Protein AF-A0A428S1T2-F1 (afdb_monomer)

Solvent-accessible surface area (backbone atoms only — not comparable to full-atom values): 47108 Å² total; per-residue (Å²): 139,77,93,81,84,79,88,91,71,99,71,86,79,83,82,72,82,70,84,66,78,58,75,86,76,52,88,75,78,67,57,74,71,94,63,84,83,83,77,69,60,70,73,56,46,52,50,21,39,52,46,25,36,77,73,41,54,54,55,37,39,63,66,56,74,67,63,49,52,52,52,56,52,44,66,78,74,45,82,92,45,78,85,39,65,68,56,28,49,48,50,24,42,52,29,41,37,43,13,42,6,33,45,71,68,52,86,67,52,90,71,89,77,60,62,58,29,36,66,37,40,54,54,20,60,42,40,54,78,63,90,87,56,85,80,48,74,68,53,30,30,41,30,40,51,52,12,52,50,28,44,76,71,68,39,55,70,60,15,46,52,32,30,50,49,21,46,53,42,36,50,76,73,43,37,44,39,66,78,83,62,85,84,58,53,69,66,62,53,50,49,41,47,41,31,36,50,35,48,52,32,48,41,34,54,45,17,66,76,70,73,47,81,69,94,72,61,79,87,75,50,60,45,81,88,72,88,46,84,74,61,48,39,48,36,46,56,47,35,54,50,27,50,53,44,45,50,42,47,58,60,72,67,46,88,67,91,66,57,75,70,58,46,54,52,45,46,52,52,52,55,48,52,53,52,50,51,63,71,69,51,56,74,92,70,57,77,63,78,87,48,83,92,51,91,75,52,68,58,48,53,54,45,52,46,52,50,32,49,45,48,40,63,61,25,42,66,60,49,50,52,51,37,52,52,45,55,49,42,25,76,74,64,80,51,55,74,84,62,79,63,70,95,58,54,74,67,59,48,54,40,44,51,49,26,52,51,29,43,44,50,46,37,48,48,26,55,72,37,48,91,69,68,66,92,69,77,60,48,62,57,47,55,75,56,39,85,66,50,75,67,56,52,50,40,37,51,53,27,55,50,50,37,46,57,47,21,77,34,50,37,59,70,47,37,56,50,47,52,52,53,51,52,53,52,56,64,53,72,70,54,84,78,77,78,86,76,84,80,81,90,74,93,83,84,92,84,87,87,80,92,74,93,77,85,90,77,88,81,82,86,81,85,84,88,86,80,82,90,79,89,80,90,82,85,88,78,89,77,88,87,84,89,84,87,79,91,83,89,84,86,86,87,84,88,82,85,83,80,81,79,90,81,88,85,84,91,83,90,83,83,90,78,92,76,92,80,84,86,90,73,79,85,69,81,85,74,82,91,59,76,76,48,87,89,35,86,84,57,56,61,59,71,51,43,48,46,57,54,67,54,84,54,60,42,81,78,42,78,50,74,40,52,55,46,28,34,46,52,50,80,42,54,51,71,21,38,41,36,41,31,18,68,83,20,30,40,26,33,40,35,42,45,25,34,61,91,43,68,83,40,24,51,26,32,67,59,28,24,60,61,72,36,57,46,58,42,61,54,39,53,46,25,29,28,81,88,42,56,25,53,43,29,33,26,45,38,42,69,56,37,68,82,72,62,37,66,44,101,68,60,30,30,47,27,25,34,75,64,54,68,55,40,41,63,62,43,28,73,76,61,72,45,86,53,78,44,25,31,48,46,16,38,32,62,26,37,39,87,76,77,46,52,63,88,69,62,62,49,16,43,32,35,53,31,25,35,34,50,47,99,84,72,43,79,48,77,44,54,28,82,49,42,61,69,33,38,41,27,32,34,23,30,34,47,26,30,37,31,41,9,23,30,47,46,7,21,40,77,60,61,61,91,83,53,66,71,66,60,17,52,76,40,41,36,42,38,35,42,38,31,29,41,57,73,53,64,75,54,50,58,97,64,74,74,58,63,57,62,85,78,78,62,63,90,75,58,79,88,124

Secondary structure (DSSP, 8-state):
-----S----S--------PPPGGGS-------SS---PPPHHHHHHHHHHHIIIIITT---S-HHHHHHHHHHHHHS---TT-HHHHHHHHHHHHHHHHHHHHH------SS-STTHHHHHHHHHTPPPTTSPP-HHHHHHHHHHHHHHHHTT-HHHHHHHHHHHHHHHHHTTTTS----TTS-HHHHHHHHHHHHHHHHHHHHHHHHHTPPPSS-GGG--------STHHHHHHHHHHHHHHHHHHIIIIIS-S---HHHHHHHHHHHHHHHHHHHHHS-GGG---TT-TTS---HHHHHHHHHHHHHHHHHHHHHHHHHHHHHHHHHHHHSS--S-TTTT--HHHHHHHHHHHHHHHHHHHHHHHTTTS-----HHHHHHHHS---HHHHHHHHHHHHHHHHHHHTT-HHHHHHHHHHHHHHHHHTTSPPPP-PPPPP----------------------------------------------------------------------------------PPPPPS-PPPTT-TTS--HHHHHHHHH-S-EEEEEEEEE-TT-EEEEEE-TT-EEEEE-SSS---EEEEEEETTEEEEEB-HHHHHHHS-SB--TT-EEEBPTTT--EEEEEEEESSTTTTT---TTS-EEEESS-----HHHHHHHHS---TTSHHHHHHHHHGGGT--GGG--PPEEEEEEEEE-TTS-EEEE-----TT-EEEEEESS-EEEEEEE-TTTTSTT--SSS-HHHHHTT---EEEEEEEE--GGGGTT----------SGGG----

Structure (mmCIF, N/CA/C/O backbone):
data_AF-A0A428S1T2-F1
#
_entry.id   AF-A0A428S1T2-F1
#
loop_
_atom_site.group_PDB
_atom_site.id
_atom_site.type_symbol
_atom_site.label_atom_id
_atom_site.label_alt_id
_atom_site.label_comp_id
_atom_site.label_asym_id
_atom_site.label_entity_id
_atom_site.label_seq_id
_atom_site.pdbx_PDB_ins_code
_atom_site.Cartn_x
_atom_site.Cartn_y
_atom_site.Cartn_z
_atom_site.occupancy
_atom_site.B_iso_or_equiv
_atom_site.auth_seq_id
_atom_site.auth_comp_id
_atom_site.auth_asym_id
_atom_site.auth_atom_id
_atom_site.pdbx_PDB_model_num
ATOM 1 N N . MET A 1 1 ? 7.789 -32.130 -8.640 1.00 27.75 1 MET A N 1
ATOM 2 C CA . MET A 1 1 ? 7.642 -31.981 -10.104 1.00 27.75 1 MET A CA 1
ATOM 3 C C . MET A 1 1 ? 8.535 -30.818 -10.525 1.00 27.75 1 MET A C 1
ATOM 5 O O . MET A 1 1 ? 8.118 -29.670 -10.470 1.00 27.75 1 MET A O 1
ATOM 9 N N . VAL A 1 2 ? 9.817 -31.093 -10.770 1.00 30.27 2 VAL A N 1
ATOM 10 C CA . VAL A 1 2 ? 10.804 -30.094 -11.214 1.00 30.27 2 VAL A CA 1
ATOM 11 C C . VAL A 1 2 ? 10.760 -30.073 -12.741 1.00 30.27 2 VAL A C 1
ATOM 13 O O . VAL A 1 2 ? 10.674 -31.136 -13.349 1.00 30.27 2 VAL A O 1
ATOM 16 N N . LYS A 1 3 ? 10.798 -28.890 -13.365 1.00 31.09 3 LYS A N 1
ATOM 17 C CA . LYS A 1 3 ? 11.050 -28.751 -14.807 1.00 31.09 3 LYS A CA 1
ATOM 18 C C . LYS A 1 3 ? 12.513 -29.115 -15.094 1.00 31.09 3 LYS A C 1
ATOM 20 O O . LYS A 1 3 ? 13.347 -28.242 -15.294 1.00 31.09 3 LYS A O 1
ATOM 25 N N . THR A 1 4 ? 12.831 -30.402 -15.078 1.00 32.84 4 THR A N 1
ATOM 26 C CA . THR A 1 4 ? 14.000 -30.954 -15.764 1.00 32.84 4 THR A CA 1
ATOM 27 C C . THR A 1 4 ? 13.579 -31.193 -17.207 1.00 32.84 4 THR A C 1
ATOM 29 O O . THR A 1 4 ? 13.074 -32.251 -17.547 1.00 32.84 4 THR A O 1
ATOM 32 N N . PHE A 1 5 ? 13.746 -30.187 -18.057 1.00 33.38 5 PHE A N 1
ATOM 33 C CA . PHE A 1 5 ? 13.829 -30.404 -19.498 1.00 33.38 5 PHE A CA 1
ATOM 34 C C . PHE A 1 5 ? 15.105 -29.735 -19.979 1.00 33.38 5 PHE A C 1
ATOM 36 O O . PHE A 1 5 ? 15.091 -28.597 -20.431 1.00 33.38 5 PHE A O 1
ATOM 43 N N . GLN A 1 6 ? 16.216 -30.449 -19.801 1.00 30.44 6 GLN A N 1
ATOM 44 C CA . GLN A 1 6 ? 17.296 -30.504 -20.782 1.00 30.44 6 GLN A CA 1
ATOM 45 C C . GLN A 1 6 ? 18.158 -31.752 -20.527 1.00 30.44 6 GLN A C 1
ATOM 47 O O . GLN A 1 6 ? 19.052 -31.777 -19.688 1.00 30.44 6 GLN A O 1
ATOM 52 N N . SER A 1 7 ? 17.763 -32.804 -21.251 1.00 36.31 7 SER A N 1
ATOM 53 C CA . SER A 1 7 ? 18.582 -33.816 -21.930 1.00 36.31 7 SER A CA 1
ATOM 54 C C . SER A 1 7 ? 19.714 -34.505 -21.164 1.00 36.31 7 SER A C 1
ATOM 56 O O . SER A 1 7 ? 20.866 -34.135 -21.359 1.00 36.31 7 SER A O 1
ATOM 58 N N . GLN A 1 8 ? 19.396 -35.589 -20.448 1.00 33.03 8 GLN A N 1
ATOM 59 C CA . GLN A 1 8 ? 20.204 -36.822 -20.403 1.00 33.03 8 GLN A CA 1
ATOM 60 C C . GLN A 1 8 ? 19.298 -38.006 -20.018 1.00 33.03 8 GLN A C 1
ATOM 62 O O . GLN A 1 8 ? 19.372 -38.499 -18.902 1.00 33.03 8 GLN A O 1
ATOM 67 N N . ASP A 1 9 ? 18.421 -38.440 -20.924 1.00 29.75 9 ASP A N 1
ATOM 68 C CA . ASP A 1 9 ? 17.871 -39.799 -20.884 1.00 29.75 9 ASP A CA 1
ATOM 69 C C . ASP A 1 9 ? 17.701 -40.285 -22.330 1.00 29.75 9 ASP A C 1
ATOM 71 O O . ASP A 1 9 ? 16.846 -39.818 -23.084 1.00 29.75 9 ASP A O 1
ATOM 75 N N . ASP A 1 10 ? 18.576 -41.207 -22.735 1.00 35.09 10 ASP A N 1
ATOM 76 C CA . ASP A 1 10 ? 18.412 -42.016 -23.940 1.00 35.09 10 ASP A CA 1
ATOM 77 C C . ASP A 1 10 ? 17.214 -42.954 -23.718 1.00 35.09 10 ASP A C 1
ATOM 79 O O . ASP A 1 10 ? 17.360 -44.087 -23.258 1.00 35.09 10 ASP A O 1
ATOM 83 N N . GLY A 1 11 ? 16.004 -42.475 -24.012 1.00 34.56 11 GLY A N 1
ATOM 84 C CA . GLY A 1 11 ? 14.797 -43.284 -23.862 1.00 34.56 11 GLY A CA 1
ATOM 85 C C . GLY A 1 11 ? 13.495 -42.545 -24.153 1.00 34.56 11 GLY A C 1
ATOM 86 O O . GLY A 1 11 ? 12.748 -42.256 -23.233 1.00 34.56 11 GLY A O 1
ATOM 87 N N . PHE A 1 12 ? 13.200 -42.315 -25.438 1.00 34.56 12 PHE A N 1
ATOM 88 C CA . PHE A 1 12 ? 11.872 -41.948 -25.962 1.00 34.56 12 PHE A CA 1
ATOM 89 C C . PHE A 1 12 ? 11.178 -40.742 -25.296 1.00 34.56 12 PHE A C 1
ATOM 91 O O . PHE A 1 12 ? 10.127 -40.889 -24.678 1.00 34.56 12 PHE A O 1
ATOM 98 N N . ASP A 1 13 ? 11.683 -39.533 -25.548 1.00 28.12 13 ASP A N 1
ATOM 99 C CA . ASP A 1 13 ? 10.865 -38.321 -25.435 1.00 28.12 13 ASP A CA 1
ATOM 100 C C . ASP A 1 13 ? 10.286 -37.973 -26.813 1.00 28.12 13 ASP A C 1
ATOM 102 O O . ASP A 1 13 ? 11.004 -37.639 -27.761 1.00 28.12 13 ASP A O 1
ATOM 106 N N . LEU A 1 14 ? 8.964 -38.083 -26.942 1.00 33.66 14 LEU A N 1
ATOM 107 C CA . LEU A 1 14 ? 8.220 -37.492 -28.049 1.00 33.66 14 LEU A CA 1
ATOM 108 C C . LEU A 1 14 ? 8.386 -35.971 -27.939 1.00 33.66 14 LEU A C 1
ATOM 110 O O . LEU A 1 14 ? 7.707 -35.333 -27.138 1.00 33.66 14 LEU A O 1
ATOM 114 N N . GLN A 1 15 ? 9.277 -35.385 -28.745 1.00 31.47 15 GLN A N 1
ATOM 115 C CA . GLN A 1 15 ? 9.291 -33.945 -29.010 1.00 31.47 15 GLN A CA 1
ATOM 116 C C . GLN A 1 15 ? 7.970 -33.562 -29.685 1.00 31.47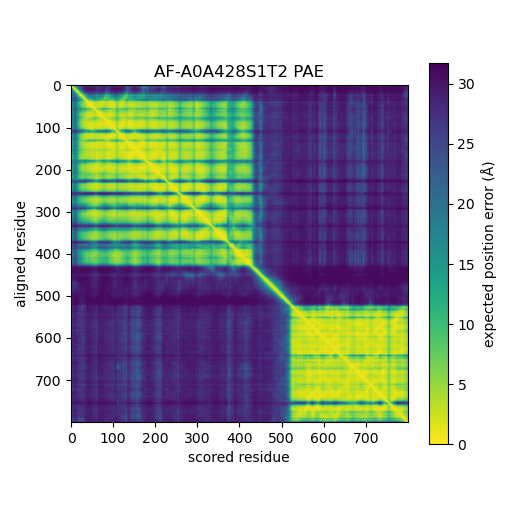 15 GLN A C 1
ATOM 118 O O . GLN A 1 15 ? 7.860 -33.491 -30.907 1.00 31.47 15 GLN A O 1
ATOM 123 N N . ILE A 1 16 ? 6.935 -33.347 -28.879 1.00 36.25 16 ILE A N 1
ATOM 124 C CA . ILE A 1 16 ? 5.757 -32.614 -29.308 1.00 36.25 16 ILE A CA 1
ATOM 125 C C . ILE A 1 16 ? 6.195 -31.151 -29.306 1.00 36.25 16 ILE A C 1
ATOM 127 O O . ILE A 1 16 ? 6.205 -30.500 -28.261 1.00 36.25 16 ILE A O 1
ATOM 131 N N . GLU A 1 17 ? 6.610 -30.644 -30.469 1.00 33.88 17 GLU A N 1
ATOM 132 C CA . GLU A 1 17 ? 6.641 -29.205 -30.733 1.00 33.88 17 GLU A CA 1
ATOM 133 C C . GLU A 1 17 ? 5.209 -28.688 -30.570 1.00 33.88 17 GLU A C 1
ATOM 135 O O . GLU A 1 17 ? 4.408 -28.687 -31.502 1.00 33.88 17 GLU A O 1
ATOM 140 N N . CYS A 1 18 ? 4.847 -28.320 -29.345 1.00 34.91 18 CYS A N 1
ATOM 141 C CA . CYS A 1 18 ? 3.614 -27.605 -29.085 1.00 34.91 18 CYS A CA 1
ATOM 142 C C . CYS A 1 18 ? 3.852 -26.186 -29.618 1.00 34.91 18 CYS A C 1
ATOM 144 O O . CYS A 1 18 ? 4.741 -25.510 -29.092 1.00 34.91 18 CYS A O 1
ATOM 146 N N . PRO A 1 19 ? 3.156 -25.732 -30.675 1.00 38.53 19 PRO A N 1
ATOM 147 C CA . PRO A 1 19 ? 3.404 -24.417 -31.239 1.00 38.53 19 PRO A CA 1
ATOM 148 C C . PRO A 1 19 ? 2.969 -23.372 -30.211 1.00 38.53 19 PRO A C 1
ATOM 150 O O . PRO A 1 19 ? 1.787 -23.059 -30.073 1.00 38.53 19 PRO A O 1
ATOM 153 N N . THR A 1 20 ? 3.923 -22.838 -29.454 1.00 47.03 20 THR A N 1
ATOM 154 C CA . THR A 1 20 ? 3.711 -21.607 -28.702 1.00 47.03 20 THR A CA 1
ATOM 155 C C . THR A 1 20 ? 3.409 -20.496 -29.705 1.00 47.03 20 THR A C 1
ATOM 157 O O . THR A 1 20 ? 3.921 -20.500 -30.828 1.00 47.03 20 THR A O 1
ATOM 160 N N . TYR A 1 21 ? 2.560 -19.539 -29.323 1.00 52.81 21 TYR A N 1
ATOM 161 C CA . TYR A 1 21 ? 2.396 -18.310 -30.100 1.00 52.81 21 TYR A CA 1
ATOM 162 C C . TYR A 1 21 ? 3.776 -17.743 -30.453 1.00 52.81 21 TYR A C 1
ATOM 164 O O . TYR A 1 21 ? 4.683 -17.792 -29.624 1.00 52.81 21 TYR A O 1
ATOM 172 N N . SER A 1 22 ? 3.936 -17.231 -31.679 1.00 54.97 22 SER A N 1
ATOM 173 C CA . SER A 1 22 ? 5.181 -16.582 -32.104 1.00 54.97 22 SER A CA 1
ATOM 174 C C . SER A 1 22 ? 5.632 -15.581 -31.039 1.00 54.97 22 SER A C 1
ATOM 176 O O . SER A 1 22 ? 4.810 -14.785 -30.588 1.00 54.97 22 SER A O 1
ATOM 178 N N . ASP A 1 23 ? 6.918 -15.567 -30.679 1.00 53.88 23 ASP A N 1
ATOM 179 C CA . ASP A 1 23 ? 7.473 -14.581 -29.735 1.00 53.88 23 ASP A CA 1
ATOM 180 C C . ASP A 1 23 ? 7.155 -13.132 -30.151 1.00 53.88 23 ASP A C 1
ATOM 182 O O . ASP A 1 23 ? 7.026 -12.251 -29.306 1.00 53.88 23 ASP A O 1
ATOM 186 N N . ALA A 1 24 ? 6.928 -12.890 -31.450 1.00 56.09 24 ALA A N 1
ATOM 187 C CA . ALA A 1 24 ? 6.510 -11.598 -31.993 1.00 56.09 24 ALA A CA 1
ATOM 188 C C . ALA A 1 24 ? 5.053 -11.198 -31.663 1.00 56.09 24 ALA A C 1
ATOM 190 O O . ALA A 1 24 ? 4.682 -10.043 -31.868 1.00 56.09 24 ALA A O 1
ATOM 191 N N . ALA A 1 25 ? 4.215 -12.129 -31.195 1.00 59.50 25 ALA A N 1
ATOM 192 C CA . ALA A 1 25 ? 2.832 -11.869 -30.786 1.00 59.50 25 ALA A CA 1
ATOM 193 C C . ALA A 1 25 ? 2.741 -11.275 -29.371 1.00 59.50 25 ALA A C 1
ATOM 195 O O . ALA A 1 25 ? 1.745 -10.626 -29.041 1.00 59.50 25 ALA A O 1
ATOM 196 N N . TRP A 1 26 ? 3.778 -11.459 -28.547 1.00 56.38 26 TRP A N 1
ATOM 197 C CA . TRP A 1 26 ? 3.891 -10.800 -27.252 1.00 56.38 26 TRP A CA 1
ATOM 198 C C . TRP A 1 26 ? 4.497 -9.408 -27.451 1.00 56.38 26 TRP A C 1
ATOM 200 O O . TRP A 1 26 ? 5.591 -9.293 -28.004 1.00 56.38 26 TRP A O 1
ATOM 210 N N . PRO A 1 27 ? 3.831 -8.323 -27.020 1.00 57.06 27 PRO A N 1
ATOM 211 C CA . PRO A 1 27 ? 4.418 -6.996 -27.114 1.00 57.06 27 PRO A CA 1
ATOM 212 C C . PRO A 1 27 ? 5.664 -6.925 -26.219 1.00 57.06 27 PRO A C 1
ATOM 214 O O . PRO A 1 27 ? 5.563 -6.852 -24.997 1.00 57.06 27 PRO A O 1
ATOM 217 N N . THR A 1 28 ? 6.854 -6.951 -26.820 1.00 55.41 28 THR A N 1
ATOM 218 C CA . THR A 1 28 ? 8.108 -6.647 -26.121 1.00 55.41 28 THR A CA 1
ATOM 219 C C . THR A 1 28 ? 8.186 -5.137 -25.944 1.00 55.41 28 THR A C 1
ATOM 221 O O . THR A 1 28 ? 8.250 -4.389 -26.930 1.00 55.41 28 THR A O 1
ATOM 224 N N . ARG A 1 29 ? 8.159 -4.645 -24.704 1.00 56.78 29 ARG A N 1
ATOM 225 C CA . ARG A 1 29 ? 8.405 -3.227 -24.468 1.00 56.78 29 ARG A CA 1
ATOM 226 C C . ARG A 1 29 ? 9.882 -2.963 -24.712 1.00 56.78 29 ARG A C 1
ATOM 228 O O . ARG A 1 29 ? 10.739 -3.378 -23.945 1.00 56.78 29 ARG A O 1
ATOM 235 N N . ARG A 1 30 ? 10.190 -2.235 -25.783 1.00 62.81 30 ARG A N 1
ATOM 236 C CA . ARG A 1 30 ? 11.556 -1.746 -25.983 1.00 62.81 30 ARG A CA 1
ATOM 237 C C . ARG A 1 30 ? 11.882 -0.728 -24.887 1.00 62.81 30 ARG A C 1
ATOM 239 O O . ARG A 1 30 ? 11.060 0.173 -24.673 1.00 62.81 30 ARG A O 1
ATOM 246 N N . PRO A 1 31 ? 13.053 -0.823 -24.234 1.00 64.88 31 PRO A N 1
ATOM 247 C CA . PRO A 1 31 ? 13.510 0.196 -23.301 1.00 64.88 31 PRO A CA 1
ATOM 248 C C . PRO A 1 31 ? 13.446 1.581 -23.956 1.00 64.88 31 PRO A C 1
ATOM 250 O O . PRO A 1 31 ? 14.057 1.818 -25.001 1.00 64.88 31 PRO A O 1
ATOM 253 N N . SER A 1 32 ? 12.674 2.505 -23.380 1.00 63.75 32 SER A N 1
ATOM 254 C CA . SER A 1 32 ? 12.599 3.888 -23.859 1.00 63.75 32 SER A CA 1
ATOM 255 C C . SER A 1 32 ? 13.567 4.740 -23.046 1.00 63.75 32 SER A C 1
ATOM 257 O O . SER A 1 32 ? 13.209 5.246 -21.984 1.00 63.75 32 SER A O 1
ATOM 259 N N . VAL A 1 33 ? 14.800 4.873 -23.530 1.00 66.88 33 VAL A N 1
ATOM 260 C CA . VAL A 1 33 ? 15.838 5.637 -22.830 1.00 66.88 33 VAL A CA 1
ATOM 261 C C . VAL A 1 33 ? 15.702 7.119 -23.172 1.00 66.88 33 VAL A C 1
ATOM 263 O O . VAL A 1 33 ? 15.831 7.513 -24.332 1.00 66.88 33 VAL A O 1
ATOM 266 N N . SER A 1 34 ? 15.470 7.958 -22.161 1.00 62.53 34 SER A N 1
ATOM 267 C CA . SER A 1 34 ? 15.293 9.409 -22.353 1.00 62.53 34 SER A CA 1
ATOM 268 C C . SER A 1 34 ? 16.609 10.111 -22.720 1.00 62.53 34 SER A C 1
ATOM 270 O O . SER A 1 34 ? 16.624 11.124 -23.423 1.00 62.53 34 SER A O 1
ATOM 272 N N . ARG A 1 35 ? 17.735 9.580 -22.224 1.00 68.19 35 ARG A N 1
ATOM 273 C CA . ARG A 1 35 ? 19.100 10.048 -22.492 1.00 68.19 35 ARG A CA 1
ATOM 274 C C . ARG A 1 35 ? 20.083 8.900 -22.247 1.00 68.19 35 ARG A C 1
ATOM 276 O O . ARG A 1 35 ? 20.017 8.269 -21.199 1.00 68.19 35 ARG A O 1
ATOM 283 N N . LEU A 1 36 ? 20.997 8.649 -23.189 1.00 68.62 36 LEU A N 1
ATOM 284 C CA . LEU A 1 36 ? 22.000 7.588 -23.037 1.00 68.62 36 LEU A CA 1
ATOM 285 C C . LEU A 1 36 ? 22.840 7.793 -21.761 1.00 68.62 36 LEU A C 1
ATOM 287 O O . LEU A 1 36 ? 23.253 8.932 -21.497 1.00 68.62 36 LEU A O 1
ATOM 291 N N . PRO A 1 37 ? 23.126 6.719 -21.001 1.00 69.75 37 PRO A N 1
ATOM 292 C CA . PRO A 1 37 ? 23.978 6.791 -19.825 1.00 69.75 37 PRO A CA 1
ATOM 293 C C . PRO A 1 37 ? 25.354 7.370 -20.145 1.00 69.75 37 PRO A C 1
ATOM 295 O O . PRO A 1 37 ? 26.072 6.851 -21.000 1.00 69.75 37 PRO A O 1
ATOM 298 N N . GLN A 1 38 ? 25.749 8.439 -19.452 1.00 79.44 38 GLN A N 1
ATOM 299 C CA . GLN A 1 38 ? 27.127 8.923 -19.526 1.00 79.44 38 GLN A CA 1
ATOM 300 C C . GLN A 1 38 ? 28.003 8.049 -18.637 1.00 79.44 38 GLN A C 1
ATOM 302 O O . GLN A 1 38 ? 27.924 8.121 -17.413 1.00 79.44 38 GLN A O 1
ATOM 307 N N . LEU A 1 39 ? 28.832 7.217 -19.264 1.00 87.56 39 LEU A N 1
ATOM 308 C CA . LEU A 1 39 ? 29.771 6.365 -18.547 1.00 87.56 39 LEU A CA 1
ATOM 309 C C . LEU A 1 39 ? 30.941 7.204 -18.000 1.00 87.56 39 LEU A C 1
ATOM 311 O O . LEU A 1 39 ? 31.465 8.065 -18.714 1.00 87.56 39 LEU A O 1
ATOM 315 N N . PRO A 1 40 ? 31.388 6.962 -16.754 1.00 91.75 40 PRO A N 1
ATOM 316 C CA . PRO A 1 40 ? 32.588 7.601 -16.226 1.00 91.75 40 PRO A CA 1
ATOM 317 C C . PRO A 1 40 ? 33.842 7.118 -16.977 1.00 91.75 40 PRO A C 1
ATOM 319 O O . PRO A 1 40 ? 33.790 6.106 -17.673 1.00 91.75 40 PRO A O 1
ATOM 322 N N . PRO A 1 41 ? 35.008 7.769 -16.830 1.00 92.88 41 PRO A N 1
ATOM 323 C CA . PRO A 1 41 ? 36.263 7.222 -17.346 1.00 92.88 41 PRO A CA 1
ATOM 324 C C . PRO A 1 41 ? 36.526 5.806 -16.807 1.00 92.88 41 PRO A C 1
ATOM 326 O O . PRO A 1 41 ? 36.261 5.540 -15.635 1.00 92.88 41 PRO A O 1
ATOM 329 N N . TYR A 1 42 ? 37.086 4.915 -17.631 1.00 91.44 42 TYR A N 1
ATOM 330 C CA . TYR A 1 42 ? 37.272 3.491 -17.298 1.00 91.44 42 TYR A CA 1
ATOM 331 C C . TYR A 1 42 ? 38.025 3.253 -15.974 1.00 91.44 42 TYR A C 1
ATOM 333 O O . TYR A 1 42 ? 37.654 2.395 -15.176 1.00 91.44 42 TYR A O 1
ATOM 341 N N . GLU A 1 43 ? 39.043 4.064 -15.679 1.00 90.12 43 GLU A N 1
ATOM 342 C CA . GLU A 1 43 ? 39.770 3.979 -14.404 1.00 90.12 43 GLU A CA 1
ATOM 343 C C . GLU A 1 43 ? 38.912 4.392 -13.199 1.00 90.12 43 GLU A C 1
ATOM 345 O O . GLU A 1 43 ? 39.021 3.804 -12.125 1.00 90.12 43 GLU A O 1
ATOM 350 N N . HIS A 1 44 ? 37.999 5.351 -13.373 1.00 90.31 44 HIS A N 1
ATOM 351 C CA . HIS A 1 44 ? 37.044 5.709 -12.326 1.00 90.31 44 HIS A CA 1
ATOM 352 C C . HIS A 1 44 ? 35.969 4.625 -12.150 1.00 90.31 44 HIS A C 1
ATOM 354 O O . HIS A 1 44 ? 35.598 4.314 -11.022 1.00 90.31 44 HIS A O 1
ATOM 360 N N . ALA A 1 45 ? 35.522 3.981 -13.234 1.00 91.94 45 ALA A N 1
ATOM 361 C CA . ALA A 1 45 ? 34.627 2.823 -13.162 1.00 91.94 45 ALA A CA 1
ATOM 362 C C . ALA A 1 45 ? 35.224 1.674 -12.332 1.00 91.94 45 ALA A C 1
ATOM 364 O O . ALA A 1 45 ? 34.543 1.132 -11.462 1.00 91.94 45 ALA A O 1
ATOM 365 N N . LYS A 1 46 ? 36.517 1.365 -12.517 1.00 91.25 46 LYS A N 1
ATOM 366 C CA . LYS A 1 46 ? 37.238 0.387 -11.680 1.00 91.25 46 LYS A CA 1
ATOM 367 C C . LYS A 1 46 ? 37.240 0.768 -10.201 1.00 91.25 46 LYS A C 1
ATOM 369 O O . LYS A 1 46 ? 37.055 -0.100 -9.354 1.00 91.25 46 LYS A O 1
ATOM 374 N N . GLN A 1 47 ? 37.437 2.049 -9.884 1.00 89.69 47 GLN A N 1
ATOM 375 C CA . GLN A 1 47 ? 37.395 2.538 -8.502 1.00 89.69 47 GLN A CA 1
ATOM 376 C C . GLN A 1 47 ? 35.999 2.381 -7.888 1.00 89.69 47 GLN A C 1
ATOM 378 O O . GLN A 1 47 ? 35.883 1.922 -6.754 1.00 89.69 47 GLN A O 1
ATOM 383 N N . LEU A 1 48 ? 34.944 2.716 -8.640 1.00 90.00 48 LEU A N 1
ATOM 384 C CA . LEU A 1 48 ? 33.558 2.544 -8.200 1.00 90.00 48 LEU A CA 1
ATOM 385 C C . LEU A 1 48 ? 33.225 1.067 -7.958 1.00 90.00 48 LEU A C 1
ATOM 387 O O . LEU A 1 48 ? 32.629 0.741 -6.932 1.00 90.00 48 LEU A O 1
ATOM 391 N N . TYR A 1 49 ? 33.657 0.175 -8.853 1.00 90.50 49 TYR A N 1
ATOM 392 C CA . TYR A 1 49 ? 33.515 -1.266 -8.657 1.00 90.50 49 TYR A CA 1
ATOM 393 C C . TYR A 1 49 ? 34.278 -1.751 -7.421 1.00 90.50 49 TYR A C 1
ATOM 395 O O . TYR A 1 49 ? 33.698 -2.429 -6.583 1.00 90.50 49 TYR A O 1
ATOM 403 N N . ALA A 1 50 ? 35.544 -1.362 -7.245 1.00 86.88 50 ALA A N 1
ATOM 404 C CA . ALA A 1 50 ? 36.331 -1.751 -6.073 1.00 86.88 50 ALA A CA 1
ATOM 405 C C . ALA A 1 50 ? 35.676 -1.288 -4.758 1.00 86.88 50 ALA A C 1
ATOM 407 O O . ALA A 1 50 ? 35.613 -2.052 -3.792 1.00 86.88 50 ALA A O 1
ATOM 408 N N . ALA A 1 51 ? 35.132 -0.066 -4.740 1.00 82.88 51 ALA A N 1
ATOM 409 C CA . ALA A 1 51 ? 34.374 0.457 -3.610 1.00 82.88 51 ALA A CA 1
ATOM 410 C C . ALA A 1 51 ? 33.103 -0.364 -3.347 1.00 82.88 51 ALA A C 1
ATOM 412 O O . ALA A 1 51 ? 32.840 -0.736 -2.210 1.00 82.88 51 ALA A O 1
ATOM 413 N N . GLN A 1 52 ? 32.325 -0.703 -4.376 1.00 84.81 52 GLN A N 1
ATOM 414 C CA . GLN A 1 52 ? 31.142 -1.552 -4.217 1.00 84.81 52 GLN A CA 1
ATOM 415 C C . GLN A 1 52 ? 31.502 -2.972 -3.754 1.00 84.81 52 GLN A C 1
ATOM 417 O O . GLN A 1 52 ? 30.842 -3.511 -2.862 1.00 84.81 52 GLN A O 1
ATOM 422 N N . HIS A 1 53 ? 32.545 -3.571 -4.327 1.00 84.00 53 HIS A N 1
ATOM 423 C CA . HIS A 1 53 ? 32.934 -4.953 -4.075 1.00 84.00 53 HIS A CA 1
ATOM 424 C C . HIS A 1 53 ? 33.349 -5.147 -2.616 1.00 84.00 53 HIS A C 1
ATOM 426 O O . HIS A 1 53 ? 32.890 -6.087 -1.970 1.00 84.00 53 HIS A O 1
ATOM 432 N N . ALA A 1 54 ? 34.098 -4.192 -2.057 1.00 75.56 54 ALA A N 1
ATOM 433 C CA . ALA A 1 54 ? 34.452 -4.168 -0.639 1.00 75.56 54 ALA A CA 1
ATOM 434 C C . ALA A 1 54 ? 33.237 -4.031 0.304 1.00 75.56 54 ALA A C 1
ATOM 436 O O . ALA A 1 54 ? 33.354 -4.284 1.502 1.00 75.56 54 ALA A O 1
ATOM 437 N N . TYR A 1 55 ? 32.077 -3.597 -0.203 1.00 71.75 55 TYR A N 1
ATOM 438 C CA . TYR A 1 55 ? 30.887 -3.327 0.607 1.00 71.75 55 TYR A CA 1
ATOM 439 C C . TYR A 1 55 ? 29.778 -4.377 0.475 1.00 71.75 55 TYR A C 1
ATOM 441 O O . TYR A 1 55 ? 29.039 -4.586 1.445 1.00 71.75 55 TYR A O 1
ATOM 449 N N . ILE A 1 56 ? 29.632 -4.983 -0.706 1.00 72.94 56 ILE A N 1
ATOM 450 C CA . ILE A 1 56 ? 28.581 -5.955 -1.047 1.00 72.94 56 ILE A CA 1
ATOM 451 C C . ILE A 1 56 ? 29.185 -7.313 -1.394 1.00 72.94 56 ILE A C 1
ATOM 453 O O . ILE A 1 56 ? 28.736 -8.326 -0.857 1.00 72.94 56 ILE A O 1
ATOM 457 N N . GLY A 1 57 ? 30.185 -7.323 -2.281 1.00 65.69 57 GLY A N 1
ATOM 458 C CA . GLY A 1 57 ? 30.734 -8.530 -2.907 1.00 65.69 57 GLY A CA 1
ATOM 459 C C . GLY A 1 57 ? 31.386 -9.509 -1.931 1.00 65.69 57 GLY A C 1
ATOM 460 O O . GLY A 1 57 ? 31.536 -10.684 -2.252 1.00 65.69 57 GLY A O 1
ATOM 461 N N . THR A 1 58 ? 31.720 -9.049 -0.726 1.00 69.00 58 THR A N 1
ATOM 462 C CA . THR A 1 58 ? 32.293 -9.871 0.345 1.00 69.00 58 THR A CA 1
ATOM 463 C C . THR A 1 58 ? 31.253 -10.604 1.199 1.00 69.00 58 THR A C 1
ATOM 465 O O . THR A 1 58 ? 31.619 -11.491 1.967 1.00 69.00 58 THR A O 1
ATOM 468 N N . ILE A 1 59 ? 29.964 -10.260 1.075 1.00 73.50 59 ILE A N 1
ATOM 469 C CA . ILE A 1 59 ? 28.861 -10.882 1.831 1.00 73.50 59 ILE A CA 1
ATOM 470 C C . ILE A 1 59 ? 27.886 -11.586 0.889 1.00 73.50 59 ILE A C 1
ATOM 472 O O . ILE A 1 59 ? 27.533 -12.738 1.127 1.00 73.50 59 ILE A O 1
ATOM 476 N N . PHE A 1 60 ? 27.452 -10.898 -0.169 1.00 84.50 60 PHE A N 1
ATOM 477 C CA . PHE A 1 60 ? 26.550 -11.444 -1.177 1.00 84.50 60 PHE A CA 1
ATOM 478 C C . PHE A 1 60 ? 27.278 -11.565 -2.508 1.00 84.50 60 PHE A C 1
ATOM 480 O O . PHE A 1 60 ? 27.805 -10.591 -3.047 1.00 84.50 60 PHE A O 1
ATOM 487 N N . SER A 1 61 ? 27.254 -12.765 -3.066 1.00 84.12 61 SER A N 1
ATOM 488 C CA . SER A 1 61 ? 27.880 -13.090 -4.342 1.00 84.12 61 SER A CA 1
ATOM 489 C C . SER A 1 61 ? 26.864 -12.942 -5.472 1.00 84.12 61 SER A C 1
ATOM 491 O O . SER A 1 61 ? 26.454 -13.921 -6.089 1.00 84.12 61 SER A O 1
ATOM 493 N N . PHE A 1 62 ? 26.423 -11.706 -5.721 1.00 84.62 62 PHE A N 1
ATOM 494 C CA . PHE A 1 62 ? 25.570 -11.404 -6.878 1.00 84.62 62 PHE A CA 1
ATOM 495 C C . PHE A 1 62 ? 26.345 -11.357 -8.194 1.00 84.62 62 PHE A C 1
ATOM 497 O O . PHE A 1 62 ? 25.727 -11.345 -9.244 1.00 84.62 62 PHE A O 1
ATOM 504 N N . LEU A 1 63 ? 27.674 -11.266 -8.147 1.00 84.94 63 LEU A N 1
ATOM 505 C CA . LEU A 1 63 ? 28.528 -11.090 -9.317 1.00 84.94 63 LEU A CA 1
ATOM 506 C C . LEU A 1 63 ? 29.742 -12.002 -9.204 1.00 84.94 63 LEU A C 1
ATOM 508 O O . LEU A 1 63 ? 30.319 -12.123 -8.118 1.00 84.94 63 LEU A O 1
ATOM 512 N N . ASP A 1 64 ? 30.169 -12.551 -10.335 1.00 84.00 64 ASP A N 1
ATOM 513 C CA . ASP A 1 64 ? 31.512 -13.098 -10.481 1.00 84.00 64 ASP A CA 1
ATOM 514 C C . ASP A 1 64 ? 32.479 -11.966 -10.898 1.00 84.00 64 ASP A C 1
ATOM 516 O O . ASP A 1 64 ? 32.223 -11.286 -11.897 1.00 84.00 64 ASP A O 1
ATOM 520 N N . PRO A 1 65 ? 33.577 -11.713 -10.156 1.00 85.19 65 PRO A N 1
ATOM 521 C CA . PRO A 1 65 ? 34.501 -10.621 -10.464 1.00 85.19 65 PRO A CA 1
ATOM 522 C C . PRO A 1 65 ? 35.165 -10.704 -11.842 1.00 85.19 65 PRO A C 1
ATOM 524 O O . PRO A 1 65 ? 35.463 -9.663 -12.429 1.00 85.19 65 PRO A O 1
ATOM 527 N N . THR A 1 66 ? 35.416 -11.915 -12.344 1.00 86.38 66 THR A N 1
ATOM 528 C CA . THR A 1 66 ? 36.046 -12.129 -13.649 1.00 86.38 66 THR A CA 1
ATOM 529 C C . THR A 1 66 ? 35.054 -11.807 -14.757 1.00 86.38 66 THR A C 1
ATOM 531 O O . THR A 1 66 ? 35.350 -10.972 -15.611 1.00 86.38 66 THR A O 1
ATOM 534 N N . VAL A 1 67 ? 33.847 -12.373 -14.678 1.00 87.62 67 VAL A N 1
ATOM 535 C CA . VAL A 1 67 ? 32.768 -12.116 -15.648 1.00 87.62 67 VAL A CA 1
ATOM 536 C C . VAL A 1 67 ? 32.385 -10.634 -15.656 1.00 87.62 67 VAL A C 1
ATOM 538 O O . VAL A 1 67 ? 32.235 -10.023 -16.712 1.00 87.62 67 VAL A O 1
ATOM 541 N N . PHE A 1 68 ? 32.305 -10.003 -14.481 1.00 89.94 68 PHE A N 1
ATOM 542 C CA . PHE A 1 68 ? 32.024 -8.573 -14.399 1.00 89.94 68 PHE A CA 1
ATOM 543 C C . PHE A 1 68 ? 33.109 -7.720 -15.078 1.00 89.94 68 PHE A C 1
ATOM 545 O O . PHE A 1 68 ? 32.797 -6.704 -15.699 1.00 89.94 68 PHE A O 1
ATOM 552 N N . GLY A 1 69 ? 34.382 -8.120 -14.991 1.00 91.19 69 GLY A N 1
ATOM 553 C CA . GLY A 1 69 ? 35.472 -7.443 -15.693 1.00 91.19 69 GLY A CA 1
ATOM 554 C C . GLY A 1 69 ? 35.290 -7.453 -17.215 1.00 91.19 69 GLY A C 1
ATOM 555 O O . GLY A 1 69 ? 35.537 -6.437 -17.869 1.00 91.19 69 GLY A O 1
ATOM 556 N N . GLU A 1 70 ? 34.804 -8.565 -17.766 1.00 92.06 70 GLU A N 1
ATOM 557 C CA . GLU A 1 70 ? 34.485 -8.711 -19.191 1.00 92.06 70 GLU A CA 1
ATOM 558 C C . GLU A 1 70 ? 33.287 -7.841 -19.589 1.00 92.06 70 GLU A C 1
ATOM 560 O O . GLU A 1 70 ? 33.384 -7.064 -20.539 1.00 92.06 70 GLU A O 1
ATOM 565 N N . HIS A 1 71 ? 32.205 -7.879 -18.805 1.00 93.44 71 HIS A N 1
ATOM 566 C CA . HIS A 1 71 ? 31.032 -7.014 -18.972 1.00 93.44 71 HIS A CA 1
ATOM 567 C C . HIS A 1 71 ? 31.405 -5.526 -18.941 1.00 93.44 71 HIS A C 1
ATOM 569 O O . HIS A 1 71 ? 30.962 -4.736 -19.776 1.00 93.44 71 HIS A O 1
ATOM 575 N N . MET A 1 72 ? 32.271 -5.131 -18.005 1.00 92.25 72 MET A N 1
ATOM 576 C CA . MET A 1 72 ? 32.764 -3.763 -17.922 1.00 92.25 72 MET A CA 1
ATOM 577 C C . MET A 1 72 ? 33.602 -3.407 -19.153 1.00 92.25 72 MET A C 1
ATOM 579 O O . MET A 1 72 ? 33.440 -2.319 -19.683 1.00 92.25 72 MET A O 1
ATOM 583 N N . HIS A 1 73 ? 34.464 -4.289 -19.660 1.00 92.12 73 HIS A N 1
ATOM 584 C CA . HIS A 1 73 ? 35.206 -4.021 -20.897 1.00 92.12 73 HIS A CA 1
ATOM 585 C C . HIS A 1 73 ? 34.274 -3.895 -22.119 1.00 92.12 73 HIS A C 1
ATOM 587 O O . HIS A 1 73 ? 34.492 -3.047 -22.991 1.00 92.12 73 HIS A O 1
ATOM 593 N N . GLU A 1 74 ? 33.220 -4.709 -22.179 1.00 91.00 74 GLU A N 1
ATOM 594 C CA . GLU A 1 74 ? 32.246 -4.722 -23.268 1.00 91.00 74 GLU A CA 1
ATOM 595 C C . GLU A 1 74 ? 31.502 -3.389 -23.414 1.00 91.00 74 GLU A C 1
ATOM 597 O O . GLU A 1 74 ? 31.494 -2.832 -24.516 1.00 91.00 74 GLU A O 1
ATOM 602 N N . ILE A 1 75 ? 30.976 -2.816 -22.324 1.00 90.88 75 ILE A N 1
ATOM 603 C CA . ILE A 1 75 ? 30.202 -1.560 -22.389 1.00 90.88 75 ILE A CA 1
ATOM 604 C C . ILE A 1 75 ? 31.023 -0.332 -22.827 1.00 90.88 75 ILE A C 1
ATOM 606 O O . ILE A 1 75 ? 30.450 0.676 -23.240 1.00 90.88 75 ILE A O 1
ATOM 610 N N . TYR A 1 76 ? 32.358 -0.386 -22.709 1.00 91.19 76 TYR A N 1
ATOM 611 C CA . TYR A 1 76 ? 33.265 0.665 -23.197 1.00 91.19 76 TYR A CA 1
ATOM 612 C C . TYR A 1 76 ? 33.740 0.410 -24.630 1.00 91.19 76 TYR A C 1
ATOM 614 O O . TYR A 1 76 ? 34.219 1.334 -25.286 1.00 91.19 76 TYR A O 1
ATOM 622 N N . SER A 1 77 ? 33.625 -0.829 -25.112 1.00 89.62 77 SER A N 1
ATOM 623 C CA . SER A 1 77 ? 34.109 -1.242 -26.433 1.00 89.62 77 SER A CA 1
ATOM 624 C C . SER A 1 77 ? 33.013 -1.235 -27.497 1.00 89.62 77 SER A C 1
ATOM 626 O O . SER A 1 77 ? 33.309 -1.039 -28.676 1.00 89.62 77 SER A O 1
ATOM 628 N N . LYS A 1 78 ? 31.754 -1.459 -27.105 1.00 86.81 78 LYS A N 1
ATOM 629 C CA . LYS A 1 78 ? 30.596 -1.530 -28.004 1.00 86.81 78 LYS A CA 1
ATOM 630 C C . LYS A 1 78 ? 29.522 -0.515 -27.589 1.00 86.81 78 LYS A C 1
ATOM 632 O O . LYS A 1 78 ? 29.343 -0.287 -26.396 1.00 86.81 78 LYS A O 1
ATOM 637 N N . PRO A 1 79 ? 28.799 0.101 -28.543 1.00 83.75 79 PRO A N 1
ATOM 638 C CA . PRO A 1 79 ? 27.656 0.948 -28.218 1.00 83.75 79 PRO A CA 1
ATOM 639 C C . PRO A 1 79 ? 26.474 0.116 -27.694 1.00 83.75 79 PRO A C 1
ATOM 641 O O . PRO A 1 79 ? 26.294 -1.029 -28.101 1.00 83.75 79 PRO A O 1
ATOM 644 N N . LEU A 1 80 ? 25.646 0.724 -26.839 1.00 86.19 80 LEU A N 1
ATOM 645 C CA . LEU A 1 80 ? 24.405 0.130 -26.336 1.00 86.19 80 LEU A CA 1
ATOM 646 C C . LEU A 1 80 ? 23.437 -0.181 -27.487 1.00 86.19 80 LEU A C 1
ATOM 648 O O . LEU A 1 80 ? 22.962 0.733 -28.164 1.00 86.19 80 LEU A O 1
ATOM 652 N N . ASP A 1 81 ? 23.104 -1.460 -27.647 1.00 86.19 81 ASP A N 1
ATOM 653 C CA . ASP A 1 81 ? 22.023 -1.930 -28.508 1.00 86.19 81 ASP A CA 1
ATOM 654 C C . ASP A 1 81 ? 20.775 -2.225 -27.663 1.00 86.19 81 ASP A C 1
ATOM 656 O O . ASP A 1 81 ? 20.741 -3.181 -26.892 1.00 86.19 81 ASP A O 1
ATOM 660 N N . LEU A 1 82 ? 19.738 -1.396 -27.814 1.00 84.56 82 LEU A N 1
ATOM 661 C CA . LEU A 1 82 ? 18.462 -1.544 -27.098 1.00 84.56 82 LEU A CA 1
ATOM 662 C C . LEU A 1 82 ? 17.613 -2.721 -27.599 1.00 84.56 82 LEU A C 1
ATOM 664 O O . LEU A 1 82 ? 16.583 -3.025 -26.999 1.00 84.56 82 LEU A O 1
ATOM 668 N N . SER A 1 83 ? 17.985 -3.331 -28.727 1.00 81.94 83 SER A N 1
ATOM 669 C CA . SER A 1 83 ? 17.329 -4.533 -29.242 1.00 81.94 83 SER A CA 1
ATOM 670 C C . SER A 1 83 ? 17.934 -5.822 -28.689 1.00 81.94 83 SER A C 1
ATOM 672 O O . SER A 1 83 ? 17.255 -6.848 -28.687 1.00 81.94 83 SER A O 1
ATOM 674 N N . ASP A 1 84 ? 19.162 -5.763 -28.166 1.00 86.06 84 ASP A N 1
ATOM 675 C CA . ASP A 1 84 ? 19.810 -6.895 -27.517 1.00 86.06 84 ASP A CA 1
ATOM 676 C C . ASP A 1 84 ? 19.591 -6.862 -25.999 1.00 86.06 84 ASP A C 1
ATOM 678 O O . ASP A 1 84 ? 20.150 -6.049 -25.254 1.00 86.06 84 ASP A O 1
ATOM 682 N N . ARG A 1 85 ? 18.787 -7.817 -25.536 1.00 85.25 85 ARG A N 1
ATOM 683 C CA . ARG A 1 85 ? 18.465 -8.035 -24.126 1.00 85.25 85 ARG A CA 1
ATOM 684 C C . ARG A 1 85 ? 19.705 -8.288 -23.275 1.00 85.25 85 ARG A C 1
ATOM 686 O O . ARG A 1 85 ? 19.787 -7.776 -22.159 1.00 85.25 85 ARG A O 1
ATOM 693 N N . GLN A 1 86 ? 20.660 -9.067 -23.783 1.00 89.00 86 GLN A N 1
ATOM 694 C CA . GLN A 1 86 ? 21.869 -9.401 -23.033 1.00 89.00 86 GLN A CA 1
ATOM 695 C C . GLN A 1 86 ? 22.708 -8.138 -22.819 1.00 89.00 86 GLN A C 1
ATOM 697 O O . GLN A 1 86 ? 23.091 -7.843 -21.687 1.00 89.00 86 GLN A O 1
ATOM 702 N N . THR A 1 87 ? 22.902 -7.343 -23.875 1.00 89.69 87 THR A N 1
ATOM 703 C CA . THR A 1 87 ? 23.566 -6.036 -23.784 1.00 89.69 87 THR A CA 1
ATOM 704 C C . THR A 1 87 ? 22.844 -5.105 -22.802 1.00 89.69 87 THR A C 1
ATOM 706 O O . THR A 1 87 ? 23.497 -4.509 -21.944 1.00 89.69 87 THR A O 1
ATOM 709 N N . CYS A 1 88 ? 21.509 -5.015 -22.839 1.00 90.06 88 CYS A N 1
ATOM 710 C CA . CYS A 1 88 ? 20.744 -4.199 -21.884 1.00 90.06 88 CYS A CA 1
ATOM 711 C C . CYS A 1 88 ? 20.979 -4.634 -20.429 1.00 90.06 88 CYS A C 1
ATOM 713 O O . CYS A 1 88 ? 21.266 -3.792 -19.577 1.00 90.06 88 CYS A O 1
ATOM 715 N N . LEU A 1 89 ? 20.938 -5.941 -20.147 1.00 92.06 89 LEU A N 1
ATOM 716 C CA . LEU A 1 89 ? 21.201 -6.488 -18.812 1.00 92.06 89 LEU A CA 1
ATOM 717 C C . LEU A 1 89 ? 22.636 -6.229 -18.335 1.00 92.06 89 LEU A C 1
ATOM 719 O O . LEU A 1 89 ? 22.834 -5.884 -17.168 1.00 92.06 89 LEU A O 1
ATOM 723 N N . ILE A 1 90 ? 23.628 -6.343 -19.224 1.00 93.69 90 ILE A N 1
ATOM 724 C CA . ILE A 1 90 ? 25.027 -6.000 -18.932 1.00 93.69 90 ILE A CA 1
ATOM 725 C C . ILE A 1 90 ? 25.134 -4.517 -18.547 1.00 93.69 90 ILE A C 1
ATOM 727 O O . ILE A 1 90 ? 25.733 -4.178 -17.523 1.00 93.69 90 ILE A O 1
ATOM 731 N N . TYR A 1 91 ? 24.487 -3.626 -19.305 1.00 92.81 91 TYR A N 1
ATOM 732 C CA . TYR A 1 91 ? 24.429 -2.204 -18.966 1.00 92.81 91 TYR A CA 1
ATOM 733 C C . TYR A 1 91 ? 23.732 -1.961 -17.620 1.00 92.81 91 TYR A C 1
ATOM 735 O O . TYR A 1 91 ? 24.276 -1.228 -16.793 1.00 92.81 91 TYR A O 1
ATOM 743 N N . CYS A 1 92 ? 22.583 -2.595 -17.348 1.00 93.31 92 CYS A N 1
ATOM 744 C CA . CYS A 1 92 ? 21.918 -2.516 -16.042 1.00 93.31 92 CYS A CA 1
ATOM 745 C C . CYS A 1 92 ? 22.878 -2.900 -14.913 1.00 93.31 92 CYS A C 1
ATOM 747 O O . CYS A 1 92 ? 23.019 -2.158 -13.941 1.00 93.31 92 CYS A O 1
ATOM 749 N N . GLN A 1 93 ? 23.558 -4.041 -15.049 1.00 94.75 93 GLN A N 1
ATOM 750 C CA . GLN A 1 93 ? 24.479 -4.552 -14.042 1.00 94.75 93 GLN A CA 1
ATOM 751 C C . GLN A 1 93 ? 25.607 -3.556 -13.750 1.00 94.75 93 GLN A C 1
ATOM 753 O O . GLN A 1 93 ? 25.855 -3.232 -12.586 1.00 94.75 93 GLN A O 1
ATOM 758 N N . VAL A 1 94 ? 26.265 -3.029 -14.786 1.00 94.38 94 VAL A N 1
ATOM 759 C CA . VAL A 1 94 ? 27.386 -2.098 -14.607 1.00 94.38 94 VAL A CA 1
ATOM 760 C C . VAL A 1 94 ? 26.925 -0.751 -14.038 1.00 94.38 94 VAL A C 1
ATOM 762 O O . VAL A 1 94 ? 27.559 -0.222 -13.122 1.00 94.38 94 VAL A O 1
ATOM 765 N N . LEU A 1 95 ? 25.784 -0.218 -14.487 1.00 94.31 95 LEU A N 1
ATOM 766 C CA . LEU A 1 95 ? 25.214 1.014 -13.929 1.00 94.31 95 LEU A CA 1
ATOM 767 C C . LEU A 1 95 ? 24.833 0.853 -12.451 1.00 94.31 95 LEU A C 1
ATOM 769 O O . LEU A 1 95 ? 25.088 1.754 -11.651 1.00 94.31 95 LEU A O 1
ATOM 773 N N . LEU A 1 96 ? 24.292 -0.303 -12.056 1.00 94.50 96 LEU A N 1
ATOM 774 C CA . LEU A 1 96 ? 24.029 -0.613 -10.648 1.00 94.50 96 LEU A CA 1
ATOM 775 C C . LEU A 1 96 ? 25.327 -0.638 -9.834 1.00 94.50 96 LEU A C 1
ATOM 777 O O . LEU A 1 96 ? 25.354 -0.107 -8.724 1.00 94.50 96 LEU A O 1
ATOM 781 N N . MET A 1 97 ? 26.423 -1.180 -10.377 1.00 92.94 97 MET A N 1
ATOM 782 C CA . MET A 1 97 ? 27.728 -1.139 -9.703 1.00 92.94 97 MET A CA 1
ATOM 783 C C . MET A 1 97 ? 28.232 0.285 -9.511 1.00 92.94 97 MET A C 1
ATOM 785 O O . MET A 1 97 ? 28.742 0.607 -8.439 1.00 92.94 97 MET A O 1
ATOM 789 N N . PHE A 1 98 ? 28.038 1.166 -10.491 1.00 92.75 98 PHE A N 1
ATOM 790 C CA . PHE A 1 98 ? 28.384 2.580 -10.343 1.00 92.75 98 PHE A CA 1
ATOM 791 C C . PHE A 1 98 ? 27.500 3.281 -9.317 1.00 92.75 98 PHE A C 1
ATOM 793 O O . PHE A 1 98 ? 28.010 4.066 -8.514 1.00 92.75 98 PHE A O 1
ATOM 800 N N . ALA A 1 99 ? 26.204 2.962 -9.294 1.00 92.00 99 ALA A N 1
ATOM 801 C CA . ALA A 1 99 ? 25.274 3.480 -8.301 1.00 92.00 99 ALA A CA 1
ATOM 802 C C . ALA A 1 99 ? 25.737 3.126 -6.878 1.00 92.00 99 ALA A C 1
ATOM 804 O O . ALA A 1 99 ? 25.877 4.002 -6.026 1.00 92.00 99 ALA A O 1
ATOM 805 N N . TYR A 1 100 ? 26.062 1.855 -6.636 1.00 88.81 100 TYR A N 1
ATOM 806 C CA . TYR A 1 100 ? 26.595 1.401 -5.353 1.00 88.81 100 TYR A CA 1
ATOM 807 C C . TYR A 1 100 ? 27.976 1.968 -5.035 1.00 88.81 100 TYR A C 1
ATOM 809 O O . TYR A 1 100 ? 28.220 2.386 -3.904 1.00 88.81 100 TYR A O 1
ATOM 817 N N . GLY A 1 101 ? 28.873 2.010 -6.020 1.00 87.50 101 GLY A N 1
ATOM 818 C CA . GLY A 1 101 ? 30.211 2.566 -5.863 1.00 87.50 101 GLY A CA 1
ATOM 819 C C . GLY A 1 101 ? 30.157 4.020 -5.407 1.00 87.50 101 GLY A C 1
ATOM 820 O O . GLY A 1 101 ? 30.850 4.389 -4.461 1.00 87.50 101 GLY A O 1
ATOM 821 N N . GLN A 1 102 ? 29.276 4.836 -5.998 1.00 87.06 102 GLN A N 1
ATOM 822 C CA . GLN A 1 102 ? 29.064 6.217 -5.561 1.00 87.06 102 GLN A CA 1
ATOM 823 C C . GLN A 1 102 ? 28.421 6.286 -4.175 1.00 87.06 102 GLN A C 1
ATOM 825 O O . GLN A 1 102 ? 28.887 7.057 -3.337 1.00 87.06 102 GLN A O 1
ATOM 830 N N . MET A 1 103 ? 27.408 5.455 -3.912 1.00 82.81 103 MET A N 1
ATOM 831 C CA . MET A 1 103 ? 26.725 5.398 -2.617 1.00 82.81 103 MET A CA 1
ATOM 832 C C . MET A 1 103 ? 27.681 5.076 -1.457 1.00 82.81 103 MET A C 1
ATOM 834 O O . MET A 1 103 ? 27.498 5.597 -0.360 1.00 82.81 103 MET A O 1
ATOM 838 N N . TYR A 1 104 ? 28.705 4.248 -1.688 1.00 78.88 104 TYR A N 1
ATOM 839 C CA . TYR A 1 104 ? 29.694 3.879 -0.667 1.00 78.88 104 TYR A CA 1
ATOM 840 C C . TYR A 1 104 ? 30.973 4.725 -0.674 1.00 78.88 104 TYR A C 1
ATOM 842 O O . TYR A 1 104 ? 31.717 4.693 0.304 1.00 78.88 104 TYR A O 1
ATOM 850 N N . SER A 1 105 ? 31.231 5.493 -1.734 1.00 77.31 105 SER A N 1
ATOM 851 C CA . SER A 1 105 ? 32.399 6.386 -1.810 1.00 77.31 105 SER A CA 1
ATOM 852 C C . SER A 1 105 ? 32.100 7.805 -1.318 1.00 77.31 105 SER A C 1
ATOM 854 O O . SER A 1 105 ? 33.007 8.511 -0.881 1.00 77.31 105 SER A O 1
ATOM 856 N N . ILE A 1 106 ? 30.841 8.250 -1.396 1.00 72.88 106 ILE A N 1
ATOM 857 C CA . ILE A 1 106 ? 30.440 9.625 -1.080 1.00 72.88 106 ILE A CA 1
ATOM 858 C C . ILE A 1 106 ? 29.782 9.665 0.304 1.00 72.88 106 ILE A C 1
ATOM 860 O O . ILE A 1 106 ? 28.655 9.219 0.497 1.00 72.88 106 ILE A O 1
ATOM 864 N N . ASN A 1 107 ? 30.490 10.246 1.275 1.00 62.22 107 ASN A N 1
ATOM 865 C CA . ASN A 1 107 ? 30.093 10.261 2.689 1.00 62.22 107 ASN A CA 1
ATOM 866 C C . ASN A 1 107 ? 29.155 11.415 3.100 1.00 62.22 107 ASN A C 1
ATOM 868 O O . ASN A 1 107 ? 28.798 11.507 4.277 1.00 62.22 107 ASN A O 1
ATOM 872 N N . GLN A 1 108 ? 28.766 12.295 2.172 1.00 63.78 108 GLN A N 1
ATOM 873 C CA . GLN A 1 108 ? 27.901 13.443 2.450 1.00 63.78 108 GLN A CA 1
ATOM 874 C C . GLN A 1 108 ? 26.936 13.694 1.289 1.00 63.78 108 GLN A C 1
ATOM 876 O O . GLN A 1 108 ? 27.354 13.768 0.134 1.00 63.78 108 GLN A O 1
ATOM 881 N N . TRP A 1 109 ? 25.652 13.853 1.608 1.00 68.19 109 TRP A N 1
ATOM 882 C CA . TRP A 1 109 ? 24.594 14.098 0.634 1.00 68.19 109 TRP A CA 1
ATOM 883 C C . TRP A 1 109 ? 23.861 15.410 0.944 1.00 68.19 109 TRP A C 1
ATOM 885 O O . TRP A 1 109 ? 23.387 15.612 2.059 1.00 68.19 109 TRP A O 1
ATOM 895 N N . THR A 1 110 ? 23.802 16.316 -0.036 1.00 56.97 110 THR A N 1
ATOM 896 C CA . THR A 1 110 ? 23.284 17.690 0.128 1.00 56.97 110 THR A CA 1
ATOM 897 C C . THR A 1 110 ? 22.186 18.070 -0.878 1.00 56.97 110 THR A C 1
ATOM 899 O O . THR A 1 110 ? 21.747 19.218 -0.878 1.00 56.97 110 THR A O 1
ATOM 902 N N . GLY A 1 111 ? 21.740 17.139 -1.734 1.00 59.78 111 GLY A N 1
ATOM 903 C CA . GLY A 1 111 ? 20.748 17.385 -2.794 1.00 59.78 111 GLY A CA 1
ATOM 904 C C . GLY A 1 111 ? 19.411 16.666 -2.573 1.00 59.78 111 GLY A C 1
ATOM 905 O O . GLY A 1 111 ? 19.322 15.761 -1.752 1.00 59.78 111 GLY A O 1
ATOM 906 N N . ASN A 1 112 ? 18.380 17.037 -3.342 1.00 57.25 112 ASN A N 1
ATOM 907 C CA . ASN A 1 112 ? 17.046 16.413 -3.283 1.00 57.25 112 ASN A CA 1
ATOM 908 C C . ASN A 1 112 ? 16.839 15.290 -4.323 1.00 57.25 112 ASN A C 1
ATOM 910 O O . ASN A 1 112 ? 15.799 14.636 -4.315 1.00 57.25 112 ASN A O 1
ATOM 914 N N . ASP A 1 113 ? 17.828 15.025 -5.182 1.00 65.56 113 ASP A N 1
ATOM 915 C CA . ASP A 1 113 ? 17.716 14.130 -6.349 1.00 65.56 113 ASP A CA 1
ATOM 916 C C . ASP A 1 113 ? 17.973 12.640 -6.031 1.00 65.56 113 ASP A C 1
ATOM 918 O O . ASP A 1 113 ? 18.347 11.867 -6.907 1.00 65.56 113 ASP A O 1
ATOM 922 N N . GLY A 1 114 ? 17.799 12.223 -4.774 1.00 71.50 114 GLY A N 1
ATOM 923 C CA . GLY A 1 114 ? 18.158 10.882 -4.289 1.00 71.50 114 GLY A CA 1
ATOM 924 C C . GLY A 1 114 ? 19.641 10.734 -3.897 1.00 71.50 114 GLY A C 1
ATOM 925 O O . GLY A 1 114 ? 20.435 11.649 -4.128 1.00 71.50 114 GLY A O 1
ATOM 926 N N . PRO A 1 115 ? 20.028 9.615 -3.248 1.00 79.88 115 PRO A N 1
ATOM 927 C CA . PRO A 1 115 ? 21.382 9.424 -2.722 1.00 79.88 115 PRO A CA 1
ATOM 928 C C . PRO A 1 115 ? 22.450 9.402 -3.830 1.00 79.88 115 PRO A C 1
ATOM 930 O O . PRO A 1 115 ? 22.125 9.221 -5.005 1.00 79.88 115 PRO A O 1
ATOM 933 N N . PRO A 1 116 ? 23.745 9.529 -3.487 1.00 83.00 116 PRO A N 1
ATOM 934 C CA . PRO A 1 116 ? 24.818 9.387 -4.467 1.00 83.00 116 PRO A CA 1
ATOM 935 C C . PRO A 1 116 ? 24.679 8.088 -5.276 1.00 83.00 116 PRO A C 1
ATOM 937 O O . PRO A 1 116 ? 24.421 7.029 -4.707 1.00 83.00 116 PRO A O 1
ATOM 940 N N . GLY A 1 117 ? 24.808 8.173 -6.603 1.00 86.56 117 GLY A N 1
ATOM 941 C CA . GLY A 1 117 ? 24.580 7.045 -7.512 1.00 86.56 117 GLY A CA 1
ATOM 942 C C . GLY A 1 117 ? 23.134 6.841 -7.979 1.00 86.56 117 GLY A C 1
ATOM 943 O O . GLY A 1 117 ? 22.899 6.013 -8.859 1.00 86.56 117 GLY A O 1
ATOM 944 N N . PHE A 1 118 ? 22.160 7.600 -7.462 1.00 88.69 118 PHE A N 1
ATOM 945 C CA . PHE A 1 118 ? 20.744 7.423 -7.808 1.00 88.69 118 PHE A CA 1
ATOM 946 C C . PHE A 1 118 ? 20.438 7.637 -9.298 1.00 88.69 118 PHE A C 1
ATOM 948 O O . PHE A 1 118 ? 19.589 6.947 -9.854 1.00 88.69 118 PHE A O 1
ATOM 955 N N . SER A 1 119 ? 21.161 8.526 -9.982 1.00 89.06 119 SER A N 1
ATOM 956 C CA . SER A 1 119 ? 21.002 8.733 -11.428 1.00 89.06 119 SER A CA 1
ATOM 957 C C . SER A 1 119 ? 21.357 7.486 -12.246 1.00 89.06 119 SER A C 1
ATOM 959 O O . SER A 1 119 ? 20.615 7.135 -13.162 1.00 89.06 119 SER A O 1
ATOM 961 N N . TYR A 1 120 ? 22.441 6.786 -11.894 1.00 91.94 120 TYR A N 1
ATOM 962 C CA . TYR A 1 120 ? 22.803 5.511 -12.517 1.00 91.94 120 TYR A CA 1
ATOM 963 C C . TYR A 1 120 ? 21.781 4.422 -12.201 1.00 91.94 120 TYR A C 1
ATOM 965 O O . TYR A 1 120 ? 21.420 3.652 -13.085 1.00 91.94 120 TYR A O 1
ATOM 973 N N . PHE A 1 121 ? 21.266 4.391 -10.969 1.00 93.44 121 PHE A N 1
ATOM 974 C CA . PHE A 1 121 ? 20.200 3.467 -10.587 1.00 93.44 121 PHE A CA 1
ATOM 975 C C . PHE A 1 121 ? 18.928 3.675 -11.425 1.00 93.44 121 PHE A C 1
ATOM 977 O O . PHE A 1 121 ? 18.378 2.713 -11.953 1.00 93.44 121 PHE A O 1
ATOM 984 N N . MET A 1 122 ? 18.484 4.923 -11.598 1.00 90.62 122 MET A N 1
ATOM 985 C CA . MET A 1 122 ? 17.309 5.240 -12.417 1.00 90.62 122 MET A CA 1
ATOM 986 C C . MET A 1 122 ? 17.514 4.857 -13.886 1.00 90.62 122 MET A C 1
ATOM 988 O O . MET A 1 122 ? 16.623 4.266 -14.486 1.00 90.62 122 MET A O 1
ATOM 992 N N . GLN A 1 123 ? 18.700 5.108 -14.445 1.00 90.50 123 GLN A N 1
ATOM 993 C CA . GLN A 1 123 ? 19.038 4.679 -15.807 1.00 90.50 123 GLN A CA 1
ATOM 994 C C . GLN A 1 123 ? 19.067 3.150 -15.945 1.00 90.50 123 GLN A C 1
ATOM 996 O O . GLN A 1 123 ? 18.603 2.619 -16.948 1.00 90.50 123 GLN A O 1
ATOM 1001 N N . ALA A 1 124 ? 19.556 2.427 -14.933 1.00 92.88 124 ALA A N 1
ATOM 1002 C CA . ALA A 1 124 ? 19.516 0.967 -14.927 1.00 92.88 124 ALA A CA 1
ATOM 1003 C C . ALA A 1 124 ? 18.075 0.428 -14.923 1.00 92.88 124 ALA A C 1
ATOM 1005 O O . ALA A 1 124 ? 17.810 -0.585 -15.562 1.00 92.88 124 ALA A O 1
ATOM 1006 N N . LEU A 1 125 ? 17.141 1.106 -14.242 1.00 91.88 125 LEU A N 1
ATOM 1007 C CA . LEU A 1 125 ? 15.719 0.745 -14.266 1.00 91.88 125 LEU A CA 1
ATOM 1008 C C . LEU A 1 125 ? 15.056 1.009 -15.623 1.00 91.88 125 LEU A C 1
ATOM 1010 O O . LEU A 1 125 ? 14.178 0.245 -16.007 1.00 91.88 125 LEU A O 1
ATOM 1014 N N . GLU A 1 126 ? 15.459 2.057 -16.349 1.00 89.81 126 GLU A N 1
ATOM 1015 C CA . GLU A 1 126 ? 14.954 2.328 -17.707 1.00 89.81 126 GLU A CA 1
ATOM 1016 C C . GLU A 1 126 ? 15.351 1.236 -18.713 1.00 89.81 126 GLU A C 1
ATOM 1018 O O . GLU A 1 126 ? 14.643 1.032 -19.696 1.00 89.81 126 GLU A O 1
ATOM 1023 N N . LEU A 1 127 ? 16.468 0.544 -18.460 1.00 89.19 127 LEU A N 1
ATOM 1024 C CA . LEU A 1 127 ? 17.016 -0.532 -19.293 1.00 89.19 127 LEU A CA 1
ATOM 1025 C C . LEU A 1 127 ? 16.557 -1.938 -18.877 1.00 89.19 127 LEU A C 1
ATOM 1027 O O . LEU A 1 127 ? 16.911 -2.911 -19.541 1.00 89.19 127 LEU A O 1
ATOM 1031 N N . LEU A 1 128 ? 15.808 -2.060 -17.777 1.00 89.75 128 LEU A N 1
ATOM 1032 C CA . LEU A 1 128 ? 15.410 -3.355 -17.238 1.00 89.75 128 LEU A CA 1
ATOM 1033 C C . LEU A 1 128 ? 14.390 -4.038 -18.175 1.00 89.75 128 LEU A C 1
ATOM 1035 O O . LEU A 1 128 ? 13.379 -3.410 -18.496 1.00 89.75 128 LEU A O 1
ATOM 1039 N N . PRO A 1 129 ? 14.613 -5.304 -18.577 1.00 84.06 129 PRO A N 1
ATOM 1040 C CA . PRO A 1 129 ? 13.649 -6.049 -19.387 1.00 84.06 129 PRO A CA 1
ATOM 1041 C C . PRO A 1 129 ? 12.310 -6.271 -18.672 1.00 84.06 129 PRO A C 1
ATOM 1043 O O . PRO A 1 129 ? 12.246 -6.263 -17.435 1.00 84.06 129 PRO A O 1
ATOM 1046 N N . ASP A 1 130 ? 11.244 -6.516 -19.438 1.00 81.69 130 ASP A N 1
ATOM 1047 C CA . ASP A 1 130 ? 9.934 -6.822 -18.860 1.00 81.69 130 ASP A CA 1
ATOM 1048 C C . ASP A 1 130 ? 9.902 -8.224 -18.217 1.00 81.69 130 ASP A C 1
ATOM 1050 O O . ASP A 1 130 ? 10.658 -9.134 -18.556 1.00 81.69 130 ASP A O 1
ATOM 1054 N N . ILE A 1 131 ? 8.976 -8.425 -17.275 1.00 77.38 131 ILE A N 1
ATOM 1055 C CA . ILE A 1 131 ? 8.903 -9.645 -16.450 1.00 77.38 131 ILE A CA 1
ATOM 1056 C C . ILE A 1 131 ? 8.487 -10.915 -17.208 1.00 77.38 131 ILE A C 1
ATOM 1058 O O . ILE A 1 131 ? 8.653 -12.009 -16.672 1.00 77.38 131 ILE A O 1
ATOM 1062 N N . HIS A 1 132 ? 7.884 -10.781 -18.392 1.00 73.00 132 HIS A N 1
ATOM 1063 C CA . HIS A 1 132 ? 7.468 -11.909 -19.235 1.00 73.00 132 HIS A CA 1
ATOM 1064 C C . HIS A 1 132 ? 8.577 -12.396 -20.167 1.00 73.00 132 HIS A C 1
ATOM 1066 O O . HIS A 1 132 ? 8.396 -13.412 -20.832 1.00 73.00 132 HIS A O 1
ATOM 1072 N N . GLU A 1 133 ? 9.707 -11.693 -20.223 1.00 73.12 133 GLU A N 1
ATOM 1073 C CA . GLU A 1 133 ? 10.863 -12.126 -20.999 1.00 73.12 133 GLU A CA 1
ATOM 1074 C C . GLU A 1 133 ? 11.571 -13.325 -20.347 1.00 73.12 133 GLU A C 1
ATOM 1076 O O . GLU A 1 133 ? 11.466 -13.576 -19.143 1.00 73.12 133 GLU A O 1
ATOM 1081 N N . GLU A 1 134 ? 12.308 -14.086 -21.156 1.00 79.56 134 GLU A N 1
ATOM 1082 C CA . GLU A 1 134 ? 12.993 -15.304 -20.721 1.00 79.56 134 GLU A CA 1
ATOM 1083 C C . GLU A 1 134 ? 13.985 -15.030 -19.573 1.00 79.56 134 GLU A C 1
ATOM 1085 O O . GLU A 1 134 ? 14.818 -14.124 -19.639 1.00 79.56 134 GLU A O 1
ATOM 1090 N N . GLY A 1 135 ? 13.941 -15.833 -18.510 1.00 86.25 135 GLY A N 1
ATOM 1091 C CA . GLY A 1 135 ? 14.865 -15.691 -17.384 1.00 86.25 135 GLY A CA 1
ATOM 1092 C C . GLY A 1 135 ? 16.314 -16.019 -17.760 1.00 86.25 135 GLY A C 1
ATOM 1093 O O . GLY A 1 135 ? 16.577 -16.903 -18.569 1.00 86.25 135 GLY A O 1
ATOM 1094 N N . SER A 1 136 ? 17.279 -15.346 -17.135 1.00 92.06 136 SER A N 1
ATOM 1095 C CA . SER A 1 136 ? 18.702 -15.695 -17.234 1.00 92.06 136 SER A CA 1
ATOM 1096 C C . SER A 1 136 ? 19.394 -15.515 -15.885 1.00 92.06 136 SER A C 1
ATOM 1098 O O . SER A 1 136 ? 18.892 -14.801 -15.014 1.00 92.06 136 SER A O 1
ATOM 1100 N N . VAL A 1 137 ? 20.555 -16.152 -15.696 1.00 92.38 137 VAL A N 1
ATOM 1101 C CA . VAL A 1 137 ? 21.354 -15.987 -14.468 1.00 92.38 137 VAL A CA 1
ATOM 1102 C C . VAL A 1 137 ? 21.707 -14.511 -14.267 1.00 92.38 137 VAL A C 1
ATOM 1104 O O . VAL A 1 137 ? 21.440 -13.971 -13.200 1.00 92.38 137 VAL A O 1
ATOM 1107 N N . LEU A 1 138 ? 22.164 -13.827 -15.322 1.00 93.50 138 LEU A N 1
ATOM 1108 C CA . LEU A 1 138 ? 22.445 -12.389 -15.298 1.00 93.50 138 LEU A CA 1
ATOM 1109 C C . LEU A 1 138 ? 21.215 -11.559 -14.894 1.00 93.50 138 LEU A C 1
ATOM 1111 O O . LEU A 1 138 ? 21.333 -10.589 -14.146 1.00 93.50 138 LEU A O 1
ATOM 1115 N N . PHE A 1 139 ? 20.016 -11.940 -15.338 1.00 94.31 139 PHE A N 1
ATOM 1116 C CA . PHE A 1 139 ? 18.805 -11.221 -14.956 1.00 94.31 139 PHE A CA 1
ATOM 1117 C C . PHE A 1 139 ? 18.477 -11.407 -13.464 1.00 94.31 139 PHE A C 1
ATOM 1119 O O . PHE A 1 139 ? 18.119 -10.441 -12.790 1.00 94.31 139 PHE A O 1
ATOM 1126 N N . VAL A 1 140 ? 18.697 -12.603 -12.903 1.00 95.75 140 VAL A N 1
ATOM 1127 C CA . VAL A 1 140 ? 18.605 -12.832 -11.448 1.00 95.75 140 VAL A CA 1
ATOM 1128 C C . VAL A 1 140 ? 19.580 -11.924 -10.692 1.00 95.75 140 VAL A C 1
ATOM 1130 O O . VAL A 1 140 ? 19.187 -11.312 -9.696 1.00 95.75 140 VAL A O 1
ATOM 1133 N N . GLU A 1 141 ? 20.822 -11.784 -11.161 1.00 95.25 141 GLU A N 1
ATOM 1134 C CA . GLU A 1 141 ? 21.826 -10.891 -10.562 1.00 95.25 141 GLU A CA 1
ATOM 1135 C C . GLU A 1 141 ? 21.353 -9.432 -10.568 1.00 95.25 141 GLU A C 1
ATOM 1137 O O . GLU A 1 141 ? 21.327 -8.779 -9.522 1.00 95.25 141 GLU A O 1
ATOM 1142 N N . VAL A 1 142 ? 20.910 -8.935 -11.728 1.00 95.62 142 VAL A N 1
ATOM 1143 C CA . VAL A 1 142 ? 20.411 -7.563 -11.899 1.00 95.62 142 VAL A CA 1
ATOM 1144 C C . VAL A 1 142 ? 19.206 -7.299 -10.996 1.00 95.62 142 VAL A C 1
ATOM 1146 O O . VAL A 1 142 ? 19.201 -6.313 -10.259 1.00 95.62 142 VAL A O 1
ATOM 1149 N N . LEU A 1 143 ? 18.207 -8.185 -10.982 1.00 96.25 143 LEU A N 1
ATOM 1150 C CA . LEU A 1 143 ? 17.024 -8.042 -10.126 1.00 96.25 143 LEU A CA 1
ATOM 1151 C C . LEU A 1 143 ? 17.388 -8.050 -8.637 1.00 96.25 143 LEU A C 1
ATOM 1153 O O . LEU A 1 143 ? 16.816 -7.288 -7.853 1.00 96.25 143 LEU A O 1
ATOM 1157 N N . SER A 1 144 ? 18.373 -8.864 -8.253 1.00 95.75 144 SER A N 1
ATOM 1158 C CA . SER A 1 144 ? 18.876 -8.927 -6.879 1.00 95.75 144 SER A CA 1
ATOM 1159 C C . SER A 1 144 ? 19.522 -7.615 -6.446 1.00 95.75 144 SER A C 1
ATOM 1161 O O . SER A 1 144 ? 19.245 -7.098 -5.361 1.00 95.75 144 SER A O 1
ATOM 1163 N N . LEU A 1 145 ? 20.332 -7.031 -7.327 1.00 95.25 145 LEU A N 1
ATOM 1164 C CA . LEU A 1 145 ? 20.962 -5.732 -7.124 1.00 95.25 145 LEU A CA 1
ATOM 1165 C C . LEU A 1 145 ? 19.929 -4.598 -7.082 1.00 95.25 145 LEU A C 1
ATOM 1167 O O . LEU A 1 145 ? 19.991 -3.748 -6.196 1.00 95.25 145 LEU A O 1
ATOM 1171 N N . VAL A 1 146 ? 18.927 -4.605 -7.966 1.00 96.19 146 VAL A N 1
ATOM 1172 C CA . VAL A 1 146 ? 17.827 -3.626 -7.933 1.00 96.19 146 VAL A CA 1
ATOM 1173 C C . VAL A 1 146 ? 17.061 -3.713 -6.613 1.00 96.19 146 VAL A C 1
ATOM 1175 O O . VAL A 1 146 ? 16.841 -2.697 -5.945 1.00 96.19 146 VAL A O 1
ATOM 1178 N N . GLY A 1 147 ? 16.680 -4.924 -6.207 1.00 94.12 147 GLY A N 1
ATOM 1179 C CA . GLY A 1 147 ? 15.961 -5.162 -4.960 1.00 94.12 147 GLY A CA 1
ATOM 1180 C C . GLY A 1 147 ? 16.760 -4.723 -3.733 1.00 94.12 147 GLY A C 1
ATOM 1181 O O . GLY A 1 147 ? 16.219 -4.073 -2.833 1.00 94.12 147 GLY A O 1
ATOM 1182 N N . TYR A 1 148 ? 18.068 -4.984 -3.722 1.00 91.38 148 TYR A N 1
ATOM 1183 C CA . TYR A 1 148 ? 18.937 -4.522 -2.648 1.00 91.38 148 TYR A CA 1
ATOM 1184 C C . TYR A 1 148 ? 19.095 -2.993 -2.634 1.00 91.38 148 TYR A C 1
ATOM 1186 O O . TYR A 1 148 ? 19.141 -2.382 -1.564 1.00 91.38 148 TYR A O 1
ATOM 1194 N N . PHE A 1 149 ? 19.127 -2.327 -3.788 1.00 91.69 149 PHE A N 1
ATOM 1195 C CA . PHE A 1 149 ? 19.223 -0.866 -3.843 1.00 91.69 149 PHE A CA 1
ATOM 1196 C C . PHE A 1 149 ? 17.925 -0.229 -3.330 1.00 91.69 149 PHE A C 1
ATOM 1198 O O . PHE A 1 149 ? 17.959 0.656 -2.476 1.00 91.69 149 PHE A O 1
ATOM 1205 N N . MET A 1 150 ? 16.767 -0.766 -3.734 1.00 91.69 150 MET A N 1
ATOM 1206 C CA . MET A 1 150 ? 15.452 -0.374 -3.208 1.00 91.69 150 MET A CA 1
ATOM 1207 C C . MET A 1 150 ? 15.360 -0.534 -1.682 1.00 91.69 150 MET A C 1
ATOM 1209 O O . MET A 1 150 ? 14.753 0.303 -1.008 1.00 91.69 150 MET A O 1
ATOM 1213 N N . GLN A 1 151 ? 16.001 -1.564 -1.115 1.00 86.44 151 GLN A N 1
ATOM 1214 C CA . GLN A 1 151 ? 16.099 -1.729 0.336 1.00 86.44 151 GLN A CA 1
ATOM 1215 C C . GLN A 1 151 ? 16.894 -0.585 0.986 1.00 86.44 151 GLN A C 1
ATOM 1217 O O . GLN A 1 151 ? 16.451 -0.052 2.006 1.00 86.44 151 GLN A O 1
ATOM 1222 N N . ASN A 1 152 ? 18.028 -0.182 0.399 1.00 81.88 152 ASN A N 1
ATOM 1223 C CA . ASN A 1 152 ? 18.839 0.942 0.888 1.00 81.88 152 ASN A CA 1
ATOM 1224 C C . ASN A 1 152 ? 18.084 2.282 0.808 1.00 81.88 152 ASN A C 1
ATOM 1226 O O . ASN A 1 152 ? 18.216 3.115 1.702 1.00 81.88 152 ASN A O 1
ATOM 1230 N N . LEU A 1 153 ? 17.207 2.446 -0.189 1.00 82.19 153 LEU A N 1
ATOM 1231 C CA . LEU A 1 153 ? 16.280 3.581 -0.305 1.00 82.19 153 LEU A CA 1
ATOM 1232 C C . LEU A 1 153 ? 15.092 3.525 0.676 1.00 82.19 153 LEU A C 1
ATOM 1234 O O . LEU A 1 153 ? 14.234 4.406 0.653 1.00 82.19 153 LEU A O 1
ATOM 1238 N N . ASN A 1 154 ? 14.993 2.484 1.511 1.00 78.19 154 ASN A N 1
ATOM 1239 C CA . ASN A 1 154 ? 13.844 2.210 2.381 1.00 78.19 154 ASN A CA 1
ATOM 1240 C C . ASN A 1 154 ? 12.503 2.081 1.613 1.00 78.19 154 ASN A C 1
ATOM 1242 O O . ASN A 1 154 ? 11.430 2.255 2.191 1.00 78.19 154 ASN A O 1
ATOM 1246 N N . ARG A 1 155 ? 12.537 1.694 0.327 1.00 85.12 155 ARG A N 1
ATOM 1247 C CA . ARG A 1 155 ? 11.352 1.338 -0.476 1.00 85.12 155 ARG A CA 1
ATOM 1248 C C . ARG A 1 155 ? 11.029 -0.149 -0.324 1.00 85.12 155 ARG A C 1
ATOM 1250 O O . ARG A 1 155 ? 11.276 -0.951 -1.222 1.00 85.12 155 ARG A O 1
ATOM 1257 N N . ARG A 1 156 ? 10.507 -0.515 0.848 1.00 84.50 156 ARG A N 1
ATOM 1258 C CA . ARG A 1 156 ? 10.355 -1.916 1.293 1.00 84.50 156 ARG A CA 1
ATOM 1259 C C . ARG A 1 156 ? 9.506 -2.770 0.355 1.00 84.50 156 ARG A C 1
ATOM 1261 O O . ARG A 1 156 ? 9.937 -3.864 0.011 1.0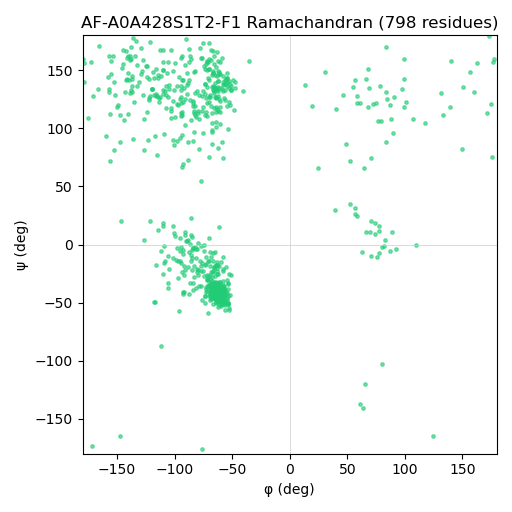0 84.50 156 ARG A O 1
ATOM 1268 N N . ASP A 1 157 ? 8.374 -2.248 -0.112 1.00 87.75 157 ASP A N 1
ATOM 1269 C CA . ASP A 1 157 ? 7.472 -2.995 -0.998 1.00 87.75 157 ASP A CA 1
ATOM 1270 C C . ASP A 1 157 ? 8.127 -3.279 -2.352 1.00 87.75 157 ASP A C 1
ATOM 1272 O O . ASP A 1 157 ? 8.083 -4.400 -2.849 1.00 87.75 157 ASP A O 1
ATOM 1276 N N . ALA A 1 158 ? 8.823 -2.288 -2.919 1.00 91.94 158 ALA A N 1
ATOM 1277 C CA . ALA A 1 158 ? 9.569 -2.473 -4.159 1.00 91.94 158 ALA A CA 1
ATOM 1278 C C . ALA A 1 158 ? 10.715 -3.478 -3.979 1.00 91.94 158 ALA A C 1
ATOM 1280 O O . ALA A 1 158 ? 10.879 -4.369 -4.806 1.00 91.94 158 ALA A O 1
ATOM 1281 N N . ALA A 1 159 ? 11.474 -3.378 -2.882 1.00 92.50 159 ALA A N 1
ATOM 1282 C CA . ALA A 1 159 ? 12.532 -4.336 -2.565 1.00 92.50 159 ALA A CA 1
ATOM 1283 C C . ALA A 1 159 ? 11.991 -5.771 -2.449 1.00 92.50 159 ALA A C 1
ATOM 1285 O O . ALA A 1 159 ? 12.594 -6.697 -2.985 1.00 92.50 159 ALA A O 1
ATOM 1286 N N . PHE A 1 160 ? 10.836 -5.947 -1.798 1.00 93.94 160 PHE A N 1
ATOM 1287 C CA . PHE A 1 160 ? 10.149 -7.234 -1.689 1.00 93.94 160 PHE A CA 1
ATOM 1288 C C . PHE A 1 160 ? 9.741 -7.790 -3.058 1.00 93.94 160 PHE A C 1
ATOM 1290 O O . PHE A 1 160 ? 10.014 -8.953 -3.341 1.00 93.94 160 PHE A O 1
ATOM 1297 N N . LEU A 1 161 ? 9.156 -6.965 -3.929 1.00 94.94 161 LEU A N 1
ATOM 1298 C CA . LEU A 1 161 ? 8.745 -7.400 -5.266 1.00 94.94 161 LEU A CA 1
ATOM 1299 C C . LEU A 1 161 ? 9.937 -7.801 -6.147 1.00 94.94 161 LEU A C 1
ATOM 1301 O O . LEU A 1 161 ? 9.901 -8.868 -6.756 1.00 94.94 161 LEU A O 1
ATOM 1305 N N . TYR A 1 162 ? 11.004 -6.996 -6.189 1.00 95.75 162 TYR A N 1
ATOM 1306 C CA . TYR A 1 162 ? 12.181 -7.288 -7.019 1.00 95.75 162 TYR A CA 1
ATOM 1307 C C . TYR A 1 162 ? 12.949 -8.529 -6.544 1.00 95.75 162 TYR A C 1
ATOM 1309 O O . TYR A 1 162 ? 13.323 -9.363 -7.367 1.00 95.75 162 TYR A O 1
ATOM 1317 N N . ILE A 1 163 ? 13.137 -8.703 -5.231 1.00 95.81 163 ILE A N 1
ATOM 1318 C CA . ILE A 1 163 ? 13.788 -9.908 -4.688 1.00 95.81 163 ILE A CA 1
ATOM 1319 C C . ILE A 1 163 ? 12.892 -11.141 -4.815 1.00 95.81 163 ILE A C 1
ATOM 1321 O O . ILE A 1 163 ? 13.393 -12.228 -5.103 1.00 95.81 163 ILE A O 1
ATOM 1325 N N . GLY A 1 164 ? 11.573 -10.987 -4.683 1.00 94.94 164 GLY A N 1
ATOM 1326 C CA . GLY A 1 164 ? 10.621 -12.058 -4.967 1.00 94.94 164 GLY A CA 1
ATOM 1327 C C . GLY A 1 164 ? 10.673 -12.501 -6.432 1.00 94.94 164 GLY A C 1
ATOM 1328 O O . GLY A 1 164 ? 10.663 -13.699 -6.713 1.00 94.94 164 GLY A O 1
ATOM 1329 N N . LEU A 1 165 ? 10.800 -11.554 -7.369 1.00 95.06 165 LEU A N 1
ATOM 1330 C CA . LEU A 1 165 ? 10.977 -11.854 -8.791 1.00 95.06 165 LEU A CA 1
ATOM 1331 C C . LEU A 1 165 ? 12.311 -12.565 -9.055 1.00 95.06 165 LEU A C 1
ATOM 1333 O O . LEU A 1 165 ? 12.311 -13.613 -9.699 1.00 95.06 165 LEU A O 1
ATOM 1337 N N . ALA A 1 166 ? 13.419 -12.062 -8.496 1.00 96.38 166 ALA A N 1
ATOM 1338 C CA . ALA A 1 166 ? 14.729 -12.712 -8.582 1.00 96.38 166 ALA A CA 1
ATOM 1339 C C . ALA A 1 166 ? 14.683 -14.151 -8.042 1.00 96.38 166 ALA A C 1
ATOM 1341 O O . ALA A 1 166 ? 15.189 -15.071 -8.679 1.00 96.38 166 ALA A O 1
ATOM 1342 N N . SER A 1 167 ? 14.009 -14.363 -6.906 1.00 95.75 167 SER A N 1
ATOM 1343 C CA . SER A 1 167 ? 13.842 -15.680 -6.282 1.00 95.75 167 SER A CA 1
ATOM 1344 C C . SER A 1 167 ? 13.048 -16.635 -7.172 1.00 95.75 167 SER A C 1
ATOM 1346 O O . SER A 1 167 ? 13.485 -17.757 -7.411 1.00 95.75 167 SER A O 1
ATOM 1348 N N . ARG A 1 168 ? 11.903 -16.199 -7.714 1.00 95.44 168 ARG A N 1
ATOM 1349 C CA . ARG A 1 168 ? 11.079 -17.023 -8.617 1.00 95.44 168 ARG A CA 1
ATOM 1350 C C . ARG A 1 168 ? 11.801 -17.353 -9.918 1.00 95.44 168 ARG A C 1
ATOM 1352 O O . ARG A 1 168 ? 11.698 -18.478 -10.395 1.00 95.44 168 ARG A O 1
ATOM 1359 N N . MET A 1 169 ? 12.561 -16.407 -10.460 1.00 94.38 169 MET A N 1
ATOM 1360 C CA . MET A 1 169 ? 13.378 -16.635 -11.648 1.00 94.38 169 MET A CA 1
ATOM 1361 C C . MET A 1 169 ? 14.519 -17.618 -11.361 1.00 94.38 169 MET A C 1
ATOM 1363 O O . MET A 1 169 ? 14.706 -18.564 -12.119 1.00 94.38 169 MET A O 1
ATOM 1367 N N . ALA A 1 170 ? 15.213 -17.480 -10.226 1.00 95.00 170 ALA A N 1
ATOM 1368 C CA . ALA A 1 170 ? 16.227 -18.437 -9.784 1.00 95.00 170 ALA A CA 1
ATOM 1369 C C . ALA A 1 170 ? 15.643 -19.850 -9.595 1.00 95.00 170 ALA A C 1
ATOM 1371 O O . ALA A 1 170 ? 16.265 -20.835 -9.994 1.00 95.00 170 ALA A O 1
ATOM 1372 N N . ILE A 1 171 ? 14.429 -19.955 -9.043 1.00 94.50 171 ILE A N 1
ATOM 1373 C CA . ILE A 1 171 ? 13.697 -21.223 -8.917 1.00 94.50 171 ILE A CA 1
ATOM 1374 C C . ILE A 1 171 ? 13.377 -21.799 -10.299 1.00 94.50 171 ILE A C 1
ATOM 1376 O O . ILE A 1 171 ? 13.668 -22.968 -10.541 1.00 94.50 171 ILE A O 1
ATOM 1380 N N . SER A 1 172 ? 12.844 -20.984 -11.216 1.00 91.19 172 SER A N 1
ATOM 1381 C CA . SER A 1 172 ? 12.513 -21.399 -12.587 1.00 91.19 172 SER A CA 1
ATOM 1382 C C . SER A 1 172 ? 13.732 -21.884 -13.372 1.00 91.19 172 SER A C 1
ATOM 1384 O O . SER A 1 172 ? 13.610 -22.796 -14.181 1.00 91.19 172 SER A O 1
ATOM 1386 N N . LEU A 1 173 ? 14.901 -21.294 -13.122 1.00 90.81 173 LEU A N 1
ATOM 1387 C CA . LEU A 1 173 ? 16.183 -21.697 -13.703 1.00 90.81 173 LEU A CA 1
ATOM 1388 C C . LEU A 1 173 ? 16.833 -22.882 -12.959 1.00 90.81 173 LEU A C 1
ATOM 1390 O O . LEU A 1 173 ? 17.916 -23.326 -13.337 1.00 90.81 173 LEU A O 1
ATOM 1394 N N . GLY A 1 174 ? 16.217 -23.379 -11.881 1.00 91.12 174 GLY A N 1
ATOM 1395 C CA . GLY A 1 174 ? 16.697 -24.535 -11.125 1.00 91.12 174 GLY A CA 1
ATOM 1396 C C . GLY A 1 174 ? 17.870 -24.262 -10.177 1.00 91.12 174 GLY A C 1
ATOM 1397 O O . GLY A 1 174 ? 18.502 -25.207 -9.732 1.00 91.12 174 GLY A O 1
ATOM 1398 N N . LEU A 1 175 ? 18.185 -23.007 -9.828 1.00 92.75 175 LEU A N 1
ATOM 1399 C CA . LEU A 1 175 ? 19.336 -22.676 -8.959 1.00 92.75 175 LEU A CA 1
ATOM 1400 C C . LEU A 1 175 ? 19.200 -23.207 -7.513 1.00 92.75 175 LEU A C 1
ATOM 1402 O O . LEU A 1 175 ? 20.189 -23.332 -6.794 1.00 92.75 175 LEU A O 1
ATOM 1406 N N . HIS A 1 176 ? 17.973 -23.515 -7.097 1.00 93.12 176 HIS A N 1
ATOM 1407 C CA . HIS A 1 176 ? 17.620 -24.082 -5.792 1.00 93.12 176 HIS A CA 1
ATOM 1408 C C . HIS A 1 176 ? 17.827 -25.606 -5.683 1.00 93.12 176 HIS A C 1
ATOM 1410 O O . HIS A 1 176 ? 17.620 -26.175 -4.608 1.00 93.12 176 HIS A O 1
ATOM 1416 N N . GLN A 1 177 ? 18.217 -26.260 -6.782 1.00 90.50 177 GLN A N 1
ATOM 1417 C CA . GLN A 1 177 ? 18.566 -27.678 -6.837 1.00 90.50 177 GLN A CA 1
ATOM 1418 C C . GLN A 1 177 ? 20.025 -27.843 -7.280 1.00 90.50 177 GLN A C 1
ATOM 1420 O O . GLN A 1 177 ? 20.531 -27.057 -8.086 1.00 90.50 177 GLN A O 1
ATOM 1425 N N . GLU A 1 178 ? 20.695 -28.891 -6.795 1.00 84.44 178 GLU A N 1
ATOM 1426 C CA . GLU A 1 178 ? 22.009 -29.259 -7.326 1.00 84.44 178 GLU A CA 1
ATOM 1427 C C . GLU A 1 178 ? 21.897 -29.754 -8.768 1.00 84.44 178 GLU A C 1
ATOM 1429 O O . GLU A 1 178 ? 21.047 -30.577 -9.106 1.00 84.44 178 GLU A O 1
ATOM 1434 N N . VAL A 1 179 ? 22.810 -29.281 -9.613 1.00 79.44 179 VAL A N 1
ATOM 1435 C CA . VAL A 1 179 ? 22.914 -29.723 -11.003 1.00 79.44 179 VAL A CA 1
ATOM 1436 C C . VAL A 1 179 ? 23.935 -30.858 -11.078 1.00 79.44 179 VAL A C 1
ATOM 1438 O O . VAL A 1 179 ? 25.127 -30.645 -10.845 1.00 79.44 179 VAL A O 1
ATOM 1441 N N . SER A 1 180 ? 23.475 -32.067 -11.417 1.00 72.75 180 SER A N 1
ATOM 1442 C CA . SER A 1 180 ? 24.332 -33.256 -11.576 1.00 72.75 180 SER A CA 1
ATOM 1443 C C . SER A 1 180 ? 25.045 -33.338 -12.930 1.00 72.75 180 SER A C 1
ATOM 1445 O O . SER A 1 180 ? 25.858 -34.238 -13.118 1.00 72.75 180 SER A O 1
ATOM 1447 N N . ASP A 1 181 ? 24.777 -32.407 -13.851 1.00 76.38 181 ASP A N 1
ATOM 1448 C CA . ASP A 1 181 ? 25.364 -32.389 -15.192 1.00 76.38 181 ASP A CA 1
ATOM 1449 C C . ASP A 1 181 ? 26.904 -32.270 -15.134 1.00 76.38 181 ASP A C 1
ATOM 1451 O O . ASP A 1 181 ? 27.432 -31.236 -14.700 1.00 76.38 181 ASP A O 1
ATOM 1455 N N . PRO A 1 182 ? 27.651 -33.307 -15.561 1.00 72.94 182 PRO A N 1
ATOM 1456 C CA . PRO A 1 182 ? 29.109 -33.304 -15.538 1.00 72.94 182 PRO A CA 1
ATOM 1457 C C . PRO A 1 182 ? 29.734 -32.350 -16.567 1.00 72.94 182 PRO A C 1
ATOM 1459 O O . PRO A 1 182 ? 30.928 -32.072 -16.466 1.00 72.94 182 PRO A O 1
ATOM 1462 N N . THR A 1 183 ? 28.964 -31.854 -17.542 1.00 79.50 183 THR A N 1
ATOM 1463 C CA . THR A 1 183 ? 29.447 -30.943 -18.592 1.00 79.50 183 THR A CA 1
ATOM 1464 C C . THR A 1 183 ? 29.476 -29.478 -18.156 1.00 79.50 183 THR A C 1
ATOM 1466 O O . THR A 1 183 ? 30.200 -28.676 -18.747 1.00 79.50 183 THR A O 1
ATOM 1469 N N . LEU A 1 184 ? 28.742 -29.125 -17.093 1.00 78.81 184 LEU A N 1
ATOM 1470 C CA . LEU A 1 184 ? 28.721 -27.769 -16.557 1.00 78.81 184 LEU A CA 1
ATOM 1471 C C . LEU A 1 184 ? 30.060 -27.425 -15.894 1.00 78.81 184 LEU A C 1
ATOM 1473 O O . LEU A 1 184 ? 30.507 -28.126 -14.981 1.00 78.81 184 LEU A O 1
ATOM 1477 N N . ASP A 1 185 ? 30.651 -26.301 -16.305 1.00 83.62 185 ASP A N 1
ATOM 1478 C CA . ASP A 1 185 ? 31.881 -25.789 -15.705 1.00 83.62 185 ASP A CA 1
ATOM 1479 C C . ASP A 1 185 ? 31.750 -25.631 -14.179 1.00 83.62 185 ASP A C 1
ATOM 1481 O O . ASP A 1 185 ? 30.725 -25.185 -13.651 1.00 83.62 185 ASP A O 1
ATOM 1485 N N . LYS A 1 186 ? 32.817 -25.987 -13.458 1.00 82.75 186 LYS A N 1
ATOM 1486 C CA . LYS A 1 186 ? 32.845 -25.953 -11.990 1.00 82.75 186 LYS A CA 1
ATOM 1487 C C . LYS A 1 186 ? 32.655 -24.533 -11.459 1.00 82.75 186 LYS A C 1
ATOM 1489 O O . LYS A 1 186 ? 31.965 -24.358 -10.457 1.00 82.75 186 LYS A O 1
ATOM 1494 N N . THR A 1 187 ? 33.214 -23.534 -12.141 1.00 82.81 187 THR A N 1
ATOM 1495 C CA . THR A 1 187 ? 33.090 -22.119 -11.759 1.00 82.81 187 THR A CA 1
ATOM 1496 C C . THR A 1 187 ? 31.656 -21.643 -11.948 1.00 82.81 187 THR A C 1
ATOM 1498 O O . THR A 1 187 ? 31.076 -21.050 -11.042 1.00 82.81 187 THR A O 1
ATOM 1501 N N . ALA A 1 188 ? 31.040 -21.983 -13.084 1.00 83.38 188 ALA A N 1
ATOM 1502 C CA . ALA A 1 188 ? 29.638 -21.669 -13.354 1.00 83.38 188 ALA A CA 1
ATOM 1503 C C . ALA A 1 188 ? 28.683 -22.337 -12.349 1.00 83.38 188 ALA A C 1
ATOM 1505 O O . ALA A 1 188 ? 27.728 -21.712 -11.881 1.00 83.38 188 ALA A O 1
ATOM 1506 N N . ARG A 1 189 ? 28.943 -23.598 -11.977 1.00 84.75 189 ARG A N 1
ATOM 1507 C CA . ARG A 1 189 ? 28.171 -24.312 -10.948 1.00 84.75 189 ARG A CA 1
ATOM 1508 C C . ARG A 1 189 ? 28.266 -23.618 -9.593 1.00 84.75 189 ARG A C 1
ATOM 1510 O O . ARG A 1 189 ? 27.246 -23.391 -8.948 1.00 84.75 189 ARG A O 1
ATOM 1517 N N . GLU A 1 190 ? 29.475 -23.255 -9.187 1.00 84.94 190 GLU A N 1
ATOM 1518 C CA . GLU A 1 190 ? 29.706 -22.580 -7.915 1.00 84.94 190 GLU A CA 1
ATOM 1519 C C . GLU A 1 190 ? 29.064 -21.187 -7.884 1.00 84.94 190 GLU A C 1
ATOM 1521 O O . GLU A 1 190 ? 28.409 -20.823 -6.907 1.00 84.94 190 GLU A O 1
ATOM 1526 N N . HIS A 1 191 ? 29.145 -20.434 -8.982 1.00 86.62 191 HIS A N 1
ATOM 1527 C CA . HIS A 1 191 ? 28.457 -19.150 -9.112 1.00 86.62 191 HIS A CA 1
ATOM 1528 C C . HIS A 1 191 ? 26.937 -19.286 -8.943 1.00 86.62 191 HIS A C 1
ATOM 1530 O O . HIS A 1 191 ? 26.327 -18.533 -8.185 1.00 86.62 191 HIS A O 1
ATOM 1536 N N . ARG A 1 192 ? 26.318 -20.312 -9.546 1.00 90.00 192 ARG A N 1
ATOM 1537 C CA . ARG A 1 192 ? 24.881 -20.601 -9.371 1.00 90.00 192 ARG A CA 1
ATOM 1538 C C . ARG A 1 192 ? 24.514 -20.880 -7.911 1.00 90.00 192 ARG A C 1
ATOM 1540 O O . ARG A 1 192 ? 23.511 -20.345 -7.436 1.00 90.00 192 ARG A O 1
ATOM 1547 N N . ARG A 1 193 ? 25.324 -21.669 -7.193 1.00 89.31 193 ARG A N 1
ATOM 1548 C CA . ARG A 1 193 ? 25.122 -21.957 -5.759 1.00 89.31 193 ARG A CA 1
ATOM 1549 C C . ARG A 1 193 ? 25.222 -20.686 -4.920 1.00 89.31 193 ARG A C 1
ATOM 1551 O O . ARG A 1 193 ? 24.361 -20.415 -4.083 1.00 89.31 193 ARG A O 1
ATOM 1558 N N . ARG A 1 194 ? 26.256 -19.880 -5.157 1.00 89.38 194 ARG A N 1
ATOM 1559 C CA . ARG A 1 194 ? 26.493 -18.629 -4.426 1.00 89.38 194 ARG A CA 1
ATOM 1560 C C . ARG A 1 194 ? 25.408 -17.589 -4.680 1.00 89.38 194 ARG A C 1
ATOM 1562 O O . ARG A 1 194 ? 24.942 -16.947 -3.734 1.00 89.38 194 ARG A O 1
ATOM 1569 N N . LEU A 1 195 ? 24.970 -17.458 -5.930 1.00 92.38 195 LEU A N 1
ATOM 1570 C CA . LEU A 1 195 ? 23.872 -16.576 -6.301 1.00 92.38 195 LEU A CA 1
ATOM 1571 C C . LEU A 1 195 ? 22.574 -17.025 -5.626 1.00 92.38 195 LEU A C 1
ATOM 1573 O O . LEU A 1 195 ? 21.911 -16.202 -4.997 1.00 92.38 195 LEU A O 1
ATOM 1577 N N . TRP A 1 196 ? 22.257 -18.325 -5.662 1.00 94.44 196 TRP A N 1
ATOM 1578 C CA . TRP A 1 196 ? 21.101 -18.884 -4.957 1.00 94.44 196 TRP A CA 1
ATOM 1579 C C . TRP A 1 196 ? 21.094 -18.509 -3.476 1.00 94.44 196 TRP A C 1
ATOM 1581 O O . TRP A 1 196 ? 20.129 -17.917 -2.996 1.00 94.44 196 TRP A O 1
ATOM 1591 N N . TRP A 1 197 ? 22.182 -18.793 -2.755 1.00 93.38 197 TRP A N 1
ATOM 1592 C CA . TRP A 1 197 ? 22.252 -18.530 -1.318 1.00 93.38 197 TRP A CA 1
ATOM 1593 C C . TRP A 1 197 ? 22.247 -17.038 -0.972 1.00 93.38 197 TRP A C 1
ATOM 1595 O O . TRP A 1 197 ? 21.726 -16.649 0.079 1.00 93.38 197 TRP A O 1
ATOM 1605 N N . SER A 1 198 ? 22.741 -16.190 -1.876 1.00 93.75 198 SER A N 1
ATOM 1606 C CA . SER A 1 198 ? 22.655 -14.733 -1.745 1.00 93.75 198 SER A CA 1
ATOM 1607 C C . SER A 1 198 ? 21.214 -14.237 -1.905 1.00 93.75 198 SER A C 1
ATOM 1609 O O . SER A 1 198 ? 20.724 -13.489 -1.056 1.00 93.75 198 SER A O 1
ATOM 1611 N N . VAL A 1 199 ? 20.505 -14.698 -2.942 1.00 95.56 199 VAL A N 1
ATOM 1612 C CA . VAL A 1 199 ? 19.088 -14.373 -3.192 1.00 95.56 199 VAL A CA 1
ATOM 1613 C C . VAL A 1 199 ? 18.205 -14.888 -2.059 1.00 95.56 199 VAL A C 1
ATOM 1615 O O . VAL A 1 199 ? 17.406 -14.133 -1.507 1.00 95.56 199 VAL A O 1
ATOM 1618 N N . TYR A 1 200 ? 18.414 -16.140 -1.649 1.00 95.69 200 TYR A N 1
ATOM 1619 C CA . TYR A 1 200 ? 17.745 -16.778 -0.521 1.00 95.69 200 TYR A CA 1
ATOM 1620 C C . TYR A 1 200 ? 17.887 -15.953 0.764 1.00 95.69 200 TYR A C 1
ATOM 1622 O O . TYR A 1 200 ? 16.897 -15.630 1.422 1.00 95.69 200 TYR A O 1
ATOM 1630 N N . SER A 1 201 ? 19.118 -15.572 1.118 1.00 94.44 201 SER A N 1
ATOM 1631 C CA . SER A 1 201 ? 19.380 -14.812 2.343 1.00 94.44 201 SER A CA 1
ATOM 1632 C C . SER A 1 201 ? 18.689 -13.445 2.309 1.00 94.44 201 SER A C 1
ATOM 1634 O O . SER A 1 201 ? 18.094 -13.012 3.301 1.00 94.44 201 SER A O 1
ATOM 1636 N N . MET A 1 202 ? 18.681 -12.789 1.145 1.00 92.75 202 MET A N 1
ATOM 1637 C CA . MET A 1 202 ? 17.990 -11.513 0.966 1.00 92.75 202 MET A CA 1
ATOM 1638 C C . MET A 1 202 ? 16.472 -11.612 1.041 1.00 92.75 202 MET A C 1
ATOM 1640 O O . MET A 1 202 ? 15.855 -10.762 1.691 1.00 92.75 202 MET A O 1
ATOM 1644 N N . ASP A 1 203 ? 15.876 -12.645 0.443 1.00 94.56 203 ASP A N 1
ATOM 1645 C CA . ASP A 1 203 ? 14.443 -12.932 0.548 1.00 94.56 203 ASP A CA 1
ATOM 1646 C C . ASP A 1 203 ? 14.022 -13.008 2.021 1.00 94.56 203 ASP A C 1
ATOM 1648 O O . ASP A 1 203 ? 13.135 -12.268 2.454 1.00 94.56 203 ASP A O 1
ATOM 1652 N N . ARG A 1 204 ? 14.735 -13.800 2.835 1.00 93.88 204 ARG A N 1
ATOM 1653 C CA . ARG A 1 204 ? 14.448 -13.948 4.273 1.00 93.88 204 ARG A CA 1
ATOM 1654 C C . ARG A 1 204 ? 14.545 -12.627 5.028 1.00 93.88 204 ARG A C 1
ATOM 1656 O O . ARG A 1 204 ? 13.654 -12.294 5.813 1.00 93.88 204 ARG A O 1
ATOM 1663 N N . ILE A 1 205 ? 15.600 -11.851 4.781 1.00 90.44 205 ILE A N 1
ATOM 1664 C CA . ILE A 1 205 ? 15.819 -10.559 5.444 1.00 90.44 205 ILE A CA 1
ATOM 1665 C C . ILE A 1 205 ? 14.715 -9.560 5.093 1.00 90.44 205 ILE A C 1
ATOM 1667 O O . ILE A 1 205 ? 14.226 -8.842 5.971 1.00 90.44 205 ILE A O 1
ATOM 1671 N N . ILE A 1 206 ? 14.317 -9.483 3.824 1.00 89.69 206 ILE A N 1
ATOM 1672 C CA . ILE A 1 206 ? 13.295 -8.535 3.370 1.00 89.69 206 ILE A CA 1
ATOM 1673 C C . ILE A 1 206 ? 11.905 -8.960 3.832 1.00 89.69 206 ILE A C 1
ATOM 1675 O O . ILE A 1 206 ? 11.152 -8.106 4.311 1.00 89.69 206 ILE A O 1
ATOM 1679 N N . CYS A 1 207 ? 11.590 -10.254 3.780 1.00 89.94 207 CYS A N 1
ATOM 1680 C CA . CYS A 1 207 ? 10.348 -10.805 4.315 1.00 89.94 207 CYS A CA 1
ATOM 1681 C C . CYS A 1 207 ? 10.216 -10.511 5.815 1.00 89.94 207 CYS A C 1
ATOM 1683 O O . CYS A 1 207 ? 9.208 -9.942 6.236 1.00 89.94 207 CYS A O 1
ATOM 1685 N N . ALA A 1 208 ? 11.271 -10.754 6.607 1.00 86.06 208 ALA A N 1
ATOM 1686 C CA . ALA A 1 208 ? 11.290 -10.428 8.036 1.00 86.06 208 ALA A CA 1
ATOM 1687 C C . ALA A 1 208 ? 11.054 -8.935 8.315 1.00 86.06 208 ALA A C 1
ATOM 1689 O O . ALA A 1 208 ? 10.297 -8.577 9.217 1.00 86.06 208 ALA A O 1
ATOM 1690 N N . LYS A 1 209 ? 11.710 -8.048 7.554 1.00 79.12 209 LYS A N 1
ATOM 1691 C CA . LYS A 1 209 ? 11.597 -6.588 7.729 1.00 79.12 209 LYS A CA 1
ATOM 1692 C C . LYS A 1 209 ? 10.238 -6.030 7.297 1.00 79.12 209 LYS A C 1
ATOM 1694 O O . LYS A 1 209 ? 9.842 -4.977 7.802 1.00 79.12 209 LYS A O 1
ATOM 1699 N N . SER A 1 210 ? 9.562 -6.703 6.369 1.00 79.88 210 SER A N 1
ATOM 1700 C CA . SER A 1 210 ? 8.293 -6.254 5.779 1.00 79.88 210 SER A CA 1
ATOM 1701 C C . SER A 1 210 ? 7.073 -6.965 6.376 1.00 79.88 210 SER A C 1
ATOM 1703 O O . SER A 1 210 ? 5.955 -6.515 6.172 1.00 79.88 210 SER A O 1
ATOM 1705 N N . GLY A 1 211 ? 7.275 -8.038 7.149 1.00 79.56 211 GLY A N 1
ATOM 1706 C CA . GLY A 1 211 ? 6.189 -8.856 7.697 1.00 79.56 211 GLY A CA 1
ATOM 1707 C C . GLY A 1 211 ? 5.513 -9.754 6.655 1.00 79.56 211 GLY A C 1
ATOM 1708 O O . GLY A 1 211 ? 4.395 -10.211 6.883 1.00 79.56 211 GLY A O 1
ATOM 1709 N N . ASN A 1 212 ? 6.181 -9.999 5.524 1.00 85.69 212 ASN A N 1
ATOM 1710 C CA . ASN A 1 212 ? 5.661 -10.817 4.433 1.00 85.69 212 ASN A CA 1
ATOM 1711 C C . ASN A 1 212 ? 6.059 -12.295 4.606 1.00 85.69 212 ASN A C 1
ATOM 1713 O O . ASN A 1 212 ? 7.081 -12.583 5.237 1.00 85.69 212 ASN A O 1
ATOM 1717 N N . PRO A 1 213 ? 5.282 -13.242 4.048 1.00 86.88 213 PRO A N 1
ATOM 1718 C CA . PRO A 1 213 ? 5.677 -14.648 3.980 1.00 86.88 213 PRO A CA 1
ATOM 1719 C C . PRO A 1 213 ? 6.953 -14.852 3.154 1.00 86.88 213 PRO A C 1
ATOM 1721 O O . PRO A 1 213 ? 7.176 -14.137 2.181 1.00 86.88 213 PRO A O 1
ATOM 1724 N N . ILE A 1 214 ? 7.747 -15.857 3.528 1.00 89.38 214 ILE A N 1
ATOM 1725 C CA . ILE A 1 214 ? 8.947 -16.286 2.794 1.00 89.38 214 ILE A CA 1
ATOM 1726 C C . ILE A 1 214 ? 8.589 -16.963 1.459 1.00 89.38 214 ILE A C 1
ATOM 1728 O O . ILE A 1 214 ? 7.527 -17.578 1.352 1.00 89.38 214 ILE A O 1
ATOM 1732 N N . THR A 1 215 ? 9.468 -16.873 0.453 1.00 90.19 215 THR A N 1
ATOM 1733 C CA . THR A 1 215 ? 9.143 -17.300 -0.926 1.00 90.19 215 THR A CA 1
ATOM 1734 C C . THR A 1 215 ? 9.163 -18.820 -1.147 1.00 90.19 215 THR A C 1
ATOM 1736 O O . THR A 1 215 ? 8.357 -19.338 -1.914 1.00 90.19 215 THR A O 1
ATOM 1739 N N . ILE A 1 216 ? 10.076 -19.537 -0.492 1.00 92.44 216 ILE A N 1
ATOM 1740 C CA . ILE A 1 216 ? 10.298 -20.987 -0.649 1.00 92.44 216 ILE A CA 1
ATOM 1741 C C . ILE A 1 216 ? 10.494 -21.620 0.727 1.00 92.44 216 ILE A C 1
ATOM 1743 O O . ILE A 1 216 ? 11.086 -20.968 1.587 1.00 92.44 216 ILE A O 1
ATOM 1747 N N . ALA A 1 217 ? 10.028 -22.847 0.959 1.00 91.06 217 ALA A N 1
ATOM 1748 C CA . ALA A 1 217 ? 10.312 -23.565 2.200 1.00 91.06 217 ALA A CA 1
ATOM 1749 C C . ALA A 1 217 ? 11.693 -24.235 2.140 1.00 91.06 217 ALA A C 1
ATOM 1751 O O . ALA A 1 217 ? 12.154 -24.652 1.082 1.00 91.06 217 ALA A O 1
ATOM 1752 N N . ASP A 1 218 ? 12.359 -24.374 3.285 1.00 91.25 218 ASP A N 1
ATOM 1753 C CA . ASP A 1 218 ? 13.702 -24.966 3.346 1.00 91.25 218 ASP A CA 1
ATOM 1754 C C . ASP A 1 218 ? 13.747 -26.432 2.877 1.00 91.25 218 ASP A C 1
ATOM 1756 O O . ASP A 1 218 ? 14.797 -26.893 2.436 1.00 91.25 218 ASP A O 1
ATOM 1760 N N . GLY A 1 219 ? 12.626 -27.158 2.971 1.00 89.06 219 GLY A N 1
ATOM 1761 C CA . GLY A 1 219 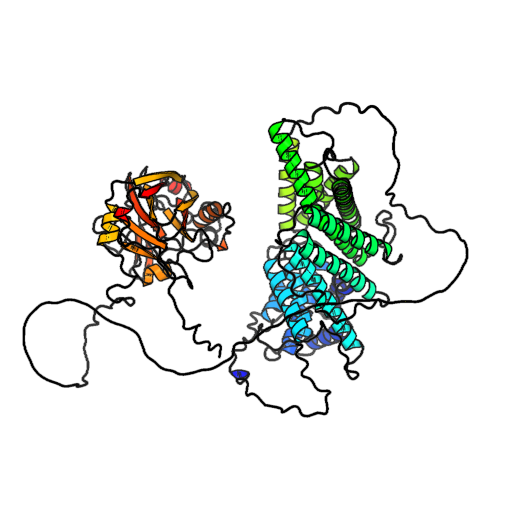? 12.504 -28.547 2.512 1.00 89.06 219 GLY A CA 1
ATOM 1762 C C . GLY A 1 219 ? 12.477 -28.710 0.990 1.00 89.06 219 GLY A C 1
ATOM 1763 O O . GLY A 1 219 ? 12.735 -29.804 0.503 1.00 89.06 219 GLY A O 1
ATOM 1764 N N . ASP A 1 220 ? 12.222 -27.631 0.246 1.00 90.88 220 ASP A N 1
ATOM 1765 C CA . ASP A 1 220 ? 12.184 -27.644 -1.222 1.00 90.88 220 ASP A CA 1
ATOM 1766 C C . ASP A 1 220 ? 13.563 -27.362 -1.847 1.00 90.88 220 ASP A C 1
ATOM 1768 O O . ASP A 1 220 ? 13.684 -27.254 -3.066 1.00 90.88 220 ASP A O 1
ATOM 1772 N N . ILE A 1 221 ? 14.612 -27.207 -1.032 1.00 92.56 221 ILE A N 1
ATOM 1773 C CA . ILE A 1 221 ? 15.954 -26.816 -1.476 1.00 92.56 221 ILE A CA 1
ATOM 1774 C C . ILE A 1 221 ? 16.864 -28.045 -1.502 1.00 92.56 221 ILE A C 1
ATOM 1776 O O . ILE A 1 221 ? 17.151 -28.629 -0.458 1.00 92.56 221 ILE A O 1
ATOM 1780 N N . GLY A 1 222 ? 17.355 -28.400 -2.691 1.00 87.06 222 GLY A N 1
ATOM 1781 C CA . GLY A 1 222 ? 18.330 -29.478 -2.883 1.00 87.06 222 GLY A CA 1
ATOM 1782 C C . GLY A 1 222 ? 19.781 -29.003 -2.975 1.00 87.06 222 GLY A C 1
ATOM 1783 O O . GLY A 1 222 ? 20.686 -29.824 -2.863 1.00 87.06 222 GLY A O 1
ATOM 1784 N N . THR A 1 223 ? 20.021 -27.701 -3.165 1.00 85.38 223 THR A N 1
ATOM 1785 C CA . THR A 1 223 ? 21.372 -27.117 -3.226 1.00 85.38 223 THR A CA 1
ATOM 1786 C C . THR A 1 223 ? 22.109 -27.269 -1.892 1.00 85.38 223 THR A C 1
ATOM 1788 O O . THR A 1 223 ? 21.552 -26.988 -0.828 1.00 85.38 223 THR A O 1
ATOM 1791 N N . GLY A 1 224 ? 23.374 -27.687 -1.926 1.00 79.62 224 GLY A N 1
ATOM 1792 C CA . GLY A 1 224 ? 24.218 -27.822 -0.740 1.00 79.62 224 GLY A CA 1
ATOM 1793 C C . GLY A 1 224 ? 24.692 -26.472 -0.192 1.00 79.62 224 GLY A C 1
ATOM 1794 O O . GLY A 1 224 ? 24.822 -25.491 -0.924 1.00 79.62 224 GLY A O 1
ATOM 1795 N N . ILE A 1 225 ? 24.979 -26.419 1.114 1.00 71.06 225 ILE A N 1
ATOM 1796 C CA . ILE A 1 225 ? 25.728 -25.312 1.731 1.00 71.06 225 ILE A CA 1
ATOM 1797 C C . ILE A 1 225 ? 27.100 -25.874 2.115 1.00 71.06 225 ILE A C 1
ATOM 1799 O O . ILE A 1 225 ? 27.227 -26.504 3.166 1.00 71.06 225 ILE A O 1
ATOM 1803 N N . GLU A 1 226 ? 28.106 -25.706 1.260 1.00 68.25 226 GLU A N 1
ATOM 1804 C CA . GLU A 1 226 ? 29.452 -26.247 1.490 1.00 68.25 226 GLU A CA 1
ATOM 1805 C C . GLU A 1 226 ? 30.363 -25.190 2.148 1.00 68.25 226 GLU A C 1
ATOM 1807 O O . GLU A 1 226 ? 30.366 -24.028 1.731 1.00 68.25 226 GLU A O 1
ATOM 1812 N N . PRO A 1 227 ? 31.115 -25.542 3.208 1.00 60.53 227 PRO A N 1
ATOM 1813 C CA . PRO A 1 227 ? 32.089 -24.643 3.809 1.00 60.53 227 PRO A CA 1
ATOM 1814 C C . PRO A 1 227 ? 33.412 -24.712 3.031 1.00 60.53 227 PRO A C 1
ATOM 1816 O O . PRO A 1 227 ? 34.243 -25.577 3.299 1.00 60.53 227 PRO A O 1
ATOM 1819 N N . GLU A 1 228 ? 33.639 -23.788 2.098 1.00 56.97 228 GLU A N 1
ATOM 1820 C CA . GLU A 1 228 ? 34.957 -23.597 1.474 1.00 56.97 228 GLU A CA 1
ATOM 1821 C C . GLU A 1 228 ? 35.628 -22.280 1.909 1.00 56.97 228 GLU A C 1
ATOM 1823 O O . GLU A 1 228 ? 35.000 -21.350 2.421 1.00 56.97 228 GLU A O 1
ATOM 1828 N N . ILE A 1 229 ? 36.958 -22.244 1.797 1.00 51.97 229 ILE A N 1
ATOM 1829 C CA . ILE A 1 229 ? 37.852 -21.290 2.469 1.00 51.97 229 ILE A CA 1
ATOM 1830 C C . ILE A 1 229 ? 37.636 -19.836 1.995 1.00 51.97 229 ILE A C 1
ATOM 1832 O O . ILE A 1 229 ? 37.432 -19.564 0.815 1.00 51.97 229 ILE A O 1
ATOM 1836 N N . SER A 1 230 ? 37.811 -18.892 2.934 1.00 57.19 230 SER A N 1
ATOM 1837 C CA . SER A 1 230 ? 37.898 -17.429 2.758 1.00 57.19 230 SER A CA 1
ATOM 1838 C C . SER A 1 230 ? 36.557 -16.694 2.586 1.00 57.19 230 SER A C 1
ATOM 1840 O O . SER A 1 230 ? 35.871 -16.466 3.582 1.00 57.19 230 SER A O 1
ATOM 1842 N N . SER A 1 231 ? 36.166 -16.292 1.373 1.00 54.56 231 SER A N 1
ATOM 1843 C CA . SER A 1 231 ? 34.998 -15.422 1.141 1.00 54.56 231 SER A CA 1
ATOM 1844 C C . SER A 1 231 ? 33.664 -16.175 1.185 1.00 54.56 231 SER A C 1
ATOM 1846 O O . SER A 1 231 ? 32.640 -15.608 1.565 1.00 54.56 231 SER A O 1
ATOM 1848 N N . VAL A 1 232 ? 33.679 -17.476 0.881 1.00 65.06 232 VAL A N 1
ATOM 1849 C CA . VAL A 1 232 ? 32.502 -18.363 0.920 1.00 65.06 232 VAL A CA 1
ATOM 1850 C C . VAL A 1 232 ? 32.065 -18.658 2.355 1.00 65.06 232 VAL A C 1
ATOM 1852 O O . VAL A 1 232 ? 30.874 -18.803 2.627 1.00 65.06 232 VAL A O 1
ATOM 1855 N N . ALA A 1 233 ? 33.006 -18.665 3.303 1.00 76.69 233 ALA A N 1
ATOM 1856 C CA . ALA A 1 233 ? 32.718 -18.910 4.713 1.00 76.69 233 ALA A CA 1
ATOM 1857 C C . ALA A 1 233 ? 31.764 -17.857 5.308 1.00 76.69 233 ALA A C 1
ATOM 1859 O O . ALA A 1 233 ? 30.887 -18.192 6.107 1.00 76.69 233 ALA A O 1
ATOM 1860 N N . ILE A 1 234 ? 31.882 -16.592 4.892 1.00 81.81 234 ILE A N 1
ATOM 1861 C CA . ILE A 1 234 ? 30.983 -15.522 5.347 1.00 81.81 234 ILE A CA 1
ATOM 1862 C C . ILE A 1 234 ? 29.569 -15.768 4.828 1.00 81.81 234 ILE A C 1
ATOM 1864 O O . ILE A 1 234 ? 28.638 -15.808 5.632 1.00 81.81 234 ILE A O 1
ATOM 1868 N N . LEU A 1 235 ? 29.403 -15.999 3.520 1.00 84.94 235 LEU A N 1
ATOM 1869 C CA . LEU A 1 235 ? 28.097 -16.308 2.931 1.00 84.94 235 LEU A CA 1
ATOM 1870 C C . LEU A 1 235 ? 27.484 -17.566 3.565 1.00 84.94 235 LEU A C 1
ATOM 1872 O O . LEU A 1 235 ? 26.293 -17.571 3.870 1.00 84.94 235 LEU A O 1
ATOM 1876 N N . TYR A 1 236 ? 28.288 -18.596 3.843 1.00 87.56 236 TYR A N 1
ATOM 1877 C CA . TYR A 1 236 ? 27.866 -19.807 4.551 1.00 87.56 236 TYR A CA 1
ATOM 1878 C C . TYR A 1 236 ? 27.260 -19.476 5.924 1.00 87.56 236 TYR A C 1
ATOM 1880 O O . TYR A 1 236 ? 26.107 -19.820 6.208 1.00 87.56 236 TYR A O 1
ATOM 1888 N N . HIS A 1 237 ? 28.004 -18.768 6.780 1.00 88.75 237 HIS A N 1
ATOM 1889 C CA . HIS A 1 237 ? 27.540 -18.437 8.129 1.00 88.75 237 HIS A CA 1
ATOM 1890 C C . HIS A 1 237 ? 26.368 -17.449 8.115 1.00 88.75 237 HIS A C 1
ATOM 1892 O O . HIS A 1 237 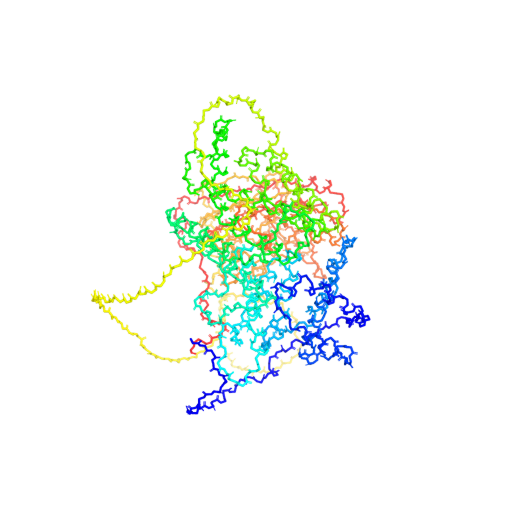? 25.449 -17.588 8.927 1.00 88.75 237 HIS A O 1
ATOM 1898 N N . TYR A 1 238 ? 26.354 -16.514 7.165 1.00 89.75 238 TYR A N 1
ATOM 1899 C CA . TYR A 1 238 ? 25.258 -15.574 6.942 1.00 89.75 238 TYR A CA 1
ATOM 1900 C C . TYR A 1 238 ? 23.974 -16.285 6.488 1.00 89.75 238 TYR A C 1
ATOM 1902 O O . TYR A 1 238 ? 22.883 -16.004 6.988 1.00 89.75 238 TYR A O 1
ATOM 1910 N N . THR A 1 239 ? 24.105 -17.284 5.614 1.00 91.62 239 THR A N 1
ATOM 1911 C CA . THR A 1 239 ? 22.997 -18.131 5.153 1.00 91.62 239 THR A CA 1
ATOM 1912 C C . THR A 1 239 ? 22.421 -18.953 6.302 1.00 91.62 239 THR A C 1
ATOM 1914 O O . THR A 1 239 ? 21.202 -19.050 6.441 1.00 91.62 239 THR A O 1
ATOM 1917 N N . LYS A 1 240 ? 23.265 -19.507 7.186 1.00 92.94 240 LYS A N 1
ATOM 1918 C CA . LYS A 1 240 ? 22.791 -20.220 8.388 1.00 92.94 240 LYS A CA 1
ATOM 1919 C C . LYS A 1 240 ? 21.961 -19.312 9.301 1.00 92.94 240 LYS A C 1
ATOM 1921 O O . LYS A 1 240 ? 20.899 -19.737 9.750 1.00 92.94 240 LYS A O 1
ATOM 1926 N N . LEU A 1 241 ? 22.379 -18.061 9.510 1.00 94.50 241 LEU A N 1
ATOM 1927 C CA . LEU A 1 241 ? 21.564 -17.069 10.225 1.00 94.50 241 LEU A CA 1
ATOM 1928 C C . LEU A 1 241 ? 20.252 -16.769 9.489 1.00 94.50 241 LEU A C 1
ATOM 1930 O O . LEU A 1 241 ? 19.201 -16.703 10.120 1.00 94.50 241 LEU A O 1
ATOM 1934 N N . SER A 1 242 ? 20.283 -16.665 8.159 1.00 94.88 242 SER A N 1
ATOM 1935 C CA . SER A 1 242 ? 19.083 -16.432 7.345 1.00 94.88 242 SER A CA 1
ATOM 1936 C C . SER A 1 242 ? 18.077 -17.591 7.420 1.00 94.88 242 SER A C 1
ATOM 1938 O O . SER A 1 242 ? 16.869 -17.354 7.409 1.00 94.88 242 SER A O 1
ATOM 1940 N N . ARG A 1 243 ? 18.541 -18.841 7.566 1.00 94.75 243 ARG A N 1
ATOM 1941 C CA . ARG A 1 243 ? 17.676 -20.003 7.858 1.00 94.75 243 ARG A CA 1
ATOM 1942 C C . ARG A 1 243 ? 17.030 -19.898 9.238 1.00 94.75 243 ARG A C 1
ATOM 1944 O O . ARG A 1 243 ? 15.816 -20.045 9.348 1.00 94.75 243 ARG A O 1
ATOM 1951 N N . ILE A 1 244 ? 17.805 -19.546 10.269 1.00 95.75 244 ILE A N 1
ATOM 1952 C CA . ILE A 1 244 ? 17.258 -19.279 11.611 1.00 95.75 244 ILE A CA 1
ATOM 1953 C C . ILE A 1 244 ? 16.228 -18.138 11.554 1.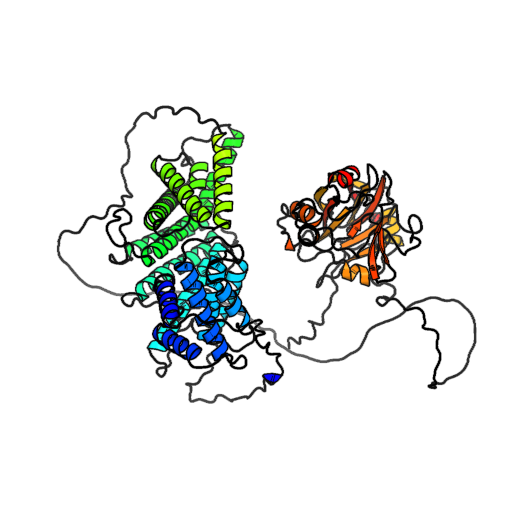00 95.75 244 ILE A C 1
ATOM 1955 O O . ILE A 1 244 ? 15.168 -18.229 12.170 1.00 95.75 244 ILE A O 1
ATOM 1959 N N . LEU A 1 245 ? 16.478 -17.089 10.763 1.00 94.62 245 LEU A N 1
ATOM 1960 C CA . LEU A 1 245 ? 15.518 -16.007 10.544 1.00 94.62 245 LEU A CA 1
ATOM 1961 C C . LEU A 1 245 ? 14.218 -16.503 9.892 1.00 94.62 245 LEU A C 1
ATOM 1963 O O . LEU A 1 245 ? 13.141 -16.087 10.315 1.00 94.62 245 LEU A O 1
ATOM 1967 N N . GLY A 1 246 ? 14.299 -17.414 8.919 1.00 92.12 246 GLY A N 1
ATOM 1968 C CA . GLY A 1 246 ? 13.132 -18.109 8.364 1.00 92.12 246 GLY A CA 1
ATOM 1969 C C . GLY A 1 246 ? 12.324 -18.834 9.446 1.00 92.12 246 GLY A C 1
ATOM 1970 O O . GLY A 1 246 ? 11.117 -18.612 9.561 1.00 92.12 246 GLY A O 1
ATOM 1971 N N . ASN A 1 247 ? 13.003 -19.588 10.316 1.00 91.69 247 ASN A N 1
ATOM 1972 C CA . ASN A 1 247 ? 12.377 -20.276 11.449 1.00 91.69 247 ASN A CA 1
ATOM 1973 C C . ASN A 1 247 ? 11.714 -19.300 12.429 1.00 91.69 247 ASN A C 1
ATOM 1975 O O . ASN A 1 247 ? 10.642 -19.603 12.949 1.00 91.69 247 ASN A O 1
ATOM 1979 N N . ILE A 1 248 ? 12.309 -18.127 12.673 1.00 91.19 248 ILE A N 1
ATOM 1980 C CA . ILE A 1 248 ? 11.699 -17.069 13.493 1.00 91.19 248 ILE A CA 1
ATOM 1981 C C . ILE A 1 248 ? 10.395 -16.582 12.851 1.00 91.19 248 ILE A C 1
ATOM 1983 O O . ILE A 1 248 ? 9.369 -16.518 13.528 1.00 91.19 248 ILE A O 1
ATOM 1987 N N . ILE A 1 249 ? 10.403 -16.256 11.554 1.00 89.00 249 ILE A N 1
ATOM 1988 C CA . ILE A 1 249 ? 9.200 -15.790 10.841 1.00 89.00 249 ILE A CA 1
ATOM 1989 C C . ILE A 1 249 ? 8.085 -16.837 10.946 1.00 89.00 249 ILE A C 1
ATOM 1991 O O . ILE A 1 249 ? 6.950 -16.508 11.299 1.00 89.00 249 ILE A O 1
ATOM 1995 N N . GLU A 1 250 ? 8.412 -18.100 10.686 1.00 86.31 250 GLU A N 1
ATOM 1996 C CA . GLU A 1 250 ? 7.443 -19.190 10.685 1.00 86.31 250 GLU A CA 1
ATOM 1997 C C . GLU A 1 250 ? 6.928 -19.537 12.085 1.00 86.31 250 GLU A C 1
ATOM 1999 O O . GLU A 1 250 ? 5.721 -19.696 12.279 1.00 86.31 250 GLU A O 1
ATOM 2004 N N . ASN A 1 251 ? 7.813 -19.626 13.078 1.00 85.81 251 ASN A N 1
ATOM 2005 C CA . ASN A 1 251 ? 7.448 -20.159 14.386 1.00 85.81 251 ASN A CA 1
ATOM 2006 C C . ASN A 1 251 ? 7.016 -19.110 15.406 1.00 85.81 251 ASN A C 1
ATOM 2008 O O . ASN A 1 251 ? 6.277 -19.470 16.326 1.00 85.81 251 ASN A O 1
ATOM 2012 N N . VAL A 1 252 ? 7.445 -17.856 15.244 1.00 85.56 252 VAL A N 1
ATOM 2013 C CA . VAL A 1 252 ? 7.165 -16.756 16.180 1.00 85.56 252 VAL A CA 1
ATOM 2014 C C . VAL A 1 252 ? 6.119 -15.787 15.619 1.00 85.56 252 VAL A C 1
ATOM 2016 O O . VAL A 1 252 ? 5.279 -15.308 16.378 1.00 85.56 252 VAL A O 1
ATOM 2019 N N . TYR A 1 253 ? 6.128 -15.509 14.308 1.00 81.88 253 TYR A N 1
ATOM 2020 C CA . TYR A 1 253 ? 5.298 -14.450 13.707 1.00 81.88 253 TYR A CA 1
ATOM 2021 C C . TYR A 1 253 ? 4.124 -14.943 12.839 1.00 81.88 253 TYR A C 1
ATOM 2023 O O . TYR A 1 253 ? 3.206 -14.165 12.565 1.00 81.88 253 TYR A O 1
ATOM 2031 N N . ARG A 1 254 ? 4.092 -16.213 12.408 1.00 75.69 254 ARG A N 1
ATOM 2032 C CA . ARG A 1 254 ? 2.990 -16.757 11.590 1.00 75.69 254 ARG A CA 1
ATOM 2033 C C . ARG A 1 254 ? 1.728 -16.970 12.441 1.00 75.69 254 ARG A C 1
ATOM 2035 O O . ARG A 1 254 ? 1.772 -17.637 13.468 1.00 75.69 254 ARG A O 1
ATOM 2042 N N . LYS A 1 255 ? 0.578 -16.459 11.970 1.00 57.84 255 LYS A N 1
ATOM 2043 C CA . LYS A 1 255 ? -0.754 -16.445 12.634 1.00 57.84 255 LYS A CA 1
ATOM 2044 C C . LYS A 1 255 ? -1.392 -17.819 12.951 1.00 57.84 255 LYS A C 1
ATOM 2046 O O . LYS A 1 255 ? -2.593 -17.875 13.220 1.00 57.84 255 LYS A O 1
ATOM 2051 N N . SER A 1 256 ? -0.654 -18.929 12.916 1.00 48.88 256 SER A N 1
ATOM 2052 C CA . SER A 1 256 ? -1.209 -20.205 13.382 1.00 48.88 256 SER A CA 1
ATOM 2053 C C . SER A 1 256 ? -1.516 -20.096 14.877 1.00 48.88 256 SER A C 1
ATOM 2055 O O . SER A 1 256 ? -0.710 -19.551 15.629 1.00 48.88 256 SER A O 1
ATOM 2057 N N . ARG A 1 257 ? -2.698 -20.567 15.295 1.00 46.25 257 ARG A N 1
ATOM 2058 C CA . ARG A 1 257 ? -3.202 -20.592 16.680 1.00 46.25 257 ARG A CA 1
ATOM 2059 C C . ARG A 1 257 ? -2.252 -21.386 17.596 1.00 46.25 257 ARG A C 1
ATOM 2061 O O . ARG A 1 257 ? -2.548 -22.516 17.968 1.00 46.25 257 ARG A O 1
ATOM 2068 N N . LYS A 1 258 ? -1.099 -20.827 17.961 1.00 51.09 258 LYS A N 1
ATOM 2069 C CA . LYS A 1 258 ? -0.197 -21.423 18.948 1.00 51.09 258 LYS A CA 1
ATOM 2070 C C . LYS A 1 258 ? -0.691 -21.030 20.343 1.00 51.09 258 LYS A C 1
ATOM 2072 O O . LYS A 1 258 ? -0.690 -19.858 20.708 1.00 51.09 258 LYS A O 1
ATOM 2077 N N . ILE A 1 259 ? -1.153 -22.022 21.104 1.00 51.53 259 ILE A N 1
ATOM 2078 C CA . ILE A 1 259 ? -1.396 -21.920 22.552 1.00 51.53 259 ILE A CA 1
ATOM 2079 C C . ILE A 1 259 ? -0.050 -21.582 23.224 1.00 51.53 259 ILE A C 1
ATOM 2081 O O . ILE A 1 259 ? 0.998 -21.996 22.730 1.00 51.53 259 ILE A O 1
ATOM 2085 N N . GLY A 1 260 ? -0.057 -20.807 24.315 1.00 54.59 260 GLY A N 1
ATOM 2086 C CA . GLY A 1 260 ? 1.143 -20.174 24.893 1.00 54.59 260 GLY A CA 1
ATOM 2087 C C . GLY A 1 260 ? 2.354 -21.088 25.162 1.00 54.59 260 GLY A C 1
ATOM 2088 O O . GLY A 1 260 ? 3.482 -20.605 25.095 1.00 54.59 260 GLY A O 1
ATOM 2089 N N . SER A 1 261 ? 2.159 -22.394 25.384 1.00 59.34 261 SER A N 1
ATOM 2090 C CA . SER A 1 261 ? 3.242 -23.383 25.539 1.00 59.34 261 SER A CA 1
ATOM 2091 C C . SER A 1 261 ? 4.121 -23.519 24.289 1.00 59.34 261 SER A C 1
ATOM 2093 O O . SER A 1 261 ? 5.344 -23.559 24.396 1.00 59.34 261 SER A O 1
ATOM 2095 N N . ASN A 1 262 ? 3.516 -23.498 23.098 1.00 70.88 262 ASN A N 1
ATOM 2096 C CA . ASN A 1 262 ? 4.209 -23.782 21.836 1.00 70.88 262 ASN A CA 1
ATOM 2097 C C . ASN A 1 262 ? 5.092 -22.606 21.381 1.00 70.88 262 ASN A C 1
ATOM 2099 O O . ASN A 1 262 ? 6.034 -22.791 20.610 1.00 70.88 262 ASN A O 1
ATOM 2103 N N . LEU A 1 263 ? 4.791 -21.382 21.838 1.00 78.12 263 LEU A N 1
ATOM 2104 C CA . LEU A 1 263 ? 5.616 -20.200 21.572 1.00 78.12 263 LEU A CA 1
ATOM 2105 C C . LEU A 1 263 ? 6.907 -20.232 22.395 1.00 78.12 263 LEU A C 1
ATOM 2107 O O . LEU A 1 263 ? 7.973 -19.951 21.857 1.00 78.12 263 LEU A O 1
ATOM 2111 N N . VAL A 1 264 ? 6.816 -20.580 23.682 1.00 80.00 264 VAL A N 1
ATOM 2112 C CA . VAL A 1 264 ? 7.984 -20.648 24.574 1.00 80.00 264 VAL A CA 1
ATOM 2113 C C . VAL A 1 264 ? 8.958 -21.727 24.103 1.00 80.00 264 VAL A C 1
ATOM 2115 O O . VAL A 1 264 ? 10.151 -21.452 24.017 1.00 80.00 264 VAL A O 1
ATOM 2118 N N . GLU A 1 265 ? 8.454 -22.902 23.721 1.00 84.44 265 GLU A N 1
ATOM 2119 C CA . GLU A 1 265 ? 9.260 -23.975 23.126 1.00 84.44 265 GLU A CA 1
ATOM 2120 C C . GLU A 1 265 ? 9.958 -23.508 21.840 1.00 84.44 265 GLU A C 1
ATOM 2122 O O . GLU A 1 265 ? 11.177 -23.603 21.728 1.00 84.44 265 GLU A O 1
ATOM 2127 N N . SER A 1 266 ? 9.212 -22.885 20.917 1.00 87.56 266 SER A N 1
ATOM 2128 C CA . SER A 1 266 ? 9.782 -22.336 19.675 1.00 87.56 266 SER A CA 1
ATOM 2129 C C . SER A 1 266 ? 10.904 -21.324 19.958 1.00 87.56 266 SER A C 1
ATOM 2131 O O . SER A 1 266 ? 11.949 -21.351 19.311 1.00 87.56 266 SER A O 1
ATOM 2133 N N . VAL A 1 267 ? 10.705 -20.434 20.937 1.00 89.44 267 VAL A N 1
ATOM 2134 C CA . VAL A 1 267 ? 11.707 -19.443 21.356 1.00 89.44 267 VAL A CA 1
ATOM 2135 C C . VAL A 1 267 ? 12.948 -20.121 21.942 1.00 89.44 267 VAL A C 1
ATOM 2137 O O . VAL A 1 267 ? 14.061 -19.718 21.612 1.00 89.44 267 VAL A O 1
ATOM 2140 N N . GLN A 1 268 ? 12.788 -21.151 22.777 1.00 89.38 268 GLN A N 1
ATOM 2141 C CA . GLN A 1 268 ? 13.912 -21.900 23.345 1.00 89.38 268 GLN A CA 1
ATOM 2142 C C . GLN A 1 268 ? 14.730 -22.604 22.260 1.00 89.38 268 GLN A C 1
ATOM 2144 O O . GLN A 1 268 ? 15.955 -22.482 22.268 1.00 89.38 268 GLN A O 1
ATOM 2149 N N . THR A 1 269 ? 14.073 -23.271 21.306 1.00 92.44 269 THR A N 1
ATOM 2150 C CA . THR A 1 269 ? 14.740 -23.918 20.166 1.00 92.44 269 THR A CA 1
ATOM 2151 C C . THR A 1 269 ? 15.550 -22.907 19.361 1.00 92.44 269 THR A C 1
ATOM 2153 O O . THR A 1 269 ? 16.746 -23.099 19.164 1.00 92.44 269 THR A O 1
ATOM 2156 N N . ILE A 1 270 ? 14.945 -21.775 18.987 1.00 94.19 270 ILE A N 1
ATOM 2157 C CA . ILE A 1 270 ? 15.620 -20.724 18.210 1.00 94.19 270 ILE A CA 1
ATOM 2158 C C . ILE A 1 270 ? 16.823 -20.143 18.970 1.00 94.19 270 ILE A C 1
ATOM 2160 O O . ILE A 1 270 ? 17.888 -19.935 18.390 1.00 94.19 270 ILE A O 1
ATOM 2164 N N . MET A 1 271 ? 16.685 -19.884 20.274 1.00 93.12 271 MET A N 1
ATOM 2165 C CA . MET A 1 271 ? 17.802 -19.405 21.098 1.00 93.12 271 MET A CA 1
ATOM 2166 C C . MET A 1 271 ? 18.911 -20.459 21.231 1.00 93.12 271 MET A C 1
ATOM 2168 O O . MET A 1 271 ? 20.090 -20.105 21.297 1.00 93.12 271 MET A O 1
ATOM 2172 N N . GLY A 1 272 ? 18.556 -21.746 21.244 1.00 94.50 272 GLY A N 1
ATOM 2173 C CA . GLY A 1 272 ? 19.497 -22.862 21.156 1.00 94.50 272 GLY A CA 1
ATOM 2174 C C . GLY A 1 272 ? 20.280 -22.851 19.842 1.00 94.50 272 GLY A C 1
ATOM 2175 O O . GLY A 1 272 ? 21.510 -22.887 19.871 1.00 94.50 272 GLY A O 1
ATOM 2176 N N . ASP A 1 273 ? 19.588 -22.703 18.711 1.00 95.31 273 ASP A N 1
ATOM 2177 C CA . ASP A 1 273 ? 20.192 -22.648 17.373 1.00 95.31 273 ASP A CA 1
ATOM 2178 C C . ASP A 1 273 ? 21.149 -21.457 17.218 1.00 95.31 273 ASP A C 1
ATOM 2180 O O . ASP A 1 273 ? 22.246 -21.597 16.673 1.00 95.31 273 ASP A O 1
ATOM 2184 N N . LEU A 1 274 ? 20.773 -20.286 17.742 1.00 95.44 274 LEU A N 1
ATOM 2185 C CA . LEU A 1 274 ? 21.622 -19.090 17.745 1.00 95.44 274 LEU A CA 1
ATOM 2186 C C . LEU A 1 274 ? 22.897 -19.304 18.573 1.00 95.44 274 LEU A C 1
ATOM 2188 O O . LEU A 1 274 ? 23.996 -18.976 18.121 1.00 95.44 274 LEU A O 1
ATOM 2192 N N . ASN A 1 275 ? 22.778 -19.912 19.755 1.00 93.19 275 ASN A N 1
ATOM 2193 C CA . ASN A 1 275 ? 23.938 -20.258 20.577 1.00 93.19 275 ASN A CA 1
ATOM 2194 C C . ASN A 1 275 ? 24.843 -21.291 19.895 1.00 93.19 275 ASN A C 1
ATOM 2196 O O . ASN A 1 275 ? 26.069 -21.167 19.942 1.00 93.19 275 ASN A O 1
ATOM 2200 N N . LEU A 1 276 ? 24.255 -22.300 19.249 1.00 94.00 276 LEU A N 1
ATOM 2201 C CA . LEU A 1 276 ? 24.998 -23.307 18.497 1.00 94.00 276 LEU A CA 1
ATOM 2202 C C . LEU A 1 276 ? 25.757 -22.670 17.329 1.00 94.00 276 LEU A C 1
ATOM 2204 O O . LEU A 1 276 ? 26.940 -22.952 17.138 1.00 94.00 276 LEU A O 1
ATOM 2208 N N . TRP A 1 277 ? 25.112 -21.766 16.590 1.00 94.06 277 TRP A N 1
ATOM 2209 C CA . TRP A 1 277 ? 25.755 -21.009 15.521 1.00 94.06 277 TRP A CA 1
ATOM 2210 C C . TRP A 1 277 ? 26.967 -20.222 16.035 1.00 94.06 277 TRP A C 1
ATOM 2212 O O . TRP A 1 277 ? 28.051 -20.335 15.463 1.00 94.06 277 TRP A O 1
ATOM 2222 N N . LEU A 1 278 ? 26.825 -19.496 17.153 1.00 91.56 278 LEU A N 1
ATOM 2223 C CA . LEU A 1 278 ? 27.919 -18.710 17.733 1.00 91.56 278 LEU A CA 1
ATOM 2224 C C . LEU A 1 278 ? 29.099 -19.604 18.153 1.00 91.56 278 LEU A C 1
ATOM 2226 O O . LEU A 1 278 ? 30.260 -19.276 17.886 1.00 91.56 278 LEU A O 1
ATOM 2230 N N . ARG A 1 279 ? 28.813 -20.761 18.766 1.00 89.88 279 ARG A N 1
ATOM 2231 C CA . ARG A 1 279 ? 29.823 -21.752 19.184 1.00 89.88 279 ARG A CA 1
ATOM 2232 C C . ARG A 1 279 ? 30.562 -22.390 18.009 1.00 89.88 279 ARG A C 1
ATOM 2234 O O . ARG A 1 279 ? 31.762 -22.626 18.127 1.00 89.88 279 ARG A O 1
ATOM 2241 N N . ASN A 1 280 ? 29.878 -22.596 16.888 1.00 89.00 280 ASN A N 1
ATOM 2242 C CA . ASN A 1 280 ? 30.447 -23.201 15.681 1.00 89.00 280 ASN A CA 1
ATOM 2243 C C . ASN A 1 280 ? 31.168 -22.197 14.769 1.00 89.00 280 ASN A C 1
ATOM 2245 O O . ASN A 1 280 ? 31.750 -22.597 13.763 1.00 89.00 280 ASN A O 1
ATOM 2249 N N . LEU A 1 281 ? 31.130 -20.900 15.086 1.00 87.19 281 LEU A N 1
ATOM 2250 C CA . LEU A 1 281 ? 31.822 -19.884 14.301 1.00 87.19 281 LEU A CA 1
ATOM 2251 C C . LEU A 1 281 ? 33.355 -20.018 14.453 1.00 87.19 281 LEU A C 1
ATOM 2253 O O . LEU A 1 281 ? 33.841 -19.997 15.587 1.00 87.19 281 LEU A O 1
ATOM 2257 N N . PRO A 1 282 ? 34.135 -20.116 13.359 1.00 84.56 282 PRO A N 1
ATOM 2258 C CA . PRO A 1 282 ? 35.591 -20.201 13.426 1.00 84.56 282 PRO A CA 1
ATOM 2259 C C . PRO A 1 282 ? 36.222 -19.000 14.155 1.00 84.56 282 PRO A C 1
ATOM 2261 O O . PRO A 1 282 ? 35.744 -17.874 13.984 1.00 84.56 282 PRO A O 1
ATOM 2264 N N . PRO A 1 283 ? 37.320 -19.184 14.919 1.00 79.69 283 PRO A N 1
ATOM 2265 C CA . PRO A 1 283 ? 37.986 -18.094 15.638 1.00 79.69 283 PRO A CA 1
ATOM 2266 C C . PRO A 1 283 ? 38.393 -16.912 14.749 1.00 79.69 283 PRO A C 1
ATOM 2268 O O . PRO A 1 283 ? 38.372 -15.772 15.197 1.00 79.69 283 PRO A O 1
ATOM 2271 N N . GLN A 1 284 ? 38.712 -17.167 13.477 1.00 76.12 284 GLN A N 1
ATOM 2272 C CA . GLN A 1 284 ? 39.117 -16.147 12.504 1.00 76.12 284 GLN A CA 1
ATOM 2273 C C . GLN A 1 284 ? 37.973 -15.192 12.129 1.00 76.12 284 GLN A C 1
ATOM 2275 O O . GLN A 1 284 ? 38.231 -14.070 11.709 1.00 76.12 284 GLN A O 1
ATOM 2280 N N . LEU A 1 285 ? 36.720 -15.628 12.290 1.00 76.81 285 LEU A N 1
ATOM 2281 C CA . LEU A 1 285 ? 35.517 -14.840 12.009 1.00 76.81 285 LEU A CA 1
ATOM 2282 C C . LEU A 1 285 ? 34.897 -14.241 13.284 1.00 76.81 285 LEU A C 1
ATOM 2284 O O . LEU A 1 285 ? 33.802 -13.685 13.226 1.00 76.81 285 LEU A O 1
ATOM 2288 N N . ARG A 1 286 ? 35.570 -14.362 14.441 1.00 80.94 286 ARG A N 1
ATOM 2289 C CA . ARG A 1 286 ? 35.157 -13.785 15.730 1.00 80.94 286 ARG A CA 1
ATOM 2290 C C . ARG A 1 286 ? 35.956 -12.503 16.015 1.00 80.94 286 ARG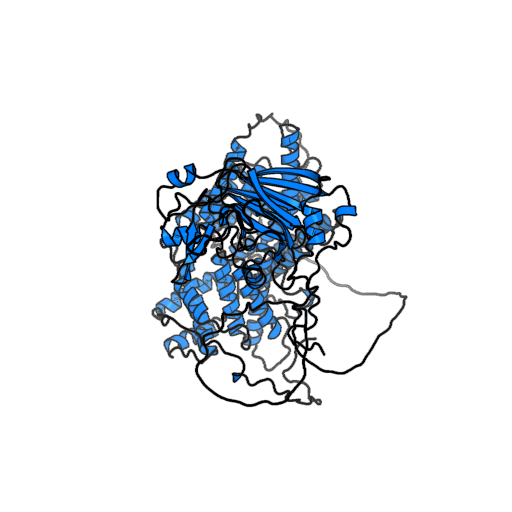 A C 1
ATOM 2292 O O . ARG A 1 286 ? 37.024 -12.584 16.621 1.00 80.94 286 ARG A O 1
ATOM 2299 N N . PRO A 1 287 ? 35.478 -11.321 15.594 1.00 73.62 287 PRO A N 1
ATOM 2300 C CA . PRO A 1 287 ? 36.121 -10.059 15.941 1.00 73.62 287 PRO A CA 1
ATOM 2301 C C . PRO A 1 287 ? 35.994 -9.766 17.445 1.00 73.62 287 PRO A C 1
ATOM 2303 O O . PRO A 1 287 ? 34.975 -10.061 18.072 1.00 73.62 287 PRO A O 1
ATOM 2306 N N . ASP A 1 288 ? 37.019 -9.131 18.013 1.00 72.62 288 ASP A N 1
ATOM 2307 C CA . ASP A 1 288 ? 36.966 -8.556 19.359 1.00 72.62 288 ASP A CA 1
ATOM 2308 C C . ASP A 1 288 ? 36.566 -7.080 19.255 1.00 72.62 288 ASP A C 1
ATOM 2310 O O . ASP A 1 288 ? 37.402 -6.204 19.045 1.00 72.62 288 ASP A O 1
ATOM 2314 N N . PHE A 1 289 ? 35.269 -6.800 19.390 1.00 70.81 289 PHE A N 1
ATOM 2315 C CA . PHE A 1 289 ? 34.729 -5.440 19.289 1.00 70.81 289 PHE A CA 1
ATOM 2316 C C . PHE A 1 289 ? 35.121 -4.521 20.460 1.00 70.81 289 PHE A C 1
ATOM 2318 O O . PHE A 1 289 ? 34.824 -3.330 20.411 1.00 70.81 289 PHE A O 1
ATOM 2325 N N . ASN A 1 290 ? 35.786 -5.043 21.499 1.00 66.50 290 ASN A N 1
ATOM 2326 C CA . ASN A 1 290 ? 36.276 -4.250 22.630 1.00 66.50 290 ASN A CA 1
ATOM 2327 C C . ASN A 1 290 ? 37.727 -3.774 22.442 1.00 66.50 290 ASN A C 1
ATOM 2329 O O . ASN A 1 290 ? 38.215 -2.985 23.252 1.00 66.50 290 ASN A O 1
ATOM 2333 N N . LYS A 1 291 ? 38.424 -4.243 21.396 1.00 66.44 291 LYS A N 1
ATOM 2334 C CA . LYS A 1 291 ? 39.798 -3.843 21.062 1.00 66.44 291 LYS A CA 1
ATOM 2335 C C . LYS A 1 291 ? 39.826 -3.152 19.693 1.00 66.44 291 LYS A C 1
ATOM 2337 O O . LYS A 1 291 ? 39.960 -3.839 18.683 1.00 66.44 291 LYS A O 1
ATOM 2342 N N . PRO A 1 292 ? 39.735 -1.812 19.645 1.00 53.12 292 PRO A N 1
ATOM 2343 C CA . PRO A 1 292 ? 39.698 -1.061 18.387 1.00 53.12 292 PRO A CA 1
ATOM 2344 C C . PRO A 1 292 ? 41.005 -1.134 17.571 1.00 53.12 292 PRO A C 1
ATOM 2346 O O . PRO A 1 292 ? 40.990 -0.819 16.389 1.00 53.12 292 PRO A O 1
ATOM 2349 N N . ASP A 1 293 ? 42.115 -1.595 18.163 1.00 51.91 293 ASP A N 1
ATOM 2350 C CA . ASP A 1 293 ? 43.438 -1.672 17.517 1.00 51.91 293 ASP A CA 1
ATOM 2351 C C . ASP A 1 293 ? 43.618 -2.854 16.534 1.00 51.91 293 ASP A C 1
ATOM 2353 O O . ASP A 1 293 ? 44.686 -3.004 15.940 1.00 51.91 293 ASP A O 1
ATOM 2357 N N . LYS A 1 294 ? 42.610 -3.723 16.355 1.00 56.19 294 LYS A N 1
ATOM 2358 C CA . LYS A 1 294 ? 42.602 -4.759 15.302 1.00 56.19 294 LYS A CA 1
ATOM 2359 C C . LYS A 1 294 ? 41.604 -4.380 14.211 1.00 56.19 294 LYS A C 1
ATOM 2361 O O . LYS A 1 294 ? 40.481 -4.015 14.534 1.00 56.19 294 LYS A O 1
ATOM 2366 N N . ASP A 1 295 ? 41.988 -4.539 12.942 1.00 60.41 295 ASP A N 1
ATOM 2367 C CA . ASP A 1 295 ? 41.118 -4.306 11.780 1.00 60.41 295 ASP A CA 1
ATOM 2368 C C . ASP A 1 295 ? 39.805 -5.106 11.896 1.00 60.41 295 ASP A C 1
ATOM 2370 O O . ASP A 1 295 ? 39.748 -6.307 11.618 1.00 60.41 295 ASP A O 1
ATOM 2374 N N . ILE A 1 296 ? 38.728 -4.442 12.325 1.00 68.31 296 ILE A N 1
ATOM 2375 C CA . ILE A 1 296 ? 37.385 -5.022 12.365 1.00 68.31 296 ILE A CA 1
ATOM 2376 C C . ILE A 1 296 ? 36.877 -5.097 10.925 1.00 68.31 296 ILE A C 1
ATOM 2378 O O . ILE A 1 296 ? 36.600 -4.074 10.293 1.00 68.31 296 ILE A O 1
ATOM 2382 N N . SER A 1 297 ? 36.730 -6.314 10.400 1.00 73.00 297 SER A N 1
ATOM 2383 C CA . SER A 1 297 ? 36.223 -6.505 9.042 1.00 73.00 297 SER A CA 1
ATOM 2384 C C . SER A 1 297 ? 34.726 -6.177 8.950 1.00 73.00 297 SER A C 1
ATOM 2386 O O . SER A 1 297 ? 33.936 -6.457 9.861 1.00 73.00 297 SER A O 1
ATOM 2388 N N . ARG A 1 298 ? 34.308 -5.579 7.831 1.00 72.69 298 ARG A N 1
ATOM 2389 C CA . ARG A 1 298 ? 32.911 -5.179 7.581 1.00 72.69 298 ARG A CA 1
ATOM 2390 C C . ARG A 1 298 ? 31.977 -6.388 7.542 1.00 72.69 298 ARG A C 1
ATOM 2392 O O . ARG A 1 298 ? 30.827 -6.319 7.973 1.00 72.69 298 ARG A O 1
ATOM 2399 N N . GLU A 1 299 ? 32.479 -7.490 7.017 1.00 76.44 299 GLU A N 1
ATOM 2400 C CA . GLU A 1 299 ? 31.800 -8.773 6.899 1.00 76.44 299 GLU A CA 1
ATOM 2401 C C . GLU A 1 299 ? 31.413 -9.276 8.287 1.00 76.44 299 GLU A C 1
ATOM 2403 O O . GLU A 1 299 ? 30.266 -9.662 8.520 1.00 76.44 299 GLU A O 1
ATOM 2408 N N . SER A 1 300 ? 32.345 -9.157 9.236 1.00 79.38 300 SER A N 1
ATOM 2409 C CA . SER A 1 300 ? 32.113 -9.515 10.629 1.00 79.38 300 SER A CA 1
ATOM 2410 C C . SER A 1 300 ? 31.083 -8.588 11.279 1.00 79.38 300 SER A C 1
ATOM 2412 O O . SER A 1 300 ? 30.173 -9.067 11.951 1.00 79.38 300 SER A O 1
ATOM 2414 N N . VAL A 1 301 ? 31.145 -7.275 11.021 1.00 79.25 301 VAL A N 1
ATOM 2415 C CA . VAL A 1 301 ? 30.117 -6.321 11.482 1.00 79.25 301 VAL A CA 1
ATOM 2416 C C . VAL A 1 301 ? 28.728 -6.728 10.980 1.00 79.25 301 VAL A C 1
ATOM 2418 O O . VAL A 1 301 ? 27.805 -6.879 11.778 1.00 79.25 301 VAL A O 1
ATOM 2421 N N . SER A 1 302 ? 28.569 -6.957 9.675 1.00 81.31 302 SER A N 1
ATOM 2422 C CA . SER A 1 302 ? 27.277 -7.322 9.078 1.00 81.31 302 SER A CA 1
ATOM 2423 C C . SER A 1 302 ? 26.733 -8.645 9.626 1.00 81.31 302 SER A C 1
ATOM 2425 O O . SER A 1 302 ? 25.556 -8.739 9.981 1.00 81.31 302 SER A O 1
ATOM 2427 N N . MET A 1 303 ? 27.592 -9.659 9.749 1.00 86.56 303 MET A N 1
ATOM 2428 C CA . MET A 1 303 ? 27.217 -10.980 10.248 1.00 86.56 303 MET A CA 1
ATOM 2429 C C . MET A 1 303 ? 26.770 -10.935 11.716 1.00 86.56 303 MET A C 1
ATOM 2431 O O . MET A 1 303 ? 25.721 -11.485 12.053 1.00 86.56 303 MET A O 1
ATOM 2435 N N . PHE A 1 304 ? 27.503 -10.235 12.588 1.00 87.50 304 PHE A N 1
ATOM 2436 C CA . PHE A 1 304 ? 27.120 -10.111 13.998 1.00 87.50 304 PHE A CA 1
ATOM 2437 C C . PHE A 1 304 ? 25.881 -9.233 14.195 1.00 87.50 304 PHE A C 1
ATOM 2439 O O . PHE A 1 304 ? 25.034 -9.557 15.026 1.00 87.50 304 PHE A O 1
ATOM 2446 N N . LEU A 1 305 ? 25.701 -8.175 13.397 1.00 85.88 305 LEU A N 1
ATOM 2447 C CA . LEU A 1 305 ? 24.447 -7.415 13.404 1.00 85.88 305 LEU A CA 1
ATOM 2448 C C . LEU A 1 305 ? 23.261 -8.279 12.960 1.00 85.88 305 LEU A C 1
ATOM 2450 O O . LEU A 1 305 ? 22.179 -8.173 13.536 1.00 85.88 305 LEU A O 1
ATOM 2454 N N . HIS A 1 306 ? 23.453 -9.170 11.984 1.00 89.50 306 HIS A N 1
ATOM 2455 C CA . HIS A 1 306 ? 22.420 -10.115 11.571 1.00 89.50 306 HIS A CA 1
ATOM 2456 C C . HIS A 1 306 ? 22.095 -11.139 12.674 1.00 89.50 306 HIS A C 1
ATOM 2458 O O . HIS A 1 306 ? 20.919 -11.404 12.938 1.00 89.50 306 HIS A O 1
ATOM 2464 N N . TYR A 1 307 ? 23.112 -11.639 13.381 1.00 92.94 307 TYR A N 1
ATOM 2465 C CA . TYR A 1 307 ? 22.957 -12.514 14.547 1.00 92.94 307 TYR A CA 1
ATOM 2466 C C . TYR A 1 307 ? 22.148 -11.847 15.671 1.00 92.94 307 TYR A C 1
ATOM 2468 O O . TYR A 1 307 ? 21.122 -12.379 16.105 1.00 92.94 307 TYR A O 1
ATOM 2476 N N . TYR A 1 308 ? 22.541 -10.644 16.097 1.00 89.94 308 TYR A N 1
ATOM 2477 C CA . TYR A 1 308 ? 21.823 -9.914 17.145 1.00 89.94 308 TYR A CA 1
ATOM 2478 C C . TYR A 1 308 ? 20.414 -9.504 16.710 1.00 89.94 308 TYR A C 1
ATOM 2480 O O . TYR A 1 308 ? 19.490 -9.516 17.524 1.00 89.94 308 TYR A O 1
ATOM 2488 N N . GLN A 1 309 ? 20.203 -9.218 15.422 1.00 88.06 309 GLN A N 1
ATOM 2489 C CA . GLN A 1 309 ? 18.865 -8.997 14.878 1.00 88.06 309 GLN A CA 1
ATOM 2490 C C . GLN A 1 309 ? 17.968 -10.234 15.040 1.00 88.06 309 GLN A C 1
ATOM 2492 O O . GLN A 1 309 ? 16.790 -10.077 15.360 1.00 88.06 309 GLN A O 1
ATOM 2497 N N . CYS A 1 310 ? 18.495 -11.450 14.866 1.00 92.38 310 CYS A N 1
ATOM 2498 C CA . CYS A 1 310 ? 17.730 -12.680 15.084 1.00 92.38 310 CYS A CA 1
ATOM 2499 C C . CYS A 1 310 ? 17.332 -12.849 16.560 1.00 92.38 310 CYS A C 1
ATOM 2501 O O . CYS A 1 310 ? 16.168 -13.141 16.844 1.00 92.38 310 CYS A O 1
ATOM 2503 N N . ILE A 1 311 ? 18.244 -12.574 17.504 1.00 91.31 311 ILE A N 1
ATOM 2504 C CA . ILE A 1 311 ? 17.931 -12.570 18.948 1.00 91.31 311 ILE A CA 1
ATOM 2505 C C . ILE A 1 311 ? 16.806 -11.575 19.241 1.00 91.31 311 ILE A C 1
ATOM 2507 O O . ILE A 1 311 ? 15.782 -11.926 19.827 1.00 91.31 311 ILE A O 1
ATOM 2511 N N . ASN A 1 312 ? 16.964 -10.340 18.769 1.00 87.06 312 ASN A N 1
ATOM 2512 C CA . ASN A 1 312 ? 15.999 -9.272 18.991 1.00 87.06 312 ASN A CA 1
ATOM 2513 C C . ASN A 1 312 ? 14.616 -9.601 18.407 1.00 87.06 312 ASN A C 1
ATOM 2515 O O . ASN A 1 312 ? 13.599 -9.374 19.058 1.00 87.06 312 ASN A O 1
ATOM 2519 N N . MET A 1 313 ? 14.556 -10.170 17.199 1.00 86.56 313 MET A N 1
ATOM 2520 C CA . MET A 1 313 ? 13.296 -10.593 16.578 1.00 86.56 313 MET A CA 1
ATOM 2521 C C . MET A 1 313 ? 12.630 -11.740 17.342 1.00 86.56 313 MET A C 1
ATOM 2523 O O . MET A 1 313 ? 11.405 -11.751 17.445 1.00 86.56 313 MET A O 1
ATOM 2527 N N . THR A 1 314 ? 13.409 -12.662 17.903 1.00 90.56 314 THR A N 1
ATOM 2528 C CA . THR A 1 314 ? 12.902 -13.775 18.721 1.00 90.56 314 THR A CA 1
ATOM 2529 C C . THR A 1 314 ? 12.319 -13.273 20.042 1.00 90.56 314 THR A C 1
ATOM 2531 O O . THR A 1 314 ? 11.234 -13.685 20.447 1.00 90.56 314 THR A O 1
ATOM 2534 N N . ALA A 1 315 ? 13.006 -12.332 20.693 1.00 87.75 315 ALA A N 1
ATOM 2535 C CA . ALA A 1 315 ? 12.603 -11.788 21.985 1.00 87.75 315 ALA A CA 1
ATOM 2536 C C . ALA A 1 315 ? 11.456 -10.768 21.904 1.00 87.75 315 ALA A C 1
ATOM 2538 O O . ALA A 1 315 ? 10.750 -10.551 22.890 1.00 87.75 315 ALA A O 1
ATOM 2539 N N . ARG A 1 316 ? 11.246 -10.133 20.746 1.00 85.19 316 ARG A N 1
ATOM 2540 C CA . ARG A 1 316 ? 10.329 -8.994 20.582 1.00 85.19 316 ARG A CA 1
ATOM 2541 C C . ARG A 1 316 ? 8.891 -9.231 21.077 1.00 85.19 316 ARG A C 1
ATOM 2543 O O . ARG A 1 316 ? 8.381 -8.325 21.736 1.00 85.19 316 ARG A O 1
ATOM 2550 N N . PRO A 1 317 ? 8.213 -10.369 20.822 1.00 84.75 317 PRO A N 1
ATOM 2551 C CA . PRO A 1 317 ? 6.862 -10.589 21.350 1.00 84.75 317 PRO A CA 1
ATOM 2552 C C . PRO A 1 317 ? 6.829 -10.669 22.880 1.00 84.75 317 PRO A C 1
ATOM 2554 O O . PRO A 1 317 ? 5.921 -10.126 23.505 1.00 84.75 317 PRO A O 1
ATOM 2557 N N . LEU A 1 318 ? 7.842 -11.302 23.482 1.00 85.00 318 LEU A N 1
ATOM 2558 C CA . LEU A 1 318 ? 7.981 -11.409 24.935 1.00 85.00 318 LEU A CA 1
ATOM 2559 C C . LEU A 1 318 ? 8.275 -10.043 25.555 1.00 85.00 318 LEU A C 1
ATOM 2561 O O . LEU A 1 318 ? 7.627 -9.656 26.523 1.00 85.00 318 LEU A O 1
ATOM 2565 N N . LEU A 1 319 ? 9.190 -9.286 24.947 1.00 83.88 319 LEU A N 1
ATOM 2566 C CA . LEU A 1 319 ? 9.490 -7.915 25.340 1.00 83.88 319 LEU A CA 1
ATOM 2567 C C . LEU A 1 319 ? 8.221 -7.055 25.318 1.00 83.88 319 LEU A C 1
ATOM 2569 O O . LEU A 1 319 ? 7.900 -6.420 26.317 1.00 83.88 319 LEU A O 1
ATOM 2573 N N . PHE A 1 320 ? 7.462 -7.080 24.218 1.00 81.62 320 PHE A N 1
ATOM 2574 C CA . PHE A 1 320 ? 6.234 -6.294 24.082 1.00 81.62 320 PHE A CA 1
ATOM 2575 C C . PHE A 1 320 ? 5.166 -6.694 25.107 1.00 81.62 320 PHE A C 1
ATOM 2577 O O . PHE A 1 320 ? 4.520 -5.822 25.684 1.00 81.62 320 PHE A O 1
ATOM 2584 N N . HIS A 1 321 ? 5.017 -7.994 25.384 1.00 81.44 321 HIS A N 1
ATOM 2585 C CA . HIS A 1 321 ? 4.124 -8.485 26.432 1.00 81.44 321 HIS A CA 1
ATOM 2586 C C . HIS A 1 321 ? 4.490 -7.914 27.809 1.00 81.44 321 HIS A C 1
ATOM 2588 O O . HIS A 1 321 ? 3.615 -7.428 28.527 1.00 81.44 321 HIS A O 1
ATOM 2594 N N . VAL A 1 322 ? 5.781 -7.913 28.159 1.00 81.38 322 VAL A N 1
ATOM 2595 C CA . VAL A 1 322 ? 6.259 -7.352 29.430 1.00 81.38 322 VAL A CA 1
ATOM 2596 C C . VAL A 1 322 ? 6.059 -5.837 29.479 1.00 81.38 322 VAL A C 1
ATOM 2598 O O . VAL A 1 322 ? 5.530 -5.337 30.470 1.00 81.38 322 VAL A O 1
ATOM 2601 N N . VAL A 1 323 ? 6.382 -5.109 28.403 1.00 78.75 323 VAL A N 1
ATOM 2602 C CA . VAL A 1 323 ? 6.137 -3.657 28.312 1.00 78.75 323 VAL A CA 1
ATOM 2603 C C . VAL A 1 323 ? 4.652 -3.346 28.522 1.00 78.75 323 VAL A C 1
ATOM 2605 O O . VAL A 1 323 ? 4.303 -2.485 29.326 1.00 78.75 323 VAL A O 1
ATOM 2608 N N . GLN A 1 324 ? 3.764 -4.064 27.831 1.00 77.56 324 GLN A N 1
ATOM 2609 C CA . GLN A 1 324 ? 2.321 -3.856 27.914 1.00 77.56 324 GLN A CA 1
ATOM 2610 C C . GLN A 1 324 ? 1.787 -4.133 29.324 1.00 77.56 324 GLN A C 1
ATOM 2612 O O . GLN A 1 324 ? 1.000 -3.336 29.835 1.00 77.56 324 GLN A O 1
ATOM 2617 N N . LYS A 1 325 ? 2.241 -5.218 29.965 1.00 76.25 325 LYS A N 1
ATOM 2618 C CA . LYS A 1 325 ? 1.895 -5.544 31.356 1.00 76.25 325 LYS A CA 1
ATOM 2619 C C . LYS A 1 325 ? 2.307 -4.410 32.300 1.00 76.25 325 LYS A C 1
ATOM 2621 O O . LYS A 1 325 ? 1.478 -3.913 33.053 1.00 76.25 325 LYS A O 1
ATOM 2626 N N . ARG A 1 326 ? 3.545 -3.915 32.186 1.00 73.88 326 ARG A N 1
ATOM 2627 C CA . ARG A 1 326 ? 4.048 -2.830 33.046 1.00 73.88 326 ARG A CA 1
ATOM 2628 C C . ARG A 1 326 ? 3.332 -1.499 32.822 1.00 73.88 326 ARG A C 1
ATOM 2630 O O . ARG A 1 326 ? 3.039 -0.807 33.793 1.00 73.88 326 ARG A O 1
ATOM 2637 N N . LEU A 1 327 ? 3.006 -1.147 31.577 1.00 71.06 327 LEU A N 1
ATOM 2638 C CA . LEU A 1 327 ? 2.222 0.057 31.275 1.00 71.06 327 LEU A CA 1
ATOM 2639 C C . LEU A 1 327 ? 0.796 -0.026 31.848 1.00 71.06 327 LEU A C 1
ATOM 2641 O O . LEU A 1 327 ? 0.265 0.978 32.319 1.00 71.06 327 LEU A O 1
ATOM 2645 N N . GLN A 1 328 ? 0.181 -1.213 31.842 1.00 73.69 328 GLN A N 1
ATOM 2646 C CA . GLN A 1 328 ? -1.132 -1.441 32.456 1.00 73.69 328 GLN A CA 1
ATOM 2647 C C . GLN A 1 328 ? -1.080 -1.363 33.985 1.00 73.69 328 GLN A C 1
ATOM 2649 O O . GLN A 1 328 ? -1.954 -0.738 34.586 1.00 73.69 328 GLN A O 1
ATOM 2654 N N . ASP A 1 329 ? -0.058 -1.954 34.605 1.00 67.81 329 ASP A N 1
ATOM 2655 C CA . ASP A 1 329 ? 0.151 -1.891 36.055 1.00 67.81 329 ASP A CA 1
ATOM 2656 C C . ASP A 1 329 ? 0.404 -0.446 36.511 1.00 67.81 329 ASP A C 1
ATOM 2658 O O . ASP A 1 329 ? -0.188 0.010 37.490 1.00 67.81 329 ASP A O 1
ATOM 2662 N N . PHE A 1 330 ? 1.182 0.319 35.737 1.00 65.88 330 PHE A N 1
ATOM 2663 C CA . PHE A 1 330 ? 1.392 1.748 35.962 1.00 65.88 330 PHE A CA 1
ATOM 2664 C C . PHE A 1 330 ? 0.085 2.550 35.875 1.00 65.88 330 PHE A C 1
ATOM 2666 O O . PHE A 1 330 ? -0.212 3.346 36.765 1.00 65.88 330 PHE A O 1
ATOM 2673 N N . GLY A 1 331 ? -0.733 2.305 34.844 1.00 62.81 331 GLY A N 1
ATOM 2674 C CA . GLY A 1 331 ? -2.034 2.962 34.682 1.00 62.81 331 GLY A CA 1
ATOM 2675 C C . GLY A 1 331 ? -3.041 2.645 35.795 1.00 62.81 331 GLY A C 1
ATOM 2676 O O . GLY A 1 331 ? -3.963 3.427 36.014 1.00 62.81 331 GLY A O 1
ATOM 2677 N N . ARG A 1 332 ? -2.871 1.521 36.508 1.00 62.12 332 ARG A N 1
ATOM 2678 C CA . ARG A 1 332 ? -3.736 1.101 37.624 1.00 62.12 332 ARG A CA 1
ATOM 2679 C C . ARG A 1 332 ? -3.250 1.584 38.990 1.00 62.12 332 ARG A C 1
ATOM 2681 O O . ARG A 1 332 ? -4.075 1.998 39.796 1.00 62.12 332 ARG A O 1
ATOM 2688 N N . ASN A 1 333 ? -1.942 1.537 39.246 1.00 58.16 333 ASN A N 1
ATOM 2689 C CA . ASN A 1 333 ? -1.382 1.724 40.590 1.00 58.16 333 ASN A CA 1
ATOM 2690 C C . ASN A 1 333 ? -0.579 3.027 40.756 1.00 58.16 333 ASN A C 1
ATOM 2692 O O . ASN A 1 333 ? -0.126 3.323 41.858 1.00 58.16 333 ASN A O 1
ATOM 2696 N N . GLY A 1 334 ? -0.360 3.802 39.685 1.00 57.97 334 GLY A N 1
ATOM 2697 C CA . GLY A 1 334 ? 0.464 5.021 39.704 1.00 57.97 334 GLY A CA 1
ATOM 2698 C C . GLY A 1 334 ? 1.973 4.770 39.858 1.00 57.97 334 GLY A C 1
ATOM 2699 O O . GLY A 1 334 ? 2.769 5.687 39.673 1.00 57.97 334 GLY A O 1
ATOM 2700 N N . THR A 1 335 ? 2.376 3.532 40.157 1.00 55.78 335 THR A N 1
ATOM 2701 C CA . THR A 1 335 ? 3.759 3.052 40.211 1.00 55.78 335 THR A CA 1
ATOM 2702 C C . THR A 1 335 ? 3.844 1.673 39.548 1.00 55.78 335 THR A C 1
ATOM 2704 O O . THR A 1 335 ? 2.978 0.820 39.739 1.00 55.78 335 THR A O 1
ATOM 2707 N N . ALA A 1 336 ? 4.875 1.447 38.732 1.00 56.09 336 ALA A N 1
ATOM 2708 C CA . ALA A 1 336 ? 5.213 0.109 38.246 1.00 56.09 336 ALA A CA 1
ATOM 2709 C C . ALA A 1 336 ? 6.063 -0.614 39.309 1.00 56.09 336 ALA A C 1
ATOM 2711 O O . ALA A 1 336 ? 6.828 0.042 40.019 1.00 56.09 336 ALA A O 1
ATOM 2712 N N . THR A 1 337 ? 5.963 -1.947 39.413 1.00 57.56 337 THR A N 1
ATOM 2713 C CA . THR A 1 337 ? 6.865 -2.757 40.261 1.00 57.56 337 THR A CA 1
ATOM 2714 C C . THR A 1 337 ? 8.323 -2.438 39.927 1.00 57.56 337 THR A C 1
ATOM 2716 O O . THR A 1 337 ? 8.640 -2.221 38.759 1.00 57.56 337 THR A O 1
ATOM 2719 N N . ALA A 1 338 ? 9.216 -2.361 40.919 1.00 61.06 338 ALA A N 1
ATOM 2720 C CA . ALA A 1 338 ? 10.612 -1.982 40.676 1.00 61.06 338 ALA A CA 1
ATOM 2721 C C . ALA A 1 338 ? 11.353 -3.038 39.837 1.00 61.06 338 ALA A C 1
ATOM 2723 O O . ALA A 1 338 ? 12.079 -2.682 38.907 1.00 61.06 338 ALA A O 1
ATOM 2724 N N . ASP A 1 339 ? 11.111 -4.323 40.113 1.00 72.69 339 ASP A N 1
ATOM 2725 C CA . ASP A 1 339 ? 11.665 -5.429 39.339 1.00 72.69 339 ASP A CA 1
ATOM 2726 C C . ASP A 1 339 ? 10.675 -5.906 38.269 1.00 72.69 339 ASP A C 1
ATOM 2728 O O . ASP A 1 339 ? 9.520 -6.244 38.532 1.00 72.69 339 ASP A O 1
ATOM 2732 N N . TRP A 1 340 ? 11.144 -5.929 37.025 1.00 76.62 340 TRP A N 1
ATOM 2733 C CA . TRP A 1 340 ? 10.371 -6.387 35.875 1.00 76.62 340 TRP A CA 1
ATOM 2734 C C . TRP A 1 340 ? 10.289 -7.911 35.780 1.00 76.62 340 TRP A C 1
ATOM 2736 O O . TRP A 1 340 ? 9.477 -8.421 35.010 1.00 76.62 340 TRP A O 1
ATOM 2746 N N . ARG A 1 341 ? 11.125 -8.629 36.539 1.00 81.12 341 ARG A N 1
ATOM 2747 C CA . ARG A 1 341 ? 11.190 -10.097 36.558 1.00 81.12 341 ARG A CA 1
ATOM 2748 C C . ARG A 1 341 ? 10.046 -10.733 37.348 1.00 81.12 341 ARG A C 1
ATOM 2750 O O . ARG A 1 341 ? 9.751 -11.912 37.157 1.00 81.12 341 ARG A O 1
ATOM 2757 N N . GLU A 1 342 ? 9.380 -9.967 38.210 1.00 74.75 342 GLU A N 1
ATOM 2758 C CA . GLU A 1 342 ? 8.318 -10.473 39.076 1.00 74.75 342 GLU A CA 1
ATOM 2759 C C . GLU A 1 342 ? 7.138 -11.062 38.279 1.00 74.75 342 GLU A C 1
ATOM 2761 O O . GLU A 1 342 ? 6.501 -10.420 37.436 1.00 74.75 342 GLU A O 1
ATOM 2766 N N . GLY A 1 343 ? 6.824 -12.330 38.567 1.00 71.88 343 GLY A N 1
ATOM 2767 C CA . GLY A 1 343 ? 5.712 -13.048 37.942 1.00 71.88 343 GLY A CA 1
ATOM 2768 C C . GLY A 1 343 ? 5.927 -13.408 36.467 1.00 71.88 343 GLY A C 1
ATOM 2769 O O . GLY A 1 343 ? 4.942 -13.628 35.760 1.00 71.88 343 GLY A O 1
ATOM 2770 N N . LEU A 1 344 ? 7.178 -13.443 35.991 1.00 82.00 344 LEU A N 1
ATOM 2771 C CA . LEU A 1 344 ? 7.556 -13.949 34.668 1.00 82.00 344 LEU A CA 1
ATOM 2772 C C . LEU A 1 344 ? 8.240 -15.320 34.768 1.00 82.00 344 LEU A C 1
ATOM 2774 O O . LEU A 1 344 ? 8.805 -15.681 35.797 1.00 82.00 344 LEU A O 1
ATOM 2778 N N . SER A 1 345 ? 8.200 -16.093 33.679 1.00 83.94 345 SER A N 1
ATOM 2779 C CA . SER A 1 345 ? 8.935 -17.361 33.604 1.00 83.94 345 SER A CA 1
ATOM 2780 C C . SER A 1 345 ? 10.444 -17.124 33.474 1.00 83.94 345 SER A C 1
ATOM 2782 O O . SER A 1 345 ? 10.865 -16.152 32.840 1.00 83.94 345 SER A O 1
ATOM 2784 N N . GLN A 1 346 ? 11.265 -18.052 33.980 1.00 84.44 346 GLN A N 1
ATOM 2785 C CA . GLN A 1 346 ? 12.727 -17.967 33.857 1.00 84.44 346 GLN A CA 1
ATOM 2786 C C . GLN A 1 346 ? 13.182 -17.873 32.392 1.00 84.44 346 GLN A C 1
ATOM 2788 O O . GLN A 1 346 ? 14.099 -17.126 32.066 1.00 84.44 346 GLN A O 1
ATOM 2793 N N . THR A 1 347 ? 12.506 -18.580 31.482 1.00 83.19 347 THR A N 1
ATOM 2794 C CA . THR A 1 347 ? 12.784 -18.496 30.043 1.00 83.19 347 THR A CA 1
ATOM 2795 C C . THR A 1 347 ? 12.517 -17.098 29.491 1.00 83.19 347 THR A C 1
ATOM 2797 O O . THR A 1 347 ? 13.332 -16.575 28.738 1.00 83.19 347 THR A O 1
ATOM 2800 N N . THR A 1 348 ? 11.407 -16.465 29.881 1.00 85.06 348 THR A N 1
ATOM 2801 C CA . THR A 1 348 ? 11.081 -15.092 29.466 1.00 85.06 348 THR A CA 1
ATOM 2802 C C . THR A 1 348 ? 12.151 -14.104 29.926 1.00 85.06 348 THR A C 1
ATOM 2804 O O . THR A 1 348 ? 12.562 -13.255 29.139 1.00 85.06 348 THR A O 1
ATOM 2807 N N . ILE A 1 349 ? 12.629 -14.245 31.165 1.00 87.25 349 ILE A N 1
ATOM 2808 C CA . ILE A 1 349 ? 13.673 -13.386 31.737 1.00 87.25 349 ILE A CA 1
ATOM 2809 C C . ILE A 1 349 ? 14.974 -13.524 30.941 1.00 87.25 349 ILE A C 1
ATOM 2811 O O . ILE A 1 349 ? 15.472 -12.528 30.423 1.00 87.25 349 ILE A O 1
ATOM 2815 N N . VAL A 1 350 ? 15.467 -14.752 30.753 1.00 88.00 350 VAL A N 1
ATOM 2816 C CA . VAL A 1 350 ? 16.726 -15.020 30.031 1.00 88.00 350 VAL A CA 1
ATOM 2817 C C . VAL A 1 350 ? 16.682 -14.501 28.590 1.00 88.00 350 VAL A C 1
ATOM 2819 O O . VAL A 1 350 ? 17.651 -13.923 28.103 1.00 88.00 350 VAL A O 1
ATOM 2822 N N . VAL A 1 351 ? 15.555 -14.669 27.891 1.00 88.44 351 VAL A N 1
ATOM 2823 C CA . VAL A 1 351 ? 15.402 -14.196 26.505 1.00 88.44 351 VAL A CA 1
ATOM 2824 C C . VAL A 1 351 ? 15.396 -12.667 26.427 1.00 88.44 351 VAL A C 1
ATOM 2826 O O . VAL A 1 351 ? 15.986 -12.095 25.509 1.00 88.44 351 VAL A O 1
ATOM 2829 N N . ILE A 1 352 ? 14.758 -11.991 27.385 1.00 87.38 352 ILE A N 1
ATOM 2830 C CA . ILE A 1 352 ? 14.764 -10.526 27.460 1.00 87.38 352 ILE A CA 1
ATOM 2831 C C . ILE A 1 352 ? 16.164 -10.010 27.809 1.00 87.38 352 ILE A C 1
ATOM 2833 O O . ILE A 1 352 ? 16.636 -9.083 27.158 1.00 87.38 352 ILE A O 1
ATOM 2837 N N . GLU A 1 353 ? 16.871 -10.630 28.754 1.00 87.38 353 GLU A N 1
ATOM 2838 C CA . GLU A 1 353 ? 18.258 -10.267 29.082 1.00 87.38 353 GLU A CA 1
ATOM 2839 C C . GLU A 1 353 ? 19.193 -10.456 27.878 1.00 87.38 353 GLU A C 1
ATOM 2841 O O . GLU A 1 353 ? 20.003 -9.577 27.572 1.00 87.38 353 GLU A O 1
ATOM 2846 N N . ALA A 1 354 ? 19.022 -11.545 27.123 1.00 87.88 354 ALA A N 1
ATOM 2847 C CA . ALA A 1 354 ? 19.740 -11.758 25.871 1.00 87.88 354 ALA A CA 1
ATOM 2848 C C . ALA A 1 354 ? 19.417 -10.678 24.824 1.00 87.88 354 ALA A C 1
ATOM 2850 O O . ALA A 1 354 ? 20.320 -10.225 24.123 1.00 87.88 354 ALA A O 1
ATOM 2851 N N . CYS A 1 355 ? 18.163 -10.222 24.736 1.00 87.50 355 CYS A N 1
ATOM 2852 C CA . CYS A 1 355 ? 17.753 -9.117 23.864 1.00 87.50 355 CYS A CA 1
ATOM 2853 C C . CYS A 1 355 ? 18.402 -7.786 24.259 1.00 87.50 355 CYS A C 1
ATOM 2855 O O . CYS A 1 355 ? 18.888 -7.057 23.395 1.00 87.50 355 CYS A O 1
ATOM 2857 N N . ILE A 1 356 ? 18.445 -7.475 25.556 1.00 83.81 356 ILE A N 1
ATOM 2858 C CA . ILE A 1 356 ? 19.092 -6.264 26.076 1.00 83.81 356 ILE A CA 1
ATOM 2859 C C . ILE A 1 356 ? 20.590 -6.306 25.758 1.00 83.81 356 ILE A C 1
ATOM 2861 O O . ILE A 1 356 ? 21.130 -5.368 25.169 1.00 83.81 356 ILE A O 1
ATOM 2865 N N . SER A 1 357 ? 21.246 -7.429 26.057 1.00 86.25 357 SER A N 1
ATOM 2866 C CA . SER A 1 357 ? 22.658 -7.647 25.734 1.00 86.25 357 SER A CA 1
ATOM 2867 C C . SER A 1 357 ? 22.924 -7.534 24.228 1.00 86.25 357 SER A C 1
ATOM 2869 O O . SER A 1 357 ? 23.853 -6.840 23.818 1.00 86.25 357 SER A O 1
ATOM 2871 N N . ALA A 1 358 ? 22.063 -8.121 23.389 1.00 86.25 358 ALA A N 1
ATOM 2872 C CA . ALA A 1 358 ? 22.144 -8.033 21.933 1.00 86.25 358 ALA A CA 1
ATOM 2873 C C . ALA A 1 358 ? 21.999 -6.595 21.415 1.00 86.25 358 ALA A C 1
ATOM 2875 O O . ALA A 1 358 ? 22.724 -6.190 20.505 1.00 86.25 358 ALA A O 1
ATOM 2876 N N . ALA A 1 359 ? 21.088 -5.804 21.986 1.00 80.75 359 ALA A N 1
ATOM 2877 C CA . ALA A 1 359 ? 20.897 -4.401 21.628 1.00 80.75 359 ALA A CA 1
ATOM 2878 C C . ALA A 1 359 ? 22.103 -3.529 22.031 1.00 80.75 359 ALA A C 1
ATOM 2880 O O . ALA A 1 359 ? 22.555 -2.692 21.241 1.00 80.75 359 ALA A O 1
ATOM 2881 N N . CYS A 1 360 ? 22.665 -3.764 23.220 1.00 81.25 360 CYS A N 1
ATOM 2882 C CA . CYS A 1 360 ? 23.889 -3.109 23.684 1.00 81.25 360 CYS A CA 1
ATOM 2883 C C . CYS A 1 360 ? 25.088 -3.484 22.804 1.00 81.25 360 CYS A C 1
ATOM 2885 O O . CYS A 1 360 ? 25.772 -2.599 22.299 1.00 81.25 360 CYS A O 1
ATOM 2887 N N . ALA A 1 361 ? 25.296 -4.779 22.547 1.00 84.25 361 ALA A N 1
ATOM 2888 C CA . ALA A 1 361 ? 26.374 -5.275 21.696 1.00 84.25 361 ALA A CA 1
ATOM 2889 C C . ALA A 1 361 ? 26.261 -4.745 20.262 1.00 84.25 361 ALA A C 1
ATOM 2891 O O . ALA A 1 361 ? 27.253 -4.289 19.705 1.00 84.25 361 ALA A O 1
ATOM 2892 N N . SER A 1 362 ? 25.050 -4.710 19.691 1.00 83.56 362 SER A N 1
ATOM 2893 C CA . SER A 1 362 ? 24.812 -4.090 18.380 1.00 83.56 362 SER A CA 1
ATOM 2894 C C . SER A 1 362 ? 25.255 -2.632 18.372 1.00 83.56 362 SER A C 1
ATOM 2896 O O . SER A 1 362 ? 25.858 -2.184 17.409 1.00 83.56 362 SER A O 1
ATOM 2898 N N . THR A 1 363 ? 25.012 -1.895 19.455 1.00 75.56 363 THR A N 1
ATOM 2899 C CA . THR A 1 363 ? 25.411 -0.487 19.548 1.00 75.56 363 THR A CA 1
ATOM 2900 C C . THR A 1 363 ? 26.913 -0.322 19.722 1.00 75.56 363 THR A C 1
ATOM 2902 O O . THR A 1 363 ? 27.486 0.546 19.080 1.00 75.56 363 THR A O 1
ATOM 2905 N N . THR A 1 364 ? 27.575 -1.183 20.497 1.00 79.38 364 THR A N 1
ATOM 2906 C CA . THR A 1 364 ? 29.044 -1.214 20.578 1.00 79.38 364 THR A CA 1
ATOM 2907 C C . THR A 1 364 ? 29.667 -1.523 19.219 1.00 79.38 364 THR A C 1
ATOM 2909 O O . THR A 1 364 ? 30.574 -0.817 18.794 1.00 79.38 364 THR A O 1
ATOM 2912 N N . ILE A 1 365 ? 29.140 -2.519 18.501 1.00 78.38 365 ILE A N 1
ATOM 2913 C CA . ILE A 1 365 ? 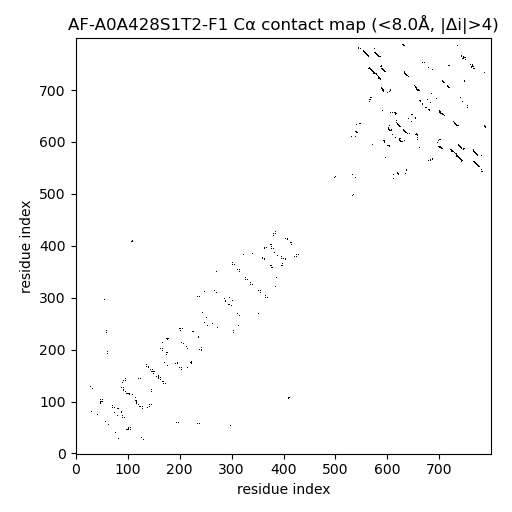29.571 -2.855 17.138 1.00 78.38 365 ILE A CA 1
ATOM 2914 C C . ILE A 1 365 ? 29.373 -1.665 16.215 1.00 78.38 365 ILE A C 1
ATOM 2916 O O . ILE A 1 365 ? 30.265 -1.332 15.447 1.00 78.38 365 ILE A O 1
ATOM 2920 N N . LEU A 1 366 ? 28.213 -1.017 16.291 1.00 73.75 366 LEU A N 1
ATOM 2921 C CA . LEU A 1 366 ? 27.902 0.140 15.469 1.00 73.75 366 LEU A CA 1
ATOM 2922 C C . LEU A 1 366 ? 28.713 1.366 15.840 1.00 73.75 366 LEU A C 1
ATOM 2924 O O . LEU A 1 366 ? 28.963 2.144 14.942 1.00 73.75 366 LEU A O 1
ATOM 2928 N N . ALA A 1 367 ? 29.120 1.540 17.097 1.00 71.75 367 ALA A N 1
ATOM 2929 C CA . ALA A 1 367 ? 29.999 2.613 17.548 1.00 71.75 367 ALA A CA 1
ATOM 2930 C C . ALA A 1 367 ? 31.445 2.366 17.099 1.00 71.75 367 ALA A C 1
ATOM 2932 O O . ALA A 1 367 ? 32.065 3.261 16.533 1.00 71.75 367 ALA A O 1
ATOM 2933 N N . ALA A 1 368 ? 31.945 1.135 17.245 1.00 69.62 368 ALA A N 1
ATOM 2934 C CA . ALA A 1 368 ? 33.224 0.710 16.675 1.00 69.62 368 ALA A CA 1
ATOM 2935 C C . ALA A 1 368 ? 33.217 0.841 15.143 1.00 69.62 368 ALA A C 1
ATOM 2937 O O . ALA A 1 368 ? 34.190 1.268 14.532 1.00 69.62 368 ALA A O 1
ATOM 2938 N N . ALA A 1 369 ? 32.073 0.557 14.520 1.00 66.69 369 ALA A N 1
ATOM 2939 C CA . ALA A 1 369 ? 31.830 0.778 13.107 1.00 66.69 369 ALA A CA 1
ATOM 2940 C C . ALA A 1 369 ? 31.296 2.184 12.792 1.00 66.69 369 ALA A C 1
ATOM 2942 O O . ALA A 1 369 ? 30.989 2.417 11.633 1.00 66.69 369 ALA A O 1
ATOM 2943 N N . ALA A 1 370 ? 31.152 3.127 13.737 1.00 57.38 370 ALA A N 1
ATOM 2944 C CA . ALA A 1 370 ? 30.568 4.463 13.497 1.00 57.38 370 ALA A CA 1
ATOM 2945 C C . ALA A 1 370 ? 31.590 5.423 12.888 1.00 57.38 370 ALA A C 1
ATOM 2947 O O . ALA A 1 370 ? 31.207 6.424 12.282 1.00 57.38 370 ALA A O 1
ATOM 2948 N N . GLU A 1 371 ? 32.867 5.040 12.879 1.00 52.56 371 GLU A N 1
ATOM 2949 C CA . GLU A 1 371 ? 33.807 5.513 11.861 1.00 52.56 371 GLU A CA 1
ATOM 2950 C C . GLU A 1 371 ? 33.336 5.151 10.425 1.00 52.56 371 GLU A C 1
ATOM 2952 O O . GLU A 1 371 ? 33.867 5.675 9.449 1.00 52.56 371 GLU A O 1
ATOM 2957 N N . ARG A 1 372 ? 32.299 4.303 10.272 1.00 42.31 372 ARG A N 1
ATOM 2958 C CA . ARG A 1 372 ? 31.734 3.744 9.022 1.00 42.31 372 ARG A CA 1
ATOM 2959 C C . ARG A 1 372 ? 30.181 3.497 9.000 1.00 42.31 372 ARG A C 1
ATOM 2961 O O . ARG A 1 372 ? 29.725 2.800 8.100 1.00 42.31 372 ARG A O 1
ATOM 2968 N N . ASN A 1 373 ? 29.374 4.136 9.877 1.00 38.12 373 ASN A N 1
ATOM 2969 C CA . ASN A 1 373 ? 27.875 4.252 9.933 1.00 38.12 373 ASN A CA 1
ATOM 2970 C C . ASN A 1 373 ? 26.974 2.968 10.033 1.00 38.12 373 ASN A C 1
ATOM 2972 O O . ASN A 1 373 ? 27.056 2.152 9.125 1.00 38.12 373 ASN A O 1
ATOM 2976 N N . LEU A 1 374 ? 26.022 2.858 11.018 1.00 37.47 374 LEU A N 1
ATOM 2977 C CA . LEU A 1 374 ? 24.641 2.222 10.992 1.00 37.47 374 LEU A CA 1
ATOM 2978 C C . LEU A 1 374 ? 23.912 2.157 12.407 1.00 37.47 374 LEU A C 1
ATOM 2980 O O . LEU A 1 374 ? 24.473 2.629 13.380 1.00 37.47 374 LEU A O 1
ATOM 2984 N N . VAL A 1 375 ? 22.660 1.628 12.528 1.00 44.84 375 VAL A N 1
ATOM 2985 C CA . VAL A 1 375 ? 21.433 2.097 13.299 1.00 44.84 375 VAL A CA 1
ATOM 2986 C C . VAL A 1 375 ? 21.045 1.492 14.695 1.00 44.84 375 VAL A C 1
ATOM 2988 O O . VAL A 1 375 ? 21.243 0.309 14.933 1.00 44.84 375 VAL A O 1
ATOM 2991 N N . ALA A 1 376 ? 20.278 2.240 15.538 1.00 44.31 376 ALA A N 1
ATOM 2992 C CA . ALA A 1 376 ? 19.850 1.882 16.915 1.00 44.31 376 ALA A CA 1
ATOM 2993 C C . ALA A 1 376 ? 18.367 2.150 17.368 1.00 44.31 376 ALA A C 1
ATOM 2995 O O . ALA A 1 376 ? 18.055 3.194 17.939 1.00 44.31 376 ALA A O 1
ATOM 2996 N N . LEU A 1 377 ? 17.431 1.194 17.199 1.00 43.28 377 LEU A N 1
ATOM 2997 C CA . LEU A 1 377 ? 15.997 1.373 17.565 1.00 43.28 377 LEU A CA 1
ATOM 2998 C C . LEU A 1 377 ? 15.535 0.649 18.855 1.00 43.28 377 LEU A C 1
ATOM 3000 O O . LEU A 1 377 ? 14.503 1.000 19.419 1.00 43.28 377 LEU A O 1
ATOM 3004 N N . ILE A 1 378 ? 16.252 -0.386 19.305 1.00 52.53 378 ILE A N 1
ATOM 3005 C CA . ILE A 1 378 ? 15.773 -1.317 20.351 1.00 52.53 378 ILE A CA 1
ATOM 3006 C C . ILE A 1 378 ? 16.078 -0.815 21.765 1.00 52.53 378 ILE A C 1
ATOM 3008 O O . ILE A 1 378 ? 15.264 -0.997 22.666 1.00 52.53 378 ILE A O 1
ATOM 3012 N N . LEU A 1 379 ? 17.198 -0.114 21.943 1.00 52.31 379 LEU A N 1
ATOM 3013 C CA . LEU A 1 379 ? 17.632 0.395 23.245 1.00 52.31 379 LEU A CA 1
ATOM 3014 C C . LEU A 1 379 ? 16.657 1.399 23.861 1.00 52.31 379 LEU A C 1
ATOM 3016 O O . LEU A 1 379 ? 16.453 1.384 25.067 1.00 52.31 379 LEU A O 1
ATOM 3020 N N . VAL A 1 380 ? 15.987 2.208 23.034 1.00 51.84 380 VAL A N 1
ATOM 3021 C CA . VAL A 1 380 ? 14.985 3.158 23.534 1.00 51.84 380 VAL A CA 1
ATOM 3022 C C . VAL A 1 380 ? 13.808 2.419 24.157 1.00 51.84 380 VAL A C 1
ATOM 3024 O O . VAL A 1 380 ? 13.372 2.828 25.216 1.00 51.84 380 VAL A O 1
ATOM 3027 N N . MET A 1 381 ? 13.335 1.307 23.571 1.00 53.16 381 MET A N 1
ATOM 3028 C CA . MET A 1 381 ? 12.229 0.509 24.129 1.00 53.16 381 MET A CA 1
ATOM 3029 C C . MET A 1 381 ? 12.597 -0.190 25.446 1.00 53.16 381 MET A C 1
ATOM 3031 O O . MET A 1 381 ? 11.726 -0.369 26.293 1.00 53.16 381 MET A O 1
ATOM 3035 N N . VAL A 1 382 ? 13.866 -0.569 25.619 1.00 56.97 382 VAL A N 1
ATOM 3036 C CA . VAL A 1 382 ? 14.393 -1.171 26.856 1.00 56.97 382 VAL A CA 1
ATOM 3037 C C . VAL A 1 382 ? 14.362 -0.160 28.007 1.00 56.97 382 VAL A C 1
ATOM 3039 O O . VAL A 1 382 ? 13.889 -0.508 29.082 1.00 56.97 382 VAL A O 1
ATOM 3042 N N . ASP A 1 383 ? 14.748 1.094 27.757 1.00 55.78 383 ASP A N 1
ATOM 3043 C CA . ASP A 1 383 ? 14.719 2.201 28.735 1.00 55.78 383 ASP A CA 1
ATOM 3044 C C . ASP A 1 383 ? 13.285 2.544 29.196 1.00 55.78 383 ASP A C 1
ATOM 3046 O O . ASP A 1 383 ? 13.052 2.864 30.358 1.00 55.78 383 ASP A O 1
ATOM 3050 N N . ILE A 1 384 ? 12.288 2.404 28.306 1.00 57.66 384 ILE A N 1
ATOM 3051 C CA . ILE A 1 384 ? 10.857 2.537 28.667 1.00 57.66 384 ILE A CA 1
ATOM 3052 C C . ILE A 1 384 ? 10.421 1.393 29.584 1.00 57.66 384 ILE A C 1
ATOM 3054 O O . ILE A 1 384 ? 9.619 1.570 30.501 1.00 57.66 384 ILE A O 1
ATOM 3058 N N . ALA A 1 385 ? 10.868 0.183 29.255 1.00 55.72 385 ALA A N 1
ATOM 3059 C CA . ALA A 1 385 ? 10.299 -1.045 29.777 1.00 55.72 385 ALA A CA 1
ATOM 3060 C C . ALA A 1 385 ? 10.963 -1.529 31.057 1.00 55.72 385 ALA A C 1
ATOM 3062 O O . ALA A 1 385 ? 10.333 -2.306 31.773 1.00 55.72 385 ALA A O 1
ATOM 3063 N N . PHE A 1 386 ? 12.201 -1.121 31.340 1.00 63.31 386 PHE A N 1
ATOM 3064 C CA . PHE A 1 386 ? 13.049 -1.660 32.402 1.00 63.31 386 PHE A CA 1
ATOM 3065 C C . PHE A 1 386 ? 13.824 -0.542 33.103 1.00 63.31 386 PHE A C 1
ATOM 3067 O O . PHE A 1 386 ? 14.164 0.436 32.449 1.00 63.31 386 PHE A O 1
ATOM 3074 N N . PRO A 1 387 ? 14.116 -0.653 34.415 1.00 59.22 387 PRO A N 1
ATOM 3075 C CA . PRO A 1 387 ? 15.007 0.297 35.074 1.00 59.22 387 PRO A CA 1
ATOM 3076 C C . PRO A 1 387 ? 16.392 0.186 34.420 1.00 59.22 387 PRO A C 1
ATOM 3078 O O . PRO A 1 387 ? 17.000 -0.885 34.516 1.00 59.22 387 PRO A O 1
ATOM 3081 N N . PRO A 1 388 ? 16.879 1.233 33.736 1.00 63.72 388 PRO A N 1
ATOM 3082 C CA . PRO A 1 388 ? 18.080 1.119 32.927 1.00 63.72 388 PRO A CA 1
ATOM 3083 C C . PRO A 1 388 ? 19.318 1.002 33.811 1.00 63.72 388 PRO A C 1
ATOM 3085 O O . PRO A 1 388 ? 19.498 1.756 34.773 1.00 63.72 388 PRO A O 1
ATOM 3088 N N . THR A 1 389 ? 20.219 0.085 33.465 1.00 73.38 389 THR A N 1
ATOM 3089 C CA . THR A 1 389 ? 21.568 0.093 34.041 1.00 73.38 389 THR A CA 1
ATOM 3090 C C . THR A 1 389 ? 22.385 1.261 33.461 1.00 73.38 389 THR A C 1
ATOM 3092 O O . THR A 1 389 ? 22.130 1.693 32.332 1.00 73.38 389 THR A O 1
ATOM 3095 N N . PRO A 1 390 ? 23.418 1.778 34.160 1.00 72.62 390 PRO A N 1
ATOM 3096 C CA . PRO A 1 390 ? 24.271 2.847 33.621 1.00 72.62 390 PRO A CA 1
ATOM 3097 C C . PRO A 1 390 ? 24.868 2.516 32.243 1.00 72.62 390 PRO A C 1
ATOM 3099 O O . PRO A 1 390 ? 25.019 3.393 31.396 1.00 72.62 390 PRO A O 1
ATOM 3102 N N . ARG A 1 391 ? 25.158 1.230 32.001 1.00 72.88 391 ARG A N 1
ATOM 3103 C CA . ARG A 1 391 ? 25.656 0.717 30.720 1.00 72.88 391 ARG A CA 1
ATOM 3104 C C . ARG A 1 391 ? 24.613 0.820 29.603 1.00 72.88 391 ARG A C 1
ATOM 3106 O O . ARG A 1 391 ? 24.960 1.220 28.496 1.00 72.88 391 ARG A O 1
ATOM 3113 N N . GLU A 1 392 ? 23.359 0.462 29.873 1.00 69.75 392 GLU A N 1
ATOM 3114 C CA . GLU A 1 392 ? 22.255 0.549 28.902 1.00 69.75 392 GLU A CA 1
ATOM 3115 C C . GLU A 1 392 ? 21.932 2.000 28.545 1.00 69.75 392 GLU A C 1
ATOM 3117 O O . GLU A 1 392 ? 21.735 2.322 27.371 1.00 69.75 392 GLU A O 1
ATOM 3122 N N . HIS A 1 393 ? 21.950 2.886 29.543 1.00 70.88 393 HIS A N 1
ATOM 3123 C CA . HIS A 1 393 ? 21.716 4.310 29.338 1.00 70.88 393 HIS A CA 1
ATOM 3124 C C . HIS A 1 393 ? 22.801 4.950 28.454 1.00 70.88 393 HIS A C 1
ATOM 3126 O O . HIS A 1 393 ? 22.497 5.706 27.529 1.00 70.88 393 HIS A O 1
ATOM 3132 N N . GLU A 1 394 ? 24.070 4.604 28.685 1.00 73.88 394 GLU A N 1
ATOM 3133 C CA . GLU A 1 394 ? 25.183 5.075 27.856 1.00 73.88 394 GLU A CA 1
ATOM 3134 C C . GLU A 1 394 ? 25.112 4.509 26.429 1.00 73.88 394 GLU A C 1
ATOM 3136 O O . GLU A 1 394 ? 25.258 5.258 25.462 1.00 73.88 394 GLU A O 1
ATOM 3141 N N . ALA A 1 395 ? 24.789 3.219 26.273 1.00 71.75 395 ALA A N 1
ATOM 3142 C CA . ALA A 1 395 ? 24.570 2.625 24.957 1.00 71.75 395 ALA A CA 1
ATOM 3143 C C . ALA A 1 395 ? 23.443 3.349 24.201 1.00 71.75 395 ALA A C 1
ATOM 3145 O O . ALA A 1 395 ? 23.596 3.680 23.028 1.00 71.75 395 ALA A O 1
ATOM 3146 N N . MET A 1 396 ? 22.328 3.675 24.862 1.00 73.38 396 MET A N 1
ATOM 3147 C CA . MET A 1 396 ? 21.231 4.430 24.249 1.00 73.38 396 MET A CA 1
ATOM 3148 C C . MET A 1 396 ? 21.677 5.822 23.780 1.00 73.38 396 MET A C 1
ATOM 3150 O O . MET A 1 396 ? 21.317 6.259 22.683 1.00 73.38 396 MET A O 1
ATOM 3154 N N . LYS A 1 397 ? 22.463 6.533 24.591 1.00 76.00 397 LYS A N 1
ATOM 3155 C CA . LYS A 1 397 ? 22.983 7.853 24.223 1.00 76.00 397 LYS A CA 1
ATOM 3156 C C . LYS A 1 397 ? 23.887 7.765 22.994 1.00 76.00 397 LYS A C 1
ATOM 3158 O O . LYS A 1 397 ? 23.697 8.525 22.047 1.00 76.00 397 LYS A O 1
ATOM 3163 N N . GLN A 1 398 ? 24.805 6.801 22.972 1.00 75.88 398 GLN A N 1
ATOM 3164 C CA . GLN A 1 398 ? 25.678 6.541 21.823 1.00 75.88 398 GLN A CA 1
ATOM 3165 C C . GLN A 1 398 ? 24.870 6.213 20.563 1.00 75.88 398 GLN A C 1
ATOM 3167 O O . GLN A 1 398 ? 25.106 6.779 19.499 1.00 75.88 398 GLN A O 1
ATOM 3172 N N . ALA A 1 399 ? 23.846 5.375 20.698 1.00 73.00 399 ALA A N 1
ATOM 3173 C CA . ALA A 1 399 ? 22.884 5.065 19.652 1.00 73.00 399 ALA A CA 1
ATOM 3174 C C . ALA A 1 399 ? 22.217 6.319 19.051 1.00 73.00 399 ALA A C 1
ATOM 3176 O O . ALA A 1 399 ? 22.196 6.489 17.831 1.00 73.00 399 ALA A O 1
ATOM 3177 N N . LEU A 1 400 ? 21.693 7.221 19.888 1.00 75.50 400 LEU A N 1
ATOM 3178 C CA . LEU A 1 400 ? 21.056 8.467 19.440 1.00 75.50 400 LEU A CA 1
ATOM 3179 C C . LEU A 1 400 ? 22.042 9.430 18.762 1.00 75.50 400 LEU A C 1
ATOM 3181 O O . LEU A 1 400 ? 21.657 10.133 17.822 1.00 75.50 400 LEU A O 1
ATOM 3185 N N . GLU A 1 401 ? 23.297 9.451 19.210 1.00 79.06 401 GLU A N 1
ATOM 3186 C CA . GLU A 1 401 ? 24.373 10.237 18.600 1.00 79.06 401 GLU A CA 1
ATOM 3187 C C . GLU A 1 401 ? 24.760 9.701 17.218 1.00 79.06 401 GLU A C 1
ATOM 3189 O O . GLU A 1 401 ? 24.879 10.483 16.274 1.00 79.06 401 GLU A O 1
ATOM 3194 N N . ILE A 1 402 ? 24.852 8.377 17.053 1.00 75.12 402 ILE A N 1
ATOM 3195 C CA . ILE A 1 402 ? 25.081 7.751 15.742 1.00 75.12 402 ILE A CA 1
ATOM 3196 C C . ILE A 1 402 ? 23.944 8.113 14.777 1.00 75.12 402 ILE A C 1
ATOM 3198 O O . ILE A 1 402 ? 24.196 8.541 13.649 1.00 75.12 402 ILE A O 1
ATOM 3202 N N . LEU A 1 403 ? 22.685 8.022 15.224 1.00 74.62 403 LEU A N 1
ATOM 3203 C CA . LEU A 1 403 ? 21.534 8.418 14.404 1.00 74.62 403 LEU A CA 1
ATOM 3204 C C . LEU A 1 403 ? 21.568 9.907 14.034 1.00 74.62 403 LEU A C 1
ATOM 3206 O O . LEU A 1 403 ? 21.160 10.264 12.928 1.00 74.62 403 LEU A O 1
ATOM 3210 N N . ARG A 1 404 ? 22.056 10.778 14.928 1.00 81.56 404 ARG A N 1
ATOM 3211 C CA . ARG A 1 404 ? 22.245 12.205 14.629 1.00 81.56 404 ARG A CA 1
ATOM 3212 C C . ARG A 1 404 ? 23.281 12.384 13.526 1.00 81.56 404 ARG A C 1
ATOM 3214 O O . ARG A 1 404 ? 22.971 13.004 12.517 1.00 81.56 404 ARG A O 1
ATOM 3221 N N . GLY A 1 405 ? 24.449 11.757 13.666 1.00 75.75 405 GLY A N 1
ATOM 3222 C CA . GLY A 1 405 ? 25.513 11.825 12.664 1.00 75.75 405 GLY A CA 1
ATOM 3223 C C . GLY A 1 405 ? 25.075 11.327 11.283 1.00 75.75 405 GLY A C 1
ATOM 3224 O O . GLY A 1 405 ? 25.442 11.916 10.270 1.00 75.75 405 GLY A O 1
ATOM 3225 N N . MET A 1 406 ? 24.241 10.285 11.223 1.00 75.44 406 MET A N 1
ATOM 3226 C CA . MET A 1 406 ? 23.656 9.809 9.963 1.00 75.44 406 MET A CA 1
ATOM 3227 C C . MET A 1 406 ? 22.665 10.814 9.355 1.00 75.44 406 MET A C 1
ATOM 3229 O O . MET A 1 406 ? 22.658 11.005 8.139 1.00 75.44 406 MET A O 1
ATOM 3233 N N . ALA A 1 407 ? 21.828 11.447 10.182 1.00 75.75 407 ALA A N 1
ATOM 3234 C CA . ALA A 1 407 ? 20.873 12.459 9.735 1.00 75.75 407 ALA A CA 1
ATOM 3235 C C . ALA A 1 407 ? 21.584 13.715 9.203 1.00 75.75 407 ALA A C 1
ATOM 3237 O O . ALA A 1 407 ? 21.244 14.187 8.120 1.00 75.75 407 ALA A O 1
ATOM 3238 N N . ASP A 1 408 ? 22.619 14.185 9.904 1.00 78.56 408 ASP A N 1
ATOM 3239 C CA . ASP A 1 408 ? 23.409 15.368 9.533 1.00 78.56 408 ASP A CA 1
ATOM 3240 C C . ASP A 1 408 ? 24.145 15.187 8.190 1.00 78.56 408 ASP A C 1
ATOM 3242 O O . ASP A 1 408 ? 24.415 16.156 7.484 1.00 78.56 408 ASP A O 1
ATOM 3246 N N . ARG A 1 409 ? 24.434 13.938 7.796 1.00 73.06 409 ARG A N 1
ATOM 3247 C CA . ARG A 1 409 ? 25.034 13.589 6.493 1.00 73.06 409 ARG A CA 1
ATOM 3248 C C . ARG A 1 409 ? 24.013 13.436 5.355 1.00 73.06 409 ARG A C 1
ATOM 3250 O O . ARG A 1 409 ? 24.397 13.029 4.259 1.00 73.06 409 ARG A O 1
ATOM 3257 N N . GLY A 1 410 ? 22.739 13.752 5.604 1.00 69.94 410 GLY A N 1
ATOM 3258 C CA . GLY A 1 410 ? 21.669 13.793 4.601 1.00 69.94 410 GLY A CA 1
ATOM 3259 C C . GLY A 1 410 ? 20.625 12.677 4.714 1.00 69.94 410 GLY A C 1
ATOM 3260 O O . GLY A 1 410 ? 19.680 12.644 3.929 1.00 69.94 410 GLY A O 1
ATOM 3261 N N . ASN A 1 411 ? 20.726 11.751 5.678 1.00 71.88 411 ASN A N 1
ATOM 3262 C CA . ASN A 1 411 ? 19.740 10.670 5.813 1.00 71.88 411 ASN A CA 1
ATOM 3263 C C . ASN A 1 411 ? 18.444 11.148 6.500 1.00 71.88 411 ASN A C 1
ATOM 3265 O O . ASN A 1 411 ? 18.233 10.938 7.700 1.00 71.88 411 ASN A O 1
ATOM 3269 N N . GLY A 1 412 ? 17.545 11.760 5.723 1.00 69.62 412 GLY A N 1
ATOM 3270 C CA . GLY A 1 412 ? 16.282 12.321 6.218 1.00 69.62 412 GLY A CA 1
ATOM 3271 C C . GLY A 1 412 ? 15.364 11.308 6.918 1.00 69.62 412 GLY A C 1
ATOM 3272 O O . GLY A 1 412 ? 14.756 11.629 7.941 1.00 69.62 412 GLY A O 1
ATOM 3273 N N . HIS A 1 413 ? 15.313 10.054 6.446 1.00 69.44 413 HIS A N 1
ATOM 3274 C CA . HIS A 1 413 ? 14.520 9.001 7.097 1.00 69.44 413 HIS A CA 1
ATOM 3275 C C . HIS A 1 413 ? 15.039 8.690 8.510 1.00 69.44 413 HIS A C 1
ATOM 3277 O O . HIS A 1 413 ? 14.248 8.546 9.447 1.00 69.44 413 HIS A O 1
ATOM 3283 N N . ILE A 1 414 ? 16.362 8.611 8.690 1.00 70.56 414 ILE A N 1
ATOM 3284 C CA . ILE A 1 414 ? 16.967 8.421 10.014 1.00 70.56 414 ILE A CA 1
ATOM 3285 C C . ILE A 1 414 ? 16.745 9.647 10.907 1.00 70.56 414 ILE A C 1
ATOM 3287 O O . ILE A 1 414 ? 16.444 9.471 12.088 1.00 70.56 414 ILE A O 1
ATOM 3291 N N . GLY A 1 415 ? 16.777 10.862 10.350 1.00 70.88 415 GLY A N 1
ATOM 3292 C CA . GLY A 1 415 ? 16.410 12.087 11.068 1.00 70.88 415 GLY A CA 1
ATOM 3293 C C . GLY A 1 415 ? 14.996 12.032 11.660 1.00 70.88 415 GLY A C 1
ATOM 3294 O O . GLY A 1 415 ? 14.818 12.225 12.864 1.00 70.88 415 GLY A O 1
ATOM 3295 N N . ALA A 1 416 ? 13.998 11.664 10.851 1.00 71.56 416 ALA A N 1
ATOM 3296 C CA . ALA A 1 416 ? 12.611 11.512 11.304 1.00 71.56 416 ALA A CA 1
ATOM 3297 C C . ALA A 1 416 ? 12.449 10.406 12.369 1.00 71.56 416 ALA A C 1
ATOM 3299 O O . ALA A 1 416 ? 11.723 10.567 13.359 1.00 71.56 416 ALA A O 1
ATOM 3300 N N . ARG A 1 417 ? 13.160 9.280 12.205 1.00 68.12 417 ARG A N 1
ATOM 3301 C CA . ARG A 1 417 ? 13.166 8.181 13.186 1.00 68.12 417 ARG A CA 1
ATOM 3302 C C . ARG A 1 417 ? 13.791 8.603 14.509 1.00 68.12 417 ARG A C 1
ATOM 3304 O O . ARG A 1 417 ? 13.198 8.344 15.552 1.00 68.12 417 ARG A O 1
ATOM 3311 N N . ARG A 1 418 ? 14.931 9.296 14.480 1.00 77.06 418 ARG A N 1
ATOM 3312 C CA . ARG A 1 418 ? 15.571 9.860 15.674 1.00 77.06 418 ARG A CA 1
ATOM 3313 C C . ARG A 1 418 ? 14.635 10.822 16.399 1.00 77.06 418 ARG A C 1
ATOM 3315 O O . ARG A 1 418 ? 14.498 10.713 17.612 1.00 77.06 418 ARG A O 1
ATOM 3322 N N . GLN A 1 419 ? 13.952 11.709 15.675 1.00 75.50 419 GLN A N 1
ATOM 3323 C CA . GLN A 1 419 ? 12.992 12.629 16.289 1.00 75.50 419 GLN A CA 1
ATOM 3324 C C . GLN A 1 419 ? 11.854 11.878 16.993 1.00 75.50 419 GLN A C 1
ATOM 3326 O O . GLN A 1 419 ? 11.475 12.230 18.106 1.00 75.50 419 GLN A O 1
ATOM 3331 N N . SER A 1 420 ? 11.358 10.797 16.388 1.00 70.19 420 SER A N 1
ATOM 3332 C CA . SER A 1 420 ? 10.345 9.936 17.011 1.00 70.19 420 SER A CA 1
ATOM 3333 C C . SER A 1 420 ? 10.856 9.291 18.307 1.00 70.19 420 SER A C 1
ATOM 3335 O O . SER A 1 420 ? 10.130 9.252 19.297 1.00 70.19 420 SER A O 1
ATOM 3337 N N . LEU A 1 421 ? 12.113 8.829 18.328 1.00 70.06 421 LEU A N 1
ATOM 3338 C CA . LEU A 1 421 ? 12.746 8.257 19.523 1.00 70.06 421 LEU A CA 1
ATOM 3339 C C . LEU A 1 421 ? 12.929 9.297 20.642 1.00 70.06 421 LEU A C 1
ATOM 3341 O O . LEU A 1 421 ? 12.637 9.005 21.798 1.00 70.06 421 LEU A O 1
ATOM 3345 N N . LEU A 1 422 ? 13.339 10.523 20.304 1.00 75.81 422 LEU A N 1
ATOM 3346 C CA . LEU A 1 422 ? 13.455 11.629 21.265 1.00 75.81 422 LEU A CA 1
ATOM 3347 C C . LEU A 1 422 ? 12.088 12.053 21.825 1.00 75.81 422 LEU A C 1
ATOM 3349 O O . LEU A 1 422 ? 11.962 12.351 23.014 1.00 75.81 422 LEU A O 1
ATOM 3353 N N . ASN A 1 423 ? 11.043 12.039 20.995 1.00 72.44 423 ASN A N 1
ATOM 3354 C CA . ASN A 1 423 ? 9.675 12.309 21.440 1.00 72.44 423 ASN A CA 1
ATOM 3355 C C . ASN A 1 423 ? 9.194 11.243 22.441 1.00 72.44 423 ASN A C 1
ATOM 3357 O O . ASN A 1 423 ? 8.584 11.584 23.449 1.00 72.44 423 ASN A O 1
ATOM 3361 N N . LEU A 1 424 ? 9.511 9.964 22.207 1.00 66.06 424 LEU A N 1
ATOM 3362 C CA . LEU A 1 424 ? 9.207 8.892 23.162 1.00 66.06 424 LEU A CA 1
ATOM 3363 C C . LEU A 1 424 ? 9.952 9.097 24.489 1.00 66.06 424 LEU A C 1
ATOM 3365 O O . LEU A 1 424 ? 9.331 9.051 25.547 1.00 66.06 424 LEU A O 1
ATOM 3369 N N . GLN A 1 425 ? 11.248 9.412 24.441 1.00 68.12 425 GLN A N 1
ATOM 3370 C CA . GLN A 1 425 ? 12.052 9.667 25.641 1.00 68.12 425 GLN A CA 1
ATOM 3371 C C . GLN A 1 425 ? 11.528 10.863 26.460 1.00 68.12 425 GLN A C 1
ATOM 3373 O O . GLN A 1 425 ? 11.433 10.805 27.686 1.00 68.12 425 GLN A O 1
ATOM 3378 N N . THR A 1 426 ? 11.138 11.953 25.794 1.00 68.31 426 THR A N 1
ATOM 3379 C CA . THR A 1 426 ? 10.607 13.156 26.461 1.00 68.31 426 THR A CA 1
ATOM 3380 C C . THR A 1 426 ? 9.212 12.959 27.055 1.00 68.31 426 THR A C 1
ATOM 3382 O O . THR A 1 426 ? 8.911 13.571 28.081 1.00 68.31 426 THR A O 1
ATOM 3385 N N . MET A 1 427 ? 8.368 12.099 26.471 1.00 60.75 427 MET A N 1
ATOM 3386 C CA . MET A 1 427 ? 7.099 11.697 27.097 1.00 60.75 427 MET A CA 1
ATOM 3387 C C . MET A 1 427 ? 7.327 10.945 28.414 1.00 60.75 427 MET A C 1
ATOM 3389 O O . MET A 1 427 ? 6.540 11.098 29.344 1.00 60.75 427 MET A O 1
ATOM 3393 N N . ILE A 1 428 ? 8.415 10.181 28.509 1.00 57.25 428 ILE A N 1
ATOM 3394 C CA . ILE A 1 428 ? 8.716 9.319 29.658 1.00 57.25 428 ILE A CA 1
ATOM 3395 C C . ILE A 1 428 ? 9.404 10.090 30.784 1.00 57.25 428 ILE A C 1
ATOM 3397 O O . ILE A 1 428 ? 9.029 9.928 31.937 1.00 57.25 428 ILE A O 1
ATOM 3401 N N . ASN A 1 429 ? 10.318 11.014 30.475 1.00 55.84 429 ASN A N 1
ATOM 3402 C CA . ASN A 1 429 ? 10.970 11.861 31.489 1.00 55.84 429 ASN A CA 1
ATOM 3403 C C . ASN A 1 429 ? 10.005 12.822 32.222 1.00 55.84 429 ASN A C 1
ATOM 3405 O O . ASN A 1 429 ? 10.405 13.491 33.173 1.00 55.84 429 ASN A O 1
ATOM 3409 N N . LYS A 1 430 ? 8.735 12.910 31.799 1.00 46.06 430 LYS A N 1
ATOM 3410 C CA . LYS A 1 430 ? 7.655 13.597 32.531 1.00 46.06 430 LYS A CA 1
ATOM 3411 C C . LYS A 1 430 ? 6.994 12.723 33.611 1.00 46.06 430 LYS A C 1
ATOM 3413 O O . LYS A 1 430 ? 6.127 13.217 34.329 1.00 46.06 430 LYS A O 1
ATOM 3418 N N . VAL A 1 431 ? 7.389 11.456 33.738 1.00 42.22 431 VAL A N 1
ATOM 3419 C CA . VAL A 1 431 ? 6.980 10.550 34.819 1.00 42.22 431 VAL A CA 1
ATOM 3420 C C . VAL A 1 431 ? 7.893 10.798 36.031 1.00 42.22 431 VAL A C 1
ATOM 3422 O O . VAL A 1 431 ? 9.109 10.672 35.894 1.00 42.22 431 VAL A O 1
ATOM 3425 N N . PRO A 1 432 ? 7.369 11.168 37.218 1.00 36.00 432 PRO A N 1
ATOM 3426 C CA . PRO A 1 432 ? 8.205 11.413 38.390 1.00 36.00 432 PRO A CA 1
ATOM 3427 C C . PRO A 1 432 ? 8.905 10.120 38.826 1.00 36.00 432 PRO A C 1
ATOM 3429 O O . PRO A 1 432 ? 8.247 9.152 39.206 1.00 36.00 432 PRO A O 1
ATOM 3432 N N . SER A 1 433 ? 10.238 10.098 38.805 1.00 34.09 433 SER A N 1
ATOM 3433 C CA . SER A 1 433 ? 11.019 9.027 39.423 1.00 34.09 433 SER A CA 1
ATOM 3434 C C . SER A 1 433 ? 10.824 9.074 40.941 1.00 34.09 433 SER A C 1
ATOM 3436 O O . SER A 1 433 ? 11.202 10.058 41.583 1.00 34.09 433 SER A O 1
ATOM 3438 N N . ALA A 1 434 ? 10.252 8.025 41.532 1.00 35.19 434 ALA A N 1
ATOM 3439 C CA . ALA A 1 434 ? 10.317 7.834 42.975 1.00 35.19 434 ALA A CA 1
ATOM 3440 C C . ALA A 1 434 ? 11.789 7.670 43.397 1.00 35.19 434 ALA A C 1
ATOM 3442 O O . ALA A 1 434 ? 12.552 6.965 42.737 1.00 35.19 434 ALA A O 1
ATOM 3443 N N . SER A 1 435 ? 12.180 8.353 44.478 1.00 27.38 435 SER A N 1
ATOM 3444 C CA . SER A 1 435 ? 13.528 8.300 45.058 1.00 27.38 435 SER A CA 1
ATOM 3445 C C . SER A 1 435 ? 14.019 6.858 45.247 1.00 27.38 435 SER A C 1
ATOM 3447 O O . SER A 1 435 ? 13.232 6.010 45.677 1.00 27.38 435 SER A O 1
ATOM 3449 N N . PRO A 1 436 ? 15.311 6.568 45.011 1.00 32.91 436 PRO A N 1
ATOM 3450 C CA . PRO A 1 436 ? 15.854 5.238 45.230 1.00 32.91 436 PRO A CA 1
ATOM 3451 C C . PRO A 1 436 ? 15.853 4.925 46.731 1.00 32.91 436 PRO A C 1
ATOM 3453 O O . PRO A 1 436 ? 16.580 5.541 47.509 1.00 32.91 436 PRO A O 1
ATOM 3456 N N . ALA A 1 437 ? 15.029 3.961 47.144 1.00 29.70 437 ALA A N 1
ATOM 3457 C CA . ALA A 1 437 ? 15.198 3.305 48.431 1.00 29.70 437 ALA A CA 1
ATOM 3458 C C . ALA A 1 437 ? 16.422 2.384 48.344 1.00 29.70 437 ALA A C 1
ATOM 3460 O O . ALA A 1 437 ? 16.541 1.560 47.439 1.00 29.70 437 ALA A O 1
ATOM 3461 N N . THR A 1 438 ? 17.346 2.562 49.280 1.00 25.31 438 THR A N 1
ATOM 3462 C CA . THR A 1 438 ? 18.583 1.799 49.444 1.00 25.31 438 THR A CA 1
ATOM 3463 C C . THR A 1 438 ? 18.282 0.296 49.546 1.00 25.31 438 THR A C 1
ATOM 3465 O O . THR A 1 438 ? 17.594 -0.098 50.491 1.00 25.31 438 THR A O 1
ATOM 3468 N N . PRO A 1 439 ? 18.781 -0.576 48.647 1.00 29.20 439 PRO A N 1
ATOM 3469 C CA . PRO A 1 439 ? 18.613 -2.008 48.826 1.00 29.20 439 PRO A CA 1
ATOM 3470 C C . PRO A 1 439 ? 19.636 -2.513 49.846 1.00 29.20 439 PRO A C 1
ATOM 3472 O O . PRO A 1 439 ? 20.835 -2.241 49.768 1.00 29.20 439 PRO A O 1
ATOM 3475 N N . THR A 1 440 ? 19.137 -3.245 50.834 1.00 24.12 440 THR A N 1
ATOM 3476 C CA . THR A 1 440 ? 19.936 -3.990 51.803 1.00 24.12 440 THR A CA 1
ATOM 3477 C C . THR A 1 440 ? 20.546 -5.194 51.088 1.00 24.12 440 THR A C 1
ATOM 3479 O O . THR A 1 440 ? 19.832 -6.012 50.511 1.00 24.12 440 THR A O 1
ATOM 3482 N N . VAL A 1 441 ? 21.875 -5.285 51.093 1.00 24.62 441 VAL A N 1
ATOM 3483 C CA . VAL A 1 441 ? 22.626 -6.400 50.507 1.00 24.62 441 VAL A CA 1
ATOM 3484 C C . VAL A 1 441 ? 22.278 -7.685 51.255 1.00 24.62 441 VAL A C 1
ATOM 3486 O O . VAL A 1 441 ? 22.584 -7.815 52.437 1.00 24.62 441 VAL A O 1
ATOM 3489 N N . THR A 1 442 ? 21.682 -8.647 50.551 1.00 23.50 442 THR A N 1
ATOM 3490 C CA . THR A 1 442 ? 21.665 -10.051 50.975 1.00 23.50 442 THR A CA 1
ATOM 3491 C C . THR A 1 442 ? 22.253 -10.873 49.836 1.00 23.50 442 THR A C 1
ATOM 3493 O O . THR A 1 442 ? 21.723 -10.894 48.730 1.00 23.50 442 THR A O 1
ATOM 3496 N N . SER A 1 443 ? 23.408 -11.476 50.097 1.00 30.67 443 SER A N 1
ATOM 3497 C CA . SER A 1 443 ? 24.167 -12.319 49.178 1.00 30.67 443 SER A CA 1
ATOM 3498 C C . SER A 1 443 ? 23.457 -13.650 48.926 1.00 30.67 443 SER A C 1
ATOM 3500 O O . SER A 1 443 ? 23.270 -14.402 49.883 1.00 30.67 443 SER A O 1
ATOM 3502 N N . ALA A 1 444 ? 23.147 -13.982 47.669 1.00 23.84 444 ALA A N 1
ATOM 3503 C CA . ALA A 1 444 ? 23.078 -15.367 47.197 1.00 23.84 444 ALA A CA 1
ATOM 3504 C C . ALA A 1 444 ? 23.030 -15.440 45.654 1.00 23.84 444 ALA A C 1
ATOM 3506 O O . ALA A 1 444 ? 22.216 -14.763 45.036 1.00 23.84 444 ALA A O 1
ATOM 3507 N N . PHE A 1 445 ? 23.850 -16.342 45.098 1.00 23.73 445 PHE A N 1
ATOM 3508 C CA . PHE A 1 445 ? 23.893 -16.866 43.720 1.00 23.73 445 PHE A CA 1
ATOM 3509 C C . PHE A 1 445 ? 24.644 -16.079 42.627 1.00 23.73 445 PHE A C 1
ATOM 3511 O O . PHE A 1 445 ? 24.071 -15.346 41.829 1.00 23.73 445 PHE A O 1
ATOM 3518 N N . GLU A 1 446 ? 25.943 -16.388 42.527 1.00 25.92 446 GLU A N 1
ATOM 3519 C CA . GLU A 1 446 ? 26.719 -16.411 41.281 1.00 25.92 446 GLU A CA 1
ATOM 3520 C C . GLU A 1 446 ? 26.485 -17.746 40.544 1.00 25.92 446 GLU A C 1
ATOM 3522 O O . GLU A 1 446 ? 26.772 -18.811 41.089 1.00 25.92 446 GLU A O 1
ATOM 3527 N N . ALA A 1 447 ? 25.947 -17.674 39.321 1.00 24.58 447 ALA A N 1
ATOM 3528 C CA . ALA A 1 447 ? 26.075 -18.621 38.197 1.00 24.58 447 ALA A CA 1
ATOM 3529 C C . ALA A 1 447 ? 25.143 -18.112 37.076 1.00 24.58 447 ALA A C 1
ATOM 3531 O O . ALA A 1 447 ? 23.947 -17.988 37.298 1.00 24.58 447 ALA A O 1
ATOM 3532 N N . GLY A 1 448 ? 25.527 -17.782 35.847 1.00 22.42 448 GLY A N 1
ATOM 3533 C CA . GLY A 1 448 ? 26.799 -17.744 35.143 1.00 22.42 448 GLY A CA 1
ATOM 3534 C C . GLY A 1 448 ? 26.468 -17.464 33.669 1.00 22.42 448 GLY A C 1
ATOM 3535 O O . GLY A 1 448 ? 25.822 -18.282 33.022 1.00 22.42 448 GLY A O 1
ATOM 3536 N N . PHE A 1 449 ? 26.866 -16.300 33.158 1.00 23.64 449 PHE A N 1
ATOM 3537 C CA . PHE A 1 449 ? 27.026 -15.990 31.732 1.00 23.64 449 PHE A CA 1
ATOM 3538 C C . PHE A 1 449 ? 28.092 -14.890 31.653 1.00 23.64 449 PHE A C 1
ATOM 3540 O O . PHE A 1 449 ? 27.777 -13.705 31.590 1.00 23.64 449 PHE A O 1
ATOM 3547 N N . ASP A 1 450 ? 29.360 -15.293 31.722 1.00 24.53 450 ASP A N 1
ATOM 3548 C CA . ASP A 1 450 ? 30.495 -14.399 31.492 1.00 24.53 450 ASP A CA 1
ATOM 3549 C C . ASP A 1 450 ? 30.938 -14.486 30.024 1.00 24.53 450 ASP A C 1
ATOM 3551 O O . ASP A 1 450 ? 31.210 -15.585 29.530 1.00 24.53 450 ASP A O 1
ATOM 3555 N N . PRO A 1 451 ? 31.049 -13.357 29.303 1.00 28.72 451 PRO A N 1
ATOM 3556 C CA . PRO A 1 451 ? 31.706 -13.299 28.013 1.00 28.72 451 PRO A CA 1
ATOM 3557 C C . PRO A 1 451 ? 33.142 -12.800 28.216 1.00 28.72 451 PRO A C 1
ATOM 3559 O O . PRO A 1 451 ? 33.397 -11.600 28.137 1.00 28.72 451 PRO A O 1
ATOM 3562 N N . VAL A 1 452 ? 34.097 -13.700 28.458 1.00 27.52 452 VAL A N 1
ATOM 3563 C CA . VAL A 1 452 ? 35.529 -13.365 28.375 1.00 27.52 452 VAL A CA 1
ATOM 3564 C C . VAL A 1 452 ? 36.285 -14.462 27.629 1.00 27.52 452 VAL A C 1
ATOM 3566 O O . VAL A 1 452 ? 36.265 -15.631 28.002 1.00 27.52 452 VAL A O 1
ATOM 3569 N N . LEU A 1 453 ? 36.947 -14.042 26.550 1.00 33.19 453 LEU A N 1
ATOM 3570 C CA . LEU A 1 453 ? 37.989 -14.770 25.834 1.00 33.19 453 LEU A CA 1
ATOM 3571 C C . LEU A 1 453 ? 39.244 -14.871 26.716 1.00 33.19 453 LEU A C 1
ATOM 3573 O O . LEU A 1 453 ? 39.862 -13.849 27.017 1.00 33.19 453 LEU A O 1
ATOM 3577 N N . SER A 1 454 ? 39.665 -16.088 27.049 1.00 25.50 454 SER A N 1
ATOM 3578 C CA . SER A 1 454 ? 41.043 -16.391 27.447 1.00 25.50 454 SER A CA 1
ATOM 3579 C C . SER A 1 454 ? 41.503 -17.725 26.839 1.00 25.50 454 SER A C 1
ATOM 3581 O O . SER A 1 454 ? 40.716 -18.652 26.659 1.00 25.50 454 SER A O 1
ATOM 3583 N N . ASP A 1 455 ? 42.773 -17.731 26.432 1.00 25.62 455 ASP A N 1
ATOM 3584 C CA . ASP A 1 455 ? 43.495 -18.721 25.614 1.00 25.62 455 ASP A CA 1
ATOM 3585 C C . ASP A 1 455 ? 43.670 -20.103 26.296 1.00 25.62 455 ASP A C 1
ATOM 3587 O O . ASP A 1 455 ? 43.565 -20.191 27.524 1.00 25.62 455 ASP A O 1
ATOM 3591 N N . PRO A 1 456 ? 43.975 -21.182 25.540 1.00 30.67 456 PRO A N 1
ATOM 3592 C CA . PRO A 1 456 ? 44.011 -22.551 26.036 1.00 30.67 456 PRO A CA 1
ATOM 3593 C C . PRO A 1 456 ? 45.411 -22.971 26.510 1.00 30.67 456 PRO A C 1
ATOM 3595 O O . PRO A 1 456 ? 46.423 -22.670 25.881 1.00 30.67 456 PRO A O 1
ATOM 3598 N N . GLY A 1 457 ? 45.452 -23.742 27.597 1.00 22.95 457 GLY A N 1
ATOM 3599 C CA . GLY A 1 457 ? 46.624 -24.500 28.028 1.00 22.95 457 GLY A CA 1
ATOM 3600 C C . GLY A 1 457 ? 46.355 -26.000 27.923 1.00 22.95 457 GLY A C 1
ATOM 3601 O O . GLY A 1 457 ? 45.384 -26.480 28.497 1.00 22.95 457 GLY A O 1
ATOM 3602 N N . ASP A 1 458 ? 47.211 -26.668 27.148 1.00 24.03 458 ASP A N 1
ATOM 3603 C CA . ASP A 1 458 ? 47.595 -28.088 27.108 1.00 24.03 458 ASP A CA 1
ATOM 3604 C C . ASP A 1 458 ? 46.773 -29.153 27.857 1.00 24.03 458 ASP A C 1
ATOM 3606 O O . ASP A 1 458 ? 46.543 -29.072 29.062 1.00 24.03 458 ASP A O 1
ATOM 3610 N N . GLY A 1 459 ? 46.558 -30.289 27.174 1.00 22.64 459 GLY A N 1
ATOM 3611 C CA . GLY A 1 459 ? 46.523 -31.581 27.867 1.00 22.64 459 GLY A CA 1
ATOM 3612 C C . GLY A 1 459 ? 45.637 -32.675 27.278 1.00 22.64 459 GLY A C 1
ATOM 3613 O O . GLY A 1 459 ? 44.572 -32.945 27.806 1.00 22.64 459 GLY A O 1
ATOM 3614 N N . LEU A 1 460 ? 46.170 -33.367 26.267 1.00 22.42 460 LEU A N 1
ATOM 3615 C CA . LEU A 1 460 ? 46.228 -34.836 26.167 1.00 22.42 460 LEU A CA 1
ATOM 3616 C C . LEU A 1 460 ? 44.936 -35.698 26.211 1.00 22.42 460 LEU A C 1
ATOM 3618 O O . LEU A 1 460 ? 44.286 -35.887 27.231 1.00 22.42 460 LEU A O 1
ATOM 3622 N N . THR A 1 461 ? 44.802 -36.442 25.103 1.00 22.56 461 THR A N 1
ATOM 3623 C CA . THR A 1 461 ? 44.538 -37.897 25.000 1.00 22.56 461 THR A CA 1
ATOM 3624 C C . THR A 1 461 ? 43.147 -38.461 25.291 1.00 22.56 461 THR A C 1
ATOM 3626 O O . THR A 1 461 ? 42.713 -38.520 26.432 1.00 22.56 461 THR A O 1
ATOM 3629 N N . GLY A 1 462 ? 42.603 -39.141 24.273 1.00 22.12 462 GLY A N 1
ATOM 3630 C CA . GLY A 1 462 ? 42.279 -40.561 24.429 1.00 22.12 462 GLY A CA 1
ATOM 3631 C C . GLY A 1 462 ? 40.899 -41.018 23.949 1.00 22.12 462 GLY A C 1
ATOM 3632 O O . GLY A 1 462 ? 39.919 -40.776 24.634 1.00 22.12 462 GLY A O 1
ATOM 3633 N N . TRP A 1 463 ? 40.912 -41.810 22.863 1.00 21.62 463 TRP A N 1
ATOM 3634 C CA . TRP A 1 463 ? 40.120 -43.047 22.666 1.00 21.62 463 TRP A CA 1
ATOM 3635 C C . TRP A 1 463 ? 38.641 -42.850 22.268 1.00 21.62 463 TRP A C 1
ATOM 3637 O O . TRP A 1 463 ? 37.859 -42.271 23.005 1.00 21.62 463 TRP A O 1
ATOM 3647 N N . SER A 1 464 ? 38.244 -43.101 21.014 1.00 21.45 464 SER A N 1
ATOM 3648 C CA . SER A 1 464 ? 38.089 -44.370 20.261 1.00 21.45 464 SER A CA 1
ATOM 3649 C C . SER A 1 464 ? 36.723 -45.049 20.446 1.00 21.45 464 SER A C 1
ATOM 3651 O O . SER A 1 464 ? 36.397 -45.487 21.541 1.00 21.45 464 SER A O 1
ATOM 3653 N N . ASP A 1 465 ? 36.050 -45.196 19.301 1.00 22.83 465 ASP A N 1
ATOM 3654 C CA . ASP A 1 465 ? 35.246 -46.331 18.823 1.00 22.83 465 ASP A CA 1
ATOM 3655 C C . ASP A 1 465 ? 33.931 -46.785 19.478 1.00 22.83 465 ASP A C 1
ATOM 3657 O O . ASP A 1 465 ? 33.790 -46.940 20.686 1.00 22.83 465 ASP A O 1
ATOM 3661 N N . GLY A 1 466 ? 33.032 -47.178 18.560 1.00 22.67 466 GLY A N 1
ATOM 3662 C CA . GLY A 1 466 ? 31.957 -48.159 18.739 1.00 22.67 466 GLY A CA 1
ATOM 3663 C C . GLY A 1 466 ? 30.585 -47.520 18.964 1.00 22.67 466 GLY A C 1
ATOM 3664 O O . GLY A 1 466 ? 30.410 -46.750 19.893 1.00 22.67 466 GLY A O 1
ATOM 3665 N N . GLY A 1 467 ? 29.540 -47.765 18.178 1.00 22.55 467 GLY A N 1
ATOM 3666 C CA . GLY A 1 467 ? 29.272 -48.877 17.274 1.00 22.55 467 GLY A CA 1
ATOM 3667 C C . GLY A 1 467 ? 27.858 -49.399 17.558 1.00 22.55 467 GLY A C 1
ATOM 3668 O O . GLY A 1 467 ? 27.537 -49.659 18.709 1.00 22.55 467 GLY A O 1
ATOM 3669 N N . GLU A 1 468 ? 27.077 -49.547 16.483 1.00 22.47 468 GLU A N 1
ATOM 3670 C CA . GLU A 1 468 ? 25.922 -50.453 16.315 1.00 22.47 468 GLU A CA 1
ATOM 3671 C C . GLU A 1 468 ? 24.635 -50.184 17.130 1.00 22.47 468 GLU A C 1
ATOM 3673 O O . GLU A 1 468 ? 24.633 -50.045 18.344 1.00 22.47 468 GLU A O 1
ATOM 3678 N N . ALA A 1 469 ? 23.519 -49.913 16.436 1.00 22.44 469 ALA A N 1
ATOM 3679 C CA . ALA A 1 469 ? 22.493 -50.881 15.991 1.00 22.44 469 ALA A CA 1
ATOM 3680 C C . ALA A 1 469 ? 21.557 -51.266 17.161 1.00 22.44 469 ALA A C 1
ATOM 3682 O O . ALA A 1 469 ? 21.994 -51.516 18.268 1.00 22.44 469 ALA A O 1
ATOM 3683 N N . SER A 1 470 ? 20.237 -51.360 17.054 1.00 22.14 470 SER A N 1
ATOM 3684 C CA . SER A 1 470 ? 19.406 -51.881 15.981 1.00 22.14 470 SER A CA 1
ATOM 3685 C C . SER A 1 470 ? 17.933 -51.791 16.426 1.00 22.14 470 SER A C 1
ATOM 3687 O O . SER A 1 470 ? 17.633 -51.764 17.615 1.00 22.14 470 SER A O 1
ATOM 3689 N N . THR A 1 471 ? 17.039 -51.831 15.433 1.00 21.92 471 THR A N 1
ATOM 3690 C CA . THR A 1 471 ? 15.725 -52.510 15.438 1.00 21.92 471 THR A CA 1
ATOM 3691 C C . THR A 1 471 ? 14.634 -52.118 16.443 1.00 21.92 471 THR A C 1
ATOM 3693 O O . THR A 1 471 ? 14.693 -52.452 17.619 1.00 21.92 471 THR A O 1
ATOM 3696 N N . GLY A 1 472 ? 13.486 -51.720 15.883 1.00 22.16 472 GLY A N 1
ATOM 3697 C CA . GLY A 1 472 ? 12.390 -52.692 15.815 1.00 22.16 472 GLY A CA 1
ATOM 3698 C C . GLY A 1 472 ? 10.977 -52.179 16.109 1.00 22.16 472 GLY A C 1
ATOM 3699 O O . GLY A 1 472 ? 10.692 -51.853 17.250 1.00 22.16 472 GLY A O 1
ATOM 3700 N N . ILE A 1 473 ? 10.114 -52.299 15.079 1.00 22.45 473 ILE A N 1
ATOM 3701 C CA . ILE A 1 473 ? 8.729 -52.841 15.115 1.00 22.45 473 ILE A CA 1
ATOM 3702 C C . ILE A 1 473 ? 7.692 -51.985 15.880 1.00 22.45 473 ILE A C 1
ATOM 3704 O O . ILE A 1 473 ? 7.930 -51.562 16.995 1.00 22.45 473 ILE A O 1
ATOM 3708 N N . GLY A 1 474 ? 6.470 -51.701 15.427 1.00 21.78 474 GLY A N 1
ATOM 3709 C CA . GLY A 1 474 ? 5.593 -52.097 14.315 1.00 21.78 474 GLY A CA 1
ATOM 3710 C C . GLY A 1 474 ? 4.301 -51.260 14.493 1.00 21.78 474 GLY A C 1
ATOM 3711 O O . GLY A 1 474 ? 3.989 -50.859 15.608 1.00 21.78 474 GLY A O 1
ATOM 3712 N N . SER A 1 475 ? 3.678 -50.729 13.442 1.00 22.83 475 SER A N 1
ATOM 3713 C CA . SER A 1 475 ? 2.706 -51.353 12.528 1.00 22.83 475 SER A CA 1
ATOM 3714 C C . SER A 1 475 ? 1.247 -51.001 12.865 1.00 22.83 475 SER A C 1
ATOM 3716 O O . SER A 1 475 ? 0.863 -51.077 14.029 1.00 22.83 475 SER A O 1
ATOM 3718 N N . ILE A 1 476 ? 0.465 -50.815 11.789 1.00 22.78 476 ILE A N 1
ATOM 3719 C CA . ILE A 1 476 ? -1.003 -50.949 11.652 1.00 22.78 476 ILE A CA 1
ATOM 3720 C C . ILE A 1 476 ? -1.802 -49.697 12.066 1.00 22.78 476 ILE A C 1
ATOM 3722 O O . ILE A 1 476 ? -1.678 -49.223 13.187 1.00 22.78 476 ILE A O 1
ATOM 3726 N N . GLY A 1 477 ? -2.667 -49.122 11.229 1.00 22.69 477 GLY A N 1
ATOM 3727 C CA . GLY A 1 477 ? -3.097 -49.486 9.879 1.00 22.69 477 GLY A CA 1
ATOM 3728 C C . GLY A 1 477 ? -4.184 -48.527 9.376 1.00 22.69 477 GLY A C 1
ATOM 3729 O O . GLY A 1 477 ? -4.828 -47.864 10.186 1.00 22.69 477 GLY A O 1
ATOM 3730 N N . ASP A 1 478 ? -4.277 -48.485 8.043 1.00 22.80 478 ASP A N 1
ATOM 3731 C CA . ASP A 1 478 ? -5.462 -48.545 7.158 1.00 22.80 478 ASP A CA 1
ATOM 3732 C C . ASP A 1 478 ? -6.595 -47.503 7.363 1.00 22.80 478 ASP A C 1
ATOM 3734 O O . ASP A 1 478 ? -6.942 -47.146 8.480 1.00 22.80 478 ASP A O 1
ATOM 3738 N N . ALA A 1 479 ? -7.275 -46.943 6.354 1.00 22.89 479 ALA A N 1
ATOM 3739 C CA . ALA A 1 479 ? -7.454 -47.259 4.931 1.00 22.89 479 ALA A CA 1
ATOM 3740 C C . ALA A 1 479 ? -7.888 -45.966 4.173 1.00 22.89 479 ALA A C 1
ATOM 3742 O O . ALA A 1 479 ? -8.465 -45.072 4.793 1.00 22.89 479 ALA A O 1
ATOM 3743 N N . GLU A 1 480 ? -7.446 -45.752 2.921 1.00 23.59 480 GLU A N 1
ATOM 3744 C CA . GLU A 1 480 ? -8.221 -45.818 1.645 1.00 23.59 480 GLU A CA 1
ATOM 3745 C C . GLU A 1 480 ? -9.581 -45.093 1.671 1.00 23.59 480 GLU A C 1
ATOM 3747 O O . GLU A 1 480 ? -10.383 -45.306 2.570 1.00 23.59 480 GLU A O 1
ATOM 3752 N N . GLY A 1 481 ? -9.966 -44.202 0.757 1.00 22.80 481 GLY A N 1
ATOM 3753 C CA . GLY A 1 481 ? -9.907 -44.129 -0.715 1.00 22.80 481 GLY A CA 1
ATOM 3754 C C . GLY A 1 481 ? -11.279 -43.500 -1.115 1.00 22.80 481 GLY A C 1
ATOM 3755 O O . GLY A 1 481 ? -12.182 -43.475 -0.286 1.00 22.80 481 GLY A O 1
ATOM 3756 N N . ILE A 1 482 ? -11.575 -42.855 -2.243 1.00 22.45 482 ILE A N 1
ATOM 3757 C CA . ILE A 1 482 ? -11.440 -43.184 -3.665 1.00 22.45 482 ILE A CA 1
ATOM 3758 C C . ILE A 1 482 ? -11.968 -41.957 -4.460 1.00 22.45 482 ILE A C 1
ATOM 3760 O O . ILE A 1 482 ? -12.771 -41.167 -3.966 1.00 22.45 482 ILE A O 1
ATOM 3764 N N . GLU A 1 483 ? -11.470 -41.865 -5.690 1.00 22.02 483 GLU A N 1
ATOM 3765 C CA . GLU A 1 483 ? -11.737 -41.012 -6.859 1.00 22.02 483 GLU A CA 1
ATOM 3766 C C . GLU A 1 483 ? -13.173 -40.552 -7.175 1.00 22.02 483 GLU A C 1
ATOM 3768 O O . GLU A 1 483 ? -14.148 -41.253 -6.912 1.00 22.02 483 GLU A O 1
ATOM 3773 N N . VAL A 1 484 ? -13.256 -39.452 -7.943 1.00 22.00 484 VAL A N 1
ATOM 3774 C CA . VAL A 1 484 ? -14.312 -39.223 -8.946 1.00 22.00 484 VAL A CA 1
ATOM 3775 C C . VAL A 1 484 ? -13.698 -38.564 -10.197 1.00 22.00 484 VAL A C 1
ATOM 3777 O O . VAL A 1 484 ? -13.255 -37.419 -10.140 1.00 22.00 484 VAL A O 1
ATOM 3780 N N . GLY A 1 485 ? -13.673 -39.293 -11.318 1.00 20.72 485 GLY A N 1
ATOM 3781 C CA . GLY A 1 485 ? -13.688 -38.735 -12.682 1.00 20.72 485 GLY A CA 1
ATOM 3782 C C . GLY A 1 485 ? -15.137 -38.587 -13.173 1.00 20.72 485 GLY A C 1
ATOM 3783 O O . GLY A 1 485 ? -16.051 -39.039 -12.493 1.00 20.72 485 GLY A O 1
ATOM 3784 N N . ILE A 1 486 ? -15.488 -38.054 -14.337 1.00 22.42 486 ILE A N 1
ATOM 3785 C CA . ILE A 1 486 ? -14.831 -37.438 -15.497 1.00 22.42 486 ILE A CA 1
ATOM 3786 C C . ILE A 1 486 ? -16.023 -37.062 -16.433 1.00 22.42 486 ILE A C 1
ATOM 3788 O O . ILE A 1 486 ? -17.077 -37.697 -16.332 1.00 22.42 486 ILE A O 1
ATOM 3792 N N . THR A 1 487 ? -15.813 -36.122 -17.370 1.00 21.92 487 THR A N 1
ATOM 3793 C CA . THR A 1 487 ? -16.564 -35.852 -18.634 1.00 21.92 487 THR A CA 1
ATOM 3794 C C . THR A 1 487 ? -18.006 -35.326 -18.566 1.00 21.92 487 THR A C 1
ATOM 3796 O O . THR A 1 487 ? -18.776 -35.714 -17.695 1.00 21.92 487 THR A O 1
ATOM 3799 N N . ASP A 1 488 ? -18.521 -34.559 -19.527 1.00 22.81 488 ASP A N 1
ATOM 3800 C CA . ASP A 1 488 ? -17.978 -33.668 -20.570 1.00 22.81 488 ASP A CA 1
ATOM 3801 C C . ASP A 1 488 ? -19.188 -32.949 -21.207 1.00 22.81 488 ASP A C 1
ATOM 3803 O O . ASP A 1 488 ? -20.310 -33.461 -21.200 1.00 22.81 488 ASP A O 1
ATOM 3807 N N . ASP A 1 489 ? -18.877 -31.797 -21.791 1.00 22.73 489 ASP A N 1
ATOM 3808 C CA . ASP A 1 489 ? -19.337 -31.295 -23.089 1.00 22.73 489 ASP A CA 1
ATOM 3809 C C . ASP A 1 489 ? -20.595 -30.429 -23.329 1.00 22.73 489 ASP A C 1
ATOM 3811 O O . ASP A 1 489 ? -21.747 -30.769 -23.062 1.00 22.73 489 ASP A O 1
ATOM 3815 N N . GLU A 1 490 ? -20.244 -29.329 -24.015 1.00 23.64 490 GLU A N 1
ATOM 3816 C CA . GLU A 1 490 ? -20.843 -28.695 -25.196 1.00 23.64 490 GLU A CA 1
ATOM 3817 C C . GLU A 1 490 ? -21.942 -27.611 -25.076 1.00 23.64 490 GLU A C 1
ATOM 3819 O O . GLU A 1 490 ? -23.145 -27.847 -25.047 1.00 23.64 490 GLU A O 1
ATOM 3824 N N . ASP A 1 491 ? -21.438 -26.370 -25.135 1.00 22.12 491 ASP A N 1
ATOM 3825 C CA . ASP A 1 491 ? -21.528 -25.432 -26.274 1.00 22.12 491 ASP A CA 1
ATOM 3826 C C . ASP A 1 491 ? -22.777 -24.529 -26.503 1.00 22.12 491 ASP A C 1
ATOM 3828 O O . ASP A 1 491 ? -23.921 -24.956 -26.634 1.00 22.12 491 ASP A O 1
ATOM 3832 N N . ARG A 1 492 ? -22.442 -23.241 -26.731 1.00 22.05 492 ARG A N 1
ATOM 3833 C CA . ARG A 1 492 ? -23.075 -22.208 -27.594 1.00 22.05 492 ARG A CA 1
ATOM 3834 C C . ARG A 1 492 ? -24.214 -21.266 -27.119 1.00 22.05 492 ARG A C 1
ATOM 3836 O O . ARG A 1 492 ? -25.403 -21.542 -27.219 1.00 22.05 492 ARG A O 1
ATOM 3843 N N . THR A 1 493 ? -23.783 -20.000 -26.959 1.00 21.50 493 THR A N 1
ATOM 3844 C CA . THR A 1 493 ? -24.169 -18.779 -27.732 1.00 21.50 493 THR A CA 1
ATOM 3845 C C . THR A 1 493 ? -25.235 -17.756 -27.268 1.00 21.50 493 THR A C 1
ATOM 3847 O O . THR A 1 493 ? -26.386 -18.085 -27.023 1.00 21.50 493 THR A O 1
ATOM 3850 N N . ILE A 1 494 ? -24.805 -16.480 -27.403 1.00 20.89 494 ILE A N 1
ATOM 3851 C CA . ILE A 1 494 ? -25.495 -15.234 -27.840 1.00 20.89 494 ILE A CA 1
ATOM 3852 C C . ILE A 1 494 ? -26.025 -14.225 -26.790 1.00 20.89 494 ILE A C 1
ATOM 3854 O O . ILE A 1 494 ? -26.896 -14.504 -25.980 1.00 20.89 494 ILE A O 1
ATOM 3858 N N . GLU A 1 495 ? -25.435 -13.026 -26.913 1.00 20.28 495 GLU A N 1
ATOM 3859 C CA . GLU A 1 495 ? -25.907 -11.630 -26.823 1.00 20.28 495 GLU A CA 1
ATOM 3860 C C . GLU A 1 495 ? -27.071 -11.163 -25.922 1.00 20.28 495 GLU A C 1
ATOM 3862 O O . GLU A 1 495 ? -28.093 -11.788 -25.670 1.00 20.28 495 GLU A O 1
ATOM 3867 N N . SER A 1 496 ? -26.850 -9.919 -25.509 1.00 20.56 496 SER A N 1
ATOM 3868 C CA . SER A 1 496 ? -27.598 -8.968 -24.701 1.00 20.56 496 SER A CA 1
ATOM 3869 C C . SER A 1 496 ? -28.892 -8.387 -25.303 1.00 20.56 496 SER A C 1
ATOM 3871 O O . SER A 1 496 ? -28.967 -8.176 -26.507 1.00 20.56 496 SER A O 1
ATOM 3873 N N . ALA A 1 497 ? -29.746 -7.890 -24.386 1.00 21.16 497 ALA A N 1
ATOM 3874 C CA . ALA A 1 497 ? -30.447 -6.582 -24.411 1.00 21.16 497 ALA A CA 1
ATOM 3875 C C . ALA A 1 497 ? -31.684 -6.388 -25.331 1.00 21.16 497 ALA A C 1
ATOM 3877 O O . ALA A 1 497 ? -31.547 -6.289 -26.541 1.00 21.16 497 ALA A O 1
ATOM 3878 N N . PHE A 1 498 ? -32.917 -6.346 -24.780 1.00 21.62 498 PHE A N 1
ATOM 3879 C CA . PHE A 1 498 ? -33.730 -5.165 -24.325 1.00 21.62 498 PHE A CA 1
ATOM 3880 C C . PHE A 1 498 ? -34.793 -4.743 -25.380 1.00 21.62 498 PHE A C 1
ATOM 3882 O O . PHE A 1 498 ? -34.592 -5.106 -26.534 1.00 21.62 498 PHE A O 1
ATOM 3889 N N . PRO A 1 499 ? -35.898 -3.992 -25.093 1.00 26.03 499 PRO A N 1
ATOM 3890 C CA . PRO A 1 499 ? -36.356 -3.312 -23.860 1.00 26.03 499 PRO A CA 1
ATOM 3891 C C . PRO A 1 499 ? -37.874 -3.482 -23.519 1.00 26.03 499 PRO A C 1
ATOM 3893 O O . PRO A 1 499 ? -38.657 -4.024 -24.293 1.00 26.03 499 PRO A O 1
ATOM 3896 N N . PHE A 1 500 ? -38.315 -2.922 -22.383 1.00 19.33 500 PHE A N 1
ATOM 3897 C CA . PHE A 1 500 ? -39.710 -2.519 -22.129 1.00 19.33 500 PHE A CA 1
ATOM 3898 C C . PHE A 1 500 ? -39.794 -0.984 -22.216 1.00 19.33 500 PHE A C 1
ATOM 3900 O O . PHE A 1 500 ? -39.055 -0.294 -21.517 1.00 19.33 500 PHE A O 1
ATOM 3907 N N . SER A 1 501 ? -40.704 -0.441 -23.031 1.00 20.55 501 SER A N 1
ATOM 3908 C CA . SER A 1 501 ? -41.402 0.812 -22.710 1.00 20.55 501 SER A CA 1
ATOM 3909 C C . SER A 1 501 ? -42.734 0.897 -23.460 1.00 20.55 501 SER A C 1
ATOM 3911 O O . SER A 1 501 ? -42.781 0.964 -24.684 1.00 20.55 501 SER A O 1
ATOM 3913 N N . VAL A 1 502 ? -43.799 0.836 -22.663 1.00 23.80 502 VAL A N 1
ATOM 3914 C CA . VAL A 1 502 ? -45.041 1.624 -22.695 1.00 23.80 502 VAL A CA 1
ATOM 3915 C C . VAL A 1 502 ? -45.389 2.347 -24.008 1.00 23.80 502 VAL A C 1
ATOM 3917 O O . VAL A 1 502 ? -44.712 3.293 -24.398 1.00 23.80 502 VAL A O 1
ATOM 3920 N N . ASN A 1 503 ? -46.540 1.991 -24.598 1.00 22.89 503 ASN A N 1
ATOM 3921 C CA . ASN A 1 503 ? -47.659 2.927 -24.813 1.00 22.89 503 ASN A CA 1
ATOM 3922 C C . ASN A 1 503 ? -48.932 2.198 -25.300 1.00 22.89 503 ASN A C 1
ATOM 3924 O O . ASN A 1 503 ? -48.918 1.454 -26.276 1.00 22.89 503 ASN A O 1
ATOM 3928 N N . HIS A 1 504 ? -50.055 2.439 -24.619 1.00 24.20 504 HIS A N 1
ATOM 3929 C CA . HIS A 1 504 ? -51.416 2.237 -25.145 1.00 24.20 504 HIS A CA 1
ATOM 3930 C C . HIS A 1 504 ? -51.793 3.401 -26.094 1.00 24.20 504 HIS A C 1
ATOM 3932 O O . HIS A 1 504 ? -51.202 4.471 -25.954 1.00 24.20 504 HIS A O 1
ATOM 3938 N N . PRO A 1 505 ? -52.898 3.341 -26.871 1.00 38.34 505 PRO A N 1
ATOM 3939 C CA . PRO A 1 505 ? -53.518 2.233 -27.619 1.00 38.34 505 PRO A CA 1
ATOM 3940 C C . PRO A 1 505 ? -53.816 2.613 -29.107 1.00 38.34 505 PRO A C 1
ATOM 3942 O O . PRO A 1 505 ? -53.817 3.790 -29.454 1.00 38.34 505 PRO A O 1
ATOM 3945 N N . GLY A 1 506 ? -54.181 1.640 -29.962 1.00 24.72 506 GLY A N 1
ATOM 3946 C CA . GLY A 1 506 ? -55.027 1.881 -31.157 1.00 24.72 506 GLY A CA 1
ATOM 3947 C C . GLY A 1 506 ? -54.440 1.600 -32.557 1.00 24.72 506 GLY A C 1
ATOM 3948 O O . GLY A 1 506 ? -53.684 2.397 -33.088 1.00 24.72 506 GLY A O 1
ATOM 3949 N N . GLU A 1 507 ? -54.879 0.476 -33.141 1.00 28.22 507 GLU A N 1
ATOM 3950 C CA . GLU A 1 507 ? -55.172 0.185 -34.568 1.00 28.22 507 GLU A CA 1
ATOM 3951 C C . GLU A 1 507 ? -54.274 0.705 -35.721 1.00 28.22 507 GLU A C 1
ATOM 3953 O O . GLU A 1 507 ? -54.307 1.870 -36.100 1.00 28.22 507 GLU A O 1
ATOM 3958 N N . SER A 1 508 ? -53.657 -0.215 -36.477 1.00 26.28 508 SER A N 1
ATOM 3959 C CA . SER A 1 508 ? -54.156 -0.736 -37.778 1.00 26.28 508 SER A CA 1
ATOM 3960 C C . SER A 1 508 ? -53.018 -1.313 -38.646 1.00 26.28 508 SER A C 1
ATOM 3962 O O . SER A 1 508 ? -51.859 -0.921 -38.549 1.00 26.28 508 SER A O 1
ATOM 3964 N N . LEU A 1 509 ? -53.361 -2.329 -39.445 1.00 31.09 509 LEU A N 1
ATOM 3965 C CA . LEU A 1 509 ? -52.471 -3.154 -40.268 1.00 31.09 509 LEU A CA 1
ATOM 3966 C C . LEU A 1 509 ? -51.791 -2.390 -41.422 1.00 31.09 509 LEU A C 1
ATOM 3968 O O . LEU A 1 509 ? -52.454 -1.582 -42.062 1.00 31.09 509 LEU A O 1
ATOM 3972 N N . LEU A 1 510 ? -50.567 -2.810 -41.794 1.00 29.17 510 LEU A N 1
ATOM 3973 C CA . LEU A 1 510 ? -50.136 -3.268 -43.143 1.00 29.17 510 LEU A CA 1
ATOM 3974 C C . LEU A 1 510 ? -48.640 -2.992 -43.411 1.00 29.17 510 LEU A C 1
ATOM 3976 O O . LEU A 1 510 ? -48.178 -1.869 -43.268 1.00 29.17 510 LEU A O 1
ATOM 3980 N N . GLY A 1 511 ? -47.940 -3.990 -43.967 1.00 25.77 511 GLY A N 1
ATOM 3981 C CA . GLY A 1 511 ? -46.962 -3.740 -45.037 1.00 25.77 511 GLY A CA 1
ATOM 3982 C C . GLY A 1 511 ? -45.469 -3.852 -44.706 1.00 25.77 511 GLY A C 1
ATOM 3983 O O . GLY A 1 511 ? -44.867 -2.977 -44.104 1.00 25.77 511 GLY A O 1
ATOM 3984 N N . ILE A 1 512 ? -44.873 -4.923 -45.220 1.00 33.97 512 ILE A N 1
ATOM 3985 C CA . ILE A 1 512 ? -43.442 -5.232 -45.374 1.00 33.97 512 ILE A CA 1
ATOM 3986 C C . ILE A 1 512 ? -42.681 -4.125 -46.144 1.00 33.97 512 ILE A C 1
ATOM 3988 O O . ILE A 1 512 ? -43.205 -3.638 -47.141 1.00 33.97 512 ILE A O 1
ATOM 3992 N N . SER A 1 513 ? -41.424 -3.816 -45.777 1.00 26.77 513 SER A N 1
ATOM 3993 C CA . SER A 1 513 ? -40.227 -3.935 -46.654 1.00 26.77 513 SER A CA 1
ATOM 3994 C C . SER A 1 513 ? -39.039 -3.083 -46.184 1.00 26.77 513 SER A C 1
ATOM 3996 O O . SER A 1 513 ? -39.145 -1.876 -45.984 1.00 26.77 513 SER A O 1
ATOM 3998 N N . HIS A 1 514 ? -37.866 -3.716 -46.115 1.00 34.91 514 HIS A N 1
ATOM 3999 C CA . HIS A 1 514 ? -36.566 -3.048 -46.137 1.00 34.91 514 HIS A CA 1
ATOM 4000 C C . HIS A 1 514 ? -36.404 -2.210 -47.414 1.00 34.91 514 HIS A C 1
ATOM 4002 O O . HIS A 1 514 ? -36.653 -2.708 -48.511 1.00 34.91 514 HIS A O 1
ATOM 4008 N N . THR A 1 515 ? -35.869 -0.996 -47.273 1.00 29.28 515 THR A N 1
ATOM 4009 C CA . THR A 1 515 ? -35.130 -0.313 -48.346 1.00 29.28 515 THR A CA 1
ATOM 4010 C C . THR A 1 515 ? -34.099 0.639 -47.741 1.00 29.28 515 THR A C 1
ATOM 4012 O O . THR A 1 515 ? -34.427 1.446 -46.877 1.00 29.28 515 THR A O 1
ATOM 4015 N N . MET A 1 516 ? -32.845 0.528 -48.188 1.00 41.59 516 MET A N 1
ATOM 4016 C CA . MET A 1 516 ? -31.804 1.541 -47.986 1.00 41.59 516 MET A CA 1
ATOM 4017 C C . MET A 1 516 ? -32.159 2.827 -48.749 1.00 41.59 516 MET A C 1
ATOM 4019 O O . MET A 1 516 ? -32.493 2.720 -49.926 1.00 41.59 516 MET A O 1
ATOM 4023 N N . ALA A 1 517 ? -32.004 4.008 -48.133 1.00 31.28 517 ALA A N 1
ATOM 4024 C CA . ALA A 1 517 ? -31.793 5.308 -48.803 1.00 31.28 517 ALA A CA 1
ATOM 4025 C C . ALA A 1 517 ? -31.537 6.423 -47.752 1.00 31.28 517 ALA A C 1
ATOM 4027 O O . ALA A 1 517 ? -32.367 6.653 -46.884 1.00 31.28 517 ALA A O 1
ATOM 4028 N N . THR A 1 518 ? -30.306 6.941 -47.645 1.00 33.47 518 THR A N 1
ATOM 4029 C CA . THR A 1 518 ? -29.834 8.287 -48.074 1.00 33.47 518 THR A CA 1
ATOM 4030 C C . THR A 1 518 ? -30.280 9.522 -47.265 1.00 33.47 518 THR A C 1
ATOM 4032 O O . THR A 1 518 ? -31.449 9.873 -47.267 1.00 33.47 518 THR A O 1
ATOM 4035 N N . GLN A 1 519 ? -29.259 10.231 -46.750 1.00 46.78 519 GLN A N 1
ATOM 4036 C CA . GLN A 1 519 ? -29.057 11.693 -46.607 1.00 46.78 519 GLN A CA 1
ATOM 4037 C C . GLN A 1 519 ? -30.082 12.593 -45.873 1.00 46.78 519 GLN A C 1
ATOM 4039 O O . GLN A 1 519 ? -31.270 12.607 -46.159 1.00 46.78 519 GLN A O 1
ATOM 4044 N N . ASN A 1 520 ? -29.505 13.470 -45.030 1.00 45.50 520 ASN A N 1
ATOM 4045 C CA . ASN A 1 520 ? -30.078 14.590 -44.259 1.00 45.50 520 ASN A CA 1
ATOM 4046 C C . ASN A 1 520 ? -30.992 14.220 -43.080 1.00 45.50 520 ASN A C 1
ATOM 4048 O O . ASN A 1 520 ? -32.200 14.417 -43.132 1.00 45.50 520 ASN A O 1
ATOM 4052 N N . GLY A 1 521 ? -30.396 13.755 -41.978 1.00 38.00 521 GLY A N 1
ATOM 4053 C CA . GLY A 1 521 ? -31.089 13.594 -40.697 1.00 38.00 521 GLY A CA 1
ATOM 4054 C C . GLY A 1 521 ? -30.546 14.565 -39.654 1.00 38.00 521 GLY A C 1
ATOM 4055 O O . GLY A 1 521 ? -29.336 14.606 -39.424 1.00 38.00 521 GLY A O 1
ATOM 4056 N N . GLU A 1 522 ? -31.430 15.339 -39.024 1.00 47.44 522 GLU A N 1
ATOM 4057 C CA . GLU A 1 522 ? -31.177 15.972 -37.728 1.00 47.44 522 GLU A CA 1
ATOM 4058 C C . GLU A 1 522 ? -30.433 14.982 -36.821 1.00 47.44 522 GLU A C 1
ATOM 4060 O O . GLU A 1 522 ? -30.814 13.812 -36.737 1.00 47.44 522 GLU A O 1
ATOM 4065 N N . ARG A 1 523 ? -29.345 15.415 -36.166 1.00 50.34 523 ARG A N 1
ATOM 4066 C CA . ARG A 1 523 ? -28.682 14.569 -35.166 1.00 50.34 523 ARG A CA 1
ATOM 4067 C C . ARG A 1 523 ? -29.706 14.294 -34.070 1.00 50.34 523 ARG A C 1
ATOM 4069 O O . ARG A 1 523 ? -29.992 15.179 -33.269 1.00 50.34 523 ARG A O 1
ATOM 4076 N N . SER A 1 524 ? -30.269 13.089 -34.067 1.00 66.81 524 SER A N 1
ATOM 4077 C CA . SER A 1 524 ? -31.168 12.620 -33.020 1.00 66.81 524 SER A CA 1
ATOM 4078 C C . SER A 1 524 ? -30.503 12.828 -31.664 1.00 66.81 524 SER A C 1
ATOM 4080 O O . SER A 1 524 ? -29.304 12.557 -31.526 1.00 66.81 524 SER A O 1
ATOM 4082 N N . ASN A 1 525 ? -31.265 13.291 -30.671 1.00 71.00 525 ASN A N 1
ATOM 4083 C CA . ASN A 1 525 ? -30.748 13.429 -29.313 1.00 71.00 525 ASN A CA 1
ATOM 4084 C C . ASN A 1 525 ? -30.097 12.107 -28.864 1.00 71.00 525 ASN A C 1
ATOM 4086 O O . ASN A 1 525 ? -30.678 11.037 -29.078 1.00 71.00 525 ASN A O 1
ATOM 4090 N N . PRO A 1 526 ? -28.889 12.154 -28.278 1.00 80.00 526 PRO A N 1
ATOM 4091 C CA . PRO A 1 526 ? -28.185 10.951 -27.862 1.00 80.00 526 PRO A CA 1
ATOM 4092 C C . PRO A 1 526 ? -28.986 10.205 -26.790 1.00 80.00 526 PRO A C 1
ATOM 4094 O O . PRO A 1 526 ? -29.580 10.811 -25.900 1.00 80.00 526 PRO A O 1
ATOM 4097 N N . THR A 1 527 ? -28.994 8.876 -26.879 1.00 83.06 527 THR A N 1
ATOM 4098 C CA . THR A 1 527 ? -29.661 7.995 -25.909 1.00 83.06 527 THR A CA 1
ATOM 4099 C C . THR A 1 527 ? -28.662 7.556 -24.828 1.00 83.06 527 THR A C 1
ATOM 4101 O O . THR A 1 527 ? -27.501 7.303 -25.164 1.00 83.06 527 THR A O 1
ATOM 4104 N N . PRO A 1 528 ? -29.061 7.452 -23.544 1.00 85.31 528 PRO A N 1
ATOM 4105 C CA . PRO A 1 528 ? -28.198 6.923 -22.487 1.00 85.31 528 PRO A CA 1
ATOM 4106 C C . PRO A 1 528 ? -27.674 5.513 -22.799 1.00 85.31 528 PRO A C 1
ATOM 4108 O O . PRO A 1 528 ? -28.408 4.675 -23.314 1.00 85.31 528 PRO A O 1
ATOM 4111 N N . SER A 1 529 ? -26.411 5.235 -22.459 1.00 83.50 529 SER A N 1
ATOM 4112 C CA . SER A 1 529 ? -25.749 3.966 -22.814 1.00 83.50 529 SER A CA 1
ATOM 4113 C C . SER A 1 529 ? -26.100 2.782 -21.905 1.00 83.50 529 SER A C 1
ATOM 4115 O O . SER A 1 529 ? -25.926 1.640 -22.314 1.00 83.50 529 SER A O 1
ATOM 4117 N N . TYR A 1 530 ? -26.569 3.034 -20.680 1.00 84.81 530 TYR A N 1
ATOM 4118 C CA . TYR A 1 530 ? -26.875 2.002 -19.683 1.00 84.81 530 TYR A CA 1
ATOM 4119 C C . TYR A 1 530 ? -28.374 2.003 -19.374 1.00 84.81 530 TYR A C 1
ATOM 4121 O O . TYR A 1 530 ? -28.822 2.522 -18.355 1.00 84.81 530 TYR A O 1
ATOM 4129 N N . ILE A 1 531 ? -29.158 1.438 -20.291 1.00 83.38 531 ILE A N 1
ATOM 4130 C CA . ILE A 1 531 ? -30.587 1.172 -20.094 1.00 83.38 531 ILE A CA 1
ATOM 4131 C C . ILE A 1 531 ? -30.716 -0.311 -19.762 1.00 83.38 531 ILE A C 1
ATOM 4133 O O . ILE A 1 531 ? -30.228 -1.140 -20.524 1.00 83.38 531 ILE A O 1
ATOM 4137 N N . ALA A 1 532 ? -31.326 -0.643 -18.625 1.00 83.00 532 ALA A N 1
ATOM 4138 C CA . ALA A 1 532 ? -31.510 -2.028 -18.199 1.00 83.00 532 ALA A CA 1
ATOM 4139 C C . ALA A 1 532 ? -32.952 -2.512 -18.419 1.00 83.00 532 ALA A C 1
ATOM 4141 O O . ALA A 1 532 ? -33.863 -1.722 -18.665 1.00 83.00 532 ALA A O 1
ATOM 4142 N N . SER A 1 533 ? -33.167 -3.823 -18.317 1.00 84.38 533 SER A N 1
ATOM 4143 C CA . SER A 1 533 ? -34.486 -4.444 -18.439 1.00 84.38 533 SER A CA 1
ATOM 4144 C C . SER A 1 533 ? -35.320 -4.134 -17.211 1.00 84.38 533 SER A C 1
ATOM 4146 O O . SER A 1 533 ? -34.797 -3.881 -16.121 1.00 84.38 533 SER A O 1
ATOM 4148 N N . GLU A 1 534 ? -36.634 -4.235 -17.379 1.00 78.62 534 GLU A N 1
ATOM 4149 C CA . GLU A 1 534 ? -37.561 -4.251 -16.258 1.00 78.62 534 GLU A CA 1
ATOM 4150 C C . GLU A 1 534 ? -37.149 -5.334 -15.242 1.00 78.62 534 GLU A C 1
ATOM 4152 O O . GLU A 1 534 ? -36.741 -6.435 -15.617 1.00 78.62 534 GLU A O 1
ATOM 4157 N N . GLY A 1 535 ? -37.162 -4.983 -13.953 1.00 78.88 535 GLY A N 1
ATOM 4158 C CA . GLY A 1 535 ? -36.708 -5.857 -12.864 1.00 78.88 535 GLY A CA 1
ATOM 4159 C C . GLY A 1 535 ? -35.192 -5.894 -12.621 1.00 78.88 535 GLY A C 1
ATOM 4160 O O . GLY A 1 535 ? -34.753 -6.570 -11.694 1.00 78.88 535 GLY A O 1
ATOM 4161 N N . SER A 1 536 ? -34.376 -5.170 -13.398 1.00 88.88 536 SER A N 1
ATOM 4162 C CA . SER A 1 536 ? -32.936 -5.066 -13.127 1.00 88.88 536 SER A CA 1
ATOM 4163 C C . SER A 1 536 ? -32.652 -4.415 -11.771 1.00 88.88 536 SER A C 1
ATOM 4165 O O . SER A 1 536 ? -33.243 -3.391 -11.426 1.00 88.88 536 SER A O 1
ATOM 4167 N N . VAL A 1 537 ? -31.642 -4.937 -11.065 1.00 89.56 537 VAL A N 1
ATOM 4168 C CA . VAL A 1 537 ? -31.090 -4.351 -9.830 1.00 89.56 537 VAL A CA 1
ATOM 4169 C C . VAL A 1 537 ? -30.623 -2.900 -10.000 1.00 89.56 537 VAL A C 1
ATOM 4171 O O . VAL A 1 537 ? -30.518 -2.179 -9.006 1.00 89.56 537 VAL A O 1
ATOM 4174 N N . LEU A 1 538 ? -30.387 -2.457 -11.245 1.00 90.38 538 LEU A N 1
ATOM 4175 C CA . LEU A 1 538 ? -30.079 -1.067 -11.573 1.00 90.38 538 LEU A CA 1
ATOM 4176 C C . LEU A 1 538 ? -31.148 -0.101 -11.047 1.00 90.38 538 LEU A C 1
ATOM 4178 O O . LEU A 1 538 ? -30.823 0.952 -10.501 1.00 90.38 538 LEU A O 1
ATOM 4182 N N . TYR A 1 539 ? -32.421 -0.476 -11.172 1.00 89.88 539 TYR A N 1
ATOM 4183 C CA . TYR A 1 539 ? -33.539 0.360 -10.763 1.00 89.88 539 TYR A CA 1
ATOM 4184 C C . TYR A 1 539 ? -34.028 -0.058 -9.375 1.00 89.88 539 TYR A C 1
ATOM 4186 O O . TYR A 1 539 ? -34.405 -1.203 -9.130 1.00 89.88 539 TYR A O 1
ATOM 4194 N N . ALA A 1 540 ? -34.005 0.878 -8.426 1.00 91.00 540 ALA A N 1
ATOM 4195 C CA . ALA A 1 540 ? -34.530 0.642 -7.088 1.00 91.00 540 ALA A CA 1
ATOM 4196 C C . ALA A 1 540 ? -36.052 0.407 -7.117 1.00 91.00 540 ALA A C 1
ATOM 4198 O O . ALA A 1 540 ? -36.788 1.116 -7.810 1.00 91.00 540 ALA A O 1
ATOM 4199 N N . ASN A 1 541 ? -36.539 -0.561 -6.330 1.00 93.38 541 ASN A N 1
ATOM 4200 C CA . ASN A 1 541 ? -37.974 -0.776 -6.136 1.00 93.38 541 ASN A CA 1
ATOM 4201 C C . ASN A 1 541 ? -38.561 0.420 -5.375 1.00 93.38 541 ASN A C 1
ATOM 4203 O O . ASN A 1 541 ? -38.489 0.490 -4.148 1.00 93.38 541 ASN A O 1
ATOM 4207 N N . ARG A 1 542 ? -39.135 1.374 -6.111 1.00 93.88 542 ARG A N 1
ATOM 4208 C CA . ARG A 1 542 ? -39.610 2.636 -5.535 1.00 93.88 542 ARG A CA 1
ATOM 4209 C C . ARG A 1 542 ? -40.609 2.417 -4.402 1.00 93.88 542 ARG A C 1
ATOM 4211 O O . ARG A 1 542 ? -40.485 3.076 -3.385 1.00 93.88 542 ARG A O 1
ATOM 4218 N N . VAL A 1 543 ? -41.515 1.443 -4.515 1.00 94.94 543 VAL A N 1
ATOM 4219 C CA . VAL A 1 543 ? -42.499 1.142 -3.459 1.00 94.94 543 VAL A CA 1
ATOM 4220 C C . VAL A 1 543 ? -41.809 0.727 -2.155 1.00 94.94 543 VAL A C 1
ATOM 4222 O O . VAL A 1 543 ? -42.138 1.250 -1.090 1.00 94.94 543 VAL A O 1
ATOM 4225 N N . LEU A 1 544 ? -40.826 -0.174 -2.236 1.00 95.31 544 LEU A N 1
ATOM 4226 C CA . LEU A 1 544 ? -40.035 -0.614 -1.083 1.00 95.31 544 LEU A CA 1
ATOM 4227 C C . LEU A 1 544 ? -39.268 0.556 -0.450 1.00 95.31 544 LEU A C 1
ATOM 4229 O O . LEU A 1 544 ? -39.383 0.790 0.752 1.00 95.31 544 LEU A O 1
ATOM 4233 N N . TYR A 1 545 ? -38.506 1.308 -1.246 1.00 96.06 545 TYR A N 1
ATOM 4234 C CA . TYR A 1 545 ? -37.638 2.359 -0.707 1.00 96.06 545 TYR A CA 1
ATOM 4235 C C . TYR A 1 545 ? -38.407 3.606 -0.251 1.00 96.06 545 TYR A C 1
ATOM 4237 O O . TYR A 1 545 ? -37.968 4.257 0.694 1.00 96.06 545 TYR A O 1
ATOM 4245 N N . THR A 1 546 ? -39.581 3.906 -0.820 1.00 96.00 546 THR A N 1
ATOM 4246 C CA . THR A 1 546 ? -40.502 4.915 -0.265 1.00 96.00 546 THR A CA 1
ATOM 4247 C C . THR A 1 546 ? -41.004 4.481 1.110 1.00 96.00 546 THR A C 1
ATOM 4249 O O . THR A 1 546 ? -40.934 5.261 2.053 1.00 96.00 546 THR A O 1
ATOM 4252 N N . ARG A 1 547 ? -41.411 3.215 1.279 1.00 95.94 547 ARG A N 1
ATOM 4253 C CA . ARG A 1 547 ? -41.830 2.687 2.590 1.00 95.94 547 ARG A CA 1
ATOM 4254 C C . ARG A 1 547 ? -40.702 2.747 3.626 1.00 95.94 547 ARG A C 1
ATOM 4256 O O . ARG A 1 547 ? -40.942 3.123 4.772 1.00 95.94 547 ARG A O 1
ATOM 4263 N N . ILE A 1 548 ? -39.473 2.415 3.223 1.00 96.31 548 ILE A N 1
ATOM 4264 C CA . ILE A 1 548 ? -38.271 2.579 4.057 1.00 96.31 548 ILE A CA 1
ATOM 4265 C C . ILE A 1 548 ? -38.068 4.057 4.424 1.00 96.31 548 ILE A C 1
ATOM 4267 O O . ILE A 1 548 ? -37.808 4.362 5.585 1.00 96.31 548 ILE A O 1
ATOM 4271 N N . SER A 1 549 ? -38.228 4.978 3.471 1.00 94.19 549 SER A N 1
ATOM 4272 C CA . SER A 1 549 ? -38.060 6.428 3.658 1.00 94.19 549 SER A CA 1
ATOM 4273 C C . SER A 1 549 ? -39.124 7.082 4.552 1.00 94.19 549 SER A C 1
ATOM 4275 O O . SER A 1 549 ? -38.818 7.998 5.313 1.00 94.19 549 SER A O 1
ATOM 4277 N N . GLU A 1 550 ? -40.360 6.593 4.525 1.00 93.62 550 GLU A N 1
ATOM 4278 C CA . GLU A 1 550 ? -41.484 7.197 5.255 1.00 93.62 550 GLU A CA 1
ATOM 4279 C C . GLU A 1 550 ? -41.734 6.562 6.629 1.00 93.62 550 GLU A C 1
ATOM 4281 O O . GLU A 1 550 ? -42.567 7.045 7.397 1.00 93.62 550 GLU A O 1
ATOM 4286 N N . THR A 1 551 ? -41.019 5.485 6.973 1.00 91.56 551 THR A N 1
ATOM 4287 C CA . THR A 1 551 ? -41.243 4.800 8.249 1.00 91.56 551 THR A CA 1
ATOM 4288 C C . THR A 1 551 ? -40.952 5.694 9.459 1.00 91.56 551 THR A C 1
ATOM 4290 O O . THR A 1 551 ? -39.860 6.250 9.606 1.00 91.56 551 THR A O 1
ATOM 4293 N N . SER A 1 552 ? -41.920 5.770 10.375 1.00 87.69 552 SER A N 1
ATOM 4294 C CA . SER A 1 552 ? -41.781 6.432 11.675 1.00 87.69 552 SER A CA 1
ATOM 4295 C C . SER A 1 552 ? -41.177 5.523 12.752 1.00 87.69 552 SER A C 1
ATOM 4297 O O . SER A 1 552 ? -40.868 5.987 13.848 1.00 87.69 552 SER A O 1
ATOM 4299 N N . THR A 1 553 ? -41.013 4.225 12.479 1.00 90.56 553 THR A N 1
ATOM 4300 C CA . THR A 1 553 ? -40.486 3.234 13.431 1.00 90.56 553 THR A CA 1
ATOM 4301 C C . THR A 1 553 ? -38.972 3.096 13.271 1.00 90.56 553 THR A C 1
ATOM 4303 O O . THR A 1 553 ? -38.462 2.095 12.761 1.00 90.56 553 THR A O 1
ATOM 4306 N N . ARG A 1 554 ? -38.247 4.145 13.668 1.00 94.56 554 ARG A N 1
ATOM 4307 C CA . ARG A 1 554 ? -36.781 4.203 13.627 1.00 94.56 554 ARG A CA 1
ATOM 4308 C C . ARG A 1 554 ? -36.215 4.476 15.014 1.00 94.56 554 ARG A C 1
ATOM 4310 O O . ARG A 1 554 ? -36.763 5.284 15.761 1.00 94.56 554 ARG A O 1
ATOM 4317 N N . LYS A 1 555 ? -35.084 3.857 15.341 1.00 96.62 555 LYS A N 1
ATOM 4318 C CA . LYS A 1 555 ? -34.342 4.085 16.585 1.00 96.62 555 LYS A CA 1
ATOM 4319 C C . LYS A 1 555 ? -32.922 4.539 16.268 1.00 96.62 555 LYS A C 1
ATOM 4321 O O . LYS A 1 555 ? -32.208 3.849 15.550 1.00 96.62 555 LYS A O 1
ATOM 4326 N N . ILE A 1 556 ? -32.495 5.672 16.826 1.00 97.56 556 ILE A N 1
ATOM 4327 C CA . ILE A 1 556 ? -31.102 6.128 16.708 1.00 97.56 556 ILE A CA 1
ATOM 4328 C C . ILE A 1 556 ? -30.186 5.123 17.408 1.00 97.56 556 ILE A C 1
ATOM 4330 O O . ILE A 1 556 ? -30.377 4.818 18.588 1.00 97.56 556 ILE A O 1
ATOM 4334 N N . VAL A 1 557 ? -29.171 4.649 16.691 1.00 97.69 557 VAL A N 1
ATOM 4335 C CA . VAL A 1 557 ? -28.089 3.812 17.232 1.00 97.69 557 VAL A CA 1
ATOM 4336 C C . VAL A 1 557 ? -26.753 4.548 17.281 1.00 97.69 557 VAL A C 1
ATOM 4338 O O . VAL A 1 557 ? -25.912 4.228 18.117 1.00 97.69 557 VAL A O 1
ATOM 4341 N N . GLN A 1 558 ? -26.553 5.552 16.424 1.00 98.06 558 GLN A N 1
ATOM 4342 C CA . GLN A 1 558 ? -25.402 6.453 16.476 1.00 98.06 558 GLN A CA 1
ATOM 4343 C C . GLN A 1 558 ? -25.842 7.873 16.125 1.00 98.06 558 GLN A C 1
ATOM 4345 O O . GLN A 1 558 ? -26.648 8.059 15.218 1.00 98.06 558 GLN A O 1
ATOM 4350 N N . ASP A 1 559 ? -25.285 8.860 16.817 1.00 98.31 559 ASP A N 1
ATOM 4351 C CA . ASP A 1 559 ? -25.502 10.284 16.564 1.00 98.31 559 ASP A CA 1
ATOM 4352 C C . ASP A 1 559 ? -24.231 11.041 16.941 1.00 98.31 559 ASP A C 1
ATOM 4354 O O . ASP A 1 559 ? -23.750 10.943 18.074 1.00 98.31 559 ASP A O 1
ATOM 4358 N N . PHE A 1 560 ? -23.634 11.733 15.976 1.00 98.62 560 PHE A N 1
ATOM 4359 C CA . PHE A 1 560 ? -22.444 12.531 16.226 1.00 98.62 560 PHE A CA 1
ATOM 4360 C C . PHE A 1 560 ? -22.244 13.637 15.195 1.00 98.62 560 PHE A C 1
ATOM 4362 O O . PHE A 1 560 ? -22.743 13.605 14.072 1.00 98.62 560 PHE A O 1
ATOM 4369 N N . ILE A 1 561 ? -21.408 14.595 15.583 1.00 98.62 561 ILE A N 1
ATOM 4370 C CA . ILE A 1 561 ? -20.935 15.676 14.729 1.00 98.62 561 ILE A CA 1
ATOM 4371 C C . ILE A 1 561 ? -19.550 15.331 14.172 1.00 98.62 561 ILE A C 1
ATOM 4373 O O . ILE A 1 561 ? -18.682 14.852 14.907 1.00 98.62 561 ILE A O 1
ATOM 4377 N N . VAL A 1 562 ? -19.341 15.586 12.880 1.00 98.44 562 VAL A N 1
ATOM 4378 C CA . VAL A 1 562 ? -18.022 15.651 12.245 1.00 98.44 562 VAL A CA 1
ATOM 4379 C C . VAL A 1 562 ? -17.581 17.120 12.271 1.00 98.44 562 VAL A C 1
ATOM 4381 O O . VAL A 1 562 ? -18.216 17.949 11.613 1.00 98.44 562 VAL A O 1
ATOM 4384 N N . PRO A 1 563 ? -16.543 17.477 13.055 1.00 98.06 563 PRO A N 1
ATOM 4385 C CA . PRO A 1 563 ? -16.046 18.852 13.141 1.00 98.06 563 PRO A CA 1
ATOM 4386 C C . PRO A 1 563 ? -15.590 19.382 11.785 1.00 98.06 563 PRO A C 1
ATOM 4388 O O . PRO A 1 563 ? -15.267 18.590 10.904 1.00 98.06 563 PRO A O 1
ATOM 4391 N N . ILE A 1 564 ? -15.491 20.702 11.629 1.00 97.25 564 ILE A N 1
ATOM 4392 C CA . ILE A 1 564 ? -14.929 21.335 10.425 1.00 97.25 564 ILE A CA 1
ATOM 4393 C C . ILE A 1 564 ? -13.520 20.821 10.104 1.00 97.25 564 ILE A C 1
ATOM 4395 O O . ILE A 1 564 ? -12.745 20.533 11.017 1.00 97.25 564 ILE A O 1
ATOM 4399 N N . ARG A 1 565 ? -13.172 20.752 8.812 1.00 95.88 565 ARG A N 1
ATOM 4400 C CA . ARG A 1 565 ? -11.826 20.386 8.330 1.00 95.88 565 ARG A CA 1
ATOM 4401 C C . ARG A 1 565 ? -11.307 19.072 8.923 1.00 95.88 565 ARG A C 1
ATOM 4403 O O . ARG A 1 565 ? -10.120 18.939 9.219 1.00 95.88 565 ARG A O 1
ATOM 4410 N N . SER A 1 566 ? -12.200 18.116 9.148 1.00 97.62 566 SER A N 1
ATOM 4411 C CA . SER A 1 566 ? -11.868 16.846 9.785 1.00 97.62 566 SER A CA 1
ATOM 4412 C C . SER A 1 566 ? -12.637 15.697 9.148 1.00 97.62 566 SER A C 1
ATOM 4414 O O . SER A 1 566 ? -13.571 15.912 8.377 1.00 97.62 566 SER A O 1
ATOM 4416 N N . GLY A 1 567 ? -12.218 14.468 9.447 1.00 98.06 567 GLY A N 1
ATOM 4417 C CA . GLY A 1 567 ? -12.882 13.263 8.971 1.00 98.06 567 GLY A CA 1
ATOM 4418 C C . GLY A 1 567 ? -13.200 12.305 10.108 1.00 98.06 567 GLY A C 1
ATOM 4419 O O . GLY A 1 567 ? -12.465 12.235 11.096 1.00 98.06 567 GLY A O 1
ATOM 4420 N N . LYS A 1 568 ? -14.282 11.541 9.959 1.00 98.56 568 LYS A N 1
ATOM 4421 C CA . LYS A 1 568 ? -14.650 10.463 10.884 1.00 98.56 568 LYS A CA 1
ATOM 4422 C C . LYS A 1 568 ? -15.210 9.274 10.116 1.00 98.56 568 LYS A C 1
ATOM 4424 O O . LYS A 1 568 ? -15.925 9.468 9.139 1.00 98.56 568 LYS A O 1
ATOM 4429 N N . ALA A 1 569 ? -14.882 8.067 10.571 1.00 98.56 569 ALA A N 1
ATOM 4430 C CA . ALA A 1 569 ? -15.387 6.816 10.017 1.00 98.56 569 ALA A CA 1
ATOM 4431 C C . ALA A 1 569 ? -16.266 6.066 11.030 1.00 98.56 569 ALA A C 1
ATOM 4433 O O . ALA A 1 569 ? -16.022 6.150 12.238 1.00 98.56 569 ALA A O 1
ATOM 4434 N N . TRP A 1 570 ? -17.295 5.370 10.544 1.00 98.62 570 TRP A N 1
ATOM 4435 C CA . TRP A 1 570 ? -18.290 4.661 11.355 1.00 98.62 570 TRP A CA 1
ATOM 4436 C C . TRP A 1 570 ? -18.953 3.507 10.588 1.00 98.62 570 TRP A C 1
ATOM 4438 O O . TRP A 1 570 ? -18.992 3.497 9.358 1.00 98.62 570 TRP A O 1
ATOM 4448 N N . CYS A 1 571 ? -19.511 2.540 11.320 1.00 98.31 571 CYS A N 1
ATOM 4449 C CA . CYS A 1 571 ? -20.255 1.423 10.733 1.00 98.31 571 CYS A CA 1
ATOM 4450 C C . CYS A 1 571 ? -21.733 1.763 10.533 1.00 98.31 571 CYS A C 1
ATOM 4452 O O . CYS A 1 571 ? -22.361 2.331 11.431 1.00 98.31 571 CYS A O 1
ATOM 4454 N N . VAL A 1 572 ? -22.301 1.292 9.425 1.00 98.44 572 VAL A N 1
ATOM 4455 C CA . VAL A 1 572 ? -23.743 1.244 9.167 1.00 98.44 572 VAL A CA 1
ATOM 4456 C C . VAL A 1 572 ? -24.097 -0.201 8.793 1.00 98.44 572 VAL A C 1
ATOM 4458 O O . VAL A 1 572 ? -23.684 -0.664 7.728 1.00 98.44 572 VAL A O 1
ATOM 4461 N N . PRO A 1 573 ? -24.789 -0.953 9.668 1.00 98.25 573 PRO A N 1
ATOM 4462 C CA . PRO A 1 573 ? -25.189 -2.325 9.360 1.00 98.25 573 PRO A CA 1
ATOM 4463 C C . PRO A 1 573 ? -26.200 -2.384 8.210 1.00 98.25 573 PRO A C 1
ATOM 4465 O O . PRO A 1 573 ? -26.959 -1.434 8.006 1.00 98.25 573 PRO A O 1
ATOM 4468 N N . ALA A 1 574 ? -26.262 -3.514 7.503 1.00 98.19 574 ALA A N 1
ATOM 4469 C CA . ALA A 1 574 ? -27.294 -3.734 6.489 1.00 98.19 574 ALA A CA 1
ATOM 4470 C C . ALA A 1 574 ? -28.706 -3.526 7.081 1.00 98.19 574 ALA A C 1
ATOM 4472 O O . ALA A 1 574 ? -28.961 -3.830 8.252 1.00 98.19 574 ALA A O 1
ATOM 4473 N N . GLY A 1 575 ? -29.627 -2.968 6.297 1.00 97.12 575 GLY A N 1
ATOM 4474 C CA . GLY A 1 575 ? -30.992 -2.679 6.747 1.00 97.12 575 GLY A CA 1
ATOM 4475 C C . GLY A 1 575 ? -31.150 -1.398 7.579 1.00 97.12 575 GLY A C 1
ATOM 4476 O O . GLY A 1 575 ? -32.268 -1.063 7.970 1.00 97.12 575 GLY A O 1
ATOM 4477 N N . HIS A 1 576 ? -30.064 -0.674 7.870 1.00 98.12 576 HIS A N 1
ATOM 4478 C CA . HIS A 1 576 ? -30.107 0.592 8.610 1.00 98.12 576 HIS A CA 1
ATOM 4479 C C . HIS A 1 576 ? -30.150 1.803 7.674 1.00 98.12 576 HIS A C 1
ATOM 4481 O O . HIS A 1 576 ? -29.762 1.729 6.507 1.00 98.12 576 HIS A O 1
ATOM 4487 N N . ILE A 1 577 ? -30.581 2.946 8.211 1.00 98.50 577 ILE A N 1
ATOM 4488 C CA . ILE A 1 577 ? -30.563 4.236 7.513 1.00 98.50 577 ILE A CA 1
ATOM 4489 C C . ILE A 1 577 ? -29.474 5.123 8.114 1.00 98.50 577 ILE A C 1
ATOM 4491 O O . ILE A 1 577 ? -29.439 5.337 9.321 1.00 98.50 577 ILE A O 1
ATOM 4495 N N . CYS A 1 578 ? -28.606 5.677 7.276 1.00 98.69 578 CYS A N 1
ATOM 4496 C CA . CYS A 1 578 ? -27.629 6.692 7.644 1.00 98.69 578 CYS A CA 1
ATOM 4497 C C . CYS A 1 578 ? -28.051 8.044 7.062 1.00 98.69 578 CYS A C 1
ATOM 4499 O O . CYS A 1 578 ? -28.106 8.207 5.844 1.00 98.69 578 CYS A O 1
ATOM 4501 N N . ARG A 1 579 ? -28.320 9.021 7.926 1.00 98.69 579 ARG A N 1
ATOM 4502 C CA . ARG A 1 579 ? -28.609 10.410 7.562 1.00 98.69 579 ARG A CA 1
ATOM 4503 C C . ARG A 1 579 ? -27.365 11.265 7.760 1.00 98.69 579 ARG A C 1
ATOM 4505 O O . ARG A 1 579 ? -26.746 11.220 8.820 1.00 98.69 579 ARG A O 1
ATOM 4512 N N . ILE A 1 580 ? -27.044 12.083 6.764 1.00 98.81 580 ILE A N 1
ATOM 4513 C CA . ILE A 1 580 ? -26.030 13.137 6.852 1.00 98.81 580 ILE A CA 1
ATOM 4514 C C . ILE A 1 580 ? -26.747 14.470 6.668 1.00 98.81 580 ILE A C 1
ATOM 4516 O O . ILE A 1 580 ? -27.522 14.615 5.725 1.00 98.81 580 ILE A O 1
ATOM 4520 N N . SER A 1 581 ? -26.523 15.427 7.568 1.00 98.62 581 SER A N 1
ATOM 4521 C CA . SER A 1 581 ? -27.243 16.707 7.579 1.00 98.62 581 SER A CA 1
ATOM 4522 C C . SER A 1 581 ? -26.348 17.906 7.880 1.00 98.62 581 SER A C 1
ATOM 4524 O O . SER A 1 581 ? -25.248 17.760 8.423 1.00 98.62 581 SER A O 1
ATOM 4526 N N . THR A 1 582 ? -26.843 19.095 7.540 1.00 98.25 582 THR A N 1
ATOM 4527 C CA . THR A 1 582 ? -26.203 20.398 7.751 1.00 98.25 582 THR A CA 1
ATOM 4528 C C . THR A 1 582 ? -26.798 21.104 8.977 1.00 98.25 582 THR A C 1
ATOM 4530 O O . THR A 1 582 ? -27.728 21.893 8.830 1.00 98.25 582 THR A O 1
ATOM 4533 N N . PRO A 1 583 ? -26.322 20.858 10.214 1.00 97.31 583 PRO A N 1
ATOM 4534 C CA . PRO A 1 583 ? -26.952 21.401 11.424 1.00 97.31 583 PRO A CA 1
ATOM 4535 C C . PRO A 1 583 ? -26.879 22.932 11.522 1.00 97.31 583 PRO A C 1
ATOM 4537 O O . PRO A 1 583 ? -27.816 23.562 12.004 1.00 97.31 583 PRO A O 1
ATOM 4540 N N . GLU A 1 584 ? -25.784 23.533 11.056 1.00 97.00 584 GLU A N 1
ATOM 4541 C CA . GLU A 1 584 ? -25.492 24.963 11.247 1.00 97.00 584 GLU A CA 1
ATOM 4542 C C . GLU A 1 584 ? -25.606 25.788 9.954 1.00 97.00 584 GLU A C 1
ATOM 4544 O O . GLU A 1 584 ? -25.428 27.005 9.971 1.00 97.00 584 GLU A O 1
ATOM 4549 N N . GLY A 1 585 ? -25.913 25.149 8.822 1.00 94.44 585 GLY A N 1
ATOM 4550 C CA . GLY A 1 585 ? -25.973 25.790 7.506 1.00 94.44 585 GLY A CA 1
ATOM 4551 C C . GLY A 1 585 ? -25.065 25.118 6.474 1.00 94.44 585 GLY A C 1
ATOM 4552 O O . GLY A 1 585 ? -24.624 23.991 6.697 1.00 94.44 585 GLY A O 1
ATOM 4553 N N . PRO A 1 586 ? -24.792 25.781 5.339 1.00 96.88 586 PRO A N 1
ATOM 4554 C CA . PRO A 1 586 ? -24.186 25.131 4.187 1.00 96.88 586 PRO A CA 1
ATOM 4555 C C . PRO A 1 586 ? -22.759 24.660 4.474 1.00 96.88 586 PRO A C 1
ATOM 4557 O O . PRO A 1 586 ? -21.930 25.400 5.004 1.00 96.88 586 PRO A O 1
ATOM 4560 N N . GLN A 1 587 ? -22.491 23.411 4.113 1.00 97.62 587 GLN A N 1
ATOM 4561 C CA . GLN A 1 587 ? -21.187 22.762 4.173 1.00 97.62 587 GLN A CA 1
ATOM 4562 C C . GLN A 1 587 ? -21.201 21.607 3.176 1.00 97.62 587 GLN A C 1
ATOM 4564 O O . GLN A 1 587 ? -22.154 20.829 3.163 1.00 97.62 587 GLN A O 1
ATOM 4569 N N . VAL A 1 588 ? -20.149 21.470 2.371 1.00 97.75 588 VAL A N 1
ATOM 4570 C CA . VAL A 1 588 ? -19.985 20.301 1.493 1.00 97.75 588 VAL A CA 1
ATOM 4571 C C . VAL A 1 588 ? -19.239 19.174 2.209 1.00 97.75 588 VAL A C 1
ATOM 4573 O O . VAL A 1 588 ? -18.393 19.420 3.077 1.00 97.75 588 VAL A O 1
ATOM 4576 N N . GLY A 1 589 ? -19.564 17.930 1.873 1.00 98.12 589 GLY A N 1
ATOM 4577 C CA . GLY A 1 589 ? -18.984 16.755 2.518 1.00 98.12 589 GLY A CA 1
ATOM 4578 C C . GLY A 1 589 ? -18.521 15.707 1.519 1.00 98.12 589 GLY A C 1
ATOM 4579 O O . GLY A 1 589 ? -19.250 15.368 0.597 1.00 98.12 589 GLY A O 1
ATOM 4580 N N . ASP A 1 590 ? -17.344 15.143 1.752 1.00 98.75 590 ASP A N 1
ATOM 4581 C CA . ASP A 1 590 ? -16.755 14.111 0.899 1.00 98.75 590 ASP A CA 1
ATOM 4582 C C . ASP A 1 590 ? -16.924 12.751 1.578 1.00 98.75 590 ASP A C 1
ATOM 4584 O O . ASP A 1 590 ? -16.353 12.525 2.650 1.00 98.75 590 ASP A O 1
ATOM 4588 N N . LEU A 1 591 ? -17.709 11.852 0.979 1.00 98.81 591 LEU A N 1
ATOM 4589 C CA . LEU A 1 591 ? -18.028 10.540 1.553 1.00 98.81 591 LEU A CA 1
ATOM 4590 C C . LEU A 1 591 ? -17.352 9.398 0.776 1.00 98.81 591 LEU A C 1
ATOM 4592 O O . LEU A 1 591 ? -17.419 9.315 -0.451 1.00 98.81 591 LEU A O 1
ATOM 4596 N N . ASN A 1 592 ? -16.738 8.477 1.514 1.00 98.81 592 ASN A N 1
ATOM 4597 C CA . ASN A 1 592 ? -16.274 7.177 1.034 1.00 98.81 592 ASN A CA 1
ATOM 4598 C C . ASN A 1 592 ? -17.030 6.046 1.742 1.00 98.81 592 ASN A C 1
ATOM 4600 O O . ASN A 1 592 ? -17.462 6.193 2.890 1.00 98.81 592 ASN A O 1
ATOM 4604 N N . ILE A 1 593 ? -17.174 4.912 1.051 1.00 98.81 593 ILE A N 1
ATOM 4605 C CA . ILE A 1 593 ? -17.935 3.754 1.529 1.00 98.81 593 ILE A CA 1
ATOM 4606 C C . ILE A 1 593 ? -17.173 2.473 1.176 1.00 98.81 593 ILE A C 1
ATOM 4608 O O . ILE A 1 593 ? -16.780 2.263 0.029 1.00 98.81 593 ILE A O 1
ATOM 4612 N N . TRP A 1 594 ? -16.994 1.597 2.158 1.00 98.75 594 TRP A N 1
ATOM 4613 C CA . TRP A 1 594 ? -16.392 0.271 2.015 1.00 98.75 594 TRP A CA 1
ATOM 4614 C C . TRP A 1 594 ? -17.359 -0.790 2.523 1.00 98.75 594 TRP A C 1
ATOM 4616 O O . TRP A 1 594 ? -18.162 -0.524 3.415 1.00 98.75 594 TRP A O 1
ATOM 4626 N N . ASN A 1 595 ? -17.256 -2.014 2.014 1.00 98.44 595 ASN A N 1
ATOM 4627 C CA . ASN A 1 595 ? -17.821 -3.158 2.716 1.00 98.44 595 ASN A CA 1
ATOM 4628 C C . ASN A 1 595 ? -17.066 -3.320 4.043 1.00 98.44 595 ASN A C 1
ATOM 4630 O O . ASN A 1 595 ? -15.837 -3.427 4.060 1.00 98.44 595 ASN A O 1
ATOM 4634 N N . LEU A 1 596 ? -17.805 -3.368 5.152 1.00 95.75 596 LEU A N 1
ATOM 4635 C CA . LEU A 1 596 ? -17.244 -3.423 6.501 1.00 95.75 596 LEU A CA 1
ATOM 4636 C C . LEU A 1 596 ? -16.324 -4.635 6.723 1.00 95.75 596 LEU A C 1
ATOM 4638 O O . LEU A 1 596 ? -15.375 -4.570 7.501 1.00 95.75 596 LEU A O 1
ATOM 4642 N N . ARG A 1 597 ? -16.609 -5.754 6.053 1.00 94.12 597 ARG A N 1
ATOM 4643 C CA . ARG A 1 597 ? -15.897 -7.031 6.218 1.00 94.12 597 ARG A CA 1
ATOM 4644 C C . ARG A 1 597 ? -14.838 -7.265 5.144 1.00 94.12 597 ARG A C 1
ATOM 4646 O O . ARG A 1 597 ? -14.020 -8.170 5.289 1.00 94.12 597 ARG A O 1
ATOM 4653 N N . ASN A 1 598 ? -14.855 -6.477 4.071 1.00 95.94 598 ASN A N 1
ATOM 4654 C CA . ASN A 1 598 ? -13.928 -6.599 2.954 1.00 95.94 598 ASN A CA 1
ATOM 4655 C C . ASN A 1 598 ? -13.641 -5.222 2.329 1.00 95.94 598 ASN A C 1
ATOM 4657 O O . ASN A 1 598 ? -14.274 -4.859 1.341 1.00 95.94 598 ASN A O 1
ATOM 4661 N N . PRO A 1 599 ? -12.645 -4.474 2.826 1.00 90.62 599 PRO A N 1
ATOM 4662 C CA . PRO A 1 599 ? -12.344 -3.130 2.330 1.00 90.62 599 PRO A CA 1
ATOM 4663 C C . PRO A 1 599 ? -11.811 -3.089 0.886 1.00 90.62 599 PRO A C 1
ATOM 4665 O O . PRO A 1 599 ? -11.695 -2.012 0.305 1.00 90.62 599 PRO A O 1
ATOM 4668 N N . ARG A 1 600 ? -11.524 -4.244 0.259 1.00 94.62 600 ARG A N 1
ATOM 4669 C CA . ARG A 1 600 ? -11.262 -4.301 -1.191 1.00 94.62 600 ARG A CA 1
ATOM 4670 C C . ARG A 1 600 ? -12.523 -4.025 -2.009 1.00 94.62 600 ARG A C 1
ATOM 4672 O O . ARG A 1 600 ? -12.405 -3.568 -3.141 1.00 94.62 600 ARG A O 1
ATOM 4679 N N . GLU A 1 601 ? -13.700 -4.306 -1.450 1.00 98.25 601 GLU A N 1
ATOM 4680 C CA . GLU A 1 601 ? -14.985 -3.883 -1.992 1.00 98.25 601 GLU A CA 1
ATOM 4681 C C . GLU A 1 601 ? -15.292 -2.468 -1.491 1.00 98.25 601 GLU A C 1
ATOM 4683 O O . GLU A 1 601 ? -15.603 -2.253 -0.317 1.00 98.25 601 GLU A O 1
ATOM 4688 N N . LYS A 1 602 ? -15.192 -1.495 -2.393 1.00 98.25 602 LYS A N 1
ATOM 4689 C CA . LYS A 1 602 ? -15.364 -0.073 -2.090 1.00 98.25 602 LYS A CA 1
ATOM 4690 C C . LYS A 1 602 ? -16.183 0.630 -3.154 1.00 98.25 602 LYS A C 1
ATOM 4692 O O . LYS A 1 602 ? -16.298 0.131 -4.275 1.00 98.25 602 LYS A O 1
ATOM 4697 N N . PHE A 1 603 ? -16.754 1.770 -2.795 1.00 98.56 603 PHE A N 1
ATOM 4698 C CA . PHE A 1 603 ? -17.587 2.563 -3.684 1.00 98.56 603 PHE A CA 1
ATOM 4699 C C . PHE A 1 603 ? -16.837 2.968 -4.960 1.00 98.56 603 PHE A C 1
ATOM 4701 O O . PHE A 1 603 ? -15.652 3.309 -4.946 1.00 98.56 603 PHE A O 1
ATOM 4708 N N . TRP A 1 604 ? -17.549 2.918 -6.085 1.00 98.19 604 TRP A N 1
ATOM 4709 C CA . TRP A 1 604 ? -17.022 3.211 -7.407 1.00 98.19 604 TRP A CA 1
ATOM 4710 C C . TRP A 1 604 ? -17.815 4.336 -8.082 1.00 98.19 604 TRP A C 1
ATOM 4712 O O . TRP A 1 604 ? -18.778 4.103 -8.824 1.00 98.19 604 TRP A O 1
ATOM 4722 N N . ALA A 1 605 ? -17.372 5.577 -7.852 1.00 97.31 605 ALA A N 1
ATOM 4723 C CA . ALA A 1 605 ? -18.008 6.792 -8.369 1.00 97.31 605 ALA A CA 1
ATOM 4724 C C . ALA A 1 605 ? -18.186 6.775 -9.895 1.00 97.31 605 ALA A C 1
ATOM 4726 O O . ALA A 1 605 ? -19.273 7.042 -10.402 1.00 97.31 605 ALA A O 1
ATOM 4727 N N . SER A 1 606 ? -17.146 6.386 -10.643 1.00 95.69 606 SER A N 1
ATOM 4728 C CA . SER A 1 606 ? -17.180 6.381 -12.113 1.00 95.69 606 SER A CA 1
ATOM 4729 C C . SER A 1 606 ? -18.236 5.428 -12.687 1.00 95.69 606 SER A C 1
ATOM 4731 O O . SER A 1 606 ? -18.983 5.799 -13.593 1.00 95.69 606 SER A O 1
ATOM 4733 N N . ARG A 1 607 ? -18.361 4.216 -12.129 1.00 95.75 607 ARG A N 1
ATOM 4734 C CA . ARG A 1 607 ? -19.382 3.258 -12.574 1.00 95.75 607 ARG A CA 1
ATOM 4735 C C . ARG A 1 607 ? -20.777 3.676 -12.143 1.00 95.75 607 ARG A C 1
ATOM 4737 O O . ARG A 1 607 ? -21.696 3.584 -12.946 1.00 95.75 607 ARG A O 1
ATOM 4744 N N . THR A 1 608 ? -20.917 4.199 -10.929 1.00 97.31 608 THR A N 1
ATOM 4745 C CA . THR A 1 608 ? -22.185 4.765 -10.456 1.00 97.31 608 THR A CA 1
ATOM 4746 C C . THR A 1 608 ? -22.657 5.890 -11.380 1.00 97.31 608 THR A C 1
ATOM 4748 O O . THR A 1 608 ? -23.814 5.901 -11.786 1.00 97.31 608 THR A O 1
ATOM 4751 N N . LYS A 1 609 ? -21.745 6.766 -11.819 1.00 95.75 609 LYS A N 1
ATOM 4752 C CA . LYS A 1 609 ? -22.027 7.826 -12.795 1.00 95.75 609 LYS A CA 1
ATOM 4753 C C . LYS A 1 609 ? -22.496 7.300 -14.150 1.00 95.75 609 LYS A C 1
ATOM 4755 O O . LYS A 1 609 ? -23.385 7.890 -14.752 1.00 95.75 609 LYS A O 1
ATOM 4760 N N . GLN A 1 610 ? -21.893 6.216 -14.639 1.00 94.31 610 GLN A N 1
ATOM 4761 C CA . GLN A 1 610 ? -22.299 5.583 -15.898 1.00 94.31 610 GLN A CA 1
ATOM 4762 C C . GLN A 1 610 ? -23.676 4.916 -15.807 1.00 94.31 610 GLN A C 1
ATOM 4764 O O . GLN A 1 610 ? -24.428 4.955 -16.775 1.00 94.31 610 GLN A O 1
ATOM 4769 N N . LEU A 1 611 ? -23.982 4.306 -14.661 1.00 94.50 611 LEU A N 1
ATOM 4770 C CA . LEU A 1 611 ? -25.231 3.588 -14.413 1.00 94.50 611 LEU A CA 1
ATOM 4771 C C . LEU A 1 611 ? -26.411 4.523 -14.101 1.00 94.50 611 LEU A C 1
ATOM 4773 O O . LEU A 1 611 ? -27.531 4.234 -14.508 1.00 94.50 611 LEU A O 1
ATOM 4777 N N . HIS A 1 612 ? -26.158 5.631 -13.398 1.00 94.50 612 HIS A N 1
ATOM 4778 C CA . HIS A 1 612 ? -27.173 6.599 -12.980 1.00 94.50 612 HIS A CA 1
ATOM 4779 C C . HIS A 1 612 ? -27.000 7.938 -13.707 1.00 94.50 612 HIS A C 1
ATOM 4781 O O . HIS A 1 612 ? -27.613 8.178 -14.746 1.00 94.50 612 HIS A O 1
ATOM 4787 N N . ALA A 1 613 ? -26.175 8.826 -13.151 1.00 93.50 613 ALA A N 1
ATOM 4788 C CA . ALA A 1 613 ? -25.904 10.155 -13.684 1.00 93.50 613 ALA A CA 1
ATOM 4789 C C . ALA A 1 613 ? -24.667 10.771 -13.010 1.00 93.50 613 ALA A C 1
ATOM 4791 O O . ALA A 1 613 ? -24.174 10.276 -11.999 1.00 93.50 613 ALA A O 1
ATOM 4792 N N . ALA A 1 614 ? -24.197 11.907 -13.534 1.00 94.38 614 ALA A N 1
ATOM 4793 C CA . ALA A 1 614 ? -23.136 12.714 -12.918 1.00 94.38 614 ALA A CA 1
ATOM 4794 C C . ALA A 1 614 ? -23.463 13.189 -11.489 1.00 94.38 614 ALA A C 1
ATOM 4796 O O . ALA A 1 614 ? -22.546 13.470 -10.721 1.00 94.38 614 ALA A O 1
ATOM 4797 N N . HIS A 1 615 ? -24.751 13.242 -11.147 1.00 96.31 615 HIS A N 1
ATOM 4798 C CA . HIS A 1 615 ? -25.290 13.668 -9.862 1.00 96.31 615 HIS A CA 1
ATOM 4799 C C . HIS A 1 615 ? -26.414 12.728 -9.463 1.00 96.31 615 HIS A C 1
ATOM 4801 O O . HIS A 1 615 ? -27.284 12.439 -10.291 1.00 96.31 615 HIS A O 1
ATOM 4807 N N . VAL A 1 616 ? -26.397 12.274 -8.217 1.00 96.06 616 VAL A N 1
ATOM 4808 C CA . VAL A 1 616 ? -27.313 11.244 -7.711 1.00 96.06 616 VAL A CA 1
ATOM 4809 C C . VAL A 1 616 ? -28.315 11.826 -6.724 1.00 96.06 616 VAL A C 1
ATOM 4811 O O . VAL A 1 616 ? -28.035 12.800 -6.031 1.00 96.06 616 VAL A O 1
ATOM 4814 N N . SER A 1 617 ? -29.504 11.241 -6.661 1.00 96.44 617 SER A N 1
ATOM 4815 C CA . SER A 1 617 ? -30.547 11.640 -5.716 1.00 96.44 617 SER A CA 1
ATOM 4816 C C . SER A 1 617 ? -31.378 10.426 -5.295 1.00 96.44 617 SER A C 1
ATOM 4818 O O . SER A 1 617 ? -30.964 9.282 -5.460 1.00 96.44 617 SER A O 1
ATOM 4820 N N . THR A 1 618 ? -32.544 10.662 -4.694 1.00 96.56 618 THR A N 1
ATOM 4821 C CA . THR A 1 618 ? -33.421 9.599 -4.184 1.00 96.56 618 THR A CA 1
ATOM 4822 C C . THR A 1 618 ? -33.688 8.532 -5.253 1.00 96.56 618 THR A C 1
ATOM 4824 O O . THR A 1 618 ? -33.968 8.857 -6.405 1.00 96.56 618 THR A O 1
ATOM 4827 N N . TYR A 1 619 ? -33.632 7.265 -4.835 1.00 96.00 619 TYR A N 1
ATOM 4828 C CA . TYR A 1 619 ? -33.700 6.032 -5.630 1.00 96.00 619 TYR A CA 1
ATOM 4829 C C . TYR A 1 619 ? -32.436 5.648 -6.410 1.00 96.00 619 TYR A C 1
ATOM 4831 O O . TYR A 1 619 ? -32.363 4.509 -6.877 1.00 96.00 619 TYR A O 1
ATOM 4839 N N . ASP A 1 620 ? -31.434 6.522 -6.525 1.00 96.62 620 ASP A N 1
ATOM 4840 C CA . ASP A 1 620 ? -30.140 6.121 -7.074 1.00 96.62 620 ASP A CA 1
ATOM 4841 C C . ASP A 1 620 ? -29.360 5.267 -6.067 1.00 96.62 620 ASP A C 1
ATOM 4843 O O . ASP A 1 620 ? -29.504 5.389 -4.844 1.00 96.62 620 ASP A O 1
ATOM 4847 N N . ARG A 1 621 ? -28.518 4.379 -6.598 1.00 97.62 621 ARG A N 1
ATOM 4848 C CA . ARG A 1 621 ? -27.727 3.428 -5.817 1.00 97.62 621 ARG A CA 1
ATOM 4849 C C . ARG A 1 621 ? -26.247 3.747 -5.966 1.00 97.62 621 ARG A C 1
ATOM 4851 O O . ARG A 1 621 ? -25.797 4.100 -7.051 1.00 97.62 621 ARG A O 1
ATOM 4858 N N . LEU A 1 622 ? -25.471 3.586 -4.898 1.00 98.31 622 LEU A N 1
ATOM 4859 C CA . LEU A 1 622 ? -24.013 3.709 -4.951 1.00 98.31 622 LEU A CA 1
ATOM 4860 C C . LEU A 1 622 ? -23.392 2.317 -5.078 1.00 98.31 622 LEU A C 1
ATOM 4862 O O . LEU A 1 622 ? -23.604 1.456 -4.222 1.00 98.31 622 LEU A O 1
ATOM 4866 N N . TRP A 1 623 ? -22.646 2.096 -6.160 1.00 98.44 623 TRP A N 1
ATOM 4867 C CA . TRP A 1 623 ? -22.175 0.770 -6.570 1.00 98.44 623 TRP A CA 1
ATOM 4868 C C . TRP A 1 623 ? -20.755 0.482 -6.098 1.00 98.44 623 TRP A C 1
ATOM 4870 O O . TRP A 1 623 ? -19.901 1.372 -6.117 1.00 98.44 623 TRP A O 1
ATOM 4880 N N . SER A 1 624 ? -20.484 -0.771 -5.731 1.00 98.50 624 SER A N 1
ATOM 4881 C CA . SER A 1 624 ? -19.131 -1.235 -5.428 1.00 98.50 624 SER A CA 1
ATOM 4882 C C . SER A 1 624 ? -18.282 -1.480 -6.683 1.00 98.50 624 SER A C 1
ATOM 4884 O O . SER A 1 624 ? -18.780 -1.620 -7.804 1.00 98.50 624 SER A O 1
ATOM 4886 N N . CYS A 1 625 ? -16.962 -1.499 -6.503 1.00 98.00 625 CYS A N 1
ATOM 4887 C CA . CYS A 1 625 ? -15.987 -1.796 -7.548 1.00 98.00 625 CYS A CA 1
ATOM 4888 C C . CYS A 1 625 ? -16.040 -3.262 -8.019 1.00 98.00 625 CYS A C 1
ATOM 4890 O O . CYS A 1 625 ? -16.643 -4.134 -7.392 1.00 98.00 625 CYS A O 1
ATOM 4892 N N . LEU A 1 626 ? -15.368 -3.555 -9.136 1.00 95.69 626 LEU A N 1
ATOM 4893 C CA . LEU A 1 626 ? -15.163 -4.932 -9.591 1.00 95.69 626 LEU A CA 1
ATOM 4894 C C . LEU A 1 626 ? -14.245 -5.707 -8.624 1.00 95.69 626 LEU A C 1
ATOM 4896 O O . LEU A 1 626 ? -13.323 -5.116 -8.057 1.00 95.69 626 LEU A O 1
ATOM 4900 N N . PRO A 1 627 ? -14.447 -7.027 -8.465 1.00 94.69 627 PRO A N 1
ATOM 4901 C CA . PRO A 1 627 ? -15.443 -7.870 -9.141 1.00 94.69 627 PRO A CA 1
ATOM 4902 C C . PRO A 1 627 ? -16.824 -7.890 -8.457 1.00 94.69 627 PRO A C 1
ATOM 4904 O O . PRO A 1 627 ? -17.674 -8.686 -8.833 1.00 94.69 627 PRO A O 1
ATOM 4907 N N . PHE A 1 628 ? -17.053 -7.046 -7.448 1.00 96.56 628 PHE A N 1
ATOM 4908 C CA . PHE A 1 628 ? -18.235 -7.129 -6.588 1.00 96.56 628 PHE A CA 1
ATOM 4909 C C . PHE A 1 628 ? -19.487 -6.487 -7.187 1.00 96.56 628 PHE A C 1
ATOM 4911 O O . PHE A 1 628 ? -20.566 -7.012 -6.965 1.00 96.56 628 PHE A O 1
ATOM 4918 N N . LEU A 1 629 ? -19.335 -5.361 -7.899 1.00 97.25 629 LEU A N 1
ATOM 4919 C CA . LEU A 1 629 ? -20.363 -4.620 -8.653 1.00 97.25 629 LEU A CA 1
ATOM 4920 C C . LEU A 1 629 ? -21.805 -4.824 -8.161 1.00 97.25 629 LEU A C 1
ATOM 4922 O O . LEU A 1 629 ? -22.656 -5.364 -8.868 1.00 97.25 629 LEU A O 1
ATOM 4926 N N . ARG A 1 630 ? -22.087 -4.357 -6.948 1.00 97.50 630 ARG A N 1
ATOM 4927 C CA . ARG A 1 630 ? -23.422 -4.430 -6.351 1.00 97.50 630 ARG A CA 1
ATOM 4928 C C . ARG A 1 630 ? -23.774 -3.139 -5.613 1.00 97.50 630 ARG A C 1
ATOM 4930 O O . ARG A 1 630 ? -22.863 -2.392 -5.241 1.00 97.50 630 ARG A O 1
ATOM 4937 N N . PRO A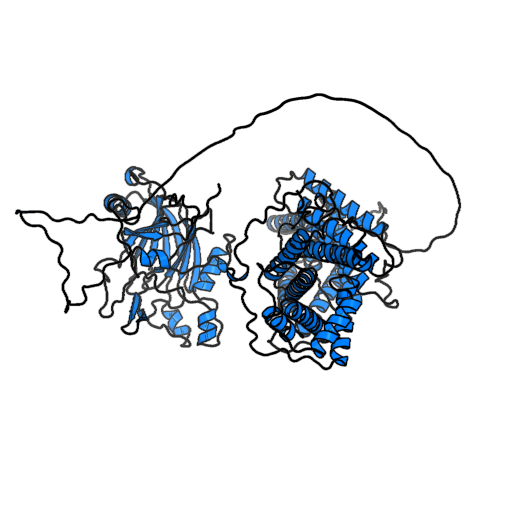 1 631 ? -25.065 -2.851 -5.379 1.00 98.31 631 PRO A N 1
ATOM 4938 C CA . PRO A 1 631 ? -25.469 -1.743 -4.523 1.00 98.31 631 PRO A CA 1
ATOM 4939 C C . PRO A 1 631 ? -24.877 -1.885 -3.118 1.00 98.31 631 PRO A C 1
ATOM 4941 O O . PRO A 1 631 ? -25.059 -2.920 -2.478 1.00 98.31 631 PRO A O 1
ATOM 4944 N N . MET A 1 632 ? -24.175 -0.853 -2.647 1.00 98.62 632 MET A N 1
ATOM 4945 C CA . MET A 1 632 ? -23.701 -0.750 -1.261 1.00 98.62 632 MET A CA 1
ATOM 4946 C C . MET A 1 632 ? -24.707 0.012 -0.402 1.00 98.62 632 MET A C 1
ATOM 4948 O O . MET A 1 632 ? -24.986 -0.367 0.734 1.00 98.62 632 MET A O 1
ATOM 4952 N N . VAL A 1 633 ? -25.262 1.085 -0.970 1.00 98.75 633 VAL A N 1
ATOM 4953 C CA . VAL A 1 633 ? -26.328 1.889 -0.373 1.00 98.75 633 VAL A CA 1
ATOM 4954 C C . VAL A 1 633 ? -27.292 2.395 -1.444 1.00 98.75 633 VAL A C 1
ATOM 4956 O O . VAL A 1 633 ? -26.897 2.581 -2.598 1.00 98.75 633 VAL A O 1
ATOM 4959 N N . THR A 1 634 ? -28.528 2.678 -1.043 1.00 98.56 634 THR A N 1
ATOM 4960 C CA . THR A 1 634 ? -29.552 3.332 -1.873 1.00 98.56 634 THR A CA 1
ATOM 4961 C C . THR A 1 634 ? -29.974 4.643 -1.220 1.00 98.56 634 THR A C 1
ATOM 4963 O O . THR A 1 634 ? -30.216 4.681 -0.015 1.00 98.56 634 THR A O 1
ATOM 4966 N N . ILE A 1 635 ? -30.068 5.729 -1.989 1.00 98.38 635 ILE A N 1
ATOM 4967 C CA . ILE A 1 635 ? -30.512 7.023 -1.459 1.00 98.38 635 ILE A CA 1
ATOM 4968 C C . ILE A 1 635 ? -32.027 6.964 -1.251 1.00 98.38 635 ILE A C 1
ATOM 4970 O O . ILE A 1 635 ? -32.784 6.779 -2.203 1.00 98.38 635 ILE A O 1
ATOM 4974 N N . VAL A 1 636 ? -32.480 7.125 -0.010 1.00 97.38 636 VAL A N 1
ATOM 4975 C CA . VAL A 1 636 ? -33.906 7.042 0.360 1.00 97.38 636 VAL A CA 1
ATOM 4976 C C . VAL A 1 636 ? -34.512 8.396 0.707 1.00 97.38 636 VAL A C 1
ATOM 4978 O O . VAL A 1 636 ? -35.732 8.531 0.719 1.00 97.38 636 VAL A O 1
ATOM 4981 N N . GLY A 1 637 ? -33.687 9.415 0.930 1.00 96.75 637 GLY A N 1
ATOM 4982 C CA . GLY A 1 637 ? -34.146 10.773 1.183 1.00 96.75 637 GLY A CA 1
ATOM 4983 C C . GLY A 1 637 ? -33.109 11.792 0.742 1.00 96.75 637 GLY A C 1
ATOM 4984 O O . GLY A 1 637 ? -31.915 11.597 0.937 1.00 96.75 637 GLY A O 1
ATOM 4985 N N . ASP A 1 638 ? -33.563 12.883 0.142 1.00 97.31 638 ASP A N 1
ATOM 4986 C CA . ASP A 1 638 ? -32.714 13.991 -0.284 1.00 97.31 638 ASP A CA 1
ATOM 4987 C C . ASP A 1 638 ? -33.513 15.289 -0.158 1.00 97.31 638 ASP A C 1
ATOM 4989 O O . ASP A 1 638 ? -34.506 15.513 -0.860 1.00 97.31 638 ASP A O 1
ATOM 4993 N N . SER A 1 639 ? -33.124 16.145 0.784 1.00 96.50 639 SER A N 1
ATOM 4994 C CA . SER A 1 639 ? -33.843 17.391 1.029 1.00 96.50 639 SER A CA 1
ATOM 4995 C C . SER A 1 639 ? -33.597 18.439 -0.056 1.00 96.50 639 SER A C 1
ATOM 4997 O O . SER A 1 639 ? -34.421 19.346 -0.164 1.00 96.50 639 SER A O 1
ATOM 4999 N N . LEU A 1 640 ? -32.546 18.287 -0.873 1.00 93.88 640 LEU A N 1
ATOM 5000 C CA . LEU A 1 640 ? -32.178 19.171 -1.988 1.00 93.88 640 LEU A CA 1
ATOM 5001 C C . LEU A 1 640 ? -32.489 18.565 -3.369 1.00 93.88 640 LEU A C 1
ATOM 5003 O O . LEU A 1 640 ? -32.416 19.264 -4.382 1.00 93.88 640 LEU A O 1
ATOM 5007 N N . GLY A 1 641 ? -32.851 17.283 -3.398 1.00 82.31 641 GLY A N 1
ATOM 5008 C CA . GLY A 1 641 ? -33.133 16.499 -4.596 1.00 82.31 641 GLY A CA 1
ATOM 5009 C C . GLY A 1 641 ? -34.414 16.873 -5.340 1.00 82.31 641 GLY A C 1
ATOM 5010 O O . GLY A 1 641 ? -35.230 17.682 -4.885 1.00 82.31 641 GLY A O 1
ATOM 5011 N N . GLY A 1 642 ? -34.600 16.242 -6.503 1.00 72.06 642 GLY A N 1
ATOM 5012 C CA . GLY A 1 642 ? -35.725 16.513 -7.404 1.00 72.06 642 GLY A CA 1
ATOM 5013 C C . GLY A 1 642 ? -35.736 17.963 -7.897 1.00 72.06 642 GLY A C 1
ATOM 5014 O O . GLY A 1 642 ? -34.686 18.526 -8.204 1.00 72.06 642 GLY A O 1
ATOM 5015 N N . ASP A 1 643 ? -36.917 18.580 -7.929 1.00 69.12 643 ASP A N 1
ATOM 5016 C CA . ASP A 1 643 ? -37.117 19.954 -8.418 1.00 69.12 643 ASP A CA 1
ATOM 5017 C C . ASP A 1 643 ? -36.731 21.047 -7.402 1.00 69.12 643 ASP A C 1
ATOM 5019 O O . ASP A 1 643 ? -36.899 22.232 -7.681 1.00 69.12 643 ASP A O 1
ATOM 5023 N N . LYS A 1 644 ? -36.242 20.684 -6.206 1.00 83.69 644 LYS A N 1
ATOM 5024 C CA . LYS A 1 644 ? -35.948 21.663 -5.145 1.00 83.69 644 LYS A CA 1
ATOM 5025 C C . LYS A 1 644 ? -34.727 22.517 -5.466 1.00 83.69 644 LYS A C 1
ATOM 5027 O O . LYS A 1 644 ? -34.840 23.739 -5.512 1.00 83.69 644 LYS A O 1
ATOM 5032 N N . TYR A 1 645 ? -33.570 21.885 -5.671 1.00 88.00 645 TYR A N 1
ATOM 5033 C CA . TYR A 1 645 ? -32.452 22.547 -6.342 1.00 88.00 645 TYR A CA 1
ATOM 5034 C C . TYR A 1 645 ? -32.562 22.378 -7.861 1.00 88.00 645 TYR A C 1
ATOM 5036 O O . TYR A 1 645 ? -32.375 23.336 -8.608 1.00 88.00 645 TYR A O 1
ATOM 5044 N N . GLY A 1 646 ? -32.907 21.169 -8.317 1.00 87.06 646 GLY A N 1
ATOM 5045 C CA . GLY A 1 646 ? -33.026 20.857 -9.735 1.00 87.06 646 GLY A CA 1
ATOM 5046 C C . GLY A 1 646 ? -31.694 20.977 -10.472 1.00 87.06 646 GLY A C 1
ATOM 5047 O O . GLY A 1 646 ? -30.648 20.560 -9.974 1.00 87.06 646 GLY A O 1
ATOM 5048 N N . THR A 1 647 ? -31.756 21.513 -11.688 1.00 89.88 647 THR A N 1
ATOM 5049 C CA . THR A 1 647 ? -30.588 21.832 -12.517 1.00 89.88 647 THR A CA 1
ATOM 5050 C C . THR A 1 647 ? -30.526 23.341 -12.701 1.00 89.88 647 THR A C 1
ATOM 5052 O O . THR A 1 647 ? -31.516 23.948 -13.110 1.00 89.88 647 THR A O 1
ATOM 5055 N N . ASP A 1 648 ? -29.381 23.954 -12.402 1.00 88.75 648 ASP A N 1
ATOM 5056 C CA . ASP A 1 648 ? -29.211 25.396 -12.566 1.00 88.75 648 ASP A CA 1
ATOM 5057 C C . ASP A 1 648 ? -29.045 25.805 -14.047 1.00 88.75 648 ASP A C 1
ATOM 5059 O O . ASP A 1 648 ? -28.920 24.973 -14.949 1.00 88.75 648 ASP A O 1
ATOM 5063 N N . ALA A 1 649 ? -29.024 27.115 -14.317 1.00 87.12 649 ALA A N 1
ATOM 5064 C CA . ALA A 1 649 ? -28.966 27.665 -15.677 1.00 87.12 649 ALA A CA 1
ATOM 5065 C C . ALA A 1 649 ? -27.724 27.256 -16.498 1.00 87.12 649 ALA A C 1
ATOM 5067 O O . ALA A 1 649 ? -27.704 27.463 -17.712 1.00 87.12 649 ALA A O 1
ATOM 5068 N N . VAL A 1 650 ? -26.680 26.722 -15.858 1.00 87.06 650 VAL A N 1
ATOM 5069 C CA . VAL A 1 650 ? -25.445 26.261 -16.507 1.00 87.06 650 VAL A CA 1
ATOM 5070 C C . VAL A 1 650 ? -25.250 24.747 -16.380 1.00 87.06 650 VAL A C 1
ATOM 5072 O O . VAL A 1 650 ? -24.174 24.249 -16.698 1.00 87.06 650 VAL A O 1
ATOM 5075 N N . GLY A 1 651 ? -26.283 24.010 -15.959 1.00 89.00 651 GLY A N 1
ATOM 5076 C CA . GLY A 1 651 ? -26.249 22.552 -15.839 1.00 89.00 651 GLY A CA 1
ATOM 5077 C C . GLY A 1 651 ? -25.753 22.034 -14.486 1.00 89.00 651 GLY A C 1
ATOM 5078 O O . GLY A 1 651 ? -25.485 20.843 -14.359 1.00 89.00 651 GLY A O 1
ATOM 5079 N N . GLY A 1 652 ? -25.606 22.905 -13.485 1.00 92.56 652 GLY A N 1
ATOM 5080 C CA . GLY A 1 652 ? -25.142 22.549 -12.148 1.00 92.56 652 GLY A CA 1
ATOM 5081 C C . GLY A 1 652 ? -26.199 21.799 -11.340 1.00 92.56 652 GLY A C 1
ATOM 5082 O O . GLY A 1 652 ? -27.371 22.176 -11.349 1.00 92.56 652 GLY A O 1
ATOM 5083 N N . ARG A 1 653 ? -25.787 20.752 -10.620 1.00 95.25 653 ARG A N 1
ATOM 5084 C CA . ARG A 1 653 ? -26.642 19.940 -9.731 1.00 95.25 653 ARG A CA 1
ATOM 5085 C C . ARG A 1 653 ? -25.883 19.571 -8.451 1.00 95.25 653 ARG A C 1
ATOM 5087 O O . ARG A 1 653 ? -24.658 19.669 -8.418 1.00 95.25 653 ARG A O 1
ATOM 5094 N N . VAL A 1 654 ? -26.614 19.172 -7.407 1.00 95.56 654 VAL A N 1
ATOM 5095 C CA . VAL A 1 654 ? -26.060 18.741 -6.106 1.00 95.56 654 VAL A CA 1
ATOM 5096 C C . VAL A 1 654 ? -25.682 17.255 -6.089 1.00 95.56 654 VAL A C 1
ATOM 5098 O O . VAL A 1 654 ? -26.228 16.487 -6.875 1.00 95.56 654 VAL A O 1
ATOM 5101 N N . HIS A 1 655 ? -24.810 16.851 -5.158 1.00 96.50 655 HIS A N 1
ATOM 5102 C CA . HIS A 1 655 ? -24.422 15.451 -4.891 1.00 96.50 655 HIS A CA 1
ATOM 5103 C C . HIS A 1 655 ? -23.697 14.789 -6.068 1.00 96.50 655 HIS A C 1
ATOM 5105 O O . HIS A 1 655 ? -24.209 13.867 -6.710 1.00 96.50 655 HIS A O 1
ATOM 5111 N N . ASP A 1 656 ? -22.506 15.293 -6.387 1.00 93.12 656 ASP A N 1
ATOM 5112 C CA . ASP A 1 656 ? -21.802 14.901 -7.609 1.00 93.12 656 ASP A CA 1
ATOM 5113 C C . ASP A 1 656 ? -20.904 13.663 -7.488 1.00 93.12 656 ASP A C 1
ATOM 5115 O O . ASP A 1 656 ? -20.408 13.314 -6.414 1.00 93.12 656 ASP A O 1
ATOM 5119 N N . LEU A 1 657 ? -20.675 13.060 -8.658 1.00 96.44 657 LEU A N 1
ATOM 5120 C CA . LEU A 1 657 ? -19.736 11.976 -8.967 1.00 96.44 657 LEU A CA 1
ATOM 5121 C C . LEU A 1 657 ? -18.724 12.393 -10.059 1.00 96.44 657 LEU A C 1
ATOM 5123 O O . LEU A 1 657 ? -18.184 11.561 -10.809 1.00 96.44 657 LEU A O 1
ATOM 5127 N N . LEU A 1 658 ? -18.556 13.702 -10.251 1.00 92.69 658 LEU A N 1
ATOM 5128 C CA . LEU A 1 658 ? -17.644 14.286 -11.236 1.00 92.69 658 LEU A CA 1
ATOM 5129 C C . LEU A 1 658 ? -16.281 14.563 -10.611 1.00 92.69 658 LEU A C 1
ATOM 5131 O O . LEU A 1 658 ? -15.265 14.285 -11.248 1.00 92.69 658 LEU A O 1
ATOM 5135 N N . GLY A 1 659 ? -16.277 15.098 -9.390 1.00 89.38 659 GLY A N 1
ATOM 5136 C CA . GLY A 1 659 ? -15.069 15.365 -8.627 1.00 89.38 659 GLY A CA 1
ATOM 5137 C C . GLY A 1 659 ? -14.464 14.097 -8.026 1.00 89.38 659 GLY A C 1
ATOM 5138 O O . GLY A 1 659 ? -15.125 13.074 -7.868 1.00 89.38 659 GLY A O 1
ATOM 5139 N N . THR A 1 660 ? -13.185 14.177 -7.666 1.00 92.44 660 THR A N 1
ATOM 5140 C CA . THR A 1 660 ? -12.461 13.097 -6.981 1.00 92.44 660 THR A CA 1
ATOM 5141 C C . THR A 1 660 ? -12.450 13.305 -5.469 1.00 92.44 660 THR A C 1
ATOM 5143 O O . THR A 1 660 ? -12.837 12.399 -4.734 1.00 92.44 660 THR A O 1
ATOM 5146 N N . ARG A 1 661 ? -11.923 14.458 -5.035 1.00 95.44 661 ARG A N 1
ATOM 5147 C CA . ARG A 1 661 ? -11.853 15.066 -3.688 1.00 95.44 661 ARG A CA 1
ATOM 5148 C C . ARG A 1 661 ? -10.779 16.151 -3.720 1.00 95.44 661 ARG A C 1
ATOM 5150 O O . ARG A 1 661 ? -9.851 16.055 -4.520 1.00 95.44 661 ARG A O 1
ATOM 5157 N N . CYS A 1 662 ? -10.838 17.146 -2.839 1.00 94.69 662 CYS A N 1
ATOM 5158 C CA . CYS A 1 662 ? -9.672 18.016 -2.664 1.00 94.69 662 CYS A CA 1
ATOM 5159 C C . CYS A 1 662 ? -8.534 17.247 -1.965 1.00 94.69 662 CYS A C 1
ATOM 5161 O O . CYS A 1 662 ? -8.781 16.437 -1.060 1.00 94.69 662 CYS A O 1
ATOM 5163 N N . ASP A 1 663 ? -7.290 17.482 -2.386 1.00 96.12 663 ASP A N 1
ATOM 5164 C CA . ASP A 1 663 ? -6.133 16.703 -1.944 1.00 96.12 663 ASP A CA 1
ATOM 5165 C C . ASP A 1 663 ? -4.850 17.555 -1.824 1.00 96.12 663 ASP A C 1
ATOM 5167 O O . ASP A 1 663 ? -4.699 18.569 -2.518 1.00 96.12 663 ASP A O 1
ATOM 5171 N N . PRO A 1 664 ? -3.919 17.172 -0.924 1.00 93.56 664 PRO A N 1
ATOM 5172 C CA . PRO A 1 664 ? -2.704 17.946 -0.677 1.00 93.56 664 PRO A CA 1
ATOM 5173 C C . PRO A 1 664 ? -1.757 17.971 -1.882 1.00 93.56 664 PRO A C 1
ATOM 5175 O O . PRO A 1 664 ? -0.969 18.907 -2.009 1.00 93.56 664 PRO A O 1
ATOM 5178 N N . TYR A 1 665 ? -1.836 16.987 -2.779 1.00 94.06 665 TYR A N 1
ATOM 5179 C CA . TYR A 1 665 ? -0.921 16.833 -3.906 1.00 94.06 665 TYR A CA 1
ATOM 5180 C C . TYR A 1 665 ? -1.240 17.827 -5.019 1.00 94.06 665 TYR A C 1
ATOM 5182 O O . TYR A 1 665 ? -0.351 18.541 -5.482 1.00 94.06 665 TYR A O 1
ATOM 5190 N N . VAL A 1 666 ? -2.514 17.947 -5.396 1.00 90.44 666 VAL A N 1
ATOM 5191 C CA . VAL A 1 666 ? -2.986 18.962 -6.343 1.00 90.44 666 VAL A CA 1
ATOM 5192 C C . VAL A 1 666 ? -2.760 20.358 -5.773 1.00 90.44 666 VAL A C 1
ATOM 5194 O O . VAL A 1 666 ? -2.288 21.237 -6.492 1.00 90.44 666 VAL A O 1
ATOM 5197 N N . ASN A 1 667 ? -2.997 20.572 -4.475 1.00 88.00 667 ASN A N 1
ATOM 5198 C CA . ASN A 1 667 ? -2.682 21.855 -3.848 1.00 88.00 667 ASN A CA 1
ATOM 5199 C C . ASN A 1 667 ? -1.186 22.187 -3.920 1.00 88.00 667 ASN A C 1
ATOM 5201 O O . ASN A 1 667 ? -0.830 23.302 -4.306 1.00 88.00 667 ASN A O 1
ATOM 5205 N N . LYS A 1 668 ? -0.311 21.229 -3.592 1.00 91.44 668 LYS A N 1
ATOM 5206 C CA . LYS A 1 668 ? 1.144 21.397 -3.683 1.00 91.44 668 LYS A CA 1
ATOM 5207 C C . LYS A 1 668 ? 1.579 21.702 -5.113 1.00 91.44 668 LYS A C 1
ATOM 5209 O O . LYS A 1 668 ? 2.390 22.599 -5.320 1.00 91.44 668 LYS A O 1
ATOM 5214 N N . MET A 1 669 ? 1.002 21.003 -6.087 1.00 90.50 669 MET A N 1
ATOM 5215 C CA . MET A 1 669 ? 1.260 21.206 -7.512 1.00 90.50 669 MET A CA 1
ATOM 5216 C C . MET A 1 669 ? 0.830 22.601 -7.990 1.00 90.50 669 MET A C 1
ATOM 5218 O O . MET A 1 669 ? 1.563 23.230 -8.746 1.00 90.50 669 MET A O 1
ATOM 5222 N N . LEU A 1 670 ? -0.340 23.090 -7.566 1.00 83.50 670 LEU A N 1
ATOM 5223 C CA . LEU A 1 670 ? -0.896 24.363 -8.040 1.00 83.50 670 LEU A CA 1
ATOM 5224 C C . LEU A 1 670 ? -0.354 25.588 -7.293 1.00 83.50 670 LEU A C 1
ATOM 5226 O O . LEU A 1 670 ? -0.242 26.657 -7.886 1.00 83.50 670 LEU A O 1
ATOM 5230 N N . THR A 1 671 ? -0.045 25.453 -6.003 1.00 84.50 671 THR A N 1
ATOM 5231 C CA . THR A 1 671 ? 0.291 26.592 -5.128 1.00 84.50 671 THR A CA 1
ATOM 5232 C C . THR A 1 671 ? 1.721 26.559 -4.592 1.00 84.50 671 THR A C 1
ATOM 5234 O O . THR A 1 671 ? 2.207 27.573 -4.105 1.00 84.50 671 THR A O 1
ATOM 5237 N N . GLY A 1 672 ? 2.404 25.409 -4.634 1.00 86.56 672 GLY A N 1
ATOM 5238 C CA . GLY A 1 672 ? 3.719 25.208 -4.010 1.00 86.56 672 GLY A CA 1
ATOM 5239 C C . GLY A 1 672 ? 3.686 25.001 -2.487 1.00 86.56 672 GLY A C 1
ATOM 5240 O O . GLY A 1 672 ? 4.704 24.630 -1.892 1.00 86.56 672 GLY A O 1
ATOM 5241 N N . HIS A 1 673 ? 2.528 25.168 -1.844 1.00 83.19 673 HIS A N 1
ATOM 5242 C CA . HIS A 1 673 ? 2.370 25.085 -0.393 1.00 83.19 673 HIS A CA 1
ATOM 5243 C C . HIS A 1 673 ? 1.770 23.748 0.059 1.00 83.19 673 HIS A C 1
ATOM 5245 O O . HIS A 1 673 ? 0.972 23.134 -0.648 1.00 83.19 673 HIS A O 1
ATOM 5251 N N . ASP A 1 674 ? 2.153 23.304 1.256 1.00 85.69 674 ASP A N 1
ATOM 5252 C CA . ASP A 1 674 ? 1.583 22.115 1.894 1.00 85.69 674 ASP A CA 1
ATOM 5253 C C . ASP A 1 674 ? 0.351 22.501 2.726 1.00 85.69 674 ASP A C 1
ATOM 5255 O O . ASP A 1 674 ? 0.346 23.530 3.405 1.00 85.69 674 ASP A O 1
ATOM 5259 N N . PHE A 1 675 ? -0.698 21.678 2.677 1.00 86.75 675 PHE A N 1
ATOM 5260 C CA . PHE A 1 675 ? -1.883 21.830 3.523 1.00 86.75 675 PHE A CA 1
ATOM 5261 C C . PHE A 1 675 ? -2.520 20.463 3.801 1.00 86.75 675 PHE A C 1
ATOM 5263 O O . PHE A 1 675 ? -2.991 19.781 2.892 1.00 86.75 675 PHE A O 1
ATOM 5270 N N . ASP A 1 676 ? -2.571 20.067 5.073 1.00 90.12 676 ASP A N 1
ATOM 5271 C CA . ASP A 1 676 ? -2.890 18.688 5.479 1.00 90.12 676 ASP A CA 1
ATOM 5272 C C . ASP A 1 676 ? -4.365 18.440 5.827 1.00 90.12 676 ASP A C 1
ATOM 5274 O O . ASP A 1 676 ? -4.720 17.353 6.293 1.00 90.12 676 ASP A O 1
ATOM 5278 N N . TYR A 1 677 ? -5.243 19.426 5.638 1.00 93.62 677 TYR A N 1
ATOM 5279 C CA . TYR A 1 677 ? -6.662 19.344 6.027 1.00 93.62 677 TYR A CA 1
ATOM 5280 C C . TYR A 1 677 ? -7.625 19.273 4.837 1.00 93.62 677 TYR A C 1
ATOM 5282 O O . TYR A 1 677 ? -8.825 19.508 4.983 1.00 93.62 677 TYR A O 1
ATOM 5290 N N . HIS A 1 678 ? -7.098 18.914 3.666 1.00 95.62 678 HIS A N 1
ATOM 5291 C CA . HIS A 1 678 ? -7.884 18.494 2.510 1.00 95.62 678 HIS A CA 1
ATOM 5292 C C . HIS A 1 678 ? -8.718 17.242 2.808 1.00 95.62 678 HIS A C 1
ATOM 5294 O O . HIS A 1 678 ? -8.363 16.437 3.674 1.00 95.62 678 HIS A O 1
ATOM 5300 N N . CYS A 1 679 ? -9.794 17.044 2.043 1.00 97.94 679 CYS A N 1
ATOM 5301 C CA . CYS A 1 679 ? -10.685 15.895 2.184 1.00 97.94 679 CYS A CA 1
ATOM 5302 C C . CYS A 1 679 ? -9.945 14.565 2.088 1.00 97.94 679 CYS A C 1
ATOM 5304 O O . CYS A 1 679 ? -10.189 13.681 2.905 1.00 97.94 679 CYS A O 1
ATOM 5306 N N . HIS A 1 680 ? -8.986 14.454 1.166 1.00 98.25 680 HIS A N 1
ATOM 5307 C CA . HIS A 1 680 ? -8.116 13.287 1.068 1.00 98.25 680 HIS A CA 1
ATOM 5308 C C . HIS A 1 680 ? -7.442 12.956 2.412 1.00 98.25 680 HIS A C 1
ATOM 5310 O O . HIS A 1 680 ? -7.626 11.869 2.954 1.00 98.25 680 HIS A O 1
ATOM 5316 N N . SER A 1 681 ? -6.721 13.913 2.999 1.00 97.75 681 SER A N 1
ATOM 5317 C CA . SER A 1 681 ? -6.001 13.722 4.263 1.00 97.75 681 SER A CA 1
ATOM 5318 C C . SER A 1 681 ? -6.942 13.492 5.453 1.00 97.75 681 SER A C 1
ATOM 5320 O O . SER A 1 681 ? -6.626 12.711 6.353 1.00 97.75 681 SER A O 1
ATOM 5322 N N . ASN A 1 682 ? -8.109 14.145 5.461 1.00 98.44 682 ASN A N 1
ATOM 5323 C CA . ASN A 1 682 ? -9.151 13.941 6.470 1.00 98.44 682 ASN A CA 1
ATOM 5324 C C . ASN A 1 682 ? -9.689 12.507 6.438 1.00 98.44 682 ASN A C 1
ATOM 5326 O O . ASN A 1 682 ? -9.780 11.872 7.489 1.00 98.44 682 ASN A O 1
ATOM 5330 N N . LEU A 1 683 ? -9.997 11.985 5.247 1.00 98.62 683 LEU A N 1
ATOM 5331 C CA . LEU A 1 683 ? -10.459 10.611 5.053 1.00 98.62 683 LEU A CA 1
ATOM 5332 C C . LEU A 1 683 ? -9.372 9.602 5.428 1.00 98.62 683 LEU A C 1
ATOM 5334 O O . LEU A 1 683 ? -9.654 8.683 6.193 1.00 98.62 683 LEU A O 1
ATOM 5338 N N . THR A 1 684 ? -8.124 9.819 4.999 1.00 98.38 684 THR A N 1
ATOM 5339 C CA . THR A 1 684 ? -6.981 8.971 5.377 1.00 98.38 684 THR A CA 1
ATOM 5340 C C . THR A 1 684 ? -6.853 8.864 6.898 1.00 98.38 684 THR A C 1
ATOM 5342 O O . THR A 1 684 ? -6.767 7.764 7.443 1.00 98.38 684 THR A O 1
ATOM 5345 N N . ARG A 1 685 ? -6.924 9.990 7.623 1.00 98.38 685 ARG A N 1
ATOM 5346 C CA . ARG A 1 685 ? -6.916 9.981 9.097 1.00 98.38 685 ARG A CA 1
ATOM 5347 C C . ARG A 1 685 ? -8.126 9.286 9.707 1.00 98.38 685 ARG A C 1
ATOM 5349 O O . ARG A 1 685 ? -7.969 8.592 10.708 1.00 98.38 685 ARG A O 1
ATOM 5356 N N . ALA A 1 686 ? -9.305 9.456 9.116 1.00 97.88 686 ALA A N 1
ATOM 5357 C CA . ALA A 1 686 ? -10.541 8.864 9.612 1.00 97.88 686 ALA A CA 1
ATOM 5358 C C . ALA A 1 686 ? -10.524 7.329 9.568 1.00 97.88 686 ALA A C 1
ATOM 5360 O O . ALA A 1 686 ? -11.054 6.690 10.477 1.00 97.88 686 ALA A O 1
ATOM 5361 N N . ILE A 1 687 ? -9.913 6.742 8.533 1.00 97.75 687 ILE A N 1
ATOM 5362 C CA . ILE A 1 687 ? -9.922 5.290 8.307 1.00 97.75 687 ILE A CA 1
ATOM 5363 C C . ILE A 1 687 ? -8.705 4.553 8.877 1.00 97.75 687 ILE A C 1
ATOM 5365 O O . ILE A 1 687 ? -8.772 3.340 9.063 1.00 97.75 687 ILE A O 1
ATOM 5369 N N . MET A 1 688 ? -7.620 5.254 9.224 1.00 94.19 688 MET A N 1
ATOM 5370 C CA . MET A 1 688 ? -6.434 4.645 9.850 1.00 94.19 688 MET A CA 1
ATOM 5371 C C . MET A 1 688 ? -6.746 3.784 11.095 1.00 94.19 688 MET A C 1
ATOM 5373 O O . MET A 1 688 ? -6.222 2.672 11.188 1.00 94.19 688 MET A O 1
ATOM 5377 N N . PRO A 1 689 ? -7.625 4.206 12.032 1.00 95.06 689 PRO A N 1
ATOM 5378 C CA . PRO A 1 689 ? -8.014 3.376 13.179 1.00 95.06 689 PRO A CA 1
ATOM 5379 C C . PRO A 1 689 ? -8.713 2.060 12.808 1.00 95.06 689 PRO A C 1
ATOM 5381 O O . PRO A 1 689 ? -8.758 1.142 13.622 1.00 95.06 689 PRO A O 1
ATOM 5384 N N . TRP A 1 690 ? -9.238 1.957 11.585 1.00 90.62 690 TRP A N 1
ATOM 5385 C CA . TRP A 1 690 ? -9.912 0.772 11.050 1.00 90.62 690 TRP A CA 1
ATOM 5386 C C . TRP A 1 690 ? -8.951 -0.180 10.324 1.00 90.62 690 TRP A C 1
ATOM 5388 O O . TRP A 1 690 ? -9.386 -1.144 9.700 1.00 90.62 690 TRP A O 1
ATOM 5398 N N . GLY A 1 691 ? -7.639 0.074 10.405 1.00 87.12 691 GLY A N 1
ATOM 5399 C CA . GLY A 1 691 ? -6.608 -0.739 9.758 1.00 87.12 691 GLY A CA 1
ATOM 5400 C C . GLY A 1 691 ? -6.466 -0.486 8.256 1.00 87.12 691 GLY A C 1
ATOM 5401 O O . GLY A 1 691 ? -5.794 -1.263 7.581 1.00 87.12 691 GLY A O 1
ATOM 5402 N N . LEU A 1 692 ? -7.089 0.580 7.745 1.00 92.69 692 LEU A N 1
ATOM 5403 C CA . LEU A 1 692 ? -6.974 1.014 6.356 1.00 92.69 692 LEU A CA 1
ATOM 5404 C C . LEU A 1 692 ? -5.866 2.059 6.196 1.00 92.69 692 LEU A C 1
ATOM 5406 O O . LEU A 1 692 ? -5.414 2.684 7.157 1.00 92.69 692 LEU A O 1
ATOM 5410 N N . THR A 1 693 ? -5.432 2.246 4.959 1.00 95.56 693 THR A N 1
ATOM 5411 C CA . THR A 1 693 ? -4.345 3.147 4.577 1.00 95.56 693 THR A CA 1
ATOM 5412 C C . THR A 1 693 ? -4.829 4.193 3.579 1.00 95.56 693 THR A C 1
ATOM 5414 O O . THR A 1 693 ? -5.950 4.143 3.082 1.00 95.56 693 THR A O 1
ATOM 5417 N N . GLU A 1 694 ? -3.960 5.138 3.238 1.00 97.31 694 GLU A N 1
ATOM 5418 C CA . GLU A 1 694 ? -4.227 6.140 2.202 1.00 97.31 694 GLU A CA 1
ATOM 5419 C C . GLU A 1 694 ? -4.653 5.526 0.852 1.00 97.31 694 GLU A C 1
ATOM 5421 O O . GLU A 1 694 ? -5.522 6.072 0.176 1.00 97.31 694 GLU A O 1
ATOM 5426 N N . TYR A 1 695 ? -4.124 4.349 0.489 1.00 95.56 695 TYR A N 1
ATOM 5427 C CA . TYR A 1 695 ? -4.477 3.633 -0.748 1.00 95.56 695 TYR A CA 1
ATOM 5428 C C . TYR A 1 695 ? -5.938 3.153 -0.795 1.00 95.56 695 TYR A C 1
ATOM 5430 O O . TYR A 1 695 ? -6.471 2.829 -1.865 1.00 95.56 695 TYR A O 1
ATOM 5438 N N . ASP A 1 696 ? -6.596 3.083 0.360 1.00 97.38 696 ASP A N 1
ATOM 5439 C CA . ASP A 1 696 ? -7.981 2.641 0.463 1.00 97.38 696 ASP A CA 1
ATOM 5440 C C . ASP A 1 696 ? -8.972 3.785 0.203 1.00 97.38 696 ASP A C 1
ATOM 5442 O O . ASP A 1 696 ? -10.103 3.518 -0.228 1.00 97.38 696 ASP A O 1
ATOM 5446 N N . VAL A 1 697 ? -8.538 5.044 0.370 1.00 97.88 697 VAL A N 1
ATOM 5447 C CA . VAL A 1 697 ? -9.304 6.246 0.001 1.00 97.88 697 VAL A CA 1
ATOM 5448 C C . VAL A 1 697 ? -9.529 6.267 -1.511 1.00 97.88 697 VAL A C 1
ATOM 5450 O O . VAL A 1 697 ? -8.619 6.039 -2.308 1.00 97.88 697 VAL A O 1
ATOM 5453 N N . HIS A 1 698 ? -10.760 6.539 -1.921 1.00 98.19 698 HIS A N 1
ATOM 5454 C CA . HIS A 1 698 ? -11.201 6.493 -3.314 1.00 98.19 698 HIS A CA 1
ATOM 5455 C C . HIS A 1 698 ? -12.007 7.744 -3.669 1.00 98.19 698 HIS A C 1
ATOM 5457 O O . HIS A 1 698 ? -12.244 8.607 -2.821 1.00 98.19 698 HIS A O 1
ATOM 5463 N N . ASP A 1 699 ? -12.382 7.873 -4.940 1.00 98.19 699 ASP A N 1
ATOM 5464 C CA . ASP A 1 699 ? -13.195 9.000 -5.396 1.00 98.19 699 ASP A CA 1
ATOM 54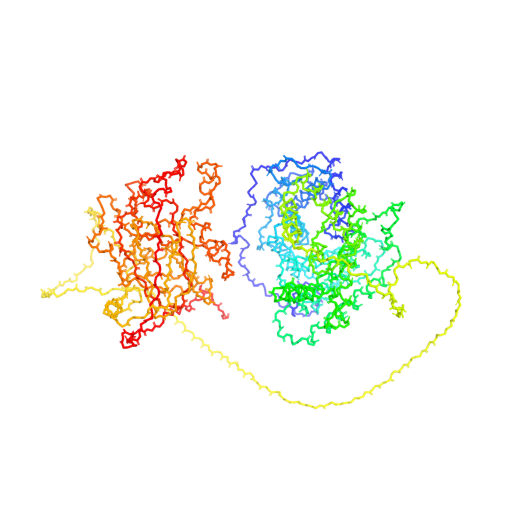65 C C . ASP A 1 699 ? -14.522 9.043 -4.642 1.00 98.19 699 ASP A C 1
ATOM 5467 O O . ASP A 1 699 ? -15.158 8.011 -4.411 1.00 98.19 699 ASP A O 1
ATOM 5471 N N . VAL A 1 700 ? -14.880 10.243 -4.195 1.00 98.12 700 VAL A N 1
ATOM 5472 C CA . VAL A 1 700 ? -15.970 10.452 -3.246 1.00 98.12 700 VAL A CA 1
ATOM 5473 C C . VAL A 1 700 ? -17.308 10.603 -3.958 1.00 98.12 700 VAL A C 1
ATOM 5475 O O . VAL A 1 700 ? -17.382 10.791 -5.172 1.00 98.12 700 VAL A O 1
ATOM 5478 N N . ILE A 1 701 ? -18.380 10.561 -3.175 1.00 97.88 701 ILE A N 1
ATOM 5479 C CA . ILE A 1 701 ? -19.583 11.327 -3.496 1.00 97.88 701 ILE A CA 1
ATOM 5480 C C . ILE A 1 701 ? -19.470 12.693 -2.802 1.00 97.88 701 ILE A C 1
ATOM 5482 O O . ILE A 1 701 ? -19.245 12.753 -1.589 1.00 97.88 701 ILE A O 1
ATOM 5486 N N . ASN A 1 702 ? -19.596 13.777 -3.573 1.00 97.88 702 ASN A N 1
ATOM 5487 C CA . ASN A 1 702 ? -19.498 15.154 -3.077 1.00 97.88 702 ASN A CA 1
ATOM 5488 C C . ASN A 1 702 ? -20.876 15.641 -2.607 1.00 97.88 702 ASN A C 1
ATOM 5490 O O . ASN A 1 702 ? -21.652 16.212 -3.375 1.00 97.88 702 ASN A O 1
ATOM 5494 N N . LEU A 1 703 ? -21.202 15.392 -1.340 1.00 97.94 703 LEU A N 1
ATOM 5495 C CA . LEU A 1 703 ? -22.490 15.721 -0.731 1.00 97.94 703 LEU A CA 1
ATOM 5496 C C . LEU A 1 703 ? -22.696 17.232 -0.630 1.00 97.94 703 LEU A C 1
ATOM 5498 O O . LEU A 1 703 ? -21.796 17.972 -0.223 1.00 97.94 703 LEU A O 1
ATOM 5502 N N . PHE A 1 704 ? -23.909 17.674 -0.968 1.00 97.44 704 PHE A N 1
ATOM 5503 C CA . PHE A 1 704 ? -24.366 19.072 -0.972 1.00 97.44 704 PHE A CA 1
ATOM 5504 C C . PHE A 1 704 ? -23.619 20.005 -1.944 1.00 97.44 704 PHE A C 1
ATOM 5506 O O . PHE A 1 704 ? -24.021 21.153 -2.132 1.00 97.44 704 PHE A O 1
ATOM 5513 N N . GLN A 1 705 ? -22.554 19.526 -2.585 1.00 95.75 705 GLN A N 1
ATOM 5514 C CA . GLN A 1 705 ? -21.744 20.294 -3.514 1.00 95.75 705 GLN A CA 1
ATOM 5515 C C . GLN A 1 705 ? -22.461 20.469 -4.849 1.00 95.75 705 GLN A C 1
ATOM 5517 O O . GLN A 1 705 ? -22.939 19.491 -5.419 1.00 95.75 705 GLN A O 1
ATOM 5522 N N . VAL A 1 706 ? -22.499 21.702 -5.364 1.00 95.88 706 VAL A N 1
ATOM 5523 C CA . VAL A 1 706 ? -23.038 21.992 -6.698 1.00 95.88 706 VAL A CA 1
ATOM 5524 C C . VAL A 1 706 ? -21.914 22.003 -7.713 1.00 95.88 706 VAL A C 1
ATOM 5526 O O . VAL A 1 706 ? -21.004 22.830 -7.615 1.00 95.88 706 VAL A O 1
ATOM 5529 N N . THR A 1 707 ? -22.019 21.150 -8.728 1.00 95.88 707 THR A N 1
ATOM 5530 C CA . THR A 1 707 ? -21.025 21.073 -9.806 1.00 95.88 707 THR A CA 1
ATOM 5531 C C . THR A 1 707 ? -21.645 20.766 -11.153 1.00 95.88 707 THR A C 1
ATOM 5533 O O . THR A 1 707 ? -22.807 20.375 -11.251 1.00 95.88 707 THR A O 1
ATOM 5536 N N . GLY A 1 708 ? -20.850 20.934 -12.201 1.00 95.12 708 GLY A N 1
ATOM 5537 C CA . GLY A 1 708 ? -21.196 20.541 -13.556 1.00 95.12 708 GLY A CA 1
ATOM 5538 C C . GLY A 1 708 ? -20.001 20.689 -14.489 1.00 95.12 708 GLY A C 1
ATOM 5539 O O . GLY A 1 708 ? -18.883 20.987 -14.058 1.00 95.12 708 GLY A O 1
ATOM 5540 N N . LEU A 1 709 ? -20.256 20.489 -15.778 1.00 94.50 709 LEU A N 1
ATOM 5541 C CA . LEU A 1 709 ? -19.306 20.775 -16.846 1.00 94.50 709 LEU A CA 1
ATOM 5542 C C . LEU A 1 709 ? -19.796 21.999 -17.614 1.00 94.50 709 LEU A C 1
ATOM 5544 O O . LEU A 1 709 ? -20.977 22.102 -17.944 1.00 94.50 709 LEU A O 1
ATOM 5548 N N . ASN A 1 710 ? -18.903 22.953 -17.859 1.00 91.19 710 ASN A N 1
ATOM 5549 C CA . ASN A 1 710 ? -19.230 24.110 -18.682 1.00 91.19 710 ASN A CA 1
ATOM 5550 C C . ASN A 1 710 ? -19.243 23.733 -20.181 1.00 91.19 710 ASN A C 1
ATOM 5552 O O . ASN A 1 710 ? -19.041 22.581 -20.551 1.00 91.19 710 ASN A O 1
ATOM 5556 N N . ARG A 1 711 ? -19.448 24.716 -21.066 1.00 89.88 711 ARG A N 1
ATOM 5557 C CA . ARG A 1 711 ? -19.491 24.496 -22.527 1.00 89.88 711 ARG A CA 1
ATOM 5558 C C . ARG A 1 711 ? -18.180 23.979 -23.141 1.00 89.88 711 ARG A C 1
ATOM 5560 O O . ARG A 1 711 ? -18.215 23.519 -24.275 1.00 89.88 711 ARG A O 1
ATOM 5567 N N . ASP A 1 712 ? -17.068 24.069 -22.412 1.00 92.81 712 ASP A N 1
ATOM 5568 C CA . ASP A 1 712 ? -15.748 23.566 -22.812 1.00 92.81 712 ASP A CA 1
ATOM 5569 C C . ASP A 1 712 ? -15.416 22.221 -22.131 1.00 92.81 712 ASP A C 1
ATOM 5571 O O . ASP A 1 712 ? -14.244 21.856 -22.036 1.00 92.81 712 ASP A O 1
ATOM 5575 N N . ASP A 1 713 ? -16.415 21.536 -21.564 1.00 90.38 713 ASP A N 1
ATOM 5576 C CA . ASP A 1 713 ? -16.271 20.306 -20.773 1.00 90.38 713 ASP A CA 1
ATOM 5577 C C . ASP A 1 713 ? -15.366 20.448 -19.532 1.00 90.38 713 ASP A C 1
ATOM 5579 O O . ASP A 1 713 ? -14.820 19.472 -19.013 1.00 90.38 713 ASP A O 1
ATOM 5583 N N . LYS A 1 714 ? -15.213 21.671 -19.005 1.00 91.56 714 LYS A N 1
ATOM 5584 C CA . LYS A 1 714 ? -14.429 21.933 -17.790 1.00 91.56 714 LYS A CA 1
ATOM 5585 C C . LYS A 1 714 ? -15.305 21.879 -16.548 1.00 91.56 714 LYS A C 1
ATOM 5587 O O . LYS A 1 714 ? -16.373 22.490 -16.496 1.00 91.56 714 LYS A O 1
ATOM 5592 N N . TYR A 1 715 ? -14.793 21.201 -15.528 1.00 93.38 715 TYR A N 1
ATOM 5593 C CA . TYR A 1 715 ? -15.410 21.097 -14.213 1.00 93.38 715 TYR A CA 1
ATOM 5594 C C . TYR A 1 715 ? -15.525 22.462 -13.525 1.00 93.38 715 TYR A C 1
ATOM 5596 O O . TYR A 1 715 ? -14.553 23.218 -13.458 1.00 93.38 715 TYR A O 1
ATOM 5604 N N . PHE A 1 716 ? -16.708 22.766 -12.992 1.00 93.31 716 PHE A N 1
ATOM 5605 C CA . PHE A 1 716 ? -16.950 23.947 -12.168 1.00 93.31 716 PHE A CA 1
ATOM 5606 C C . PHE A 1 716 ? -17.616 23.572 -10.845 1.00 93.31 716 PHE A C 1
ATOM 5608 O O . PHE A 1 716 ? -18.278 22.541 -10.733 1.00 93.31 716 PHE A O 1
ATOM 5615 N N . MET A 1 717 ? -17.476 24.459 -9.861 1.00 94.06 717 MET A N 1
ATOM 5616 C CA . MET A 1 717 ? -18.131 24.362 -8.559 1.00 94.06 717 MET A CA 1
ATOM 5617 C C . MET A 1 717 ? -18.918 25.640 -8.273 1.00 94.06 717 MET A C 1
ATOM 5619 O O . MET A 1 717 ? -18.583 26.713 -8.784 1.00 94.06 717 MET A O 1
ATOM 5623 N N . ARG A 1 718 ? -19.964 25.527 -7.454 1.00 91.88 718 ARG A N 1
ATOM 5624 C CA . ARG A 1 718 ? -20.784 26.648 -6.986 1.00 91.88 718 ARG A CA 1
ATOM 5625 C C . ARG A 1 718 ? -21.059 26.562 -5.485 1.00 91.88 718 ARG A C 1
ATOM 5627 O O . ARG A 1 718 ? -20.920 25.481 -4.912 1.00 91.88 718 ARG A O 1
ATOM 5634 N N . PRO A 1 719 ? -21.467 27.686 -4.862 1.00 94.12 719 PRO A N 1
ATOM 5635 C CA . PRO A 1 719 ? -21.829 27.698 -3.456 1.00 94.12 719 PRO A CA 1
ATOM 5636 C C . PRO A 1 719 ? -22.898 26.654 -3.123 1.00 94.12 719 PRO A C 1
ATOM 5638 O O . PRO A 1 719 ? -23.888 26.509 -3.845 1.00 94.12 719 PRO A O 1
ATOM 5641 N N . CYS A 1 720 ? -22.696 25.953 -2.014 1.00 95.44 720 CYS A N 1
ATOM 5642 C CA . CYS A 1 720 ? -23.619 24.969 -1.473 1.00 95.44 720 CYS A CA 1
ATOM 5643 C C . CYS A 1 720 ? -24.969 25.633 -1.125 1.00 95.44 720 CYS A C 1
ATOM 5645 O O . CYS A 1 720 ? -24.992 26.605 -0.365 1.00 95.44 720 CYS A O 1
ATOM 5647 N N . PRO A 1 721 ? -26.104 25.126 -1.645 1.00 95.19 721 PRO A N 1
ATOM 5648 C CA . PRO A 1 721 ? -27.425 25.717 -1.436 1.00 95.19 721 PRO A CA 1
ATOM 5649 C C . PRO A 1 721 ? -28.080 25.278 -0.119 1.00 95.19 721 PRO A C 1
ATOM 5651 O O . PRO A 1 721 ? -29.194 25.714 0.178 1.00 95.19 721 PRO A O 1
ATOM 5654 N N . ALA A 1 722 ? -27.429 24.388 0.638 1.00 96.06 722 ALA A N 1
ATOM 5655 C CA . ALA A 1 722 ? -27.992 23.791 1.839 1.00 96.06 722 ALA A CA 1
ATOM 5656 C C . ALA A 1 722 ? -28.273 24.833 2.932 1.00 96.06 722 ALA A C 1
ATOM 5658 O O . ALA A 1 722 ? -27.534 25.796 3.144 1.00 96.06 722 ALA A O 1
ATOM 5659 N N . LYS A 1 723 ? -29.349 24.605 3.671 1.00 96.06 723 LYS A N 1
ATOM 5660 C CA . LYS A 1 723 ? -29.783 25.372 4.835 1.00 96.06 723 LYS A CA 1
ATOM 5661 C C . LYS A 1 723 ? -29.610 24.534 6.104 1.00 96.06 723 LYS A C 1
ATOM 5663 O O . LYS A 1 723 ? -29.389 23.323 6.025 1.00 96.06 723 LYS A O 1
ATOM 5668 N N . PRO A 1 724 ? -29.707 25.150 7.295 1.00 97.62 724 PRO A N 1
ATOM 5669 C CA . PRO A 1 724 ? -29.777 24.394 8.536 1.00 97.62 724 PRO A CA 1
ATOM 5670 C C . PRO A 1 724 ? -30.893 23.338 8.479 1.00 97.62 724 PRO A C 1
ATOM 5672 O O . PRO A 1 724 ? -32.053 23.674 8.244 1.00 97.62 724 PRO A O 1
ATOM 5675 N N . GLY A 1 725 ? -30.535 22.070 8.677 1.00 95.19 725 GLY A N 1
ATOM 5676 C CA . GLY A 1 725 ? -31.452 20.928 8.663 1.00 95.19 725 GLY A CA 1
ATOM 5677 C C . GLY A 1 725 ? -31.630 20.222 7.314 1.00 95.19 725 GLY A C 1
ATOM 5678 O O . GLY A 1 725 ? -32.306 19.194 7.285 1.00 95.19 725 GLY A O 1
ATOM 5679 N N . ASP A 1 726 ? -31.029 20.712 6.224 1.00 98.25 726 ASP A N 1
ATOM 5680 C CA . ASP A 1 726 ? -30.968 19.943 4.976 1.00 98.25 726 ASP A CA 1
ATOM 5681 C C . ASP A 1 726 ? -30.175 18.640 5.171 1.00 98.25 726 ASP A C 1
ATOM 5683 O O . ASP A 1 726 ? -29.291 18.544 6.026 1.00 98.25 726 ASP A O 1
ATOM 5687 N N . TYR A 1 727 ? -30.539 17.601 4.421 1.00 98.12 727 TYR A N 1
ATOM 5688 C CA . TYR A 1 727 ? -30.031 16.253 4.622 1.00 98.12 727 TYR A CA 1
ATOM 5689 C C . TYR A 1 727 ? -30.054 15.396 3.357 1.00 98.12 727 TYR A C 1
ATOM 5691 O O . TYR A 1 727 ? -30.804 15.639 2.411 1.00 98.12 727 TYR A O 1
ATOM 5699 N N . ILE A 1 728 ? -29.275 14.321 3.408 1.00 98.44 728 ILE A N 1
ATOM 5700 C CA . ILE A 1 728 ? -29.364 13.164 2.521 1.00 98.44 728 ILE A CA 1
ATOM 5701 C C . ILE A 1 728 ? -29.376 11.886 3.371 1.00 98.44 728 ILE A C 1
ATOM 5703 O O . ILE A 1 728 ? -28.688 11.800 4.392 1.00 98.44 728 ILE A O 1
ATOM 5707 N N . GLU A 1 729 ? -30.193 10.908 2.987 1.00 98.38 729 GLU A N 1
ATOM 5708 C CA . GLU A 1 729 ? -30.342 9.620 3.664 1.00 98.38 729 GLU A CA 1
ATOM 5709 C C . GLU A 1 729 ? -29.974 8.461 2.749 1.00 98.38 729 GLU A C 1
ATOM 5711 O O . GLU A 1 729 ? -30.462 8.352 1.622 1.00 98.38 729 GLU A O 1
ATOM 5716 N N . PHE A 1 730 ? -29.188 7.542 3.296 1.00 98.69 730 PHE A N 1
ATOM 5717 C CA . PHE A 1 730 ? -28.767 6.309 2.656 1.00 98.69 730 PHE A CA 1
ATOM 5718 C C . PHE A 1 730 ? -29.327 5.122 3.424 1.00 98.69 730 PHE A C 1
ATOM 5720 O O . PHE A 1 730 ? -29.117 5.010 4.628 1.00 98.69 730 PHE A O 1
ATOM 5727 N N . PHE A 1 731 ? -29.989 4.210 2.732 1.00 98.62 731 PHE A N 1
ATOM 5728 C CA . PHE A 1 731 ? -30.288 2.886 3.249 1.00 98.62 731 PHE A CA 1
ATOM 5729 C C . PHE A 1 731 ? -29.139 1.931 2.909 1.00 98.62 731 PHE A C 1
ATOM 5731 O O . PHE A 1 731 ? -28.698 1.883 1.758 1.00 98.62 731 PHE A O 1
ATOM 5738 N N . ALA A 1 732 ? -28.631 1.202 3.902 1.00 98.62 732 ALA A N 1
ATOM 5739 C CA . ALA A 1 732 ? -27.499 0.296 3.746 1.00 98.62 732 ALA A CA 1
ATOM 5740 C C . ALA A 1 732 ? -27.933 -1.070 3.200 1.00 98.62 732 ALA A C 1
ATOM 5742 O O . ALA A 1 732 ? -28.637 -1.825 3.867 1.00 98.62 732 ALA A O 1
ATOM 5743 N N . GLU A 1 733 ? -27.475 -1.398 1.992 1.00 98.50 733 GLU A N 1
ATOM 5744 C CA . GLU A 1 733 ? -27.794 -2.662 1.310 1.00 98.50 733 GLU A CA 1
ATOM 5745 C C . GLU A 1 733 ? -26.927 -3.827 1.798 1.00 98.50 733 GLU A C 1
ATOM 5747 O O . GLU A 1 733 ? -27.304 -4.992 1.675 1.00 98.50 733 GLU A O 1
ATOM 5752 N N . ILE A 1 734 ? -25.755 -3.500 2.343 1.00 98.50 734 ILE A N 1
ATOM 5753 C CA . ILE A 1 734 ? -24.793 -4.412 2.963 1.00 98.50 734 ILE A CA 1
ATOM 5754 C C . ILE A 1 734 ? -24.239 -3.762 4.239 1.00 98.50 734 ILE A C 1
ATOM 5756 O O . ILE A 1 734 ? -24.436 -2.570 4.471 1.00 98.50 734 ILE A O 1
ATOM 5760 N N . ASP A 1 735 ? -23.503 -4.523 5.052 1.00 98.56 735 ASP A N 1
ATOM 5761 C CA . ASP A 1 735 ? -22.717 -3.945 6.145 1.00 98.56 735 ASP A CA 1
ATOM 5762 C C . ASP A 1 735 ? -21.630 -3.030 5.558 1.00 98.56 735 ASP A C 1
ATOM 5764 O O . ASP A 1 735 ? -20.701 -3.510 4.897 1.00 98.56 735 ASP A O 1
ATOM 5768 N N . VAL A 1 736 ? -21.711 -1.723 5.813 1.00 98.62 736 VAL A N 1
ATOM 5769 C CA . VAL A 1 736 ? -20.750 -0.748 5.281 1.00 98.62 736 VAL A CA 1
ATOM 5770 C C . VAL A 1 736 ? -19.978 -0.020 6.376 1.00 98.62 736 VAL A C 1
ATOM 5772 O O . VAL A 1 736 ? -20.506 0.325 7.434 1.00 98.62 736 VAL A O 1
ATOM 5775 N N . LEU A 1 737 ? -18.704 0.238 6.096 1.00 98.75 737 LEU A N 1
ATOM 5776 C CA . LEU A 1 737 ? -17.912 1.263 6.762 1.00 98.75 737 LEU A CA 1
ATOM 5777 C C . LEU A 1 737 ? -18.038 2.538 5.927 1.00 98.75 737 LEU A C 1
ATOM 5779 O O . LEU A 1 737 ? -17.708 2.533 4.744 1.00 98.75 737 LEU A O 1
ATOM 5783 N N . MET A 1 738 ? -18.506 3.624 6.528 1.00 98.75 738 MET A N 1
ATOM 5784 C CA . MET A 1 738 ? -18.545 4.944 5.901 1.00 98.75 738 MET A CA 1
ATOM 5785 C C . MET A 1 738 ? -17.476 5.840 6.513 1.00 98.75 738 MET A C 1
ATOM 5787 O O . MET A 1 738 ? -17.191 5.729 7.704 1.00 98.75 738 MET A O 1
ATOM 5791 N N . ALA A 1 739 ? -16.909 6.749 5.722 1.00 98.75 739 ALA A N 1
ATOM 5792 C CA . ALA A 1 739 ? -16.086 7.842 6.229 1.00 98.75 739 ALA A CA 1
ATOM 5793 C C . ALA A 1 739 ? -16.435 9.147 5.522 1.00 98.75 739 ALA A C 1
ATOM 5795 O O . ALA A 1 739 ? -16.474 9.193 4.295 1.00 98.75 739 ALA A O 1
ATOM 5796 N N . LEU A 1 740 ? -16.655 10.202 6.302 1.00 98.81 740 LEU A N 1
ATOM 5797 C CA . LEU A 1 740 ? -17.021 11.528 5.811 1.00 98.81 740 LEU A CA 1
ATOM 5798 C C . LEU A 1 740 ? -15.969 12.539 6.234 1.00 98.81 740 LEU A C 1
ATOM 5800 O O . LEU A 1 740 ? -15.582 12.572 7.403 1.00 98.81 740 LEU A O 1
ATOM 5804 N N . SER A 1 741 ? -15.559 13.379 5.290 1.00 98.75 741 SER A N 1
ATOM 5805 C CA . SER A 1 741 ? -14.779 14.586 5.538 1.00 98.75 741 SER A CA 1
ATOM 5806 C C . SER A 1 741 ? -15.658 15.826 5.403 1.00 98.75 741 SER A C 1
ATOM 5808 O O . SER A 1 741 ? -16.370 15.976 4.412 1.00 98.75 741 SER A O 1
ATOM 5810 N N . THR A 1 742 ? -15.560 16.752 6.354 1.00 98.19 742 THR A N 1
ATOM 5811 C CA . THR A 1 742 ? -16.072 18.120 6.196 1.00 98.19 742 THR A CA 1
ATOM 5812 C C . THR A 1 742 ? -15.054 18.941 5.407 1.00 98.19 742 THR A C 1
ATOM 5814 O O . THR A 1 742 ? -13.946 19.228 5.871 1.00 98.19 742 THR A O 1
ATOM 5817 N N . CYS A 1 743 ? -15.401 19.279 4.167 1.00 96.75 743 CYS A N 1
ATOM 5818 C CA . CYS A 1 743 ? -14.467 19.907 3.242 1.00 96.75 743 CYS A CA 1
ATOM 5819 C C . CYS A 1 743 ? -13.945 21.258 3.762 1.00 96.75 743 CYS A C 1
ATOM 5821 O O . CYS A 1 743 ? -14.742 22.097 4.196 1.00 96.75 743 CYS A O 1
ATOM 5823 N N . PRO A 1 744 ? -12.624 21.525 3.682 1.00 93.81 744 PRO A N 1
ATOM 5824 C CA . PRO A 1 744 ? -12.056 22.807 4.099 1.00 93.81 744 PRO A CA 1
ATOM 5825 C C . PRO A 1 744 ? -12.446 23.983 3.202 1.00 93.81 744 PRO A C 1
ATOM 5827 O O . PRO A 1 744 ? -12.198 25.125 3.586 1.00 93.81 744 PRO A O 1
ATOM 5830 N N . GLY A 1 745 ? -13.055 23.708 2.045 1.00 91.81 745 GLY A N 1
ATOM 5831 C CA . GLY A 1 745 ? -13.691 24.711 1.199 1.00 91.81 745 GLY A CA 1
ATOM 5832 C C . GLY A 1 745 ? -15.025 25.232 1.739 1.00 91.81 745 GLY A C 1
ATOM 5833 O O . GLY A 1 745 ? -15.582 26.151 1.146 1.00 91.81 745 GLY A O 1
ATOM 5834 N N . GLY A 1 746 ? -15.534 24.666 2.840 1.00 93.88 746 GLY A N 1
ATOM 5835 C CA . GLY A 1 746 ? -16.755 25.115 3.501 1.00 93.88 746 GLY A CA 1
ATOM 5836 C C . GLY A 1 746 ? -17.996 24.928 2.633 1.00 93.88 746 GLY A C 1
ATOM 5837 O O . GLY A 1 746 ? -18.321 23.815 2.217 1.00 93.88 746 GLY A O 1
ATOM 5838 N N . ASP A 1 747 ? -18.682 26.029 2.346 1.00 92.88 747 ASP A N 1
ATOM 5839 C CA . ASP A 1 747 ? -19.786 26.082 1.385 1.00 92.88 747 ASP A CA 1
ATOM 5840 C C . ASP A 1 747 ? -19.337 26.397 -0.052 1.00 92.88 747 ASP A C 1
ATOM 5842 O O . ASP A 1 747 ? -20.184 26.504 -0.931 1.00 92.88 747 ASP A O 1
ATOM 5846 N N . LEU A 1 748 ? -18.028 26.523 -0.304 1.00 92.19 748 LEU A N 1
ATOM 5847 C CA . LEU A 1 748 ? -17.402 26.876 -1.586 1.00 92.19 748 LEU A CA 1
ATOM 5848 C C . LEU A 1 748 ? -17.682 28.299 -2.096 1.00 92.19 748 LEU A C 1
ATOM 5850 O O . LEU A 1 748 ? -17.306 28.623 -3.223 1.00 92.19 748 LEU A O 1
ATOM 5854 N N . SER A 1 749 ? -18.275 29.184 -1.287 1.00 90.25 749 SER A N 1
ATOM 5855 C CA . SER A 1 749 ? -18.482 30.592 -1.669 1.00 90.25 749 SER A CA 1
ATOM 5856 C C . SER A 1 749 ? -17.198 31.427 -1.685 1.00 90.25 749 SER A C 1
ATOM 5858 O O . SER A 1 749 ? -17.108 32.387 -2.448 1.00 90.25 749 SER A O 1
ATOM 5860 N N . ALA A 1 750 ? -16.193 31.034 -0.897 1.00 83.12 750 ALA A N 1
ATOM 5861 C CA . ALA A 1 750 ? -14.881 31.681 -0.811 1.00 83.12 750 ALA A CA 1
ATOM 5862 C C . ALA A 1 750 ? -13.743 30.827 -1.413 1.00 83.12 750 ALA A C 1
ATOM 5864 O O . ALA A 1 750 ? -12.567 31.060 -1.134 1.00 83.12 750 ALA A O 1
ATOM 5865 N N . TRP A 1 751 ? -14.074 29.801 -2.208 1.00 74.44 751 TRP A N 1
ATOM 5866 C CA . TRP A 1 751 ? -13.088 28.841 -2.706 1.00 74.44 751 TRP A CA 1
ATOM 5867 C C . TRP A 1 751 ? -12.064 29.485 -3.651 1.00 74.44 751 TRP A C 1
ATOM 5869 O O . TRP A 1 751 ? -12.423 30.079 -4.669 1.00 74.44 751 TRP A O 1
ATOM 5879 N N . SER A 1 752 ? -10.774 29.296 -3.361 1.00 66.12 752 SER A N 1
ATOM 5880 C CA . SER A 1 752 ? -9.684 29.659 -4.270 1.00 66.12 752 SER A CA 1
ATOM 5881 C C . SER A 1 752 ? -8.424 28.826 -4.016 1.00 66.12 752 SER A C 1
ATOM 5883 O O . SER A 1 752 ? -8.108 28.478 -2.880 1.00 66.12 752 SER A O 1
ATOM 5885 N N . PHE A 1 753 ? -7.672 28.532 -5.080 1.00 56.69 753 PHE A N 1
ATOM 5886 C CA . PHE A 1 753 ? -6.317 27.995 -4.952 1.00 56.69 753 PHE A CA 1
ATOM 5887 C C . PHE A 1 753 ? -5.354 29.152 -4.654 1.00 56.69 753 PHE A C 1
ATOM 5889 O O . PHE A 1 753 ? -5.182 30.038 -5.489 1.00 56.69 753 PHE A O 1
ATOM 5896 N N . GLY A 1 754 ? -4.746 29.157 -3.465 1.00 48.12 754 GLY A N 1
ATOM 5897 C CA . GLY A 1 754 ? -3.755 30.165 -3.062 1.00 48.12 754 GLY A CA 1
ATOM 5898 C C . GLY A 1 754 ? -4.309 31.494 -2.521 1.00 48.12 754 GLY A C 1
ATOM 5899 O O . GLY A 1 754 ? -3.515 32.387 -2.235 1.00 48.12 754 GLY A O 1
ATOM 5900 N N . GLY A 1 755 ? -5.631 31.647 -2.359 1.00 49.00 755 GLY A N 1
ATOM 5901 C CA . GLY A 1 755 ? -6.239 32.771 -1.628 1.00 49.00 755 GLY A CA 1
ATOM 5902 C C . GLY A 1 755 ? -6.340 32.506 -0.120 1.00 49.00 755 GLY A C 1
ATOM 5903 O O . GLY A 1 755 ? -6.208 31.366 0.325 1.00 49.00 755 GLY A O 1
ATOM 5904 N N . GLY A 1 756 ? -6.523 33.567 0.675 1.00 56.16 756 GLY A N 1
ATOM 5905 C CA . GLY A 1 756 ? -6.398 33.557 2.139 1.00 56.16 756 GLY A CA 1
ATOM 5906 C C . GLY A 1 756 ? -7.149 32.410 2.825 1.00 56.16 756 GLY A C 1
ATOM 5907 O O . GLY A 1 756 ? -8.375 32.350 2.801 1.00 56.16 756 GLY A O 1
ATOM 5908 N N . ALA A 1 757 ? -6.412 31.505 3.478 1.00 60.53 757 ALA A N 1
ATOM 5909 C CA . ALA A 1 757 ? -6.962 30.335 4.176 1.00 60.53 757 ALA A CA 1
ATOM 5910 C C . ALA A 1 757 ? -7.992 30.685 5.274 1.00 60.53 757 ALA A C 1
ATOM 5912 O O . ALA A 1 757 ? -8.809 29.830 5.653 1.00 60.53 757 ALA A O 1
ATOM 5913 N N . ASP A 1 758 ? -7.947 31.930 5.752 1.00 61.97 758 ASP A N 1
ATOM 5914 C CA . ASP A 1 758 ? -8.848 32.512 6.745 1.00 61.97 758 ASP A CA 1
ATOM 5915 C C . ASP A 1 758 ? -10.262 32.744 6.183 1.00 61.97 758 ASP A C 1
ATOM 5917 O O . ASP A 1 758 ? -11.243 32.460 6.872 1.00 61.97 758 ASP A O 1
ATOM 5921 N N . ASP A 1 759 ? -10.390 33.134 4.910 1.00 71.06 759 ASP A N 1
ATOM 5922 C CA . ASP A 1 759 ? -11.691 33.389 4.274 1.00 71.06 759 ASP A CA 1
ATOM 5923 C C . ASP A 1 759 ? -12.476 32.084 4.077 1.00 71.06 759 ASP A C 1
ATOM 5925 O O . ASP A 1 759 ? -13.674 32.005 4.353 1.00 71.06 759 ASP A O 1
ATOM 5929 N N . MET A 1 760 ? -11.788 31.007 3.685 1.00 80.75 760 MET A N 1
ATOM 5930 C CA . MET A 1 760 ? -12.409 29.683 3.574 1.00 80.75 760 MET A CA 1
ATOM 5931 C C . MET A 1 760 ? -12.793 29.113 4.946 1.00 80.75 760 MET A C 1
ATOM 5933 O O . MET A 1 760 ? -13.815 28.435 5.064 1.00 80.75 760 MET A O 1
ATOM 5937 N N . LEU A 1 761 ? -12.015 29.394 6.001 1.00 86.50 761 LEU A N 1
ATOM 5938 C CA . LEU A 1 761 ? -12.311 28.901 7.353 1.00 86.50 761 LEU A CA 1
ATOM 5939 C C . LEU A 1 761 ? -13.635 29.466 7.872 1.00 86.50 761 LEU A C 1
ATOM 5941 O O . LEU A 1 761 ? -14.407 28.725 8.475 1.00 86.50 761 LEU A O 1
ATOM 5945 N N . ALA A 1 762 ? -13.920 30.736 7.578 1.00 88.81 762 ALA A N 1
ATOM 5946 C CA . ALA A 1 762 ? -15.154 31.411 7.979 1.00 88.81 762 ALA A CA 1
ATOM 5947 C C . ALA A 1 762 ? -16.428 30.793 7.367 1.00 88.81 762 ALA A C 1
ATOM 5949 O O . ALA A 1 762 ? -17.524 30.991 7.891 1.00 88.81 762 ALA A O 1
ATOM 5950 N N . THR A 1 763 ? -16.292 30.031 6.277 1.00 91.62 763 THR A N 1
ATOM 5951 C CA . THR A 1 763 ? -17.406 29.339 5.601 1.00 91.62 763 THR A CA 1
ATOM 5952 C C . THR A 1 763 ? -17.534 27.863 5.989 1.00 91.62 763 THR A C 1
ATOM 5954 O O . THR A 1 763 ? -18.459 27.188 5.540 1.00 91.62 763 THR A O 1
ATOM 5957 N N . CYS A 1 764 ? -16.623 27.343 6.819 1.00 96.19 764 CYS A N 1
ATOM 5958 C CA . CYS A 1 764 ? -16.654 25.954 7.266 1.00 96.19 764 CYS A CA 1
ATOM 5959 C C . CYS A 1 764 ? -17.652 25.767 8.414 1.00 96.19 764 CYS A C 1
ATOM 5961 O O . CYS A 1 764 ? -17.610 26.489 9.410 1.00 96.19 764 CYS A O 1
ATOM 5963 N N . ARG A 1 765 ? -18.504 24.746 8.309 1.00 97.06 765 ARG A N 1
ATOM 5964 C CA . ARG A 1 765 ? -19.487 24.349 9.328 1.00 97.06 765 ARG A CA 1
ATOM 5965 C C . ARG A 1 765 ? -19.426 22.833 9.553 1.00 97.06 765 ARG A C 1
ATOM 5967 O O . ARG A 1 765 ? -18.960 22.101 8.681 1.00 97.06 765 ARG A O 1
ATOM 5974 N N . PRO A 1 766 ? -19.811 22.320 10.726 1.00 98.12 766 PRO A N 1
ATOM 5975 C CA . PRO A 1 766 ? -19.830 20.881 10.956 1.00 98.12 766 PRO A CA 1
ATOM 5976 C C . PRO A 1 766 ? -20.943 20.180 10.160 1.00 98.12 766 PRO A C 1
ATOM 5978 O O . PRO A 1 766 ? -21.948 20.793 9.801 1.00 98.12 766 PRO A O 1
ATOM 5981 N N . LEU A 1 767 ? -20.797 18.868 9.956 1.00 98.75 767 LEU A N 1
ATOM 5982 C CA . LEU A 1 767 ? -21.868 17.987 9.467 1.00 98.75 767 LEU A CA 1
ATOM 5983 C C . LEU A 1 767 ? -22.299 17.026 10.577 1.00 98.75 767 LEU A C 1
ATOM 5985 O O . LEU A 1 767 ? -21.469 16.583 11.371 1.00 98.75 767 LEU A O 1
ATOM 5989 N N . ARG A 1 768 ? -23.588 16.682 10.634 1.00 98.69 768 ARG A N 1
ATOM 5990 C CA . ARG A 1 768 ? -24.123 15.699 11.590 1.00 98.69 768 ARG A CA 1
ATOM 5991 C C . ARG A 1 768 ? -24.431 14.387 10.891 1.00 98.69 768 ARG A C 1
ATOM 5993 O O . ARG A 1 768 ? -25.006 14.395 9.805 1.00 98.69 768 ARG A O 1
ATOM 6000 N N . VAL A 1 769 ? -24.079 13.285 11.541 1.00 98.88 769 VAL A N 1
ATOM 6001 C CA . VAL A 1 769 ? -24.353 11.921 11.091 1.00 98.88 769 VAL A CA 1
ATOM 6002 C C . VAL A 1 769 ? -25.249 11.236 12.112 1.00 98.88 769 VAL A C 1
ATOM 6004 O O . VAL A 1 769 ? -24.924 11.204 13.299 1.00 98.88 769 VAL A O 1
ATOM 6007 N N . GLU A 1 770 ? -26.345 10.652 11.639 1.00 98.62 770 GLU A N 1
ATOM 6008 C CA . GLU A 1 770 ? -27.265 9.850 12.444 1.00 98.62 770 GLU A CA 1
ATOM 6009 C C . GLU A 1 770 ? -27.471 8.487 11.777 1.00 98.62 770 GLU A C 1
ATOM 6011 O O . GLU A 1 770 ? -27.797 8.413 10.593 1.00 98.62 770 GLU A O 1
ATOM 6016 N N . VAL A 1 771 ? -27.305 7.400 12.530 1.00 98.69 771 VAL A N 1
ATOM 6017 C CA . VAL A 1 771 ? -27.591 6.036 12.068 1.00 98.69 771 VAL A CA 1
ATOM 6018 C C . VAL A 1 771 ? -28.815 5.516 12.804 1.00 98.69 771 VAL A C 1
ATOM 6020 O O . VAL A 1 771 ? -28.873 5.561 14.035 1.00 98.69 771 VAL A O 1
ATOM 6023 N N . TRP A 1 772 ? -29.774 5.003 12.044 1.00 98.25 772 TRP A N 1
ATOM 6024 C CA . TRP A 1 772 ? -31.087 4.584 12.502 1.00 98.25 772 TRP A CA 1
ATOM 6025 C C . TRP A 1 772 ? -31.323 3.104 12.198 1.00 98.25 772 TRP A C 1
ATOM 6027 O O . TRP A 1 772 ? -31.201 2.665 11.055 1.00 98.25 772 TRP A O 1
ATOM 6037 N N . GLU A 1 773 ? -31.705 2.352 13.222 1.00 97.88 773 GLU A N 1
ATOM 6038 C CA . GLU A 1 773 ? -32.247 1.000 13.117 1.00 97.88 773 GLU A CA 1
ATOM 6039 C C . GLU A 1 773 ? -33.746 1.081 12.798 1.00 97.88 773 GLU A C 1
ATOM 6041 O O . GLU A 1 773 ? -34.489 1.803 13.471 1.00 97.88 773 GLU A O 1
ATOM 6046 N N . ILE A 1 774 ? -34.206 0.341 11.787 1.00 96.50 774 ILE A N 1
ATOM 6047 C CA . ILE A 1 774 ? -35.637 0.174 11.505 1.00 96.50 774 ILE A CA 1
ATOM 6048 C C . ILE A 1 774 ? -36.168 -0.918 12.435 1.00 96.50 774 ILE A C 1
ATOM 6050 O O . ILE A 1 774 ? -35.799 -2.085 12.314 1.00 96.50 774 ILE A O 1
ATOM 6054 N N . THR A 1 775 ? -37.018 -0.539 13.389 1.00 94.19 775 THR A N 1
ATOM 6055 C CA . THR A 1 775 ? -37.477 -1.461 14.442 1.00 94.19 775 THR A CA 1
ATOM 6056 C C . THR A 1 775 ? -38.641 -2.344 13.998 1.00 94.19 775 THR A C 1
ATOM 6058 O O . THR A 1 775 ? -38.783 -3.461 14.494 1.00 94.19 775 THR A O 1
ATOM 6061 N N . ASP A 1 776 ? -39.456 -1.876 13.052 1.00 92.75 776 ASP A N 1
ATOM 6062 C CA . ASP A 1 776 ? -40.523 -2.665 12.437 1.00 92.75 776 ASP A CA 1
ATOM 6063 C C . ASP A 1 776 ? -40.005 -3.390 11.189 1.00 92.75 776 ASP A C 1
ATOM 6065 O O . ASP A 1 776 ? -39.861 -2.810 10.112 1.00 92.75 776 ASP A O 1
ATOM 6069 N N . GLN A 1 777 ? -39.756 -4.691 11.328 1.00 90.06 777 GLN A N 1
ATOM 6070 C CA . GLN A 1 777 ? -39.250 -5.534 10.243 1.00 90.06 777 GLN A CA 1
ATOM 6071 C C . GLN A 1 777 ? -40.232 -5.664 9.068 1.00 90.06 777 GLN A C 1
ATOM 6073 O O . GLN A 1 777 ? -39.814 -6.000 7.961 1.00 90.06 777 GLN A O 1
ATOM 6078 N N . THR A 1 778 ? -41.521 -5.352 9.247 1.00 93.44 778 THR A N 1
ATOM 6079 C CA . THR A 1 778 ? -42.488 -5.378 8.135 1.00 93.44 778 THR A CA 1
ATOM 6080 C C . THR A 1 778 ? -42.194 -4.307 7.080 1.00 93.44 778 THR A C 1
ATOM 6082 O O . THR A 1 778 ? -42.529 -4.485 5.907 1.00 93.44 778 THR A O 1
ATOM 6085 N N . VAL A 1 779 ? -41.485 -3.235 7.455 1.00 93.88 779 VAL A N 1
ATOM 6086 C CA . VAL A 1 779 ? -40.985 -2.201 6.535 1.00 93.88 779 VAL A CA 1
ATOM 6087 C C . VAL A 1 779 ? -39.993 -2.792 5.527 1.00 93.88 779 VAL A C 1
ATOM 6089 O O . VAL A 1 779 ? -39.985 -2.377 4.365 1.00 93.88 779 VAL A O 1
ATOM 6092 N N . LEU A 1 780 ? -39.212 -3.793 5.942 1.00 94.44 780 LEU A N 1
ATOM 6093 C CA . LEU A 1 780 ? -38.208 -4.489 5.130 1.00 94.44 780 LEU A CA 1
ATOM 6094 C C . LEU A 1 780 ? -38.764 -5.718 4.401 1.00 94.44 780 LEU A C 1
ATOM 6096 O O . LEU A 1 780 ? -38.007 -6.500 3.835 1.00 94.44 780 LEU A O 1
ATOM 6100 N N . LYS A 1 781 ? -40.088 -5.901 4.378 1.00 93.56 781 LYS A N 1
ATOM 6101 C CA . LYS A 1 781 ? -40.704 -6.971 3.593 1.00 93.56 781 LYS A CA 1
ATOM 6102 C C . LYS A 1 781 ? -40.281 -6.860 2.119 1.00 93.56 781 LYS A C 1
ATOM 6104 O O . LYS A 1 781 ? -40.375 -5.780 1.541 1.00 93.56 781 LYS A O 1
ATOM 6109 N N . ASP A 1 782 ? -39.868 -7.971 1.516 1.00 90.12 782 ASP A N 1
ATOM 6110 C CA . ASP A 1 782 ? -39.396 -8.047 0.122 1.00 90.12 782 ASP A CA 1
ATOM 6111 C C . ASP A 1 782 ? -38.036 -7.353 -0.130 1.00 90.12 782 ASP A C 1
ATOM 6113 O O . ASP A 1 782 ? -37.634 -7.183 -1.281 1.00 90.12 782 ASP A O 1
ATOM 6117 N N . TRP A 1 783 ? -37.322 -6.949 0.929 1.00 95.69 783 TRP A N 1
ATOM 6118 C CA . TRP A 1 783 ? -35.915 -6.562 0.848 1.00 95.69 783 TRP A CA 1
ATOM 6119 C C . TRP A 1 783 ? -35.011 -7.748 1.189 1.00 95.69 783 TRP A C 1
ATOM 6121 O O . TRP A 1 783 ? -35.231 -8.443 2.181 1.00 95.69 783 TRP A O 1
ATOM 6131 N N . GLU A 1 784 ? -33.956 -7.916 0.400 1.00 93.31 784 GLU A N 1
ATOM 6132 C CA . GLU A 1 784 ? -32.871 -8.858 0.656 1.00 93.31 784 GLU A CA 1
ATOM 6133 C C . GLU A 1 784 ? -31.525 -8.127 0.543 1.00 93.31 784 GLU A C 1
ATOM 6135 O O . GLU A 1 784 ? -31.402 -7.205 -0.275 1.00 93.31 784 GLU A O 1
ATOM 6140 N N . PRO A 1 785 ? -30.509 -8.511 1.341 1.00 92.25 785 PRO A N 1
ATOM 6141 C CA . PRO A 1 785 ? -29.169 -7.961 1.207 1.00 92.25 785 PRO A CA 1
ATOM 6142 C C . PRO A 1 785 ? -28.624 -8.123 -0.211 1.00 92.25 785 PRO A C 1
ATOM 6144 O O . PRO A 1 785 ? -28.749 -9.168 -0.841 1.00 92.25 785 PRO A O 1
ATOM 6147 N N . SER A 1 786 ? -27.971 -7.075 -0.695 1.00 94.75 786 SER A N 1
ATOM 6148 C CA . SER A 1 786 ? -27.420 -7.019 -2.047 1.00 94.75 786 SER A CA 1
ATOM 6149 C C . SER A 1 786 ? -26.290 -8.040 -2.248 1.00 94.75 786 SER A C 1
ATOM 6151 O O . SER A 1 786 ? -25.338 -8.089 -1.462 1.00 94.75 786 SER A O 1
ATOM 6153 N N . GLU A 1 787 ? -26.346 -8.828 -3.324 1.00 94.00 787 GLU A N 1
ATOM 6154 C CA . GLU A 1 787 ? -25.340 -9.842 -3.675 1.00 94.00 787 GLU A CA 1
ATOM 6155 C C . GLU A 1 787 ? -24.511 -9.453 -4.914 1.00 94.00 787 GLU A C 1
ATOM 6157 O O . GLU A 1 787 ? -25.005 -8.727 -5.782 1.00 94.00 787 GLU A O 1
ATOM 6162 N N . PRO A 1 788 ? -23.238 -9.894 -5.019 1.00 94.00 788 PRO A N 1
ATOM 6163 C CA . PRO A 1 788 ? -22.428 -9.661 -6.210 1.00 94.00 788 PRO A CA 1
ATOM 6164 C C . PRO A 1 788 ? -23.017 -10.359 -7.442 1.00 94.00 788 PRO A C 1
ATOM 6166 O O . PRO A 1 788 ? -23.645 -11.411 -7.309 1.00 94.00 788 PRO A O 1
ATOM 6169 N N . PRO A 1 789 ? -22.779 -9.845 -8.660 1.00 90.25 789 PRO A N 1
ATOM 6170 C CA . PRO A 1 789 ? -23.257 -10.497 -9.863 1.00 90.25 789 PRO A CA 1
ATOM 6171 C C . PRO A 1 789 ? -22.551 -11.845 -10.040 1.00 90.25 789 PRO A C 1
ATOM 6173 O O . PRO A 1 789 ? -21.325 -11.940 -9.969 1.00 90.25 789 PRO A O 1
ATOM 6176 N N . ALA A 1 790 ? -23.325 -12.886 -10.344 1.00 89.62 790 ALA A N 1
ATOM 6177 C CA . ALA A 1 790 ? -22.824 -14.233 -10.610 1.00 89.62 790 ALA A CA 1
ATOM 6178 C C . ALA A 1 790 ? -22.202 -14.352 -12.019 1.00 89.62 790 ALA A C 1
ATOM 6180 O O . ALA A 1 790 ? -22.610 -15.185 -12.829 1.00 89.62 790 ALA A O 1
ATOM 6181 N N . TYR A 1 791 ? -21.235 -13.489 -12.344 1.00 90.62 791 TYR A N 1
ATOM 6182 C CA . TYR A 1 791 ? -20.518 -13.528 -13.617 1.00 90.62 791 TYR A CA 1
ATOM 6183 C C . TYR A 1 791 ? -19.655 -14.796 -13.704 1.00 90.62 791 TYR A C 1
ATOM 6185 O O . TYR A 1 791 ? -18.606 -14.895 -13.072 1.00 90.62 791 TYR A O 1
ATOM 6193 N N . LYS A 1 792 ? -20.105 -15.773 -14.499 1.00 83.94 792 LYS A N 1
ATOM 6194 C CA . LYS A 1 792 ? -19.444 -17.081 -14.660 1.00 83.94 792 LYS A CA 1
ATOM 6195 C C . LYS A 1 792 ? -18.339 -17.098 -15.709 1.00 83.94 792 LYS A C 1
ATOM 6197 O O . LYS A 1 792 ? -17.569 -18.043 -15.755 1.00 83.94 792 LYS A O 1
ATOM 6202 N N . GLY A 1 793 ? -18.269 -16.076 -16.559 1.00 67.69 793 GLY A N 1
ATOM 6203 C CA . GLY A 1 793 ? -17.515 -16.127 -17.806 1.00 67.69 793 GLY A CA 1
ATOM 6204 C C . GLY A 1 793 ? -15.997 -16.155 -17.669 1.00 67.69 793 GLY A C 1
ATOM 6205 O O . GLY A 1 793 ? -15.371 -16.008 -18.702 1.00 67.69 793 GLY A O 1
ATOM 6206 N N . LEU A 1 794 ? -15.415 -16.252 -16.458 1.00 80.50 794 LEU A N 1
ATOM 6207 C CA . LEU A 1 794 ? -13.968 -16.362 -16.161 1.00 80.50 794 LEU A CA 1
ATOM 6208 C C . LEU A 1 794 ? -13.044 -15.502 -17.048 1.00 80.50 794 LEU A C 1
ATOM 6210 O O . LEU A 1 794 ? -11.899 -15.847 -17.304 1.00 80.50 794 LEU A O 1
ATOM 6214 N N . HIS A 1 795 ? -13.540 -14.360 -17.526 1.00 85.56 795 HIS A N 1
ATOM 6215 C CA . HIS A 1 795 ? -12.861 -13.518 -18.520 1.00 85.56 795 HIS A CA 1
ATOM 6216 C C . HIS A 1 795 ? -12.497 -14.231 -19.840 1.00 85.56 795 HIS A C 1
ATOM 6218 O O . HIS A 1 795 ? -11.518 -13.870 -20.483 1.00 85.56 795 HIS A O 1
ATOM 6224 N N . GLY A 1 796 ? -13.294 -15.216 -20.255 1.00 80.94 796 GLY A N 1
ATOM 6225 C CA . GLY A 1 796 ? -13.064 -16.046 -21.434 1.00 80.94 796 GLY A CA 1
ATOM 6226 C C . GLY A 1 796 ? -11.948 -17.072 -21.251 1.00 80.94 796 GLY A C 1
ATOM 6227 O O . GLY A 1 796 ? -11.541 -17.680 -22.234 1.00 80.94 796 GLY A O 1
ATOM 6228 N N . ILE A 1 797 ? -11.432 -17.241 -20.028 1.00 78.62 797 ILE A N 1
ATOM 6229 C CA . ILE A 1 797 ? -10.435 -18.262 -19.716 1.00 78.62 797 ILE A CA 1
ATOM 6230 C C . ILE A 1 797 ? -11.170 -19.585 -19.561 1.00 78.62 797 ILE A C 1
ATOM 6232 O O . ILE A 1 797 ? -11.952 -19.757 -18.622 1.00 78.62 797 ILE A O 1
ATOM 6236 N N . ASP A 1 798 ? -10.904 -20.496 -20.486 1.00 72.38 798 ASP A N 1
ATOM 6237 C CA . ASP A 1 798 ? -11.280 -21.888 -20.328 1.00 72.38 798 ASP A CA 1
ATOM 6238 C C . ASP A 1 798 ? -10.309 -22.554 -19.348 1.00 72.38 798 ASP A C 1
ATOM 6240 O O . ASP A 1 798 ? -9.091 -22.397 -19.462 1.00 72.38 798 ASP A O 1
ATOM 6244 N N . LEU A 1 799 ? -10.858 -23.214 -18.332 1.00 58.56 799 LEU A N 1
ATOM 6245 C CA . LEU A 1 799 ? -10.088 -23.982 -17.349 1.00 58.56 799 LEU A CA 1
ATOM 6246 C C . LEU A 1 799 ? -10.133 -25.487 -17.656 1.00 58.56 799 LEU A C 1
ATOM 6248 O O . LEU A 1 799 ? -9.711 -26.269 -16.803 1.00 58.56 799 LEU A O 1
ATOM 6252 N N . SER A 1 800 ? -10.664 -25.864 -18.829 1.00 52.97 800 SER A N 1
ATOM 6253 C CA . SER A 1 800 ? -10.635 -27.225 -19.374 1.00 52.97 800 SER A CA 1
ATOM 6254 C C . SER A 1 800 ? -9.216 -27.748 -19.560 1.00 52.97 800 SER A C 1
ATOM 6256 O O . SER A 1 800 ? -8.414 -27.021 -20.199 1.00 52.97 800 SER A O 1
#

Sequence (800 aa):
MVKTFQSQDDGFDLQIECPTYSDAAWPTRRPSVSRLPQLPPYEHAKQLYAAQHAYIGTIFSFLDPTVFGEHMHEIYSKPLDLSDRQTCLIYCQVLLMFAYGQMYSINQWTGNDGPPGFSYFMQALELLPDIHEEGSVLFVEVLSLVGYFMQNLNRRDAAFLYIGLASRMAISLGLHQEVSDPTLDKTAREHRRRLWWSVYSMDRIICAKSGNPITIADGDIGTGIEPEISSVAILYHYTKLSRILGNIIENVYRKSRKIGSNLVESVQTIMGDLNLWLRNLPPQLRPDFNKPDKDISRESVSMFLHYYQCINMTARPLLFHVVQKRLQDFGRNGTATADWREGLSQTTIVVIEACISAACASTTILAAAAERNLVALILVMVDIAFPPTPREHEAMKQALEILRGMADRGNGHIGARRQSLLNLQTMINKVPSASPATPTVTSAFEAGFDPVLSDPGDGLTGWSDGGEASTGIGSIGDAEGIEVGITDDEDRTIESAFPFSVNHPGESLLGISHTMATQNGERSNPTPSYIASEGSVLYANRVLYTRISETSTRKIVQDFIVPIRSGKAWCVPAGHICRISTPEGPQVGDLNIWNLRNPREKFWASRTKQLHAAHVSTYDRLWSCLPFLRPMVTIVGDSLGGDKYGTDAVGGRVHDLLGTRCDPYVNKMLTGHDFDYHCHSNLTRAIMPWGLTEYDVHDVINLFQVTGLNRDDKYFMRPCPAKPGDYIEFFAEIDVLMALSTCPGGDLSAWSFGGGADDMLATCRPLRVEVWEITDQTVLKDWEPSEPPAYKGLHGIDLS

InterPro domains:
  IPR007219 Xylanolytic transcriptional activator, regulatory domain [PF04082] (93-221)
  IPR007219 Xylanolytic transcriptional activator, regulatory domain [SM00906] (159-232)
  IPR018959 Domain of unknown function DUF1989 [PF09347] (561-737)

Organism: NCBI:txid2604345

pLDDT: mean 76.73, std 23.5, range [19.33, 98.88]

Mean predicted aligned error: 19.82 Å

Radius of gyration: 34.41 Å; Cα contacts (8 Å, |Δi|>4): 1106; chains: 1; bounding box: 103×86×101 Å

Foldseek 3Di:
DAPPPDDDDPDDDDPPPPPDDPPVVDDWDQLDQPDDDDDDPLVVLVQLLVLLCLQDVLAAPLDDPVVLVVLSVDPVVDPQDSVDLVSLLSLLLSLLSNLSSQQRVDQFDDDPQDGGSVVSLVSSVSSQTDLPDQADSSNLSSLQSNLVVCVVVVVLVSSLVSLLSSLVSLSNVVLQAQDPDPPDDPVNSVSSVRSNLNSLLSQLVSCLVVVHQGNDDPVSGHRDQDDDDDSSNLSSLSSLLSVLSNLLSVQPPDPDPDDPVSLLVSLVVSVVSLVVSVVPRDPVLDDDLVDLPDPDRVSSLVSLLSSLVSLLSSLVVLLVVLLVVQVVVCVVPVDGDQDSCPPDDPSNVVSVVSNLVSLLVNLSSQLSCLVPADAHDVLLSCVSRHVDDPSSVVSVVSRLVRLVSSVNSPPVVSVVVSVVSVVSVVVRVVRDDDDDDDDDDDDDDDDDDDDDDDDDDDDDDDDDDDDDDDDDDDDDDDDDDDDDDDDDDDDDDDDDDDDDDDDDDDDDDDDDDDDDDDDDDDPPDDDQPADDYPPDLLFFPLVLLLLVLPDPQKDWPDKDWAFWLAKAKDKAAAQKKKKKFFQAFAFKKWKWKAFLVDLQWTWDLVVLCSSPHQADAARRFTFTDPPQTKGQKGWSDFLCDDPNVHADPFRKDFFGSPFQWFDQVVLCVPAVDGDQSTFLNNQQVNCVVVVDHSVSRTGTGTGQWIWDAGPVRDIDTDFRPTTNTGIIMIRGLHIMMMMMGGGLQQRVPQDDRNPDSVVSNVRGGMMMMTMIHRPDCVSCVPRDRMGGDPPPCPVVDDPD

Nearest PDB structures (foldseek):
  3di4-assembly1_B  TM=9.233E-01  e=1.562E-25  Ruegeria pomeroyi DSS-3
  3oru-assembly1_A  TM=8.737E-01  e=2.665E-10  Ruegeria sp. TM1040
  7k79-assembly1_L  TM=5.495E-01  e=5.890E-03  Saccharomyces cerevisiae S288C
  6gys-assembly1_C  TM=5.780E-01  e=1.143E-01  Saccharomyces cerevisiae
  8wqa-assembly1_B  TM=1.597E-01  e=9.321E+00  Homo sapiens